Protein AF-0000000067996129 (afdb_homodimer)

Nearest PDB structures (foldseek):
  4oof-assembly1_B  TM=9.529E-01  e=2.924E-42  Mycobacterium tuberculosis H37Rv
  2jd0-assembly1_A  TM=9.565E-01  e=8.653E-42  Mycobacterium tuberculosis H37Rv
  4ooe-assembly1_B  TM=9.394E-01  e=8.653E-42  Mycobacterium tuberculosis H37Rv
  2c82-assembly1_A  TM=9.534E-01  e=3.675E-41  Mycobacterium tuberculosis H37Rv
  2y1c-assembly1_A  TM=9.350E-01  e=7.515E-39  Mycobacterium tuberculosis H37Rv

Radius of gyration: 30.67 Å; Cα contacts (8 Å, |Δi|>4): 2012; chains: 2; bounding box: 56×94×70 Å

Solvent-accessible surface area (backbone atoms only — not comparable to full-atom values): 42431 Å² total; per-residue (Å²): 134,52,45,25,27,80,63,70,51,74,65,62,49,75,37,67,44,71,68,50,46,61,69,35,65,85,44,42,35,30,22,31,32,22,30,74,40,73,57,16,47,45,46,51,52,46,51,44,50,54,18,46,49,70,74,30,53,65,48,46,92,79,21,39,54,41,42,42,20,38,15,30,60,59,86,48,45,70,58,46,29,52,49,40,54,53,39,53,31,54,31,41,19,23,47,25,46,72,68,50,47,50,50,40,52,53,48,25,49,68,73,25,71,95,59,78,53,50,75,41,52,24,87,58,12,48,32,53,47,35,41,69,51,30,59,31,34,38,35,35,30,80,48,59,79,32,30,60,24,52,50,34,18,34,74,49,67,13,25,32,16,40,49,29,59,35,25,43,46,37,33,37,71,57,50,16,51,42,42,62,69,35,89,52,82,62,38,40,34,49,24,41,60,42,52,27,24,35,58,41,34,50,46,48,57,55,75,62,40,48,54,34,40,35,40,47,35,54,44,36,57,52,57,92,51,48,51,76,58,39,48,70,53,46,59,72,56,34,64,50,45,85,84,63,90,69,56,72,66,60,32,40,24,36,37,50,36,40,45,56,18,52,47,53,53,35,48,27,47,33,67,18,40,55,68,91,40,51,46,59,29,28,21,66,75,43,32,57,31,13,28,35,30,32,32,28,14,44,27,30,31,22,33,28,59,78,63,66,52,49,22,46,40,38,29,76,40,64,94,41,73,53,42,54,65,33,68,51,72,67,61,83,44,71,49,72,48,49,37,29,45,64,57,52,82,50,36,45,35,43,64,51,41,47,53,28,54,70,69,31,36,33,40,33,22,26,42,52,31,15,37,54,51,29,53,52,37,29,66,70,66,68,47,43,54,55,48,27,62,53,48,23,50,51,48,51,62,53,40,79,75,38,92,48,60,37,53,63,94,64,70,42,73,65,48,36,53,46,20,26,51,50,26,37,54,52,30,29,54,75,64,68,70,105,135,52,44,27,27,82,61,70,50,70,64,61,49,75,36,68,45,70,68,50,47,61,69,35,67,87,44,43,35,30,21,31,32,22,31,76,40,74,57,16,48,44,46,51,50,46,50,44,51,54,18,47,48,69,74,30,53,63,47,46,92,79,22,40,55,41,42,41,20,39,16,31,58,60,88,49,45,69,58,47,28,52,49,40,55,53,39,52,31,54,31,40,20,22,45,26,47,71,69,49,48,51,52,40,52,53,49,25,49,68,74,25,70,91,58,77,54,50,74,41,52,26,89,57,12,48,31,53,45,35,42,69,50,30,59,31,35,39,34,37,31,80,48,59,78,32,29,61,24,51,51,33,16,34,73,49,66,13,26,32,17,40,48,29,60,34,24,44,46,36,33,37,70,58,48,17,52,42,43,62,69,36,90,53,82,60,39,38,33,49,23,40,60,41,52,27,24,35,58,40,33,50,46,48,56,55,74,63,39,49,55,33,40,35,39,48,35,52,44,38,58,52,57,91,52,48,50,76,57,40,48,71,53,47,61,71,56,35,62,49,44,85,84,62,90,68,56,72,64,60,34,40,24,34,36,51,36,40,44,55,17,51,48,52,52,34,47,28,47,34,68,16,39,55,67,91,39,51,45,60,28,29,22,66,74,41,32,56,31,14,28,34,30,33,32,27,14,44,28,29,32,21,32,28,59,79,62,66,51,48,21,46,40,36,28,76,41,64,95,40,74,52,42,53,68,34,68,50,71,67,60,84,43,70,48,71,47,49,37,28,44,64,57,52,80,50,38,47,35,42,65,51,40,48,53,28,53,70,67,32,37,33,42,34,23,27,42,52,32,15,36,54,52,28,52,52,36,29,66,71,66,68,48,44,54,56,48,26,62,52,48,24,49,52,48,52,63,52,39,79,75,39,93,49,59,36,54,63,93,64,70,42,74,65,47,37,53,46,21,27,51,51,25,37,52,52,31,28,54,74,65,70,70,102

pLDDT: mean 96.49, std 3.61, range [68.19, 98.94]

Sequence (868 aa):
MRFGSTQRFGISRDTLTDQLADFLKDGRTVTLLGSTGSIGTQGVQVIDHLNSLAGAETGSKDAPVRLLALSAGARSLPLLAEQAARLRPQLVATSGTEADAATLRSLLAELAPGYSPQIEWGADAATAAARAGADVVLNGITGSIGLEPTLAALQAGSQVALANKESLIAGGELVKAAVDASALDQPMIPVDSEHSALAQALASGTDREIDRLVLTASGGPFRGMSYEQLREVTPAQALAHPTWDMGLVVTTNSASMVNKALEVLEAHHLFGIDLDRIDVTVHRQSVVHSMVQFVDGSTLAQASPPTMLLPIALGLTWPHRIPGIAQPCDWSQATEWTFEPLDNKAFPAVEMIKAAGRRGGTFPAVFNAANEEAVAAFHAGAIRFTDMIEATGRVLDEHASSSALAESGSLTLEAVLEAERWARTRANQILGQAMRFGSTQRFGISRDTLTDQLADFLKDGRTVTLLGSTGSIGTQGVQVIDHLNSLAGAETGSKDAPVRLLALSAGARSLPLLAEQAARLRPQLVATSGTEADAATLRSLLAELAPGYSPQIEWGADAATAAARAGADVVLNGITGSIGLEPTLAALQAGSQVALANKESLIAGGELVKAAVDASALDQPMIPVDSEHSALAQALASGTDREIDRLVLTASGGPFRGMSYEQLREVTPAQALAHPTWDMGLVVTTNSASMVNKALEVLEAHHLFGIDLDRIDVTVHRQSVVHSMVQFVDGSTLAQASPPTMLLPIALGLTWPHRIPGIAQPCDWSQATEWTFEPLDNKAFPAVEMIKAAGRRGGTFPAVFNAANEEAVAAFHAGAIRFTDMIEATGRVLDEHASSSALAESGSLTLEAVLEAERWARTRANQILGQA

Secondary structure (DSSP, 8-state):
--TT-S------TTS--HHHHHHTTT-EEEEEETTTSHHHHHHHHHHHHHHHHTT--TTSTT-SEEEEEEEE-STTHHHHHHHHHHH--SEEEESS-HHHHHHHHHHHHHHSTT---EEEESTTHHHHHHTT--SEEEE---SGGGHHHHHHHHHTT-EEEE--THHHHHHHHHHHHHHHH-SSS--EEE-SHHHHHHHHHHTTS-GGGEEEEEEEE---TTTT--HHHHTT--HHHHT--SS----HHHHHHHHHTHHHHHHHHHHHHHH-B-GGGEEEEE-TT--EEEEEEETTS-EEEEE-SS-SHHHHHHHHHTTPPPTTSSPPP-TTS-EEEEEEE--TTT-THHHHHHHHHHH-TTHHHHHHHHHHHHHHHHHTTSS-HHHHHHHHHHHHHHHTT-TT---TT---HHHHHHHHHHHHHHHHHHHT--/--TT-S--B---TTS--HHHHHHTTT-EEEEEETTTSHHHHHHHHHHHHHHHHTT--TTSTT-SEEEEEEEE-STTHHHHHHHHHHH--SEEEESS-HHHHHHHHHHHHHHSTT---EEEESTTHHHHHHTT--SEEEE---SGGGHHHHHHHHHTT-EEEE--THHHHHHHHHHHHHHHH-SSS--EEE-SHHHHHHHHHHTTS-GGGEEEEEEEE---TTTT--HHHHTT--HHHHT--SS----HHHHHHHHHTHHHHHHHHHHHHHH---GGGEEEEE-TT--EEEEEEETTS-EEEEE-SS-SHHHHHHHHHTTPPPTTSSPPP-TTS-EEEEEEE--TTT-THHHHHHHHHHH-TTHHHHHHHHHHHHHHHHHTTSS-HHHHHHHHHHHHHHHTT-TT---TT---HHHHHHHHHHHHHHHHHHHT--

Structure (mmCIF, N/CA/C/O backbone):
data_AF-0000000067996129-model_v1
#
loop_
_entity.id
_entity.type
_entity.pdbx_description
1 polymer '1-deoxy-D-xylulose 5-phosphate reductoisomerase'
#
loop_
_atom_site.group_PDB
_atom_site.id
_atom_site.type_symbol
_atom_site.label_atom_id
_atom_site.label_alt_id
_atom_site.label_comp_id
_atom_site.label_asym_id
_atom_site.label_entity_id
_atom_site.label_seq_id
_atom_site.pdbx_PDB_ins_code
_atom_site.Cartn_x
_atom_site.Cartn_y
_atom_site.Cartn_z
_atom_site.occupancy
_atom_site.B_iso_or_equiv
_atom_site.auth_seq_id
_atom_site.auth_comp_id
_atom_site.auth_asym_id
_atom_site.auth_atom_id
_atom_site.pdbx_PDB_model_num
ATOM 1 N N . MET A 1 1 ? -11.539 9.461 -5 1 90.38 1 MET A N 1
ATOM 2 C CA . MET A 1 1 ? -12.086 10.203 -3.871 1 90.38 1 MET A CA 1
ATOM 3 C C . MET A 1 1 ? -11.555 11.633 -3.857 1 90.38 1 MET A C 1
ATOM 5 O O . MET A 1 1 ? -10.383 11.875 -4.16 1 90.38 1 MET A O 1
ATOM 9 N N . ARG A 1 2 ? -12.578 12.531 -3.582 1 94.81 2 ARG A N 1
ATOM 10 C CA . ARG A 1 2 ? -12.227 13.922 -3.324 1 94.81 2 ARG A CA 1
ATOM 11 C C . ARG A 1 2 ? -11.961 14.156 -1.841 1 94.81 2 ARG A C 1
ATOM 13 O O . ARG A 1 2 ? -12.883 14.117 -1.024 1 94.81 2 ARG A O 1
ATOM 20 N N . PHE A 1 3 ? -10.609 14.375 -1.404 1 97.94 3 PHE A N 1
ATOM 21 C CA . PHE A 1 3 ? -10.25 14.508 0.004 1 97.94 3 PHE A CA 1
ATOM 22 C C . PHE A 1 3 ? -10.945 15.711 0.633 1 97.94 3 PHE A C 1
ATOM 24 O O . PHE A 1 3 ? -10.914 16.812 0.078 1 97.94 3 PHE A O 1
ATOM 31 N N . GLY A 1 4 ? -11.586 15.461 1.775 1 97 4 GLY A N 1
ATOM 32 C CA . GLY A 1 4 ? -12.188 16.547 2.527 1 97 4 GLY A CA 1
ATOM 33 C C . GLY A 1 4 ? -13.594 16.891 2.059 1 97 4 GLY A C 1
ATOM 34 O O . GLY A 1 4 ? -14.18 17.875 2.514 1 97 4 GLY A O 1
ATOM 35 N N . SER A 1 5 ? -14.172 16.125 1.097 1 96.94 5 SER A N 1
ATOM 36 C CA . SER A 1 5 ? -15.539 16.375 0.654 1 96.94 5 SER A CA 1
ATOM 37 C C . SER A 1 5 ? -16.547 15.875 1.683 1 96.94 5 SER A C 1
ATOM 39 O O . SER A 1 5 ? -16.188 15.195 2.643 1 96.94 5 SER A O 1
ATOM 41 N N . THR A 1 6 ? -17.781 16.188 1.506 1 94.94 6 THR A N 1
ATOM 42 C CA . THR A 1 6 ? -18.844 15.773 2.418 1 94.94 6 THR A CA 1
ATOM 43 C C . THR A 1 6 ? -19.281 14.336 2.145 1 94.94 6 THR A C 1
ATOM 45 O O . THR A 1 6 ? -20.047 13.75 2.914 1 94.94 6 THR A O 1
ATOM 48 N N . GLN A 1 7 ? -18.766 13.75 1.104 1 92.44 7 GLN A N 1
ATOM 49 C CA . GLN A 1 7 ? -19.141 12.383 0.762 1 92.44 7 GLN A CA 1
ATOM 50 C C . GLN A 1 7 ? -18.719 11.406 1.861 1 92.44 7 GLN A C 1
ATOM 52 O O . GLN A 1 7 ? -17.641 11.539 2.438 1 92.44 7 GLN A O 1
ATOM 57 N N . ARG A 1 8 ? -19.562 10.461 2.125 1 91.62 8 ARG A N 1
ATOM 58 C CA . ARG A 1 8 ? -19.312 9.398 3.098 1 91.62 8 ARG A CA 1
ATOM 59 C C . ARG A 1 8 ? -19.344 8.023 2.432 1 91.62 8 ARG A C 1
ATOM 61 O O . ARG A 1 8 ? -20.109 7.805 1.487 1 91.62 8 ARG A O 1
ATOM 68 N N . PHE A 1 9 ? -18.547 7.195 2.998 1 88.12 9 PHE A N 1
ATOM 69 C CA . PHE A 1 9 ? -18.469 5.867 2.398 1 88.12 9 PHE A CA 1
ATOM 70 C C . PHE A 1 9 ? -18.734 4.785 3.441 1 88.12 9 PHE A C 1
ATOM 72 O O . PHE A 1 9 ? -18.125 4.789 4.512 1 88.12 9 PHE A O 1
ATOM 79 N N . GLY A 1 10 ? -19.75 4.082 3.254 1 78.62 10 GLY A N 1
ATOM 80 C CA . GLY A 1 10 ? -20.078 2.91 4.051 1 78.62 10 GLY A CA 1
ATOM 81 C C . GLY A 1 10 ? -19.938 1.61 3.283 1 78.62 10 GLY A C 1
ATOM 82 O O . GLY A 1 10 ? -19.969 1.604 2.051 1 78.62 10 GLY A O 1
ATOM 83 N N . ILE A 1 11 ? -19.438 0.605 3.998 1 74.25 11 ILE A N 1
ATOM 84 C CA . ILE A 1 11 ? -19.359 -0.648 3.256 1 74.25 11 ILE A CA 1
ATOM 85 C C . ILE A 1 11 ? -19.766 -1.809 4.16 1 74.25 11 ILE A C 1
ATOM 87 O O . ILE A 1 11 ? -19.781 -1.676 5.387 1 74.25 11 ILE A O 1
ATOM 91 N N . SER A 1 12 ? -20.359 -2.762 3.504 1 78.69 12 SER A N 1
ATOM 92 C CA . SER A 1 12 ? -20.562 -4.059 4.141 1 78.69 12 SER A CA 1
ATOM 93 C C . SER A 1 12 ? -19.625 -5.109 3.566 1 78.69 12 SER A C 1
ATOM 95 O O . SER A 1 12 ? -19.328 -5.102 2.367 1 78.69 12 SER A O 1
ATOM 97 N N . ARG A 1 13 ? -19.062 -5.992 4.457 1 83.81 13 ARG A N 1
ATOM 98 C CA . ARG A 1 13 ? -18.234 -7.105 4.008 1 83.81 13 ARG A CA 1
ATOM 99 C C . ARG A 1 13 ? -19.094 -8.305 3.619 1 83.81 13 ARG A C 1
ATOM 101 O O . ARG A 1 13 ? -18.562 -9.352 3.223 1 83.81 13 ARG A O 1
ATOM 108 N N . ASP A 1 14 ? -20.406 -8.078 3.631 1 87.56 14 ASP A N 1
ATOM 109 C CA . ASP A 1 14 ? -21.281 -9.219 3.406 1 87.56 14 ASP A CA 1
ATOM 110 C C . ASP A 1 14 ? -22.125 -9.031 2.139 1 87.56 14 ASP A C 1
ATOM 112 O O . ASP A 1 14 ? -23.047 -9.797 1.877 1 87.56 14 ASP A O 1
ATOM 116 N N . THR A 1 15 ? -21.766 -8.008 1.449 1 90.94 15 THR A N 1
ATOM 117 C CA . THR A 1 15 ? -22.484 -7.746 0.212 1 90.94 15 THR A CA 1
ATOM 118 C C . THR A 1 15 ? -21.531 -7.344 -0.903 1 90.94 15 THR A C 1
ATOM 120 O O . THR A 1 15 ? -20.406 -6.898 -0.636 1 90.94 15 THR A O 1
ATOM 123 N N . LEU A 1 16 ? -22.031 -7.578 -2.092 1 93.69 16 LEU A N 1
ATOM 124 C CA . LEU A 1 16 ? -21.25 -7.109 -3.232 1 93.69 16 LEU A CA 1
ATOM 125 C C . LEU A 1 16 ? -21.156 -5.59 -3.24 1 93.69 16 LEU A C 1
ATOM 127 O O . LEU A 1 16 ? -22.125 -4.898 -2.945 1 93.69 16 LEU A O 1
ATOM 131 N N . THR A 1 17 ? -19.953 -5.148 -3.486 1 92.56 17 THR A N 1
ATOM 132 C CA . THR A 1 17 ? -19.875 -3.727 -3.801 1 92.56 17 THR A CA 1
ATOM 133 C C . THR A 1 17 ? -20.625 -3.422 -5.098 1 92.56 17 THR A C 1
ATOM 135 O O . THR A 1 17 ? -20.844 -4.312 -5.918 1 92.56 17 THR A O 1
ATOM 138 N N . ASP A 1 18 ? -20.969 -2.168 -5.34 1 91.44 18 ASP A N 1
ATOM 139 C CA . ASP A 1 18 ? -21.672 -1.772 -6.559 1 91.44 18 ASP A CA 1
ATOM 140 C C . ASP A 1 18 ? -20.812 -2.051 -7.797 1 91.44 18 ASP A C 1
ATOM 142 O O . ASP A 1 18 ? -21.328 -2.508 -8.82 1 91.44 18 ASP A O 1
ATOM 146 N N . GLN A 1 19 ? -19.594 -1.815 -7.688 1 92.69 19 GLN A N 1
ATOM 147 C CA . GLN A 1 19 ? -18.688 -2.012 -8.82 1 92.69 19 GLN A CA 1
ATOM 148 C C . GLN A 1 19 ? -18.562 -3.492 -9.164 1 92.69 19 GLN A C 1
ATOM 150 O O . GLN A 1 19 ? -18.547 -3.859 -10.344 1 92.69 19 GLN A O 1
ATOM 155 N N . LEU A 1 20 ? -18.484 -4.312 -8.156 1 95.88 20 LEU A N 1
ATOM 156 C CA . LEU A 1 20 ? -18.391 -5.75 -8.391 1 95.88 20 LEU A CA 1
ATOM 157 C C . LEU A 1 20 ? -19.688 -6.305 -8.953 1 95.88 20 LEU A C 1
ATOM 159 O O . LEU A 1 20 ? -19.672 -7.156 -9.844 1 95.88 20 LEU A O 1
ATOM 163 N N . ALA A 1 21 ? -20.797 -5.801 -8.445 1 95.5 21 ALA A N 1
ATOM 164 C CA . ALA A 1 21 ? -22.109 -6.199 -8.977 1 95.5 21 ALA A CA 1
ATOM 165 C C . ALA A 1 21 ? -22.234 -5.84 -10.453 1 95.5 21 ALA A C 1
ATOM 167 O O . ALA A 1 21 ? -22.719 -6.637 -11.25 1 95.5 21 ALA A O 1
ATOM 168 N N . ASP A 1 22 ? -21.781 -4.633 -10.742 1 96.75 22 ASP A N 1
ATOM 169 C CA . ASP A 1 22 ? -21.828 -4.188 -12.133 1 96.75 22 ASP A CA 1
ATOM 170 C C . ASP A 1 22 ? -20.906 -5.035 -13.008 1 96.75 22 ASP A C 1
ATOM 172 O O . ASP A 1 22 ? -21.266 -5.383 -14.141 1 96.75 22 ASP A O 1
ATOM 176 N N . PHE A 1 23 ? -19.766 -5.414 -12.492 1 97.38 23 PHE A N 1
ATOM 177 C CA . PHE A 1 23 ? -18.797 -6.234 -13.195 1 97.38 23 PHE A CA 1
ATOM 178 C C . PHE A 1 23 ? -19.375 -7.609 -13.516 1 97.38 23 PHE A C 1
ATOM 180 O O . PHE A 1 23 ? -19.078 -8.18 -14.57 1 97.38 23 PHE A O 1
ATOM 187 N N . LEU A 1 24 ? -20.203 -8.148 -12.641 1 97.44 24 LEU A N 1
ATOM 188 C CA . LEU A 1 24 ? -20.703 -9.508 -12.75 1 97.44 24 LEU A CA 1
ATOM 189 C C . LEU A 1 24 ? -22.094 -9.523 -13.383 1 97.44 24 LEU A C 1
ATOM 191 O O . LEU A 1 24 ? -22.734 -10.578 -13.469 1 97.44 24 LEU A O 1
ATOM 195 N N . LYS A 1 25 ? -22.609 -8.398 -13.773 1 95.88 25 LYS A N 1
ATOM 196 C CA . LYS A 1 25 ? -24.016 -8.25 -14.148 1 95.88 25 LYS A CA 1
ATOM 197 C C . LYS A 1 25 ? -24.375 -9.164 -15.312 1 95.88 25 LYS A C 1
ATOM 199 O O . LYS A 1 25 ? -25.484 -9.688 -15.375 1 95.88 25 LYS A O 1
ATOM 204 N N . ASP A 1 26 ? -23.469 -9.398 -16.25 1 95.81 26 ASP A N 1
ATOM 205 C CA . ASP A 1 26 ? -23.75 -10.227 -17.422 1 95.81 26 ASP A CA 1
ATOM 206 C C . ASP A 1 26 ? -23.234 -11.648 -17.234 1 95.81 26 ASP A C 1
ATOM 208 O O . ASP A 1 26 ? -23.25 -12.453 -18.172 1 95.81 26 ASP A O 1
ATOM 212 N N . GLY A 1 27 ? -22.719 -11.906 -16.047 1 96.88 27 GLY A N 1
ATOM 213 C CA . GLY A 1 27 ? -22.141 -13.211 -15.766 1 96.88 27 GLY A CA 1
ATOM 214 C C . GLY A 1 27 ? -20.672 -13.305 -16.141 1 96.88 27 GLY A C 1
ATOM 215 O O . GLY A 1 27 ? -20.188 -12.531 -16.969 1 96.88 27 GLY A O 1
ATOM 216 N N . ARG A 1 28 ? -19.984 -14.227 -15.5 1 98.19 28 ARG A N 1
ATOM 217 C CA . ARG A 1 28 ? -18.578 -14.461 -15.758 1 98.19 28 ARG A CA 1
ATOM 218 C C . ARG A 1 28 ? -18.266 -15.953 -15.773 1 98.19 28 ARG A C 1
ATOM 220 O O . ARG A 1 28 ? -18.594 -16.672 -14.82 1 98.19 28 ARG A O 1
ATOM 227 N N . THR A 1 29 ? -17.656 -16.406 -16.859 1 98.62 29 THR A N 1
ATOM 228 C CA . THR A 1 29 ? -17.328 -17.828 -16.969 1 98.62 29 THR A CA 1
ATOM 229 C C . THR A 1 29 ? -15.867 -18.078 -16.578 1 98.62 29 THR A C 1
ATOM 231 O O . THR A 1 29 ? -14.984 -17.281 -16.906 1 98.62 29 THR A O 1
ATOM 234 N N . VAL A 1 30 ? -15.656 -19.266 -15.891 1 98.88 30 VAL A N 1
ATOM 235 C CA . VAL A 1 30 ? -14.328 -19.578 -15.367 1 98.88 30 VAL A CA 1
ATOM 236 C C . VAL A 1 30 ? -13.906 -20.969 -15.82 1 98.88 30 VAL A C 1
ATOM 238 O O . VAL A 1 30 ? -14.727 -21.891 -15.852 1 98.88 30 VAL A O 1
ATOM 241 N N . THR A 1 31 ? -12.703 -21.094 -16.266 1 98.94 31 THR A N 1
ATOM 242 C CA . THR A 1 31 ? -12.047 -22.391 -16.406 1 98.94 31 THR A CA 1
ATOM 243 C C . THR A 1 31 ? -11 -22.594 -15.312 1 98.94 31 THR A C 1
ATOM 245 O O . THR A 1 31 ? -10.18 -21.703 -15.062 1 98.94 31 THR A O 1
ATOM 248 N N . LEU A 1 32 ? -11.062 -23.75 -14.625 1 98.88 32 LEU A N 1
ATOM 249 C CA . LEU A 1 32 ? -10.078 -24.078 -13.609 1 98.88 32 LEU A CA 1
ATOM 250 C C . LEU A 1 32 ? -9.148 -25.188 -14.094 1 98.88 32 LEU A C 1
ATOM 252 O O . LEU A 1 32 ? -9.57 -26.328 -14.258 1 98.88 32 LEU A O 1
ATOM 256 N N . LEU A 1 33 ? -7.906 -24.812 -14.344 1 98.81 33 LEU A N 1
ATOM 257 C CA . LEU A 1 33 ? -6.891 -25.812 -14.672 1 98.81 33 LEU A CA 1
ATOM 258 C C . LEU A 1 33 ? -6.168 -26.281 -13.414 1 98.81 33 LEU A C 1
ATOM 260 O O . LEU A 1 33 ? -5.656 -25.469 -12.641 1 98.81 33 LEU A O 1
ATOM 264 N N . GLY A 1 34 ? -6.07 -27.547 -13.242 1 97.94 34 GLY A N 1
ATOM 265 C CA . GLY A 1 34 ? -5.598 -28.078 -11.969 1 97.94 34 GLY A CA 1
ATOM 266 C C . GLY A 1 34 ? -6.617 -27.938 -10.852 1 97.94 34 GLY A C 1
ATOM 267 O O . GLY A 1 34 ? -6.281 -27.547 -9.734 1 97.94 34 GLY A O 1
ATOM 268 N N . SER A 1 35 ? -7.859 -28.297 -11.133 1 98.38 35 SER A N 1
ATOM 269 C CA . SER A 1 35 ? -8.984 -27.969 -10.258 1 98.38 35 SER A CA 1
ATOM 270 C C . SER A 1 35 ? -8.922 -28.781 -8.961 1 98.38 35 SER A C 1
ATOM 272 O O . SER A 1 35 ? -9.484 -28.391 -7.945 1 98.38 35 SER A O 1
ATOM 274 N N . THR A 1 36 ? -8.227 -29.922 -8.984 1 97.75 36 THR A N 1
ATOM 275 C CA . THR A 1 36 ? -8.242 -30.797 -7.812 1 97.75 36 THR A CA 1
ATOM 276 C C . THR A 1 36 ? -7.043 -30.516 -6.914 1 97.75 36 THR A C 1
ATOM 278 O O . THR A 1 36 ? -6.934 -31.078 -5.82 1 97.75 36 THR A O 1
ATOM 281 N N . GLY A 1 37 ? -6.164 -29.641 -7.355 1 95.25 37 GLY A N 1
ATOM 282 C CA . GLY A 1 37 ? -5.031 -29.234 -6.539 1 95.25 37 GLY A CA 1
ATOM 283 C C . GLY A 1 37 ? -5.363 -28.109 -5.574 1 95.25 37 GLY A C 1
ATOM 284 O O . GLY A 1 37 ? -6.523 -27.719 -5.453 1 95.25 37 GLY A O 1
ATOM 285 N N . SER A 1 38 ? -4.379 -27.641 -4.902 1 94.44 38 SER A N 1
ATOM 286 C CA . SER A 1 38 ? -4.539 -26.609 -3.875 1 94.44 38 SER A CA 1
ATOM 287 C C . SER A 1 38 ? -5.164 -25.344 -4.453 1 94.44 38 SER A C 1
ATOM 289 O O . SER A 1 38 ? -6.156 -24.844 -3.922 1 94.44 38 SER A O 1
ATOM 291 N N . ILE A 1 39 ? -4.648 -24.812 -5.555 1 97 39 ILE A N 1
ATOM 292 C CA . ILE A 1 39 ? -5.156 -23.594 -6.172 1 97 39 ILE A CA 1
ATOM 293 C C . ILE A 1 39 ? -6.562 -23.844 -6.719 1 97 39 ILE A C 1
ATOM 295 O O . ILE A 1 39 ? -7.445 -22.984 -6.566 1 97 39 ILE A O 1
ATOM 299 N N . GLY A 1 40 ? -6.727 -25 -7.305 1 97.88 40 GLY A N 1
ATOM 300 C CA . GLY A 1 40 ? -8.016 -25.328 -7.887 1 97.88 40 GLY A CA 1
ATOM 301 C C . GLY A 1 40 ? -9.133 -25.422 -6.859 1 97.88 40 GLY A C 1
ATOM 302 O O . GLY A 1 40 ? -10.203 -24.844 -7.039 1 97.88 40 GLY A O 1
ATOM 303 N N . THR A 1 41 ? -8.898 -26.156 -5.766 1 98.12 41 THR A N 1
ATOM 304 C CA . THR A 1 41 ? -9.922 -26.328 -4.738 1 98.12 41 THR A CA 1
ATOM 305 C C . THR A 1 41 ? -10.227 -25 -4.059 1 98.12 41 THR A C 1
ATOM 307 O O . THR A 1 41 ? -11.383 -24.734 -3.719 1 98.12 41 THR A O 1
ATOM 310 N N . GLN A 1 42 ? -9.242 -24.219 -3.896 1 98.19 42 GLN A N 1
ATOM 311 C CA . GLN A 1 42 ? -9.461 -22.906 -3.314 1 98.19 42 GLN A CA 1
ATOM 312 C C . GLN A 1 42 ? -10.164 -21.984 -4.305 1 98.19 42 GLN A C 1
ATOM 314 O O . GLN A 1 42 ? -10.906 -21.078 -3.902 1 98.19 42 GLN A O 1
ATOM 319 N N . GLY A 1 43 ? -9.875 -22.156 -5.629 1 98.75 43 GLY A N 1
ATOM 320 C CA . GLY A 1 43 ? -10.656 -21.453 -6.637 1 98.75 43 GLY A CA 1
ATOM 321 C C . GLY A 1 43 ? -12.148 -21.719 -6.531 1 98.75 43 GLY A C 1
ATOM 322 O O . GLY A 1 43 ? -12.961 -20.797 -6.629 1 98.75 43 GLY A O 1
ATOM 323 N N . VAL A 1 44 ? -12.477 -22.953 -6.301 1 98.75 44 VAL A N 1
ATOM 324 C CA . VAL A 1 44 ? -13.875 -23.344 -6.113 1 98.75 44 VAL A CA 1
ATOM 325 C C . VAL A 1 44 ? -14.445 -22.625 -4.887 1 98.75 44 VAL A C 1
ATOM 327 O O . VAL A 1 44 ? -15.57 -22.125 -4.922 1 98.75 44 VAL A O 1
ATOM 330 N N . GLN A 1 45 ? -13.672 -22.547 -3.811 1 98.69 45 GLN A N 1
ATOM 331 C CA . GLN A 1 45 ? -14.102 -21.859 -2.602 1 98.69 45 GLN A CA 1
ATOM 332 C C . GLN A 1 45 ? -14.398 -20.391 -2.887 1 98.69 45 GLN A C 1
ATOM 334 O O . GLN A 1 45 ? -15.391 -19.844 -2.396 1 98.69 45 GLN A O 1
ATOM 339 N N . VAL A 1 46 ? -13.578 -19.734 -3.67 1 98.81 46 VAL A N 1
ATOM 340 C CA . VAL A 1 46 ? -13.758 -18.328 -4.016 1 98.81 46 VAL A CA 1
ATOM 341 C C . VAL A 1 46 ? -15.039 -18.156 -4.828 1 98.81 46 VAL A C 1
ATOM 343 O O . VAL A 1 46 ? -15.82 -17.234 -4.57 1 98.81 46 VAL A O 1
ATOM 346 N N . ILE A 1 47 ? -15.242 -19.031 -5.766 1 98.75 47 ILE A N 1
ATOM 347 C CA . ILE A 1 47 ? -16.422 -18.984 -6.621 1 98.75 47 ILE A CA 1
ATOM 348 C C . ILE A 1 47 ? -17.672 -19.188 -5.777 1 98.75 47 ILE A C 1
ATOM 350 O O . ILE A 1 47 ? -18.656 -18.453 -5.934 1 98.75 47 ILE A O 1
ATOM 354 N N . ASP A 1 48 ? -17.625 -20.156 -4.855 1 98.62 48 ASP A N 1
ATOM 355 C CA . ASP A 1 48 ? -18.75 -20.406 -3.943 1 98.62 48 ASP A CA 1
ATOM 356 C C . ASP A 1 48 ? -19.062 -19.156 -3.123 1 98.62 48 ASP A C 1
ATOM 358 O O . ASP A 1 48 ? -20.234 -18.766 -2.998 1 98.62 48 ASP A O 1
ATOM 362 N N . HIS A 1 49 ? -18.078 -18.562 -2.605 1 98.44 49 HIS A N 1
ATOM 363 C CA . HIS A 1 49 ? -18.25 -17.375 -1.774 1 98.44 49 HIS A CA 1
ATOM 364 C C . HIS A 1 49 ? -18.844 -16.234 -2.574 1 98.44 49 HIS A C 1
ATOM 366 O O . HIS A 1 49 ? -19.797 -15.586 -2.123 1 98.44 49 HIS A O 1
ATOM 372 N N . LEU A 1 50 ? -18.328 -16.016 -3.725 1 98.25 50 LEU A N 1
ATOM 373 C CA . LEU A 1 50 ? -18.781 -14.922 -4.578 1 98.25 50 LEU A CA 1
ATOM 374 C C . LEU A 1 50 ? -20.25 -15.117 -4.969 1 98.25 50 LEU A C 1
ATOM 376 O O . LEU A 1 50 ? -21.047 -14.188 -4.875 1 98.25 50 LEU A O 1
ATOM 380 N N . ASN A 1 51 ? -20.578 -16.297 -5.398 1 98.31 51 ASN A N 1
ATOM 381 C CA . ASN A 1 51 ? -21.969 -16.594 -5.754 1 98.31 51 ASN A CA 1
ATOM 382 C C . ASN A 1 51 ? -22.891 -16.469 -4.547 1 98.31 51 ASN A C 1
ATOM 384 O O . ASN A 1 51 ? -24.016 -15.977 -4.676 1 98.31 51 ASN A O 1
ATOM 388 N N . SER A 1 52 ? -22.406 -16.844 -3.398 1 97.69 52 SER A N 1
ATOM 389 C CA . SER A 1 52 ? -23.219 -16.719 -2.188 1 97.69 52 SER A CA 1
ATOM 390 C C . SER A 1 52 ? -23.5 -15.258 -1.863 1 97.69 52 SER A C 1
ATOM 392 O O . SER A 1 52 ? -24.609 -14.906 -1.458 1 97.69 52 SER A O 1
ATOM 394 N N . LEU A 1 53 ? -22.516 -14.383 -2.014 1 96.69 53 LEU A N 1
ATOM 395 C CA . LEU A 1 53 ? -22.703 -12.953 -1.8 1 96.69 53 LEU A CA 1
ATOM 396 C C . LEU A 1 53 ? -23.781 -12.398 -2.725 1 96.69 53 LEU A C 1
ATOM 398 O O . LEU A 1 53 ? -24.484 -11.453 -2.369 1 96.69 53 LEU A O 1
ATOM 402 N N . ALA A 1 54 ? -23.859 -13.039 -3.848 1 95.5 54 ALA A N 1
ATOM 403 C CA . ALA A 1 54 ? -24.844 -12.602 -4.836 1 95.5 54 ALA A CA 1
ATOM 404 C C . ALA A 1 54 ? -26.188 -13.289 -4.613 1 95.5 54 ALA A C 1
ATOM 406 O O . ALA A 1 54 ? -27.125 -13.109 -5.398 1 95.5 54 ALA A O 1
ATOM 407 N N . GLY A 1 55 ? -26.328 -14.164 -3.664 1 95.25 55 GLY A N 1
ATOM 408 C CA . GLY A 1 55 ? -27.562 -14.852 -3.34 1 95.25 55 GLY A CA 1
ATOM 409 C C . GLY A 1 55 ? -27.859 -16.016 -4.273 1 95.25 55 GLY A C 1
ATOM 410 O O . GLY A 1 55 ? -29.031 -16.359 -4.48 1 95.25 55 GLY A O 1
ATOM 411 N N . ALA A 1 56 ? -26.859 -16.547 -4.867 1 96.56 56 ALA A N 1
ATOM 412 C CA . ALA A 1 56 ? -27.031 -17.641 -5.816 1 96.56 56 ALA A CA 1
ATOM 413 C C . ALA A 1 56 ? -26.266 -18.891 -5.367 1 96.56 56 ALA A C 1
ATOM 415 O O . ALA A 1 56 ? -25.266 -18.781 -4.664 1 96.56 56 ALA A O 1
ATOM 416 N N . GLU A 1 57 ? -26.75 -20.016 -5.836 1 95.69 57 GLU A N 1
ATOM 417 C CA . GLU A 1 57 ? -26.047 -21.266 -5.605 1 95.69 57 GLU A CA 1
ATOM 418 C C . GLU A 1 57 ? -25.109 -21.609 -6.766 1 95.69 57 GLU A C 1
ATOM 420 O O . GLU A 1 57 ? -25.5 -21.469 -7.934 1 95.69 57 GLU A O 1
ATOM 425 N N . THR A 1 58 ? -23.938 -22.031 -6.395 1 95.25 58 THR A N 1
ATOM 426 C CA . THR A 1 58 ? -22.984 -22.438 -7.434 1 95.25 58 THR A CA 1
ATOM 427 C C . THR A 1 58 ? -23.531 -23.625 -8.219 1 95.25 58 THR A C 1
ATOM 429 O O . THR A 1 58 ? -24.078 -24.562 -7.637 1 95.25 58 THR A O 1
ATOM 432 N N . GLY A 1 59 ? -23.328 -23.578 -9.5 1 93.31 59 GLY A N 1
ATOM 433 C CA . GLY A 1 59 ? -23.875 -24.609 -10.359 1 93.31 59 GLY A CA 1
ATOM 434 C C . GLY A 1 59 ? -25.219 -24.266 -10.945 1 93.31 59 GLY A C 1
ATOM 435 O O . GLY A 1 59 ? -25.672 -24.891 -11.914 1 93.31 59 GLY A O 1
ATOM 436 N N . SER A 1 60 ? -25.891 -23.297 -10.359 1 94.12 60 SER A N 1
ATOM 437 C CA . SER A 1 60 ? -27.172 -22.859 -10.891 1 94.12 60 SER A CA 1
ATOM 438 C C . SER A 1 60 ? -27 -21.984 -12.125 1 94.12 60 SER A C 1
ATOM 440 O O . SER A 1 60 ? -25.953 -21.359 -12.297 1 94.12 60 SER A O 1
ATOM 442 N N . LYS A 1 61 ? -28.078 -21.875 -12.906 1 90.25 61 LYS A N 1
ATOM 443 C CA . LYS A 1 61 ? -28.031 -21.141 -14.164 1 90.25 61 LYS A CA 1
ATOM 444 C C . LYS A 1 61 ? -28 -19.625 -13.914 1 90.25 61 LYS A C 1
ATOM 446 O O . LYS A 1 61 ? -27.547 -18.859 -14.766 1 90.25 61 LYS A O 1
ATOM 451 N N . ASP A 1 62 ? -28.344 -19.266 -12.789 1 92.56 62 ASP A N 1
ATOM 452 C CA . ASP A 1 62 ? -28.469 -17.828 -12.508 1 92.56 62 ASP A CA 1
ATOM 453 C C . ASP A 1 62 ? -27.266 -17.344 -11.703 1 92.56 62 ASP A C 1
ATOM 455 O O . ASP A 1 62 ? -27.188 -16.156 -11.352 1 92.56 62 ASP A O 1
ATOM 459 N N . ALA A 1 63 ? -26.375 -18.219 -11.453 1 96.75 63 ALA A N 1
ATOM 460 C CA . ALA A 1 63 ? -25.203 -17.797 -10.711 1 96.75 63 ALA A CA 1
ATOM 461 C C . ALA A 1 63 ? -24.359 -16.828 -11.523 1 96.75 63 ALA A C 1
ATOM 463 O O . ALA A 1 63 ? -24.109 -17.047 -12.711 1 96.75 63 ALA A O 1
ATOM 464 N N . PRO A 1 64 ? -23.906 -15.742 -10.938 1 97.31 64 PRO A N 1
ATOM 465 C CA . PRO A 1 64 ? -23.109 -14.766 -11.688 1 97.31 64 PRO A CA 1
ATOM 466 C C . PRO A 1 64 ? -21.766 -15.328 -12.156 1 97.31 64 PRO A C 1
ATOM 468 O O . PRO A 1 64 ? -21.219 -14.875 -13.156 1 97.31 64 PRO A O 1
ATOM 471 N N . VAL A 1 65 ? -21.219 -16.297 -11.414 1 98.5 65 VAL A N 1
ATOM 472 C CA . VAL A 1 65 ? -19.984 -16.969 -11.828 1 98.5 65 VAL A CA 1
ATOM 473 C C . VAL A 1 65 ? -20.266 -18.438 -12.125 1 98.5 65 VAL A C 1
ATOM 475 O O . VAL A 1 65 ? -20.781 -19.156 -11.266 1 98.5 65 VAL A O 1
ATOM 478 N N . ARG A 1 66 ? -19.906 -18.812 -13.312 1 98.06 66 ARG A N 1
ATOM 479 C CA . ARG A 1 66 ? -20.172 -20.172 -13.75 1 98.06 66 ARG A CA 1
ATOM 480 C C . ARG A 1 66 ? -18.906 -20.828 -14.312 1 98.06 66 ARG A C 1
ATOM 482 O O . ARG A 1 66 ? -18.031 -20.141 -14.836 1 98.06 66 ARG A O 1
ATOM 489 N N . LEU A 1 67 ? -18.906 -22.141 -14.211 1 98.38 67 LEU A N 1
ATOM 490 C CA . LEU A 1 67 ? -17.75 -22.875 -14.719 1 98.38 67 LEU A CA 1
ATOM 491 C C . LEU A 1 67 ? -17.984 -23.312 -16.156 1 98.38 67 LEU A C 1
ATOM 493 O O . LEU A 1 67 ? -19.016 -23.906 -16.469 1 98.38 67 LEU A O 1
ATOM 497 N N . LEU A 1 68 ? -17 -22.984 -16.969 1 98.62 68 LEU A N 1
ATOM 498 C CA . LEU A 1 68 ? -17.031 -23.469 -18.344 1 98.62 68 LEU A CA 1
ATOM 499 C C . LEU A 1 68 ? -16.297 -24.797 -18.469 1 98.62 68 LEU A C 1
ATOM 501 O O . LEU A 1 68 ? -16.766 -25.703 -19.172 1 98.62 68 LEU A O 1
ATOM 505 N N . ALA A 1 69 ? -15.164 -24.875 -17.75 1 98.88 69 ALA A N 1
ATOM 506 C CA . ALA A 1 69 ? -14.367 -26.094 -17.859 1 98.88 69 ALA A CA 1
ATOM 507 C C . ALA A 1 69 ? -13.594 -26.359 -16.578 1 98.88 69 ALA A C 1
ATOM 509 O O . ALA A 1 69 ? -13.25 -25.422 -15.852 1 98.88 69 ALA A O 1
ATOM 510 N N . LEU A 1 70 ? -13.375 -27.625 -16.312 1 98.75 70 LEU A N 1
ATOM 511 C CA . LEU A 1 70 ? -12.469 -28.109 -15.281 1 98.75 70 LEU A CA 1
ATOM 512 C C . LEU A 1 70 ? -11.422 -29.047 -15.867 1 98.75 70 LEU A C 1
ATOM 514 O O . LEU A 1 70 ? -11.719 -29.844 -16.766 1 98.75 70 LEU A O 1
ATOM 518 N N . SER A 1 71 ? -10.234 -28.922 -15.383 1 98.69 71 SER A N 1
ATOM 519 C CA . SER A 1 71 ? -9.203 -29.875 -15.773 1 98.69 71 SER A CA 1
ATOM 520 C C . SER A 1 71 ? -8.391 -30.344 -14.578 1 98.69 71 SER A C 1
ATOM 522 O O . SER A 1 71 ? -8.133 -29.562 -13.656 1 98.69 71 SER A O 1
ATOM 524 N N . ALA A 1 72 ? -8.008 -31.594 -14.555 1 98.06 72 ALA A N 1
ATOM 525 C CA . ALA A 1 72 ? -7.133 -32.156 -13.531 1 98.06 72 ALA A CA 1
ATOM 526 C C . ALA A 1 72 ? -6.379 -33.375 -14.055 1 98.06 72 ALA A C 1
ATOM 528 O O . ALA A 1 72 ? -6.637 -33.844 -15.172 1 98.06 72 ALA A O 1
ATOM 529 N N . GLY A 1 73 ? -5.395 -33.781 -13.297 1 96.19 73 GLY A N 1
ATOM 530 C CA . GLY A 1 73 ? -4.73 -35.031 -13.617 1 96.19 73 GLY A CA 1
ATOM 531 C C . GLY A 1 73 ? -5.586 -36.25 -13.32 1 96.19 73 GLY A C 1
ATOM 532 O O . GLY A 1 73 ? -6.781 -36.125 -13.047 1 96.19 73 GLY A O 1
ATOM 533 N N . ALA A 1 74 ? -4.977 -37.438 -13.438 1 94.81 74 ALA A N 1
ATOM 534 C CA . ALA A 1 74 ? -5.742 -38.656 -13.297 1 94.81 74 ALA A CA 1
ATOM 535 C C . ALA A 1 74 ? -5.676 -39.188 -11.867 1 94.81 74 ALA A C 1
ATOM 537 O O . ALA A 1 74 ? -6.371 -40.156 -11.523 1 94.81 74 ALA A O 1
ATOM 538 N N . ARG A 1 75 ? -4.973 -38.531 -11.047 1 92.69 75 ARG A N 1
ATOM 539 C CA . ARG A 1 75 ? -4.738 -39.031 -9.695 1 92.69 75 ARG A CA 1
ATOM 540 C C . ARG A 1 75 ? -5.969 -38.844 -8.812 1 92.69 75 ARG A C 1
ATOM 542 O O . ARG A 1 75 ? -6.16 -39.562 -7.84 1 92.69 75 ARG A O 1
ATOM 549 N N . SER A 1 76 ? -6.773 -37.875 -9.109 1 94.88 76 SER A N 1
ATOM 550 C CA . SER A 1 76 ? -7.902 -37.562 -8.242 1 94.88 76 SER A CA 1
ATOM 551 C C . SER A 1 76 ? -9.211 -37.5 -9.031 1 94.88 76 SER A C 1
ATOM 553 O O . SER A 1 76 ? -9.969 -36.531 -8.922 1 94.88 76 SER A O 1
ATOM 555 N N . LEU A 1 77 ? -9.484 -38.531 -9.727 1 97.62 77 LEU A N 1
ATOM 556 C CA . LEU A 1 77 ? -10.656 -38.562 -10.602 1 97.62 77 LEU A CA 1
ATOM 557 C C . LEU A 1 77 ? -11.945 -38.469 -9.789 1 97.62 77 LEU A C 1
ATOM 559 O O . LEU A 1 77 ? -12.891 -37.812 -10.203 1 97.62 77 LEU A O 1
ATOM 563 N N . PRO A 1 78 ? -12.016 -39.125 -8.578 1 97.94 78 PRO A N 1
ATOM 564 C CA . PRO A 1 78 ? -13.234 -39 -7.781 1 97.94 78 PRO A CA 1
ATOM 565 C C . PRO A 1 78 ? -13.523 -37.531 -7.395 1 97.94 78 PRO A C 1
ATOM 567 O O . PRO A 1 78 ? -14.672 -37.094 -7.484 1 97.94 78 PRO A O 1
ATOM 570 N N . LEU A 1 79 ? -12.484 -36.812 -7.016 1 98.38 79 LEU A N 1
ATOM 571 C CA . LEU A 1 79 ? -12.672 -35.438 -6.652 1 98.38 79 LEU A CA 1
ATOM 572 C C . LEU A 1 79 ? -13.078 -34.594 -7.871 1 98.38 79 LEU A C 1
ATOM 574 O O . LEU A 1 79 ? -13.922 -33.719 -7.77 1 98.38 79 LEU A O 1
ATOM 578 N N . LEU A 1 80 ? -12.469 -34.844 -8.984 1 98.69 80 LEU A N 1
ATOM 579 C CA . LEU A 1 80 ? -12.828 -34.156 -10.219 1 98.69 80 LEU A CA 1
ATOM 580 C C . LEU A 1 80 ? -14.297 -34.375 -10.555 1 98.69 80 LEU A C 1
ATOM 582 O O . LEU A 1 80 ? -15 -33.438 -10.945 1 98.69 80 LEU A O 1
ATOM 586 N N . ALA A 1 81 ? -14.742 -35.625 -10.383 1 98.56 81 ALA A N 1
ATOM 587 C CA . ALA A 1 81 ? -16.141 -35.969 -10.656 1 98.56 81 ALA A CA 1
ATOM 588 C C . ALA A 1 81 ? -17.078 -35.25 -9.688 1 98.56 81 ALA A C 1
ATOM 590 O O . ALA A 1 81 ? -18.125 -34.719 -10.086 1 98.56 81 ALA A O 1
ATOM 591 N N . GLU A 1 82 ? -16.719 -35.25 -8.477 1 98.56 82 GLU A N 1
ATOM 592 C CA . GLU A 1 82 ? -17.516 -34.562 -7.469 1 98.56 82 GLU A CA 1
ATOM 593 C C . GLU A 1 82 ? -17.625 -33.062 -7.789 1 98.56 82 GLU A C 1
ATOM 595 O O . GLU A 1 82 ? -18.719 -32.5 -7.691 1 98.56 82 GLU A O 1
ATOM 600 N N . GLN A 1 83 ? -16.469 -32.438 -8.109 1 98.62 83 GLN A N 1
ATOM 601 C CA . GLN A 1 83 ? -16.484 -31.031 -8.492 1 98.62 83 GLN A CA 1
ATOM 602 C C . GLN A 1 83 ? -17.391 -30.797 -9.695 1 98.62 83 GLN A C 1
ATOM 604 O O . GLN A 1 83 ? -18.203 -29.875 -9.688 1 98.62 83 GLN A O 1
ATOM 609 N N . ALA A 1 84 ? -17.266 -31.625 -10.672 1 98.62 84 ALA A N 1
ATOM 610 C CA . ALA A 1 84 ? -18.031 -31.469 -11.898 1 98.62 84 ALA A CA 1
ATOM 611 C C . ALA A 1 84 ? -19.531 -31.609 -11.617 1 98.62 84 ALA A C 1
ATOM 613 O O . ALA A 1 84 ? -20.344 -30.844 -12.148 1 98.62 84 ALA A O 1
ATOM 614 N N . ALA A 1 85 ? -19.859 -32.562 -10.828 1 98.19 85 ALA A N 1
ATOM 615 C CA . ALA A 1 85 ? -21.266 -32.812 -10.492 1 98.19 85 ALA A CA 1
ATOM 616 C C . ALA A 1 85 ? -21.875 -31.594 -9.82 1 98.19 85 ALA A C 1
ATOM 618 O O . ALA A 1 85 ? -23.047 -31.266 -10.055 1 98.19 85 ALA A O 1
ATOM 619 N N . ARG A 1 86 ? -21.125 -30.938 -9.023 1 97.62 86 ARG A N 1
ATOM 620 C CA . ARG A 1 86 ? -21.609 -29.812 -8.234 1 97.62 86 ARG A CA 1
ATOM 621 C C . ARG A 1 86 ? -21.562 -28.516 -9.039 1 97.62 86 ARG A C 1
ATOM 623 O O . ARG A 1 86 ? -22.5 -27.719 -9 1 97.62 86 ARG A O 1
ATOM 630 N N . LEU A 1 87 ? -20.5 -28.297 -9.836 1 98.12 87 LEU A N 1
ATOM 631 C CA . LEU A 1 87 ? -20.219 -27.016 -10.477 1 98.12 87 LEU A CA 1
ATOM 632 C C . LEU A 1 87 ? -20.797 -26.984 -11.883 1 98.12 87 LEU A C 1
ATOM 634 O O . LEU A 1 87 ? -20.938 -25.906 -12.469 1 98.12 87 LEU A O 1
ATOM 638 N N . ARG A 1 88 ? -21.047 -28.094 -12.5 1 97.44 88 ARG A N 1
ATOM 639 C CA . ARG A 1 88 ? -21.75 -28.297 -13.758 1 97.44 88 ARG A CA 1
ATOM 640 C C . ARG A 1 88 ? -21.016 -27.609 -14.906 1 97.44 88 ARG A C 1
ATOM 642 O O . ARG A 1 88 ? -21.641 -26.859 -15.68 1 97.44 88 ARG A O 1
ATOM 649 N N . PRO A 1 89 ? -19.719 -27.812 -15.086 1 98.5 89 PRO A N 1
ATOM 650 C CA . PRO A 1 89 ? -19.047 -27.281 -16.266 1 98.5 89 PRO A CA 1
ATOM 651 C C . PRO A 1 89 ? -19.516 -27.938 -17.562 1 98.5 89 PRO A C 1
ATOM 653 O O . PRO A 1 89 ? -20.109 -29.031 -17.531 1 98.5 89 PRO A O 1
ATOM 656 N N . GLN A 1 90 ? -19.25 -27.266 -18.656 1 98 90 GLN A N 1
ATOM 657 C CA . GLN A 1 90 ? -19.578 -27.828 -19.969 1 98 90 GLN A CA 1
ATOM 658 C C . GLN A 1 90 ? -18.516 -28.828 -20.406 1 98 90 GLN A C 1
ATOM 660 O O . GLN A 1 90 ? -18.797 -29.75 -21.172 1 98 90 GLN A O 1
ATOM 665 N N . LEU A 1 91 ? -17.328 -28.625 -19.938 1 98.75 91 LEU A N 1
ATOM 666 C CA . LEU A 1 91 ? -16.172 -29.438 -20.328 1 98.75 91 LEU A CA 1
ATOM 667 C C . LEU A 1 91 ? -15.391 -29.906 -19.109 1 98.75 91 LEU A C 1
ATOM 669 O O . LEU A 1 91 ? -15.094 -29.109 -18.219 1 98.75 91 LEU A O 1
ATOM 673 N N . VAL A 1 92 ? -15.141 -31.203 -19.016 1 98.81 92 VAL A N 1
ATOM 674 C CA . VAL A 1 92 ? -14.289 -31.781 -17.984 1 98.81 92 VAL A CA 1
ATOM 675 C C . VAL A 1 92 ? -13.109 -32.5 -18.641 1 98.81 92 VAL A C 1
ATOM 677 O O . VAL A 1 92 ? -13.297 -33.375 -19.484 1 98.81 92 VAL A O 1
ATOM 680 N N . ALA A 1 93 ? -11.898 -32.094 -18.219 1 98.69 93 ALA A N 1
ATOM 681 C CA . ALA A 1 93 ? -10.695 -32.625 -18.875 1 98.69 93 ALA A CA 1
ATOM 682 C C . ALA A 1 93 ? -9.781 -33.312 -17.859 1 98.69 93 ALA A C 1
ATOM 684 O O . ALA A 1 93 ? -9.648 -32.875 -16.719 1 98.69 93 ALA A O 1
ATOM 685 N N . THR A 1 94 ? -9.18 -34.438 -18.297 1 98.62 94 THR A N 1
ATOM 686 C CA . THR A 1 94 ? -8.172 -35.125 -17.484 1 98.62 94 THR A CA 1
ATOM 687 C C . THR A 1 94 ? -6.961 -35.5 -18.344 1 98.62 94 THR A C 1
ATOM 689 O O . THR A 1 94 ? -7.102 -35.844 -19.516 1 98.62 94 THR A O 1
ATOM 692 N N . SER A 1 95 ? -5.812 -35.312 -17.75 1 97.44 95 SER A N 1
ATOM 693 C CA . SER A 1 95 ? -4.602 -35.688 -18.484 1 97.44 95 SER A CA 1
ATOM 694 C C . SER A 1 95 ? -4.449 -37.219 -18.547 1 97.44 95 SER A C 1
ATOM 696 O O . SER A 1 95 ? -3.486 -37.719 -19.141 1 97.44 95 SER A O 1
ATOM 698 N N . GLY A 1 96 ? -5.359 -37.938 -17.984 1 97.38 96 GLY A N 1
ATOM 699 C CA . GLY A 1 96 ? -5.32 -39.406 -17.953 1 97.38 96 GLY A CA 1
ATOM 700 C C . GLY A 1 96 ? -5.645 -40.031 -19.297 1 97.38 96 GLY A C 1
ATOM 701 O O . GLY A 1 96 ? -5.684 -39.344 -20.312 1 97.38 96 GLY A O 1
ATOM 702 N N . THR A 1 97 ? -5.805 -41.281 -19.266 1 97.81 97 THR A N 1
ATOM 703 C CA . THR A 1 97 ? -6.043 -42.094 -20.453 1 97.81 97 THR A CA 1
ATOM 704 C C . THR A 1 97 ? -7.535 -42.156 -20.766 1 97.81 97 THR A C 1
ATOM 706 O O . THR A 1 97 ? -8.359 -41.625 -20.031 1 97.81 97 THR A O 1
ATOM 709 N N . GLU A 1 98 ? -7.77 -42.844 -21.875 1 97.56 98 GLU A N 1
ATOM 710 C CA . GLU A 1 98 ? -9.164 -43.094 -22.234 1 97.56 98 GLU A CA 1
ATOM 711 C C . GLU A 1 98 ? -9.875 -43.875 -21.125 1 97.56 98 GLU A C 1
ATOM 713 O O . GLU A 1 98 ? -11.07 -43.656 -20.891 1 97.56 98 GLU A O 1
ATOM 718 N N . ALA A 1 99 ? -9.133 -44.781 -20.5 1 98.06 99 ALA A N 1
ATOM 719 C CA . ALA A 1 99 ? -9.703 -45.531 -19.375 1 98.06 99 ALA A CA 1
ATOM 720 C C . ALA A 1 99 ? -10.078 -44.625 -18.234 1 98.06 99 ALA A C 1
ATOM 722 O O . ALA A 1 99 ? -11.094 -44.812 -17.562 1 98.06 99 ALA A O 1
ATOM 723 N N . ASP A 1 100 ? -9.289 -43.625 -18 1 98.31 100 ASP A N 1
ATOM 724 C CA . ASP A 1 100 ? -9.586 -42.625 -16.984 1 98.31 100 ASP A CA 1
ATOM 725 C C . ASP A 1 100 ? -10.836 -41.812 -17.328 1 98.31 100 ASP A C 1
ATOM 727 O O . ASP A 1 100 ? -11.648 -41.5 -16.453 1 98.31 100 ASP A O 1
ATOM 731 N N . ALA A 1 101 ? -10.977 -41.5 -18.594 1 98 101 ALA A N 1
ATOM 732 C CA . ALA A 1 101 ? -12.164 -40.781 -19.078 1 98 101 ALA A CA 1
ATOM 733 C C . ALA A 1 101 ? -13.422 -41.625 -18.844 1 98 101 ALA A C 1
ATOM 735 O O . ALA A 1 101 ? -14.469 -41.062 -18.469 1 98 101 ALA A O 1
ATOM 736 N N . ALA A 1 102 ? -13.328 -42.875 -19.094 1 97.94 102 ALA A N 1
ATOM 737 C CA . ALA A 1 102 ? -14.461 -43.781 -18.891 1 97.94 102 ALA A CA 1
ATOM 738 C C . ALA A 1 102 ? -14.836 -43.844 -17.406 1 97.94 102 ALA A C 1
ATOM 740 O O . ALA A 1 102 ? -16.016 -43.875 -17.062 1 97.94 102 ALA A O 1
ATOM 741 N N . THR A 1 103 ? -13.82 -43.938 -16.625 1 98 103 THR A N 1
ATOM 742 C CA . THR A 1 103 ? -14.047 -43.906 -15.188 1 98 103 THR A CA 1
ATOM 743 C C . THR A 1 103 ? -14.766 -42.625 -14.766 1 98 103 THR A C 1
ATOM 745 O O . THR A 1 103 ? -15.703 -42.688 -13.969 1 98 103 THR A O 1
ATOM 748 N N . LEU A 1 104 ? -14.352 -41.5 -15.305 1 97.81 104 LEU A N 1
ATOM 749 C CA . LEU A 1 104 ? -14.969 -40.219 -15.016 1 97.81 104 LEU A CA 1
ATOM 750 C C . LEU A 1 104 ? -16.438 -40.219 -15.438 1 97.81 104 LEU A C 1
ATOM 752 O O . LEU A 1 104 ? -17.297 -39.75 -14.695 1 97.81 104 LEU A O 1
ATOM 756 N N . ARG A 1 105 ? -16.75 -40.75 -16.562 1 97.5 105 ARG A N 1
ATOM 757 C CA . ARG A 1 105 ? -18.125 -40.844 -17.047 1 97.5 105 ARG A CA 1
ATOM 758 C C . ARG A 1 105 ? -18.984 -41.656 -16.109 1 97.5 105 ARG A C 1
ATOM 760 O O . ARG A 1 105 ? -20.125 -41.281 -15.82 1 97.5 105 ARG A O 1
ATOM 767 N N . SER A 1 106 ? -18.453 -42.719 -15.68 1 97.88 106 SER A N 1
ATOM 768 C CA . SER A 1 106 ? -19.188 -43.594 -14.781 1 97.88 106 SER A CA 1
ATOM 769 C C . SER A 1 106 ? -19.469 -42.906 -13.445 1 97.88 106 SER A C 1
ATOM 771 O O . SER A 1 106 ? -20.594 -43 -12.922 1 97.88 106 SER A O 1
ATOM 773 N N . LEU A 1 107 ? -18.438 -42.312 -12.922 1 98 107 LEU A N 1
ATOM 774 C CA . LEU A 1 107 ? -18.609 -41.625 -11.664 1 98 107 LEU A CA 1
ATOM 775 C C . LEU A 1 107 ? -19.672 -40.531 -11.789 1 98 107 LEU A C 1
ATOM 777 O O . LEU A 1 107 ? -20.5 -40.344 -10.898 1 98 107 LEU A O 1
ATOM 781 N N . LEU A 1 108 ? -19.641 -39.781 -12.914 1 97.81 108 LEU A N 1
ATOM 782 C CA . LEU A 1 108 ? -20.562 -38.656 -13.133 1 97.81 108 LEU A CA 1
ATOM 783 C C . LEU A 1 108 ? -21.984 -39.188 -13.289 1 97.81 108 LEU A C 1
ATOM 785 O O . LEU A 1 108 ? -22.938 -38.531 -12.844 1 97.81 108 LEU A O 1
ATOM 789 N N . ALA A 1 109 ? -22.094 -40.312 -13.938 1 97.25 109 ALA A N 1
ATOM 790 C CA . ALA A 1 109 ? -23.422 -40.906 -14.117 1 97.25 109 ALA A CA 1
ATOM 791 C C . ALA A 1 109 ? -24.062 -41.219 -12.773 1 97.25 109 ALA A C 1
ATOM 793 O O . ALA A 1 109 ? -25.281 -41.125 -12.617 1 97.25 109 ALA A O 1
ATOM 794 N N . GLU A 1 110 ? -23.266 -41.594 -11.875 1 97.69 110 GLU A N 1
ATOM 795 C CA . GLU A 1 110 ? -23.734 -41.938 -10.539 1 97.69 110 GLU A CA 1
ATOM 796 C C . GLU A 1 110 ? -24 -40.688 -9.711 1 97.69 110 GLU A C 1
ATOM 798 O O . GLU A 1 110 ? -25.031 -40.594 -9.039 1 97.69 110 GLU A O 1
ATOM 803 N N . LEU A 1 111 ? -23.156 -39.75 -9.719 1 97.88 111 LEU A N 1
ATOM 804 C CA . LEU A 1 111 ? -23.188 -38.562 -8.844 1 97.88 111 LEU A CA 1
ATOM 805 C C . LEU A 1 111 ? -24.234 -37.562 -9.328 1 97.88 111 LEU A C 1
ATOM 807 O O . LEU A 1 111 ? -24.797 -36.812 -8.523 1 97.88 111 LEU A O 1
ATOM 811 N N . ALA A 1 112 ? -24.391 -37.469 -10.602 1 96.81 112 ALA A N 1
ATOM 812 C CA . ALA A 1 112 ? -25.266 -36.469 -11.18 1 96.81 112 ALA A CA 1
ATOM 813 C C . ALA A 1 112 ? -25.969 -36.969 -12.422 1 96.81 112 ALA A C 1
ATOM 815 O O . ALA A 1 112 ? -25.656 -36.562 -13.547 1 96.81 112 ALA A O 1
ATOM 816 N N . PRO A 1 113 ? -26.984 -37.75 -12.172 1 95.38 113 PRO A N 1
ATOM 817 C CA . PRO A 1 113 ? -27.734 -38.25 -13.32 1 95.38 113 PRO A CA 1
ATOM 818 C C . PRO A 1 113 ? -28.328 -37.156 -14.195 1 95.38 113 PRO A C 1
ATOM 820 O O . PRO A 1 113 ? -28.812 -36.156 -13.672 1 95.38 113 PRO A O 1
ATOM 823 N N . GLY A 1 114 ? -28.172 -37.219 -15.484 1 94.44 114 GLY A N 1
ATOM 824 C CA . GLY A 1 114 ? -28.703 -36.25 -16.422 1 94.44 114 GLY A CA 1
ATOM 825 C C . GLY A 1 114 ? -27.703 -35.188 -16.828 1 94.44 114 GLY A C 1
ATOM 826 O O . GLY A 1 114 ? -27.969 -34.375 -17.734 1 94.44 114 GLY A O 1
ATOM 827 N N . TYR A 1 115 ? -26.625 -35.125 -16.094 1 94.88 115 TYR A N 1
ATOM 828 C CA . TYR A 1 115 ? -25.516 -34.25 -16.422 1 94.88 115 TYR A CA 1
ATOM 829 C C . TYR A 1 115 ? -24.469 -34.969 -17.25 1 94.88 115 TYR A C 1
ATOM 831 O O . TYR A 1 115 ? -23.891 -35.969 -16.797 1 94.88 115 TYR A O 1
ATOM 839 N N . SER A 1 116 ? -24.25 -34.531 -18.5 1 95.31 116 SER A N 1
ATOM 840 C CA . SER A 1 116 ? -23.297 -35.156 -19.391 1 95.31 116 SER A CA 1
ATOM 841 C C . SER A 1 116 ? -22.391 -34.125 -20.062 1 95.31 116 SER A C 1
ATOM 843 O O . SER A 1 116 ? -22.625 -33.75 -21.219 1 95.31 116 SER A O 1
ATOM 845 N N . PRO A 1 117 ? -21.391 -33.719 -19.375 1 97.75 117 PRO A N 1
ATOM 846 C CA . PRO A 1 117 ? -20.453 -32.781 -20 1 97.75 117 PRO A CA 1
ATOM 847 C C . PRO A 1 117 ? -19.594 -33.438 -21.078 1 97.75 117 PRO A C 1
ATOM 849 O O . PRO A 1 117 ? -19.516 -34.656 -21.172 1 97.75 117 PRO A O 1
ATOM 852 N N . GLN A 1 118 ? -19.031 -32.562 -21.938 1 98.44 118 GLN A N 1
ATOM 853 C CA . GLN A 1 118 ? -17.953 -33.062 -22.797 1 98.44 118 GLN A CA 1
ATOM 854 C C . GLN A 1 118 ? -16.734 -33.5 -21.969 1 98.44 118 GLN A C 1
ATOM 856 O O . GLN A 1 118 ? -16.359 -32.812 -21.016 1 98.44 118 GLN A O 1
ATOM 861 N N . ILE A 1 119 ? -16.172 -34.625 -22.234 1 98.44 119 ILE A N 1
ATOM 862 C CA . ILE A 1 119 ? -15.016 -35.156 -21.516 1 98.44 119 ILE A CA 1
ATOM 863 C C . ILE A 1 119 ? -13.812 -35.219 -22.453 1 98.44 119 ILE A C 1
ATOM 865 O O . ILE A 1 119 ? -13.883 -35.844 -23.5 1 98.44 119 ILE A O 1
ATOM 869 N N . GLU A 1 120 ? -12.758 -34.531 -22.109 1 98.38 120 GLU A N 1
ATOM 870 C CA . GLU A 1 120 ? -11.484 -34.594 -22.828 1 98.38 120 GLU A CA 1
ATOM 871 C C . GLU A 1 120 ? -10.414 -35.312 -22.016 1 98.38 120 GLU A C 1
ATOM 873 O O . GLU A 1 120 ? -10.414 -35.25 -20.781 1 98.38 120 GLU A O 1
ATOM 878 N N . TRP A 1 121 ? -9.539 -36.094 -22.703 1 98.31 121 TRP A N 1
ATOM 879 C CA . TRP A 1 121 ? -8.484 -36.812 -22 1 98.31 121 TRP A CA 1
ATOM 880 C C . TRP A 1 121 ? -7.172 -36.75 -22.781 1 98.31 121 TRP A C 1
ATOM 882 O O . TRP A 1 121 ? -7.16 -36.375 -23.969 1 98.31 121 TRP A O 1
ATOM 892 N N . GLY A 1 122 ? -6.102 -37.031 -22.078 1 97.88 122 GLY A N 1
ATOM 893 C CA . GLY A 1 122 ? -4.785 -37.094 -22.703 1 97.88 122 GLY A CA 1
ATOM 894 C C . GLY A 1 122 ? -3.928 -35.875 -22.375 1 97.88 122 GLY A C 1
ATOM 895 O O . GLY A 1 122 ? -4.34 -35 -21.625 1 97.88 122 GLY A O 1
ATOM 896 N N . ALA A 1 123 ? -2.793 -35.844 -22.969 1 94.5 123 ALA A N 1
ATOM 897 C CA . ALA A 1 123 ? -1.766 -34.844 -22.641 1 94.5 123 ALA A CA 1
ATOM 898 C C . ALA A 1 123 ? -2.217 -33.438 -23.016 1 94.5 123 ALA A C 1
ATOM 900 O O . ALA A 1 123 ? -1.804 -32.469 -22.391 1 94.5 123 ALA A O 1
ATOM 901 N N . ASP A 1 124 ? -3.166 -33.312 -23.938 1 96.62 124 ASP A N 1
ATOM 902 C CA . ASP A 1 124 ? -3.572 -32 -24.438 1 96.62 124 ASP A CA 1
ATOM 903 C C . ASP A 1 124 ? -4.883 -31.562 -23.797 1 96.62 124 ASP A C 1
ATOM 905 O O . ASP A 1 124 ? -5.434 -30.516 -24.172 1 96.62 124 ASP A O 1
ATOM 909 N N . ALA A 1 125 ? -5.387 -32.312 -22.844 1 98.31 125 ALA A N 1
ATOM 910 C CA . ALA A 1 125 ? -6.715 -32.062 -22.281 1 98.31 125 ALA A CA 1
ATOM 911 C C . ALA A 1 125 ? -6.777 -30.719 -21.594 1 98.31 125 ALA A C 1
ATOM 913 O O . ALA A 1 125 ? -7.754 -29.969 -21.75 1 98.31 125 ALA A O 1
ATOM 914 N N . ALA A 1 126 ? -5.777 -30.391 -20.844 1 98.44 126 ALA A N 1
ATOM 915 C CA . ALA A 1 126 ? -5.754 -29.109 -20.156 1 98.44 126 ALA A CA 1
ATOM 916 C C . ALA A 1 126 ? -5.723 -27.953 -21.156 1 98.44 126 ALA A C 1
ATOM 918 O O . ALA A 1 126 ? -6.363 -26.922 -20.953 1 98.44 126 ALA A O 1
ATOM 919 N N . THR A 1 127 ? -4.977 -28.109 -22.234 1 98.56 127 THR A N 1
ATOM 920 C CA . THR A 1 127 ? -4.898 -27.109 -23.281 1 98.56 127 THR A CA 1
ATOM 921 C C . THR A 1 127 ? -6.258 -26.906 -23.953 1 98.56 127 THR A C 1
ATOM 923 O O . THR A 1 127 ? -6.668 -25.781 -24.219 1 98.56 127 THR A O 1
ATOM 926 N N . ALA A 1 128 ? -6.922 -28.016 -24.172 1 98.44 128 ALA A N 1
ATOM 927 C CA . ALA A 1 128 ? -8.266 -27.953 -24.734 1 98.44 128 ALA A CA 1
ATOM 928 C C . ALA A 1 128 ? -9.211 -27.188 -23.812 1 98.44 128 ALA A C 1
ATOM 930 O O . ALA A 1 128 ? -9.992 -26.344 -24.266 1 98.44 128 ALA A O 1
ATOM 931 N N . ALA A 1 129 ? -9.117 -27.438 -22.578 1 98.81 129 ALA A N 1
ATOM 932 C CA . ALA A 1 129 ? -9.945 -26.734 -21.594 1 98.81 129 ALA A CA 1
ATOM 933 C C . ALA A 1 129 ? -9.625 -25.25 -21.562 1 98.81 129 ALA A C 1
ATOM 935 O O . ALA A 1 129 ? -10.523 -24.406 -21.5 1 98.81 129 ALA A O 1
ATOM 936 N N . ALA A 1 130 ? -8.359 -24.938 -21.672 1 98.81 130 ALA A N 1
ATOM 937 C CA . ALA A 1 130 ? -7.914 -23.547 -21.641 1 98.81 130 ALA A CA 1
ATOM 938 C C . ALA A 1 130 ? -8.422 -22.781 -22.875 1 98.81 130 ALA A C 1
ATOM 940 O O . ALA A 1 130 ? -8.695 -21.578 -22.797 1 98.81 130 ALA A O 1
ATOM 941 N N . ARG A 1 131 ? -8.602 -23.484 -23.953 1 98.31 131 ARG A N 1
ATOM 942 C CA . ARG A 1 131 ? -8.961 -22.875 -25.234 1 98.31 131 ARG A CA 1
ATOM 943 C C . ARG A 1 131 ? -10.477 -22.734 -25.375 1 98.31 131 ARG A C 1
ATOM 945 O O . ARG A 1 131 ? -10.969 -22.125 -26.328 1 98.31 131 ARG A O 1
ATOM 952 N N . ALA A 1 132 ? -11.219 -23.125 -24.391 1 98.12 132 ALA A N 1
ATOM 953 C CA . ALA A 1 132 ? -12.672 -23.25 -24.5 1 98.12 132 ALA A CA 1
ATOM 954 C C . ALA A 1 132 ? -13.336 -21.875 -24.516 1 98.12 132 ALA A C 1
ATOM 956 O O . ALA A 1 132 ? -14.516 -21.75 -24.844 1 98.12 132 ALA A O 1
ATOM 957 N N . GLY A 1 133 ? -12.617 -20.828 -24.109 1 97.94 133 GLY A N 1
ATOM 958 C CA . GLY A 1 133 ? -13.133 -19.484 -24.312 1 97.94 133 GLY A CA 1
ATOM 959 C C . GLY A 1 133 ? -13.781 -18.906 -23.078 1 97.94 133 GLY A C 1
ATOM 960 O O . GLY A 1 133 ? -14.688 -18.078 -23.172 1 97.94 133 GLY A O 1
ATOM 961 N N . ALA A 1 134 ? -13.398 -19.328 -21.906 1 98.81 134 ALA A N 1
ATOM 962 C CA . ALA A 1 134 ? -13.898 -18.703 -20.672 1 98.81 134 ALA A CA 1
ATOM 963 C C . ALA A 1 134 ? -13.445 -17.25 -20.562 1 98.81 134 ALA A C 1
ATOM 965 O O . ALA A 1 134 ? -12.453 -16.859 -21.172 1 98.81 134 ALA A O 1
ATOM 966 N N . ASP A 1 135 ? -14.234 -16.422 -19.812 1 98.75 135 ASP A N 1
ATOM 967 C CA . ASP A 1 135 ? -13.805 -15.055 -19.547 1 98.75 135 ASP A CA 1
ATOM 968 C C . ASP A 1 135 ? -12.461 -15.031 -18.828 1 98.75 135 ASP A C 1
ATOM 970 O O . ASP A 1 135 ? -11.609 -14.188 -19.109 1 98.75 135 ASP A O 1
ATOM 974 N N . VAL A 1 136 ? -12.289 -16 -17.891 1 98.88 136 VAL A N 1
ATOM 975 C CA . VAL A 1 136 ? -11.031 -16.062 -17.141 1 98.88 136 VAL A CA 1
ATOM 976 C C . VAL A 1 136 ? -10.633 -17.531 -16.953 1 98.88 136 VAL A C 1
ATOM 978 O O . VAL A 1 136 ? -11.477 -18.391 -16.688 1 98.88 136 VAL A O 1
ATOM 981 N N . VAL A 1 137 ? -9.359 -17.797 -17.125 1 98.94 137 VAL A N 1
ATOM 982 C CA . VAL A 1 137 ? -8.766 -19.109 -16.906 1 98.94 137 VAL A CA 1
ATOM 983 C C . VAL A 1 137 ? -7.797 -19.047 -15.727 1 98.94 137 VAL A C 1
ATOM 985 O O . VAL A 1 137 ? -6.766 -18.375 -15.797 1 98.94 137 VAL A O 1
ATOM 988 N N . LEU A 1 138 ? -8.141 -19.734 -14.625 1 98.94 138 LEU A N 1
ATOM 989 C CA . LEU A 1 138 ? -7.211 -19.891 -13.516 1 98.94 138 LEU A CA 1
ATOM 990 C C . LEU A 1 138 ? -6.273 -21.078 -13.758 1 98.94 138 LEU A C 1
ATOM 992 O O . LEU A 1 138 ? -6.699 -22.234 -13.711 1 98.94 138 LEU A O 1
ATOM 996 N N . ASN A 1 139 ? -5.055 -20.781 -14.023 1 98.81 139 ASN A N 1
ATOM 997 C CA . ASN A 1 139 ? -4.07 -21.828 -14.258 1 98.81 139 ASN A CA 1
ATOM 998 C C . ASN A 1 139 ? -3.342 -22.219 -12.969 1 98.81 139 ASN A C 1
ATOM 1000 O O . ASN A 1 139 ? -2.373 -21.562 -12.586 1 98.81 139 ASN A O 1
ATOM 1004 N N . GLY A 1 140 ? -3.803 -23.281 -12.391 1 97.38 140 GLY A N 1
ATOM 1005 C CA . GLY A 1 140 ? -3.205 -23.781 -11.164 1 97.38 140 GLY A CA 1
ATOM 1006 C C . GLY A 1 140 ? -2.387 -25.047 -11.383 1 97.38 140 GLY A C 1
ATOM 1007 O O . GLY A 1 140 ? -2.184 -25.828 -10.453 1 97.38 140 GLY A O 1
ATOM 1008 N N . ILE A 1 141 ? -1.974 -25.266 -12.625 1 95.19 141 ILE A N 1
ATOM 1009 C CA . ILE A 1 141 ? -1.16 -26.438 -12.945 1 95.19 141 ILE A CA 1
ATOM 1010 C C . ILE A 1 141 ? 0.257 -26.25 -12.406 1 95.19 141 ILE A C 1
ATOM 1012 O O . ILE A 1 141 ? 0.817 -25.156 -12.5 1 95.19 141 ILE A O 1
ATOM 1016 N N . THR A 1 142 ? 0.848 -27.281 -11.883 1 89 142 THR A N 1
ATOM 1017 C CA . THR A 1 142 ? 2.217 -27.234 -11.383 1 89 142 THR A CA 1
ATOM 1018 C C . THR A 1 142 ? 3.209 -27.578 -12.484 1 89 142 THR A C 1
ATOM 1020 O O . THR A 1 142 ? 2.992 -28.531 -13.242 1 89 142 THR A O 1
ATOM 1023 N N . GLY A 1 143 ? 4.199 -26.766 -12.617 1 88.62 143 GLY A N 1
ATOM 1024 C CA . GLY A 1 143 ? 5.289 -27.109 -13.516 1 88.62 143 GLY A CA 1
ATOM 1025 C C . GLY A 1 143 ? 5.152 -26.469 -14.891 1 88.62 143 GLY A C 1
ATOM 1026 O O . GLY A 1 143 ? 4.152 -25.812 -15.18 1 88.62 143 GLY A O 1
ATOM 1027 N N . SER A 1 144 ? 6.074 -26.766 -15.758 1 91.56 144 SER A N 1
ATOM 1028 C CA . SER A 1 144 ? 6.176 -26.109 -17.062 1 91.56 144 SER A CA 1
ATOM 1029 C C . SER A 1 144 ? 5.078 -26.609 -18.016 1 91.56 144 SER A C 1
ATOM 1031 O O . SER A 1 144 ? 4.82 -25.984 -19.047 1 91.56 144 SER A O 1
ATOM 1033 N N . ILE A 1 145 ? 4.434 -27.719 -17.672 1 91.56 145 ILE A N 1
ATOM 1034 C CA . ILE A 1 145 ? 3.344 -28.234 -18.484 1 91.56 145 ILE A CA 1
ATOM 1035 C C . ILE A 1 145 ? 2.188 -27.234 -18.5 1 91.56 145 ILE A C 1
ATOM 1037 O O . ILE A 1 145 ? 1.27 -27.359 -19.312 1 91.56 145 ILE A O 1
ATOM 1041 N N . GLY A 1 146 ? 2.213 -26.266 -17.688 1 95.75 146 GLY A N 1
ATOM 1042 C CA . GLY A 1 146 ? 1.2 -25.234 -17.656 1 95.75 146 GLY A CA 1
ATOM 1043 C C . GLY A 1 146 ? 1.396 -24.172 -18.719 1 95.75 146 GLY A C 1
ATOM 1044 O O . GLY A 1 146 ? 0.503 -23.359 -18.969 1 95.75 146 GLY A O 1
ATOM 1045 N N . LEU A 1 147 ? 2.52 -24.156 -19.422 1 97.5 147 LEU A N 1
ATOM 1046 C CA . LEU A 1 147 ? 2.85 -23.125 -20.406 1 97.5 147 LEU A CA 1
ATOM 1047 C C . LEU A 1 147 ? 1.906 -23.188 -21.594 1 97.5 147 LEU A C 1
ATOM 1049 O O . LEU A 1 147 ? 1.309 -22.188 -21.984 1 97.5 147 LEU A O 1
ATOM 1053 N N . GLU A 1 148 ? 1.744 -24.375 -22.141 1 97.44 148 GLU A N 1
ATOM 1054 C CA . GLU A 1 148 ? 0.909 -24.484 -23.328 1 97.44 148 GLU A CA 1
ATOM 1055 C C . GLU A 1 148 ? -0.532 -24.078 -23.031 1 97.44 148 GLU A C 1
ATOM 1057 O O . GLU A 1 148 ? -1.131 -23.312 -23.797 1 97.44 148 GLU A O 1
ATOM 1062 N N . PRO A 1 149 ? -1.116 -24.562 -21.906 1 98.5 149 PRO A N 1
ATOM 1063 C CA . PRO A 1 149 ? -2.455 -24.078 -21.562 1 98.5 149 PRO A CA 1
ATOM 1064 C C . PRO A 1 149 ? -2.51 -22.562 -21.375 1 98.5 149 PRO A C 1
ATOM 1066 O O . PRO A 1 149 ? -3.498 -21.922 -21.75 1 98.5 149 PRO A O 1
ATOM 1069 N N . THR A 1 150 ? -1.506 -21.969 -20.781 1 98.75 150 THR A N 1
ATOM 1070 C CA . THR A 1 150 ? -1.446 -20.531 -20.625 1 98.75 150 THR A CA 1
ATOM 1071 C C . THR A 1 150 ? -1.514 -19.828 -21.984 1 98.75 150 THR A C 1
ATOM 1073 O O . THR A 1 150 ? -2.33 -18.938 -22.188 1 98.75 150 THR A O 1
ATOM 1076 N N . LEU A 1 151 ? -0.69 -20.266 -22.922 1 98.5 151 LEU A N 1
ATOM 1077 C CA . LEU A 1 151 ? -0.659 -19.688 -24.25 1 98.5 151 LEU A CA 1
ATOM 1078 C C . LEU A 1 151 ? -1.992 -19.891 -24.969 1 98.5 151 LEU A C 1
ATOM 1080 O O . LEU A 1 151 ? -2.506 -18.969 -25.609 1 98.5 151 LEU A O 1
ATOM 1084 N N . ALA A 1 152 ? -2.543 -21.078 -24.797 1 98.62 152 ALA A N 1
ATOM 1085 C CA . ALA A 1 152 ? -3.818 -21.391 -25.438 1 98.62 152 ALA A CA 1
ATOM 1086 C C . ALA A 1 152 ? -4.926 -20.469 -24.938 1 98.62 152 ALA A C 1
ATOM 1088 O O . ALA A 1 152 ? -5.75 -19.984 -25.719 1 98.62 152 ALA A O 1
ATOM 1089 N N . ALA A 1 153 ? -4.973 -20.25 -23.641 1 98.88 153 ALA A N 1
ATOM 1090 C CA . ALA A 1 153 ? -5.98 -19.359 -23.047 1 98.88 153 ALA A CA 1
ATOM 1091 C C . ALA A 1 153 ? -5.852 -17.938 -23.594 1 98.88 153 ALA A C 1
ATOM 1093 O O . ALA A 1 153 ? -6.844 -17.328 -24 1 98.88 153 ALA A O 1
ATOM 1094 N N . LEU A 1 154 ? -4.625 -17.406 -23.594 1 98.75 154 LEU A N 1
ATOM 1095 C CA . LEU A 1 154 ? -4.383 -16.062 -24.094 1 98.75 154 LEU A CA 1
ATOM 1096 C C . LEU A 1 154 ? -4.766 -15.938 -25.562 1 98.75 154 LEU A C 1
ATOM 1098 O O . LEU A 1 154 ? -5.391 -14.953 -25.969 1 98.75 154 LEU A O 1
ATOM 1102 N N . GLN A 1 155 ? -4.445 -16.953 -26.328 1 98.19 155 GLN A N 1
ATOM 1103 C CA . GLN A 1 155 ? -4.742 -16.953 -27.766 1 98.19 155 GLN A CA 1
ATOM 1104 C C . GLN A 1 155 ? -6.25 -17.016 -28.016 1 98.19 155 GLN A C 1
ATOM 1106 O O . GLN A 1 155 ? -6.746 -16.469 -29 1 98.19 155 GLN A O 1
ATOM 1111 N N . ALA A 1 156 ? -6.926 -17.625 -27.078 1 98.44 156 ALA A N 1
ATOM 1112 C CA . ALA A 1 156 ? -8.375 -17.766 -27.203 1 98.44 156 ALA A CA 1
ATOM 1113 C C . ALA A 1 156 ? -9.078 -16.484 -26.75 1 98.44 156 ALA A C 1
ATOM 1115 O O . ALA A 1 156 ? -10.305 -16.375 -26.828 1 98.44 156 ALA A O 1
ATOM 1116 N N . GLY A 1 157 ? -8.312 -15.539 -26.234 1 98.44 157 GLY A N 1
ATOM 1117 C CA . GLY A 1 157 ? -8.867 -14.258 -25.844 1 98.44 157 GLY A CA 1
ATOM 1118 C C . GLY A 1 157 ? -9.32 -14.219 -24.391 1 98.44 157 GLY A C 1
ATOM 1119 O O . GLY A 1 157 ? -10.016 -13.289 -23.969 1 98.44 157 GLY A O 1
ATOM 1120 N N . SER A 1 158 ? -8.992 -15.234 -23.641 1 98.81 158 SER A N 1
ATOM 1121 C CA . SER A 1 158 ? -9.344 -15.281 -22.234 1 98.81 158 SER A CA 1
ATOM 1122 C C . SER A 1 158 ? -8.344 -14.492 -21.391 1 98.81 158 SER A C 1
ATOM 1124 O O . SER A 1 158 ? -7.172 -14.367 -21.75 1 98.81 158 SER A O 1
ATOM 1126 N N . GLN A 1 159 ? -8.836 -13.906 -20.312 1 98.81 159 GLN A N 1
ATOM 1127 C CA . GLN A 1 159 ? -7.934 -13.461 -19.25 1 98.81 159 GLN A CA 1
ATOM 1128 C C . GLN A 1 159 ? -7.332 -14.656 -18.5 1 98.81 159 GLN A C 1
ATOM 1130 O O . GLN A 1 159 ? -8.008 -15.656 -18.266 1 98.81 159 GLN A O 1
ATOM 1135 N N . VAL A 1 160 ? -6.074 -14.547 -18.203 1 98.94 160 VAL A N 1
ATOM 1136 C CA . VAL A 1 160 ? -5.426 -15.633 -17.469 1 98.94 160 VAL A CA 1
ATOM 1137 C C . VAL A 1 160 ? -5.09 -15.18 -16.047 1 98.94 160 VAL A C 1
ATOM 1139 O O . VAL A 1 160 ? -4.344 -14.219 -15.859 1 98.94 160 VAL A O 1
ATOM 1142 N N . ALA A 1 161 ? -5.723 -15.781 -15.07 1 98.94 161 ALA A N 1
ATOM 1143 C CA . ALA A 1 161 ? -5.254 -15.719 -13.688 1 98.94 161 ALA A CA 1
ATOM 1144 C C . ALA A 1 161 ? -4.125 -16.719 -13.445 1 98.94 161 ALA A C 1
ATOM 1146 O O . ALA A 1 161 ? -4.375 -17.922 -13.281 1 98.94 161 ALA A O 1
ATOM 1147 N N . LEU A 1 162 ? -2.912 -16.266 -13.359 1 98.75 162 LEU A N 1
ATOM 1148 C CA . LEU A 1 162 ? -1.743 -17.125 -13.477 1 98.75 162 LEU A CA 1
ATOM 1149 C C . LEU A 1 162 ? -1.193 -17.484 -12.102 1 98.75 162 LEU A C 1
ATOM 1151 O O . LEU A 1 162 ? -0.524 -16.672 -11.461 1 98.75 162 LEU A O 1
ATOM 1155 N N . ALA A 1 163 ? -1.465 -18.656 -11.688 1 97.75 163 ALA A N 1
ATOM 1156 C CA . ALA A 1 163 ? -0.793 -19.219 -10.523 1 97.75 163 ALA A CA 1
ATOM 1157 C C . ALA A 1 163 ? 0.431 -20.031 -10.93 1 97.75 163 ALA A C 1
ATOM 1159 O O . ALA A 1 163 ? 1.335 -20.25 -10.117 1 97.75 163 ALA A O 1
ATOM 1160 N N . ASN A 1 164 ? 0.471 -20.484 -12.133 1 96.69 164 ASN A N 1
ATOM 1161 C CA . ASN A 1 164 ? 1.573 -21.266 -12.688 1 96.69 164 ASN A CA 1
ATOM 1162 C C . ASN A 1 164 ? 2.75 -20.375 -13.078 1 96.69 164 ASN A C 1
ATOM 1164 O O . ASN A 1 164 ? 2.893 -20 -14.242 1 96.69 164 ASN A O 1
ATOM 1168 N N . LYS A 1 165 ? 3.617 -20.172 -12.109 1 96.12 165 LYS A N 1
ATOM 1169 C CA . LYS A 1 165 ? 4.754 -19.281 -12.344 1 96.12 165 LYS A CA 1
ATOM 1170 C C . LYS A 1 165 ? 5.688 -19.859 -13.406 1 96.12 165 LYS A C 1
ATOM 1172 O O . LYS A 1 165 ? 6.316 -19.094 -14.156 1 96.12 165 LYS A O 1
ATOM 1177 N N . GLU A 1 166 ? 5.738 -21.141 -13.617 1 94.12 166 GLU A N 1
ATOM 1178 C CA . GLU A 1 166 ? 6.668 -21.797 -14.531 1 94.12 166 GLU A CA 1
ATOM 1179 C C . GLU A 1 166 ? 6.402 -21.375 -15.977 1 94.12 166 GLU A C 1
ATOM 1181 O O . GLU A 1 166 ? 7.301 -21.422 -16.812 1 94.12 166 GLU A O 1
ATOM 1186 N N . SER A 1 167 ? 5.145 -20.969 -16.281 1 97 167 SER A N 1
ATOM 1187 C CA . SER A 1 167 ? 4.863 -20.438 -17.609 1 97 167 SER A CA 1
ATOM 1188 C C . SER A 1 167 ? 5.781 -19.266 -17.953 1 97 167 SER A C 1
ATOM 1190 O O . SER A 1 167 ? 6.328 -19.188 -19.047 1 97 167 SER A O 1
ATOM 1192 N N . LEU A 1 168 ? 5.98 -18.422 -16.953 1 97.38 168 LEU A N 1
ATOM 1193 C CA . LEU A 1 168 ? 6.801 -17.234 -17.172 1 97.38 168 LEU A CA 1
ATOM 1194 C C . LEU A 1 168 ? 8.281 -17.578 -17.062 1 97.38 168 LEU A C 1
ATOM 1196 O O . LEU A 1 168 ? 9.117 -16.953 -17.734 1 97.38 168 LEU A O 1
ATOM 1200 N N . ILE A 1 169 ? 8.633 -18.562 -16.281 1 97.44 169 ILE A N 1
ATOM 1201 C CA . ILE A 1 169 ? 10.031 -18.953 -16.125 1 97.44 169 ILE A CA 1
ATOM 1202 C C . ILE A 1 169 ? 10.531 -19.609 -17.406 1 97.44 169 ILE A C 1
ATOM 1204 O O . ILE A 1 169 ? 11.562 -19.219 -17.953 1 97.44 169 ILE A O 1
ATOM 1208 N N . ALA A 1 170 ? 9.742 -20.547 -17.922 1 95.5 170 ALA A N 1
ATOM 1209 C CA . ALA A 1 170 ? 10.164 -21.344 -19.078 1 95.5 170 ALA A CA 1
ATOM 1210 C C . ALA A 1 170 ? 9.883 -20.609 -20.391 1 95.5 170 ALA A C 1
ATOM 1212 O O . ALA A 1 170 ? 10.648 -20.719 -21.344 1 95.5 170 ALA A O 1
ATOM 1213 N N . GLY A 1 171 ? 8.828 -19.906 -20.406 1 96.69 171 GLY A N 1
ATOM 1214 C CA . GLY A 1 171 ? 8.383 -19.312 -21.672 1 96.69 171 GLY A CA 1
ATOM 1215 C C . GLY A 1 171 ? 8.102 -17.828 -21.562 1 96.69 171 GLY A C 1
ATOM 1216 O O . GLY A 1 171 ? 7.156 -17.328 -22.188 1 96.69 171 GLY A O 1
ATOM 1217 N N . GLY A 1 172 ? 8.852 -17.156 -20.812 1 96.69 172 GLY A N 1
ATOM 1218 C CA . GLY A 1 172 ? 8.602 -15.742 -20.578 1 96.69 172 GLY A CA 1
ATOM 1219 C C . GLY A 1 172 ? 8.352 -14.953 -21.844 1 96.69 172 GLY A C 1
ATOM 1220 O O . GLY A 1 172 ? 7.348 -14.242 -21.953 1 96.69 172 GLY A O 1
ATOM 1221 N N . GLU A 1 173 ? 9.195 -15.117 -22.859 1 96.06 173 GLU A N 1
ATOM 1222 C CA . GLU A 1 173 ? 9.086 -14.383 -24.125 1 96.06 173 GLU A CA 1
ATOM 1223 C C . GLU A 1 173 ? 7.805 -14.742 -24.859 1 96.06 173 GLU A C 1
ATOM 1225 O O . GLU A 1 173 ? 7.156 -13.875 -25.453 1 96.06 173 GLU A O 1
ATOM 1230 N N . LEU A 1 174 ? 7.453 -15.969 -24.812 1 97.62 174 LEU A N 1
ATOM 1231 C CA . LEU A 1 174 ? 6.254 -16.453 -25.484 1 97.62 174 LEU A CA 1
ATOM 1232 C C . LEU A 1 174 ? 4.996 -15.883 -24.828 1 97.62 174 LEU A C 1
ATOM 1234 O O . LEU A 1 174 ? 4.078 -15.438 -25.516 1 97.62 174 LEU A O 1
ATOM 1238 N N . VAL A 1 175 ? 4.988 -15.945 -23.547 1 98.31 175 VAL A N 1
ATOM 1239 C CA . VAL A 1 175 ? 3.84 -15.453 -22.797 1 98.31 175 VAL A CA 1
ATOM 1240 C C . VAL A 1 175 ? 3.689 -13.953 -23 1 98.31 175 VAL A C 1
ATOM 1242 O O . VAL A 1 175 ? 2.588 -13.461 -23.25 1 98.31 175 VAL A O 1
ATOM 1245 N N . LYS A 1 176 ? 4.773 -13.242 -22.938 1 97.81 176 LYS A N 1
ATOM 1246 C CA . LYS A 1 176 ? 4.734 -11.797 -23.109 1 97.81 176 LYS A CA 1
ATOM 1247 C C . LYS A 1 176 ? 4.234 -11.43 -24.516 1 97.81 176 LYS A C 1
ATOM 1249 O O . LYS A 1 176 ? 3.461 -10.484 -24.672 1 97.81 176 LYS A O 1
ATOM 1254 N N . ALA A 1 177 ? 4.699 -12.141 -25.531 1 97.5 177 ALA A N 1
ATOM 1255 C CA . ALA A 1 177 ? 4.223 -11.906 -26.891 1 97.5 177 ALA A CA 1
ATOM 1256 C C . ALA A 1 177 ? 2.717 -12.141 -27 1 97.5 177 ALA A C 1
ATOM 1258 O O . ALA A 1 177 ? 2.008 -11.383 -27.656 1 97.5 177 ALA A O 1
ATOM 1259 N N . ALA A 1 178 ? 2.256 -13.172 -26.359 1 98.38 178 ALA A N 1
ATOM 1260 C CA . ALA A 1 178 ? 0.827 -13.477 -26.359 1 98.38 178 ALA A CA 1
ATOM 1261 C C . ALA A 1 178 ? 0.032 -12.391 -25.641 1 98.38 178 ALA A C 1
ATOM 1263 O O . ALA A 1 178 ? -1.064 -12.023 -26.078 1 98.38 178 ALA A O 1
ATOM 1264 N N . VAL A 1 179 ? 0.56 -11.883 -24.547 1 98.62 179 VAL A N 1
ATOM 1265 C CA . VAL A 1 179 ? -0.074 -10.805 -23.797 1 98.62 179 VAL A CA 1
ATOM 1266 C C . VAL A 1 179 ? -0.181 -9.562 -24.672 1 98.62 179 VAL A C 1
ATOM 1268 O O . VAL A 1 179 ? -1.241 -8.938 -24.75 1 98.62 179 VAL A O 1
ATOM 1271 N N . ASP A 1 180 ? 0.899 -9.227 -25.375 1 98.31 180 ASP A N 1
ATOM 1272 C CA . ASP A 1 180 ? 0.919 -8.047 -26.234 1 98.31 180 ASP A CA 1
ATOM 1273 C C . ASP A 1 180 ? -0.085 -8.188 -27.375 1 98.31 180 ASP A C 1
ATOM 1275 O O . ASP A 1 180 ? -0.67 -7.195 -27.812 1 98.31 180 ASP A O 1
ATOM 1279 N N . ALA A 1 181 ? -0.332 -9.367 -27.828 1 98.25 181 ALA A N 1
ATOM 1280 C CA . ALA A 1 181 ? -1.207 -9.617 -28.969 1 98.25 181 ALA A CA 1
ATOM 1281 C C . ALA A 1 181 ? -2.672 -9.648 -28.531 1 98.25 181 ALA A C 1
ATOM 1283 O O . ALA A 1 181 ? -3.57 -9.594 -29.375 1 98.25 181 ALA A O 1
ATOM 1284 N N . SER A 1 182 ? -2.934 -9.703 -27.281 1 98.38 182 SER A N 1
ATOM 1285 C CA . SER A 1 182 ? -4.297 -9.812 -26.766 1 98.38 182 SER A CA 1
ATOM 1286 C C . SER A 1 182 ? -5.078 -8.523 -26.984 1 98.38 182 SER A C 1
ATOM 1288 O O . SER A 1 182 ? -4.523 -7.43 -26.859 1 98.38 182 SER A O 1
ATOM 1290 N N . ALA A 1 183 ? -6.371 -8.641 -27.188 1 97.81 183 ALA A N 1
ATOM 1291 C CA . ALA A 1 183 ? -7.246 -7.477 -27.344 1 97.81 183 ALA A CA 1
ATOM 1292 C C . ALA A 1 183 ? -7.703 -6.941 -26 1 97.81 183 ALA A C 1
ATOM 1294 O O . ALA A 1 183 ? -8.227 -5.828 -25.906 1 97.81 183 ALA A O 1
ATOM 1295 N N . LEU A 1 184 ? -7.422 -7.73 -24.969 1 98 184 LEU A N 1
ATOM 1296 C CA . LEU A 1 184 ? -7.844 -7.316 -23.625 1 98 184 LEU A CA 1
ATOM 1297 C C . LEU A 1 184 ? -6.902 -6.254 -23.078 1 98 184 LEU A C 1
ATOM 1299 O O . LEU A 1 184 ? -5.699 -6.281 -23.344 1 98 184 LEU A O 1
ATOM 1303 N N . ASP A 1 185 ? -7.438 -5.348 -22.219 1 96.88 185 ASP A N 1
ATOM 1304 C CA . ASP A 1 185 ? -6.617 -4.348 -21.531 1 96.88 185 ASP A CA 1
ATOM 1305 C C . ASP A 1 185 ? -5.664 -5.004 -20.547 1 96.88 185 ASP A C 1
ATOM 1307 O O . ASP A 1 185 ? -4.504 -4.602 -20.422 1 96.88 185 ASP A O 1
ATOM 1311 N N . GLN A 1 186 ? -6.191 -6.031 -19.875 1 97.88 186 GLN A N 1
ATOM 1312 C CA . GLN A 1 186 ? -5.406 -6.77 -18.891 1 97.88 186 GLN A CA 1
ATOM 1313 C C . GLN A 1 186 ? -5.57 -8.273 -19.078 1 97.88 186 GLN A C 1
ATOM 1315 O O . GLN A 1 186 ? -6.418 -8.898 -18.438 1 97.88 186 GLN A O 1
ATOM 1320 N N . PRO A 1 187 ? -4.77 -8.867 -19.922 1 98.44 187 PRO A N 1
ATOM 1321 C CA . PRO A 1 187 ? -4.969 -10.273 -20.281 1 98.44 187 PRO A CA 1
ATOM 1322 C C . PRO A 1 187 ? -4.418 -11.234 -19.234 1 98.44 187 PRO A C 1
ATOM 1324 O O . PRO A 1 187 ? -4.715 -12.438 -19.281 1 98.44 187 PRO A O 1
ATOM 1327 N N . MET A 1 188 ? -3.623 -10.75 -18.328 1 98.62 188 MET A N 1
ATOM 1328 C CA . MET A 1 188 ? -3.008 -11.617 -17.328 1 98.62 188 MET A CA 1
ATOM 1329 C C . MET A 1 188 ? -3.037 -10.961 -15.945 1 98.62 188 MET A C 1
ATOM 1331 O O . MET A 1 188 ? -2.715 -9.781 -15.805 1 98.62 188 MET A O 1
ATOM 1335 N N . ILE A 1 189 ? -3.475 -11.688 -14.992 1 98.75 189 ILE A N 1
ATOM 1336 C CA . ILE A 1 189 ? -3.506 -11.266 -13.594 1 98.75 189 ILE A CA 1
ATOM 1337 C C . ILE A 1 189 ? -2.666 -12.227 -12.75 1 98.75 189 ILE A C 1
ATOM 1339 O O . ILE A 1 189 ? -2.885 -13.438 -12.773 1 98.75 189 ILE A O 1
ATOM 1343 N N . PRO A 1 190 ? -1.685 -11.742 -12.023 1 98.69 190 PRO A N 1
ATOM 1344 C CA . PRO A 1 190 ? -0.877 -12.641 -11.203 1 98.69 190 PRO A CA 1
ATOM 1345 C C . PRO A 1 190 ? -1.643 -13.188 -9.992 1 98.69 190 PRO A C 1
ATOM 1347 O O . PRO A 1 190 ? -2.379 -12.438 -9.344 1 98.69 190 PRO A O 1
ATOM 1350 N N . VAL A 1 191 ? -1.443 -14.438 -9.719 1 98.69 191 VAL A N 1
ATOM 1351 C CA . VAL A 1 191 ? -2.141 -15.07 -8.602 1 98.69 191 VAL A CA 1
ATOM 1352 C C . VAL A 1 191 ? -1.137 -15.469 -7.523 1 98.69 191 VAL A C 1
ATOM 1354 O O . VAL A 1 191 ? -1.507 -15.664 -6.363 1 98.69 191 VAL A O 1
ATOM 1357 N N . ASP A 1 192 ? 0.148 -15.656 -7.898 1 97.81 192 ASP A N 1
ATOM 1358 C CA . ASP A 1 192 ? 1.152 -15.875 -6.863 1 97.81 192 ASP A CA 1
ATOM 1359 C C . ASP A 1 192 ? 1.104 -14.766 -5.809 1 97.81 192 ASP A C 1
ATOM 1361 O O . ASP A 1 192 ? 0.942 -13.594 -6.145 1 97.81 192 ASP A O 1
ATOM 1365 N N . SER A 1 193 ? 1.195 -15.125 -4.559 1 98.06 193 SER A N 1
ATOM 1366 C CA . SER A 1 193 ? 0.859 -14.219 -3.467 1 98.06 193 SER A CA 1
ATOM 1367 C C . SER A 1 193 ? 1.692 -12.945 -3.531 1 98.06 193 SER A C 1
ATOM 1369 O O . SER A 1 193 ? 1.157 -11.836 -3.416 1 98.06 193 SER A O 1
ATOM 1371 N N . GLU A 1 194 ? 3.047 -13.078 -3.756 1 98.5 194 GLU A N 1
ATOM 1372 C CA . GLU A 1 194 ? 3.924 -11.914 -3.826 1 98.5 194 GLU A CA 1
ATOM 1373 C C . GLU A 1 194 ? 3.555 -11.016 -5.004 1 98.5 194 GLU A C 1
ATOM 1375 O O . GLU A 1 194 ? 3.535 -9.789 -4.871 1 98.5 194 GLU A O 1
ATOM 1380 N N . HIS A 1 195 ? 3.209 -11.586 -6.125 1 98.81 195 HIS A N 1
ATOM 1381 C CA . HIS A 1 195 ? 2.941 -10.812 -7.332 1 98.81 195 HIS A CA 1
ATOM 1382 C C . HIS A 1 195 ? 1.545 -10.195 -7.293 1 98.81 195 HIS A C 1
ATOM 1384 O O . HIS A 1 195 ? 1.33 -9.102 -7.809 1 98.81 195 HIS A O 1
ATOM 1390 N N . SER A 1 196 ? 0.59 -10.953 -6.766 1 98.69 196 SER A N 1
ATOM 1391 C CA . SER A 1 196 ? -0.716 -10.352 -6.512 1 98.69 196 SER A CA 1
ATOM 1392 C C . SER A 1 196 ? -0.597 -9.133 -5.602 1 98.69 196 SER A C 1
ATOM 1394 O O . SER A 1 196 ? -1.25 -8.117 -5.836 1 98.69 196 SER A O 1
ATOM 1396 N N . ALA A 1 197 ? 0.246 -9.242 -4.594 1 98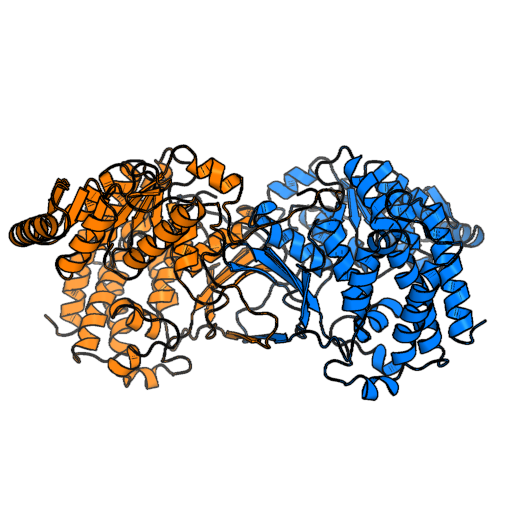.75 197 ALA A N 1
ATOM 1397 C CA . ALA A 1 197 ? 0.505 -8.148 -3.67 1 98.75 197 ALA A CA 1
ATOM 1398 C C . ALA A 1 197 ? 1.159 -6.969 -4.387 1 98.75 197 ALA A C 1
ATOM 1400 O O . ALA A 1 197 ? 0.768 -5.816 -4.184 1 98.75 197 ALA A O 1
ATOM 1401 N N . LEU A 1 198 ? 2.131 -7.258 -5.219 1 98.75 198 LEU A N 1
ATOM 1402 C CA . LEU A 1 198 ? 2.764 -6.203 -6.004 1 98.75 198 LEU A CA 1
ATOM 1403 C C . LEU A 1 198 ? 1.742 -5.492 -6.883 1 98.75 198 LEU A C 1
ATOM 1405 O O . LEU A 1 198 ? 1.746 -4.262 -6.98 1 98.75 198 LEU A O 1
ATOM 1409 N N . ALA A 1 199 ? 0.88 -6.254 -7.543 1 98.38 199 ALA A N 1
ATOM 1410 C CA . ALA A 1 199 ? -0.134 -5.672 -8.422 1 98.38 199 ALA A CA 1
ATOM 1411 C C . ALA A 1 199 ? -1.001 -4.668 -7.664 1 98.38 199 ALA A C 1
ATOM 1413 O O . ALA A 1 199 ? -1.323 -3.602 -8.188 1 98.38 199 ALA A O 1
ATOM 1414 N N . GLN A 1 200 ? -1.356 -4.988 -6.43 1 98.19 200 GLN A N 1
ATOM 1415 C CA . GLN A 1 200 ? -2.15 -4.086 -5.602 1 98.19 200 GLN A CA 1
ATOM 1416 C C . GLN A 1 200 ? -1.36 -2.828 -5.25 1 98.19 200 GLN A C 1
ATOM 1418 O O . GLN A 1 200 ? -1.871 -1.712 -5.375 1 98.19 200 GLN A O 1
ATOM 1423 N N . ALA A 1 201 ? -0.122 -3.004 -4.801 1 98.31 201 ALA A N 1
ATOM 1424 C CA . ALA A 1 201 ? 0.713 -1.893 -4.355 1 98.31 201 ALA A CA 1
ATOM 1425 C C . ALA A 1 201 ? 1.046 -0.958 -5.516 1 98.31 201 ALA A C 1
ATOM 1427 O O . ALA A 1 201 ? 1.158 0.256 -5.332 1 98.31 201 ALA A O 1
ATOM 1428 N N . LEU A 1 202 ? 1.191 -1.502 -6.68 1 97.25 202 LEU A N 1
ATOM 1429 C CA . LEU A 1 202 ? 1.568 -0.736 -7.863 1 97.25 202 LEU A CA 1
ATOM 1430 C C . LEU A 1 202 ? 0.488 0.278 -8.227 1 97.25 202 LEU A C 1
ATOM 1432 O O . LEU A 1 202 ? 0.775 1.307 -8.836 1 97.25 202 LEU A O 1
ATOM 1436 N N . ALA A 1 203 ? -0.703 0.038 -7.812 1 93.56 203 ALA A N 1
ATOM 1437 C CA . ALA A 1 203 ? -1.819 0.927 -8.125 1 93.56 203 ALA A CA 1
ATOM 1438 C C . ALA A 1 203 ? -1.665 2.27 -7.418 1 93.56 203 ALA A C 1
ATOM 1440 O O . ALA A 1 203 ? -2.342 3.242 -7.762 1 93.56 203 ALA A O 1
ATOM 1441 N N . SER A 1 204 ? -0.725 2.369 -6.461 1 95.06 204 SER A N 1
ATOM 1442 C CA . SER A 1 204 ? -0.527 3.582 -5.676 1 95.06 204 SER A CA 1
ATOM 1443 C C . SER A 1 204 ? 0.342 4.59 -6.422 1 95.06 204 SER A C 1
ATOM 1445 O O . SER A 1 204 ? 0.598 5.688 -5.926 1 95.06 204 SER A O 1
ATOM 1447 N N . GLY A 1 205 ? 0.791 4.301 -7.621 1 93.31 205 GLY A N 1
ATOM 1448 C CA . GLY A 1 205 ? 1.609 5.184 -8.438 1 93.31 205 GLY A CA 1
ATOM 1449 C C . GLY A 1 205 ? 1.562 4.848 -9.914 1 93.31 205 GLY A C 1
ATOM 1450 O O . GLY A 1 205 ? 0.644 4.16 -10.367 1 93.31 205 GLY A O 1
ATOM 1451 N N . THR A 1 206 ? 2.471 5.434 -10.656 1 92.81 206 THR A N 1
ATOM 1452 C CA . THR A 1 206 ? 2.58 5.156 -12.086 1 92.81 206 THR A CA 1
ATOM 1453 C C . THR A 1 206 ? 3.789 4.27 -12.375 1 92.81 206 THR A C 1
ATOM 1455 O O . THR A 1 206 ? 4.68 4.129 -11.531 1 92.81 206 THR A O 1
ATOM 1458 N N . ASP A 1 207 ? 3.799 3.744 -13.531 1 92 207 ASP A N 1
ATOM 1459 C CA . ASP A 1 207 ? 4.84 2.801 -13.93 1 92 207 ASP A CA 1
ATOM 1460 C C . ASP A 1 207 ? 6.219 3.453 -13.883 1 92 207 ASP A C 1
ATOM 1462 O O . ASP A 1 207 ? 7.199 2.816 -13.492 1 92 207 ASP A O 1
ATOM 1466 N N . ARG A 1 208 ? 6.277 4.664 -14.18 1 90.81 208 ARG A N 1
ATOM 1467 C CA . ARG A 1 208 ? 7.559 5.352 -14.273 1 90.81 208 ARG A CA 1
ATOM 1468 C C . ARG A 1 208 ? 8.016 5.848 -12.906 1 90.81 208 ARG A C 1
ATOM 1470 O O . ARG A 1 208 ? 9.109 6.398 -12.773 1 90.81 208 ARG A O 1
ATOM 1477 N N . GLU A 1 209 ? 7.227 5.629 -11.906 1 95.19 209 GLU A N 1
ATOM 1478 C CA . GLU A 1 209 ? 7.574 6.043 -10.547 1 95.19 209 GLU A CA 1
ATOM 1479 C C . GLU A 1 209 ? 8.109 4.871 -9.734 1 95.19 209 GLU A C 1
ATOM 1481 O O . GLU A 1 209 ? 8.539 5.047 -8.594 1 95.19 209 GLU A O 1
ATOM 1486 N N . ILE A 1 210 ? 8.156 3.709 -10.32 1 96.75 210 ILE A N 1
ATOM 1487 C CA . ILE A 1 210 ? 8.633 2.527 -9.609 1 96.75 210 ILE A CA 1
ATOM 1488 C C . ILE A 1 210 ? 10.156 2.559 -9.508 1 96.75 210 ILE A C 1
ATOM 1490 O O . ILE A 1 210 ? 10.844 2.586 -10.531 1 96.75 210 ILE A O 1
ATOM 1494 N N . ASP A 1 211 ? 10.648 2.566 -8.328 1 96.81 211 ASP A N 1
ATOM 1495 C CA . ASP A 1 211 ? 12.094 2.508 -8.102 1 96.81 211 ASP A CA 1
ATOM 1496 C C . ASP A 1 211 ? 12.57 1.065 -7.961 1 96.81 211 ASP A C 1
ATOM 1498 O O . ASP A 1 211 ? 13.461 0.627 -8.695 1 96.81 211 ASP A O 1
ATOM 1502 N N . ARG A 1 212 ? 11.93 0.297 -7.008 1 97 212 ARG A N 1
ATOM 1503 C CA . ARG A 1 212 ? 12.297 -1.094 -6.758 1 97 212 ARG A CA 1
ATOM 1504 C C . ARG A 1 212 ? 11.078 -1.918 -6.359 1 97 212 ARG A C 1
ATOM 1506 O O . ARG A 1 212 ? 10.094 -1.375 -5.859 1 97 212 ARG A O 1
ATOM 1513 N N . LEU A 1 213 ? 11.133 -3.168 -6.664 1 98.38 213 LEU A N 1
ATOM 1514 C CA . LEU A 1 213 ? 10.227 -4.152 -6.09 1 98.38 213 LEU A CA 1
ATOM 1515 C C . LEU A 1 213 ? 10.898 -4.938 -4.973 1 98.38 213 LEU A C 1
ATOM 1517 O O . LEU A 1 213 ? 12.086 -5.266 -5.07 1 98.38 213 LEU A O 1
ATOM 1521 N N . VAL A 1 214 ? 10.188 -5.184 -3.912 1 98.75 214 VAL A N 1
ATOM 1522 C CA . VAL A 1 214 ? 10.727 -5.957 -2.797 1 98.75 214 VAL A CA 1
ATOM 1523 C C . VAL A 1 214 ? 9.844 -7.172 -2.535 1 98.75 214 VAL A C 1
ATOM 1525 O O . VAL A 1 214 ? 8.703 -7.035 -2.094 1 98.75 214 VAL A O 1
ATOM 1528 N N . LEU A 1 215 ? 10.352 -8.344 -2.799 1 98.75 215 LEU A N 1
ATOM 1529 C CA . LEU A 1 215 ? 9.656 -9.594 -2.512 1 98.75 215 LEU A CA 1
ATOM 1530 C C . LEU A 1 215 ? 10.023 -10.117 -1.127 1 98.75 215 LEU A C 1
ATOM 1532 O O . LEU A 1 215 ? 11.164 -9.969 -0.685 1 98.75 215 LEU A O 1
ATOM 1536 N N . THR A 1 216 ? 9.047 -10.703 -0.509 1 98.44 216 THR A N 1
ATOM 1537 C CA . THR A 1 216 ? 9.328 -11.297 0.793 1 98.44 216 THR A CA 1
ATOM 1538 C C . THR A 1 216 ? 9.375 -12.82 0.692 1 98.44 216 THR A C 1
ATOM 1540 O O . THR A 1 216 ? 8.641 -13.422 -0.093 1 98.44 216 THR A O 1
ATOM 1543 N N . ALA A 1 217 ? 10.227 -13.367 1.46 1 97.62 217 ALA A N 1
ATOM 1544 C CA . ALA A 1 217 ? 10.367 -14.82 1.589 1 97.62 217 ALA A CA 1
ATOM 1545 C C . ALA A 1 217 ? 10.164 -15.258 3.035 1 97.62 217 ALA A C 1
ATOM 1547 O O . ALA A 1 217 ? 10.609 -14.586 3.965 1 97.62 217 ALA A O 1
ATOM 1548 N N . SER A 1 218 ? 9.586 -16.375 3.236 1 95.88 218 SER A N 1
ATOM 1549 C CA . SER A 1 218 ? 9.422 -16.906 4.586 1 95.88 218 SER A CA 1
ATOM 1550 C C . SER A 1 218 ? 10.766 -17.312 5.188 1 95.88 218 SER A C 1
ATOM 1552 O O . SER A 1 218 ? 10.922 -17.328 6.41 1 95.88 218 SER A O 1
ATOM 1554 N N . GLY A 1 219 ? 11.688 -17.641 4.363 1 94.12 219 GLY A N 1
ATOM 1555 C CA . GLY A 1 219 ? 12.984 -18.141 4.797 1 94.12 219 GLY A CA 1
ATOM 1556 C C . GLY A 1 219 ? 13.031 -19.656 4.879 1 94.12 219 GLY A C 1
ATOM 1557 O O . GLY A 1 219 ? 14.109 -20.25 4.98 1 94.12 219 GLY A O 1
ATOM 1558 N N . GLY A 1 220 ? 11.844 -20.312 4.828 1 94.25 220 GLY A N 1
ATOM 1559 C CA . GLY A 1 220 ? 11.789 -21.766 4.852 1 94.25 220 GLY A CA 1
ATOM 1560 C C . GLY A 1 220 ? 12.281 -22.359 6.16 1 94.25 220 GLY A C 1
ATOM 1561 O O . GLY A 1 220 ? 12.562 -21.625 7.113 1 94.25 220 GLY A O 1
ATOM 1562 N N . PRO A 1 221 ? 12.406 -23.688 6.184 1 96 221 PRO A N 1
ATOM 1563 C CA . PRO A 1 221 ? 12.789 -24.391 7.418 1 96 221 PRO A CA 1
ATOM 1564 C C . PRO A 1 221 ? 14.266 -24.219 7.758 1 96 221 PRO A C 1
ATOM 1566 O O . PRO A 1 221 ? 14.672 -24.453 8.898 1 96 221 PRO A O 1
ATOM 1569 N N . PHE A 1 222 ? 15.086 -23.797 6.824 1 97.38 222 PHE A N 1
ATOM 1570 C CA . PHE A 1 222 ? 16.531 -23.812 7.047 1 97.38 222 PHE A CA 1
ATOM 1571 C C . PHE A 1 222 ? 17.062 -22.391 7.215 1 97.38 222 PHE A C 1
ATOM 1573 O O . PHE A 1 222 ? 18.266 -22.172 7.141 1 97.38 222 PHE A O 1
ATOM 1580 N N . ARG A 1 223 ? 16.188 -21.453 7.445 1 94.56 223 ARG A N 1
ATOM 1581 C CA . ARG A 1 223 ? 16.594 -20.078 7.68 1 94.56 223 ARG A CA 1
ATOM 1582 C C . ARG A 1 223 ? 17.672 -20 8.742 1 94.56 223 ARG A C 1
ATOM 1584 O O . ARG A 1 223 ? 17.547 -20.594 9.82 1 94.56 223 ARG A O 1
ATOM 1591 N N . GLY A 1 224 ? 18.75 -19.281 8.43 1 94.69 224 GLY A N 1
ATOM 1592 C CA . GLY A 1 224 ? 19.828 -19.062 9.398 1 94.69 224 GLY A CA 1
ATOM 1593 C C . GLY A 1 224 ? 20.922 -20.094 9.305 1 94.69 224 GLY A C 1
ATOM 1594 O O . GLY A 1 224 ? 22 -19.922 9.891 1 94.69 224 GLY A O 1
ATOM 1595 N N . MET A 1 225 ? 20.719 -21.188 8.57 1 96.75 225 MET A N 1
ATOM 1596 C CA . MET A 1 225 ? 21.75 -22.219 8.43 1 96.75 225 MET A CA 1
ATOM 1597 C C . MET A 1 225 ? 22.828 -21.781 7.441 1 96.75 225 MET A C 1
ATOM 1599 O O . MET A 1 225 ? 22.531 -21.094 6.469 1 96.75 225 MET A O 1
ATOM 1603 N N . SER A 1 226 ? 24 -22.25 7.73 1 96.94 226 SER A N 1
ATOM 1604 C CA . SER A 1 226 ? 25.094 -22.047 6.785 1 96.94 226 SER A CA 1
ATOM 1605 C C . SER A 1 226 ? 25.031 -23.062 5.648 1 96.94 226 SER A C 1
ATOM 1607 O O . SER A 1 226 ? 24.312 -24.062 5.738 1 96.94 226 SER A O 1
ATOM 1609 N N . TYR A 1 227 ? 25.781 -22.766 4.645 1 96.38 227 TYR A N 1
ATOM 1610 C CA . TYR A 1 227 ? 25.859 -23.688 3.518 1 96.38 227 TYR A CA 1
ATOM 1611 C C . TYR A 1 227 ? 26.344 -25.062 3.969 1 96.38 227 TYR A C 1
ATOM 1613 O O . TYR A 1 227 ? 25.859 -26.078 3.5 1 96.38 227 TYR A O 1
ATOM 1621 N N . GLU A 1 228 ? 27.297 -25.109 4.887 1 96.94 228 GLU A N 1
ATOM 1622 C CA . GLU A 1 228 ? 27.844 -26.359 5.41 1 96.94 228 GLU A CA 1
ATOM 1623 C C . GLU A 1 228 ? 26.797 -27.156 6.184 1 96.94 228 GLU A C 1
ATOM 1625 O O . GLU A 1 228 ? 26.719 -28.375 6.043 1 96.94 228 GLU A O 1
ATOM 1630 N N . GLN A 1 229 ? 26 -26.453 6.902 1 97.81 229 GLN A N 1
ATOM 1631 C CA . GLN A 1 229 ? 24.938 -27.109 7.648 1 97.81 229 GLN A CA 1
ATOM 1632 C C . GLN A 1 229 ? 23.891 -27.703 6.711 1 97.81 229 GLN A C 1
ATOM 1634 O O . GLN A 1 229 ? 23.328 -28.766 7 1 97.81 229 GLN A O 1
ATOM 1639 N N . LEU A 1 230 ? 23.672 -27.094 5.605 1 98.06 230 LEU A N 1
ATOM 1640 C CA . LEU A 1 230 ? 22.656 -27.5 4.645 1 98.06 230 LEU A CA 1
ATOM 1641 C C . LEU A 1 230 ? 23.047 -28.812 3.967 1 98.06 230 LEU A C 1
ATOM 1643 O O . LEU A 1 230 ? 22.188 -29.484 3.393 1 98.06 230 LEU A O 1
ATOM 1647 N N . ARG A 1 231 ? 24.281 -29.172 4.043 1 96.56 231 ARG A N 1
ATOM 1648 C CA . ARG A 1 231 ? 24.766 -30.406 3.432 1 96.56 231 ARG A CA 1
ATOM 1649 C C . ARG A 1 231 ? 24.156 -31.625 4.125 1 96.56 231 ARG A C 1
ATOM 1651 O O . ARG A 1 231 ? 24.031 -32.688 3.518 1 96.56 231 ARG A O 1
ATOM 1658 N N . GLU A 1 232 ? 23.703 -31.391 5.34 1 96.94 232 GLU A N 1
ATOM 1659 C CA . GLU A 1 232 ? 23.328 -32.531 6.156 1 96.94 232 GLU A CA 1
ATOM 1660 C C . GLU A 1 232 ? 21.828 -32.625 6.355 1 96.94 232 GLU A C 1
ATOM 1662 O O . GLU A 1 232 ? 21.328 -33.562 6.988 1 96.94 232 GLU A O 1
ATOM 1667 N N . VAL A 1 233 ? 21.109 -31.703 5.809 1 97.94 233 VAL A N 1
ATOM 1668 C CA . VAL A 1 233 ? 19.672 -31.703 6.051 1 97.94 233 VAL A CA 1
ATOM 1669 C C . VAL A 1 233 ? 19.016 -32.844 5.25 1 97.94 233 VAL A C 1
ATOM 1671 O O . VAL A 1 233 ? 19.594 -33.344 4.289 1 97.94 233 VAL A O 1
ATOM 1674 N N . THR A 1 234 ? 17.781 -33.219 5.656 1 97.38 234 THR A N 1
ATOM 1675 C CA . THR A 1 234 ? 17.094 -34.344 5.078 1 97.38 234 THR A CA 1
ATOM 1676 C C . THR A 1 234 ? 15.82 -33.906 4.359 1 97.38 234 THR A C 1
ATOM 1678 O O . THR A 1 234 ? 15.328 -32.812 4.578 1 97.38 234 THR A O 1
ATOM 1681 N N . PRO A 1 235 ? 15.305 -34.812 3.473 1 97.06 235 PRO A N 1
ATOM 1682 C CA . PRO A 1 235 ? 14.031 -34.531 2.814 1 97.06 235 PRO A CA 1
ATOM 1683 C C . PRO A 1 235 ? 12.906 -34.25 3.807 1 97.06 235 PRO A C 1
ATOM 1685 O O . PRO A 1 235 ? 12.109 -33.312 3.605 1 97.06 235 PRO A O 1
ATOM 1688 N N . ALA A 1 236 ? 12.875 -34.938 4.891 1 96.19 236 ALA A N 1
ATOM 1689 C CA . ALA A 1 236 ? 11.836 -34.75 5.898 1 96.19 236 ALA A CA 1
ATOM 1690 C C . ALA A 1 236 ? 11.922 -33.344 6.512 1 96.19 236 ALA A C 1
ATOM 1692 O O . ALA A 1 236 ? 10.891 -32.719 6.746 1 96.19 236 ALA A O 1
ATOM 1693 N N . GLN A 1 237 ? 13.125 -32.938 6.762 1 96.19 237 GLN A N 1
ATOM 1694 C CA . GLN A 1 237 ? 13.336 -31.594 7.312 1 96.19 237 GLN A CA 1
ATOM 1695 C C . GLN A 1 237 ? 12.945 -30.516 6.309 1 96.19 237 GLN A C 1
ATOM 1697 O O . GLN A 1 237 ? 12.375 -29.484 6.684 1 96.19 237 GLN A O 1
ATOM 1702 N N . ALA A 1 238 ? 13.227 -30.781 5.09 1 95.56 238 ALA A N 1
ATOM 1703 C CA . ALA A 1 238 ? 12.938 -29.828 4.027 1 95.56 238 ALA A CA 1
ATOM 1704 C C . ALA A 1 238 ? 11.438 -29.656 3.834 1 95.56 238 ALA A C 1
ATOM 1706 O O . ALA A 1 238 ? 10.969 -28.578 3.434 1 95.56 238 ALA A O 1
ATOM 1707 N N . LEU A 1 239 ? 10.633 -30.625 4.164 1 94.44 239 LEU A N 1
ATOM 1708 C CA . LEU A 1 239 ? 9.195 -30.609 3.918 1 94.44 239 LEU A CA 1
ATOM 1709 C C . LEU A 1 239 ? 8.445 -29.984 5.09 1 94.44 239 LEU A C 1
ATOM 1711 O O . LEU A 1 239 ? 7.23 -29.812 5.031 1 94.44 239 LEU A O 1
ATOM 1715 N N . ALA A 1 240 ? 9.156 -29.594 6.121 1 90.38 240 ALA A N 1
ATOM 1716 C CA . ALA A 1 240 ? 8.555 -28.984 7.297 1 90.38 240 ALA A CA 1
ATOM 1717 C C . ALA A 1 240 ? 8.484 -27.469 7.148 1 90.38 240 ALA A C 1
ATOM 1719 O O . ALA A 1 240 ? 9.047 -26.734 7.965 1 90.38 240 ALA A O 1
ATOM 1720 N N . HIS A 1 241 ? 7.773 -27.031 6.234 1 86.62 241 HIS A N 1
ATOM 1721 C CA . HIS A 1 241 ? 7.645 -25.594 6.016 1 86.62 241 HIS A CA 1
ATOM 1722 C C . HIS A 1 241 ? 6.949 -24.922 7.195 1 86.62 241 HIS A C 1
ATOM 1724 O O . HIS A 1 241 ? 5.926 -25.406 7.68 1 86.62 241 HIS A O 1
ATOM 1730 N N . PRO A 1 242 ? 7.242 -23.766 7.57 1 84.12 242 PRO A N 1
ATOM 1731 C CA . PRO A 1 242 ? 6.727 -23.125 8.789 1 84.12 242 PRO A CA 1
ATOM 1732 C C . PRO A 1 242 ? 5.34 -22.531 8.594 1 84.12 242 PRO A C 1
ATOM 1734 O O . PRO A 1 242 ? 4.582 -22.391 9.562 1 84.12 242 PRO A O 1
ATOM 1737 N N . THR A 1 243 ? 4.957 -22.156 7.352 1 83.5 243 THR A N 1
ATOM 1738 C CA . THR A 1 243 ? 3.766 -21.344 7.156 1 83.5 243 THR A CA 1
ATOM 1739 C C . THR A 1 243 ? 2.764 -22.047 6.25 1 83.5 243 THR A C 1
ATOM 1741 O O . THR A 1 243 ? 1.557 -22 6.492 1 83.5 243 THR A O 1
ATOM 1744 N N . TRP A 1 244 ? 3.248 -22.672 5.207 1 83.5 244 TRP A N 1
ATOM 1745 C CA . TRP A 1 244 ? 2.381 -23.125 4.121 1 83.5 244 TRP A CA 1
ATOM 1746 C C . TRP A 1 244 ? 2.363 -24.641 4.027 1 83.5 244 TRP A C 1
ATOM 1748 O O . TRP A 1 244 ? 3.367 -25.312 4.316 1 83.5 244 TRP A O 1
ATOM 1758 N N . ASP A 1 245 ? 1.269 -25.203 3.637 1 83.31 245 ASP A N 1
ATOM 1759 C CA . ASP A 1 245 ? 1.105 -26.594 3.23 1 83.31 245 ASP A CA 1
ATOM 1760 C C . ASP A 1 245 ? 0.996 -26.719 1.713 1 83.31 245 ASP A C 1
ATOM 1762 O O . ASP A 1 245 ? -0.058 -26.438 1.138 1 83.31 245 ASP A O 1
ATOM 1766 N N . MET A 1 246 ? 2.109 -27.125 1.153 1 86.69 246 MET A N 1
ATOM 1767 C CA . MET A 1 246 ? 2.195 -27.125 -0.304 1 86.69 246 MET A CA 1
ATOM 1768 C C . MET A 1 246 ? 2.705 -28.469 -0.819 1 86.69 246 MET A C 1
ATOM 1770 O O . MET A 1 246 ? 2.934 -29.391 -0.037 1 86.69 246 MET A O 1
ATOM 1774 N N . GLY A 1 247 ? 2.793 -28.609 -2.057 1 84.38 247 GLY A N 1
ATOM 1775 C CA . GLY A 1 247 ? 3.314 -29.828 -2.67 1 84.38 247 GLY A CA 1
ATOM 1776 C C . GLY A 1 247 ? 4.805 -30 -2.461 1 84.38 247 GLY A C 1
ATOM 1777 O O . GLY A 1 247 ? 5.5 -29.078 -2.057 1 84.38 247 GLY A O 1
ATOM 1778 N N . LEU A 1 248 ? 5.293 -31.125 -2.779 1 89.19 248 LEU A N 1
ATOM 1779 C CA . LEU A 1 248 ? 6.66 -31.562 -2.521 1 89.19 248 LEU A CA 1
ATOM 1780 C C . LEU A 1 248 ? 7.66 -30.625 -3.189 1 89.19 248 LEU A C 1
ATOM 1782 O O . LEU A 1 248 ? 8.586 -30.125 -2.541 1 89.19 248 LEU A O 1
ATOM 1786 N N . VAL A 1 249 ? 7.445 -30.297 -4.422 1 90.06 249 VAL A N 1
ATOM 1787 C CA . VAL A 1 249 ? 8.414 -29.516 -5.199 1 90.06 249 VAL A CA 1
ATOM 1788 C C . VAL A 1 249 ? 8.469 -28.078 -4.68 1 90.06 249 VAL A C 1
ATOM 1790 O O . VAL A 1 249 ? 9.547 -27.562 -4.379 1 90.06 249 VAL A O 1
ATOM 1793 N N . VAL A 1 250 ? 7.32 -27.469 -4.5 1 91.31 250 VAL A N 1
ATOM 1794 C CA . VAL A 1 250 ? 7.289 -26.078 -4.066 1 91.31 250 VAL A CA 1
ATOM 1795 C C . VAL A 1 250 ? 7.824 -25.969 -2.643 1 91.31 250 VAL A C 1
ATOM 1797 O O . VAL A 1 250 ? 8.5 -25 -2.299 1 91.31 250 VAL A O 1
ATOM 1800 N N . THR A 1 251 ? 7.559 -26.906 -1.784 1 94.12 251 THR A N 1
ATOM 1801 C CA . THR A 1 251 ? 8.055 -26.906 -0.411 1 94.12 251 THR A CA 1
ATOM 1802 C C . THR A 1 251 ? 9.578 -27.016 -0.382 1 94.12 251 THR A C 1
ATOM 1804 O O . THR A 1 251 ? 10.242 -26.297 0.353 1 94.12 251 THR A O 1
ATOM 1807 N N . THR A 1 252 ? 10.031 -27.953 -1.192 1 96.5 252 THR A N 1
ATOM 1808 C CA . THR A 1 252 ? 11.477 -28.125 -1.254 1 96.5 252 THR A CA 1
ATOM 1809 C C . THR A 1 252 ? 12.141 -26.891 -1.838 1 96.5 252 THR A C 1
ATOM 1811 O O . THR A 1 252 ? 13.18 -26.438 -1.347 1 96.5 252 THR A O 1
ATOM 1814 N N . ASN A 1 253 ? 11.531 -26.359 -2.871 1 96.56 253 ASN A N 1
ATOM 1815 C CA . ASN A 1 253 ? 12.055 -25.141 -3.477 1 96.56 253 ASN A CA 1
ATOM 1816 C C . ASN A 1 253 ? 12.016 -23.969 -2.5 1 96.56 253 ASN A C 1
ATOM 1818 O O . ASN A 1 253 ? 12.875 -23.078 -2.553 1 96.56 253 ASN A O 1
ATOM 1822 N N . SER A 1 254 ? 11.023 -23.938 -1.646 1 96.44 254 SER A N 1
ATOM 1823 C CA . SER A 1 254 ? 10.992 -22.906 -0.603 1 96.44 254 SER A CA 1
ATOM 1824 C C . SER A 1 254 ? 12.141 -23.078 0.381 1 96.44 254 SER A C 1
ATOM 1826 O O . SER A 1 254 ? 12.742 -22.094 0.823 1 96.44 254 SER A O 1
ATOM 1828 N N . ALA A 1 255 ? 12.438 -24.344 0.68 1 97.31 255 ALA A N 1
ATOM 1829 C CA . ALA A 1 255 ? 13.539 -24.641 1.594 1 97.31 255 ALA A CA 1
ATOM 1830 C C . ALA A 1 255 ? 14.875 -24.203 1.002 1 97.31 255 ALA A C 1
ATOM 1832 O O . ALA A 1 255 ? 15.766 -23.75 1.728 1 97.31 255 ALA A O 1
ATOM 1833 N N . SER A 1 256 ? 15.016 -24.312 -0.292 1 97.88 256 SER A N 1
ATOM 1834 C CA . SER A 1 256 ? 16.266 -23.984 -0.962 1 97.88 256 SER A CA 1
ATOM 1835 C C . SER A 1 256 ? 16.266 -22.547 -1.48 1 97.88 256 SER A C 1
ATOM 1837 O O . SER A 1 256 ? 17.266 -22.094 -2.051 1 97.88 256 SER A O 1
ATOM 1839 N N . MET A 1 257 ? 15.188 -21.797 -1.393 1 97.81 257 MET A N 1
ATOM 1840 C CA . MET A 1 257 ? 14.961 -20.438 -1.888 1 97.81 257 MET A CA 1
ATOM 1841 C C . MET A 1 257 ? 14.875 -20.422 -3.41 1 97.81 257 MET A C 1
ATOM 1843 O O . MET A 1 257 ? 14.805 -19.359 -4.02 1 97.81 257 MET A O 1
ATOM 1847 N N . VAL A 1 258 ? 14.836 -21.625 -4.02 1 98.12 258 VAL A N 1
ATOM 1848 C CA . VAL A 1 258 ? 14.633 -21.672 -5.465 1 98.12 258 VAL A CA 1
ATOM 1849 C C . VAL A 1 258 ? 13.258 -21.109 -5.812 1 98.12 258 VAL A C 1
ATOM 1851 O O . VAL A 1 258 ? 13.094 -20.438 -6.836 1 98.12 258 VAL A O 1
ATOM 1854 N N . ASN A 1 259 ? 12.266 -21.422 -4.949 1 97.31 259 ASN A N 1
ATOM 1855 C CA . ASN A 1 259 ? 10.945 -20.844 -5.188 1 97.31 259 ASN A CA 1
ATOM 1856 C C . ASN A 1 259 ? 11 -19.328 -5.305 1 97.31 259 ASN A C 1
ATOM 1858 O O . ASN A 1 259 ? 10.422 -18.75 -6.227 1 97.31 259 ASN A O 1
ATOM 1862 N N . LYS A 1 260 ? 11.695 -18.734 -4.387 1 98.31 260 LYS A N 1
ATOM 1863 C CA . LYS A 1 260 ? 11.828 -17.281 -4.414 1 98.31 260 LYS A CA 1
ATOM 1864 C C . LYS A 1 260 ? 12.617 -16.812 -5.633 1 98.31 260 LYS A C 1
ATOM 1866 O O . LYS A 1 260 ? 12.336 -15.758 -6.199 1 98.31 260 LYS A O 1
ATOM 1871 N N . ALA A 1 261 ? 13.656 -17.578 -5.969 1 98.62 261 ALA A N 1
ATOM 1872 C CA . ALA A 1 261 ? 14.398 -17.281 -7.191 1 98.62 261 ALA A CA 1
ATOM 1873 C C . ALA A 1 261 ? 13.461 -17.219 -8.398 1 98.62 261 ALA A C 1
ATOM 1875 O O . ALA A 1 261 ? 13.492 -16.266 -9.172 1 98.62 261 ALA A O 1
ATOM 1876 N N . LEU A 1 262 ? 12.617 -18.203 -8.539 1 98.44 262 LEU A N 1
ATOM 1877 C CA . LEU A 1 262 ? 11.656 -18.234 -9.641 1 98.44 262 LEU A CA 1
ATOM 1878 C C . LEU A 1 262 ? 10.719 -17.031 -9.57 1 98.44 262 LEU A C 1
ATOM 1880 O O . LEU A 1 262 ? 10.383 -16.453 -10.594 1 98.44 262 LEU A O 1
ATOM 1884 N N . GLU A 1 263 ? 10.344 -16.672 -8.391 1 98.75 263 GLU A N 1
ATOM 1885 C CA . GLU A 1 263 ? 9.414 -15.562 -8.195 1 98.75 263 GLU A CA 1
ATOM 1886 C C . GLU A 1 263 ? 10.07 -14.234 -8.562 1 98.75 263 GLU A C 1
ATOM 1888 O O . GLU A 1 263 ? 9.398 -13.32 -9.039 1 98.75 263 GLU A O 1
ATOM 1893 N N . VAL A 1 264 ? 11.367 -14.109 -8.328 1 98.81 264 VAL A N 1
ATOM 1894 C CA . VAL A 1 264 ? 12.094 -12.906 -8.734 1 98.81 264 VAL A CA 1
ATOM 1895 C C . VAL A 1 264 ? 12.016 -12.75 -10.25 1 98.81 264 VAL A C 1
ATOM 1897 O O . VAL A 1 264 ? 11.703 -11.664 -10.75 1 98.81 264 VAL A O 1
ATOM 1900 N N . LEU A 1 265 ? 12.25 -13.781 -10.969 1 98.75 265 LEU A N 1
ATOM 1901 C CA . LEU A 1 265 ? 12.18 -13.727 -12.43 1 98.75 265 LEU A CA 1
ATOM 1902 C C . LEU A 1 265 ? 10.742 -13.492 -12.891 1 98.75 265 LEU A C 1
ATOM 1904 O O . LEU A 1 265 ? 10.516 -12.758 -13.852 1 98.75 265 LEU A O 1
ATOM 1908 N N . GLU A 1 266 ? 9.836 -14.18 -12.211 1 98.69 266 GLU A N 1
ATOM 1909 C CA . GLU A 1 266 ? 8.422 -13.953 -12.5 1 98.69 266 GLU A CA 1
ATOM 1910 C C . GLU A 1 266 ? 8.062 -12.477 -12.375 1 98.69 266 GLU A C 1
ATOM 1912 O O . GLU A 1 266 ? 7.387 -11.922 -13.242 1 98.69 266 GLU A O 1
ATOM 1917 N N . ALA A 1 267 ? 8.516 -11.797 -11.344 1 98.75 267 ALA A N 1
ATOM 1918 C CA . ALA A 1 267 ? 8.242 -10.375 -11.148 1 98.75 267 ALA A CA 1
ATOM 1919 C C . ALA A 1 267 ? 8.836 -9.547 -12.289 1 98.75 267 ALA A C 1
ATOM 1921 O O . ALA A 1 267 ? 8.195 -8.617 -12.773 1 98.75 267 ALA A O 1
ATOM 1922 N N . HIS A 1 268 ? 10.031 -9.898 -12.672 1 98.38 268 HIS A N 1
ATOM 1923 C CA . HIS A 1 268 ? 10.688 -9.242 -13.789 1 98.38 268 HIS A CA 1
ATOM 1924 C C . HIS A 1 268 ? 9.828 -9.305 -15.055 1 98.38 268 HIS A C 1
ATOM 1926 O O . HIS A 1 268 ? 9.633 -8.297 -15.727 1 98.38 268 HIS A O 1
ATOM 1932 N N . HIS A 1 269 ? 9.266 -10.453 -15.328 1 98.06 269 HIS A N 1
ATOM 1933 C CA . HIS A 1 269 ? 8.477 -10.656 -16.531 1 98.06 269 HIS A CA 1
ATOM 1934 C C . HIS A 1 269 ? 7.105 -9.992 -16.422 1 98.06 269 HIS A C 1
ATOM 1936 O O . HIS A 1 269 ? 6.602 -9.422 -17.391 1 98.06 269 HIS A O 1
ATOM 1942 N N . LEU A 1 270 ? 6.555 -10.023 -15.281 1 98.44 270 LEU A N 1
ATOM 1943 C CA . LEU A 1 270 ? 5.195 -9.531 -15.094 1 98.44 270 LEU A CA 1
ATOM 1944 C C . LEU A 1 270 ? 5.168 -8 -15.102 1 98.44 270 LEU A C 1
ATOM 1946 O O . LEU A 1 270 ? 4.23 -7.398 -15.633 1 98.44 270 LEU A O 1
ATOM 1950 N N . PHE A 1 271 ? 6.215 -7.367 -14.523 1 98.06 271 PHE A N 1
ATOM 1951 C CA . PHE A 1 271 ? 6.051 -5.953 -14.219 1 98.06 271 PHE A CA 1
ATOM 1952 C C . PHE A 1 271 ? 7.066 -5.113 -14.984 1 98.06 271 PHE A C 1
ATOM 1954 O O . PHE A 1 271 ? 7.055 -3.883 -14.898 1 98.06 271 PHE A O 1
ATOM 1961 N N . GLY A 1 272 ? 7.934 -5.754 -15.734 1 96.75 272 GLY A N 1
ATOM 1962 C CA . GLY A 1 272 ? 8.852 -5.039 -16.609 1 96.75 272 GLY A CA 1
ATOM 1963 C C . GLY A 1 272 ? 9.93 -4.289 -15.859 1 96.75 272 GLY A C 1
ATOM 1964 O O . GLY A 1 272 ? 10.398 -3.24 -16.312 1 96.75 272 GLY A O 1
ATOM 1965 N N . ILE A 1 273 ? 10.281 -4.746 -14.711 1 97.12 273 ILE A N 1
ATOM 1966 C CA . ILE A 1 273 ? 11.312 -4.125 -13.883 1 97.12 273 ILE A CA 1
ATOM 1967 C C . ILE A 1 273 ? 12.609 -4.926 -13.984 1 97.12 273 ILE A C 1
ATOM 1969 O O . ILE A 1 273 ? 12.586 -6.156 -13.969 1 97.12 273 ILE A O 1
ATOM 1973 N N . ASP A 1 274 ? 13.734 -4.258 -14.094 1 96.62 274 ASP A N 1
ATOM 1974 C CA . ASP A 1 274 ? 15.031 -4.914 -14.227 1 96.62 274 ASP A CA 1
ATOM 1975 C C . ASP A 1 274 ? 15.336 -5.773 -13 1 96.62 274 ASP A C 1
ATOM 1977 O O . ASP A 1 274 ? 15.023 -5.391 -11.867 1 96.62 274 ASP A O 1
ATOM 1981 N N . LEU A 1 275 ? 16.016 -6.867 -13.242 1 97.81 275 LEU A N 1
ATOM 1982 C CA . LEU A 1 275 ? 16.312 -7.848 -12.203 1 97.81 275 LEU A CA 1
ATOM 1983 C C . LEU A 1 275 ? 17.141 -7.215 -11.078 1 97.81 275 LEU A C 1
ATOM 1985 O O . LEU A 1 275 ? 16.984 -7.59 -9.914 1 97.81 275 LEU A O 1
ATOM 1989 N N . ASP A 1 276 ? 17.969 -6.238 -11.383 1 96.06 276 ASP A N 1
ATOM 1990 C CA . ASP A 1 276 ? 18.812 -5.59 -10.383 1 96.06 276 ASP A CA 1
ATOM 1991 C C . ASP A 1 276 ? 17.984 -4.688 -9.469 1 96.06 276 ASP A C 1
ATOM 1993 O O . ASP A 1 276 ? 18.453 -4.254 -8.422 1 96.06 276 ASP A O 1
ATOM 1997 N N . ARG A 1 277 ? 16.75 -4.348 -9.82 1 96.88 277 ARG A N 1
ATOM 1998 C CA . ARG A 1 277 ? 15.867 -3.496 -9.039 1 96.88 277 ARG A CA 1
ATOM 1999 C C . ARG A 1 277 ? 14.797 -4.324 -8.336 1 96.88 277 ARG A C 1
ATOM 2001 O O . ARG A 1 277 ? 13.758 -3.789 -7.93 1 96.88 277 ARG A O 1
ATOM 2008 N N . ILE A 1 278 ? 14.992 -5.598 -8.234 1 98 278 ILE A N 1
ATOM 2009 C CA . ILE A 1 278 ? 14.117 -6.492 -7.488 1 98 278 ILE A CA 1
ATOM 2010 C C . ILE A 1 278 ? 14.875 -7.094 -6.309 1 98 278 ILE A C 1
ATOM 2012 O O . ILE A 1 278 ? 15.836 -7.848 -6.5 1 98 278 ILE A O 1
ATOM 2016 N N . ASP A 1 279 ? 14.461 -6.75 -5.129 1 97.88 279 ASP A N 1
ATOM 2017 C CA . ASP A 1 279 ? 15.109 -7.203 -3.9 1 97.88 279 ASP A CA 1
ATOM 2018 C C . ASP A 1 279 ? 14.273 -8.273 -3.201 1 97.88 279 ASP A C 1
ATOM 2020 O O . ASP A 1 279 ? 13.07 -8.391 -3.453 1 97.88 279 ASP A O 1
ATOM 2024 N N . VAL A 1 280 ? 14.984 -9.109 -2.43 1 98.5 280 VAL A N 1
ATOM 2025 C CA . VAL A 1 280 ? 14.32 -10.102 -1.597 1 98.5 280 VAL A CA 1
ATOM 2026 C C . VAL A 1 280 ? 14.664 -9.859 -0.129 1 98.5 280 VAL A C 1
ATOM 2028 O O . VAL A 1 280 ? 15.82 -9.617 0.211 1 98.5 280 VAL A O 1
ATOM 2031 N N . THR A 1 281 ? 13.719 -9.805 0.698 1 98.44 281 THR A N 1
ATOM 2032 C CA . THR A 1 281 ? 13.922 -9.781 2.143 1 98.44 281 THR A CA 1
ATOM 2033 C C . THR A 1 281 ? 13.211 -10.953 2.809 1 98.44 281 THR A C 1
ATOM 2035 O O . THR A 1 281 ? 12.172 -11.406 2.326 1 98.44 281 THR A O 1
ATOM 2038 N N . VAL A 1 282 ? 13.797 -11.5 3.844 1 98.31 282 VAL A N 1
ATOM 2039 C CA . VAL A 1 282 ? 13.203 -12.609 4.582 1 98.31 282 VAL A CA 1
ATOM 2040 C C . VAL A 1 282 ? 12.234 -12.07 5.637 1 98.31 282 VAL A C 1
ATOM 2042 O O . VAL A 1 282 ? 12.602 -11.219 6.449 1 98.31 282 VAL A O 1
ATOM 2045 N N . HIS A 1 283 ? 11.078 -12.469 5.609 1 98.12 283 HIS A N 1
ATOM 2046 C CA . HIS A 1 283 ? 9.969 -12.109 6.488 1 98.12 283 HIS A CA 1
ATOM 2047 C C . HIS A 1 283 ? 9.219 -13.352 6.965 1 98.12 283 HIS A C 1
ATOM 2049 O O . HIS A 1 283 ? 8.203 -13.734 6.383 1 98.12 283 HIS A O 1
ATOM 2055 N N . ARG A 1 284 ? 9.617 -13.914 8.094 1 96.31 284 ARG A N 1
ATOM 2056 C CA . ARG A 1 284 ? 9.195 -15.242 8.539 1 96.31 284 ARG A CA 1
ATOM 2057 C C . ARG A 1 284 ? 7.719 -15.25 8.914 1 96.31 284 ARG A C 1
ATOM 2059 O O . ARG A 1 284 ? 7.074 -16.297 8.898 1 96.31 284 ARG A O 1
ATOM 2066 N N . GLN A 1 285 ? 7.184 -14.07 9.258 1 96.56 285 GLN A N 1
ATOM 2067 C CA . GLN A 1 285 ? 5.785 -14.016 9.68 1 96.56 285 GLN A CA 1
ATOM 2068 C C . GLN A 1 285 ? 4.844 -14.211 8.492 1 96.56 285 GLN A C 1
ATOM 2070 O O . GLN A 1 285 ? 3.662 -14.508 8.672 1 96.56 285 GLN A O 1
ATOM 2075 N N . SER A 1 286 ? 5.363 -13.945 7.211 1 97.25 286 SER A N 1
ATOM 2076 C CA . SER A 1 286 ? 4.629 -14.141 5.965 1 97.25 286 SER A CA 1
ATOM 2077 C C . SER A 1 286 ? 3.314 -13.367 5.973 1 97.25 286 SER A C 1
ATOM 2079 O O . SER A 1 286 ? 2.289 -13.875 5.516 1 97.25 286 SER A O 1
ATOM 2081 N N . VAL A 1 287 ? 3.359 -12.164 6.566 1 98.06 287 VAL A N 1
ATOM 2082 C CA . VAL A 1 287 ? 2.186 -11.297 6.594 1 98.06 287 VAL A CA 1
ATOM 2083 C C . VAL A 1 287 ? 2.291 -10.25 5.488 1 98.06 287 VAL A C 1
ATOM 2085 O O . VAL A 1 287 ? 1.324 -10.008 4.762 1 98.06 287 VAL A O 1
ATOM 2088 N N . VAL A 1 288 ? 3.48 -9.609 5.438 1 98.69 288 VAL A N 1
ATOM 2089 C CA . VAL A 1 288 ? 3.764 -8.758 4.285 1 98.69 288 VAL A CA 1
ATOM 2090 C C . VAL A 1 288 ? 4.188 -9.625 3.1 1 98.69 288 VAL A C 1
ATOM 2092 O O . VAL A 1 288 ? 5.18 -10.352 3.18 1 98.69 288 VAL A O 1
ATOM 2095 N N . HIS A 1 289 ? 3.494 -9.523 2.01 1 98.62 289 HIS A N 1
ATOM 2096 C CA . HIS A 1 289 ? 3.756 -10.438 0.904 1 98.62 289 HIS A CA 1
ATOM 2097 C C . HIS A 1 289 ? 4.715 -9.82 -0.109 1 98.62 289 HIS A C 1
ATOM 2099 O O . HIS A 1 289 ? 5.426 -10.531 -0.815 1 98.62 289 HIS A O 1
ATOM 2105 N N . SER A 1 290 ? 4.691 -8.57 -0.28 1 98.81 290 SER A N 1
ATOM 2106 C CA . SER A 1 290 ? 5.637 -7.836 -1.109 1 98.81 290 SER A CA 1
ATOM 2107 C C . SER A 1 290 ? 5.453 -6.328 -0.95 1 98.81 290 SER A C 1
ATOM 2109 O O . SER A 1 290 ? 4.57 -5.879 -0.215 1 98.81 290 SER A O 1
ATOM 2111 N N . MET A 1 291 ? 6.355 -5.574 -1.587 1 98.75 291 MET A N 1
ATOM 2112 C CA . MET A 1 291 ? 6.328 -4.117 -1.469 1 98.75 291 MET A CA 1
ATOM 2113 C C . MET A 1 291 ? 6.816 -3.459 -2.754 1 98.75 291 MET A C 1
ATOM 2115 O O . MET A 1 291 ? 7.641 -4.027 -3.475 1 98.75 291 MET A O 1
ATOM 2119 N N . VAL A 1 292 ? 6.328 -2.287 -3.008 1 98.56 292 VAL A N 1
ATOM 2120 C CA . VAL A 1 292 ? 6.816 -1.43 -4.082 1 98.56 292 VAL A CA 1
ATOM 2121 C C . VAL A 1 292 ? 7.457 -0.175 -3.494 1 98.56 292 VAL A C 1
ATOM 2123 O O . VAL A 1 292 ? 6.824 0.547 -2.719 1 98.56 292 VAL A O 1
ATOM 2126 N N . GLN A 1 293 ? 8.695 0.026 -3.766 1 98.06 293 GLN A N 1
ATOM 2127 C CA . GLN A 1 293 ? 9.383 1.267 -3.432 1 98.06 293 GLN A CA 1
ATOM 2128 C C . GLN A 1 293 ? 9.336 2.256 -4.59 1 98.06 293 GLN A C 1
ATOM 2130 O O . GLN A 1 293 ? 9.719 1.926 -5.715 1 98.06 293 GLN A O 1
ATOM 2135 N N . PHE A 1 294 ? 8.891 3.445 -4.348 1 97.31 294 PHE A N 1
ATOM 2136 C CA . PHE A 1 294 ? 8.766 4.461 -5.387 1 97.31 294 PHE A CA 1
ATOM 2137 C C . PHE A 1 294 ? 9.953 5.41 -5.355 1 97.31 294 PHE A C 1
ATOM 2139 O O . PHE A 1 294 ? 10.758 5.387 -4.418 1 97.31 294 PHE A O 1
ATOM 2146 N N . VAL A 1 295 ? 10.023 6.273 -6.324 1 97.25 295 VAL A N 1
ATOM 2147 C CA . VAL A 1 295 ? 11.203 7.102 -6.582 1 97.25 295 VAL A CA 1
ATOM 2148 C C . VAL A 1 295 ? 11.312 8.188 -5.512 1 97.25 295 VAL A C 1
ATOM 2150 O O . VAL A 1 295 ? 12.375 8.797 -5.355 1 97.25 295 VAL A O 1
ATOM 2153 N N . ASP A 1 296 ? 10.25 8.5 -4.781 1 97.5 296 ASP A N 1
ATOM 2154 C CA . ASP A 1 296 ? 10.297 9.539 -3.758 1 97.5 296 ASP A CA 1
ATOM 2155 C C . ASP A 1 296 ? 10.781 8.977 -2.424 1 97.5 296 ASP A C 1
ATOM 2157 O O . ASP A 1 296 ? 10.906 9.711 -1.441 1 97.5 296 ASP A O 1
ATOM 2161 N N . GLY A 1 297 ? 10.969 7.664 -2.385 1 97.38 297 GLY A N 1
ATOM 2162 C CA . GLY A 1 297 ? 11.469 7.023 -1.179 1 97.38 297 GLY A CA 1
ATOM 2163 C C . GLY A 1 297 ? 10.383 6.32 -0.385 1 97.38 297 GLY A C 1
ATOM 2164 O O . GLY A 1 297 ? 10.68 5.594 0.569 1 97.38 297 GLY A O 1
ATOM 2165 N N . SER A 1 298 ? 9.133 6.477 -0.742 1 98.06 298 SER A N 1
ATOM 2166 C CA . SER A 1 298 ? 8.039 5.801 -0.058 1 98.06 298 SER A CA 1
ATOM 2167 C C . SER A 1 298 ? 7.934 4.34 -0.489 1 98.06 298 SER A C 1
ATOM 2169 O O . SER A 1 298 ? 8.352 3.982 -1.592 1 98.06 298 SER A O 1
ATOM 2171 N N . THR A 1 299 ? 7.441 3.537 0.396 1 98.69 299 THR A N 1
ATOM 2172 C CA . THR A 1 299 ? 7.18 2.125 0.133 1 98.69 299 THR A CA 1
ATOM 2173 C C . THR A 1 299 ? 5.727 1.778 0.444 1 98.69 299 THR A C 1
ATOM 2175 O O . THR A 1 299 ? 5.199 2.178 1.481 1 98.69 299 THR A O 1
ATOM 2178 N N . LEU A 1 300 ? 5.035 1.127 -0.481 1 98.81 300 LEU A N 1
ATOM 2179 C CA . LEU A 1 300 ? 3.721 0.544 -0.237 1 98.81 300 LEU A CA 1
ATOM 2180 C C . LEU A 1 300 ? 3.818 -0.969 -0.075 1 98.81 300 LEU A C 1
ATOM 2182 O O . LEU A 1 300 ? 4.305 -1.663 -0.97 1 98.81 300 LEU A O 1
ATOM 2186 N N . ALA A 1 301 ? 3.365 -1.427 1.066 1 98.88 301 ALA A N 1
ATOM 2187 C CA . ALA A 1 301 ? 3.395 -2.848 1.405 1 98.88 301 ALA A CA 1
ATOM 2188 C C . ALA A 1 301 ? 1.987 -3.434 1.443 1 98.88 301 ALA A C 1
ATOM 2190 O O . ALA A 1 301 ? 1.062 -2.811 1.97 1 98.88 301 ALA A O 1
ATOM 2191 N N . GLN A 1 302 ? 1.824 -4.594 0.861 1 98.81 302 GLN A N 1
ATOM 2192 C CA . GLN A 1 302 ? 0.581 -5.344 1 1 98.81 302 GLN A CA 1
ATOM 2193 C C . GLN A 1 302 ? 0.701 -6.414 2.082 1 98.81 302 GLN A C 1
ATOM 2195 O O . GLN A 1 302 ? 1.637 -7.215 2.066 1 98.81 302 GLN A O 1
ATOM 2200 N N . ALA A 1 303 ? -0.263 -6.363 3.01 1 98.75 303 ALA A N 1
ATOM 2201 C CA . ALA A 1 303 ? -0.218 -7.27 4.156 1 98.75 303 ALA A CA 1
ATOM 2202 C C . ALA A 1 303 ? -1.552 -7.988 4.34 1 98.75 303 ALA A C 1
ATOM 2204 O O . ALA A 1 303 ? -2.615 -7.391 4.152 1 98.75 303 ALA A O 1
ATOM 2205 N N . SER A 1 304 ? -1.533 -9.195 4.699 1 98.31 304 SER A N 1
ATOM 2206 C CA . SER A 1 304 ? -2.646 -10.047 5.113 1 98.31 304 SER A CA 1
ATOM 2207 C C . SER A 1 304 ? -2.146 -11.32 5.777 1 98.31 304 SER A C 1
ATOM 2209 O O . SER A 1 304 ? -1.044 -11.789 5.488 1 98.31 304 SER A O 1
ATOM 2211 N N . PRO A 1 305 ? -2.953 -11.891 6.691 1 97.25 305 PRO A N 1
ATOM 2212 C CA . PRO A 1 305 ? -2.611 -13.273 7.051 1 97.25 305 PRO A CA 1
ATOM 2213 C C . PRO A 1 305 ? -2.439 -14.172 5.832 1 97.25 305 PRO A C 1
ATOM 2215 O O . PRO A 1 305 ? -3.088 -13.961 4.805 1 97.25 305 PRO A O 1
ATOM 2218 N N . PRO A 1 306 ? -1.529 -15.117 5.914 1 96.31 306 PRO A N 1
ATOM 2219 C CA . PRO A 1 306 ? -1.229 -15.938 4.738 1 96.31 306 PRO A CA 1
ATOM 2220 C C . PRO A 1 306 ? -2.424 -16.781 4.285 1 96.31 306 PRO A C 1
ATOM 2222 O O . PRO A 1 306 ? -2.943 -17.594 5.051 1 96.31 306 PRO A O 1
ATOM 2225 N N . THR A 1 307 ? -2.895 -16.609 3.084 1 96.75 307 THR A N 1
ATOM 2226 C CA . THR A 1 307 ? -3.961 -17.359 2.428 1 96.75 307 THR A CA 1
ATOM 2227 C C . THR A 1 307 ? -3.914 -17.141 0.916 1 96.75 307 THR A C 1
ATOM 2229 O O . THR A 1 307 ? -3.598 -16.047 0.443 1 96.75 307 THR A O 1
ATOM 2232 N N . MET A 1 308 ? -4.227 -18.156 0.167 1 97.62 308 MET A N 1
ATOM 2233 C CA . MET A 1 308 ? -4.277 -18.016 -1.285 1 97.62 308 MET A CA 1
ATOM 2234 C C . MET A 1 308 ? -5.664 -17.578 -1.74 1 97.62 308 MET A C 1
ATOM 2236 O O . MET A 1 308 ? -5.867 -17.25 -2.912 1 97.62 308 MET A O 1
ATOM 2240 N N . LEU A 1 309 ? -6.602 -17.5 -0.85 1 98.62 309 LEU A N 1
ATOM 2241 C CA . LEU A 1 309 ? -7.945 -17.062 -1.223 1 98.62 309 LEU A CA 1
ATOM 2242 C C . LEU A 1 309 ? -7.922 -15.641 -1.766 1 98.62 309 LEU A C 1
ATOM 2244 O O . LEU A 1 309 ? -8.609 -15.328 -2.74 1 98.62 309 LEU A O 1
ATOM 2248 N N . LEU A 1 310 ? -7.086 -14.828 -1.203 1 98.38 310 LEU A N 1
ATOM 2249 C CA . LEU A 1 310 ? -7.031 -13.422 -1.586 1 98.38 310 LEU A CA 1
ATOM 2250 C C . LEU A 1 310 ? -6.473 -13.266 -2.998 1 98.38 310 LEU A C 1
ATOM 2252 O O . LEU A 1 310 ? -7.129 -12.688 -3.867 1 98.38 310 LEU A O 1
ATOM 2256 N N . PRO A 1 311 ? -5.309 -13.805 -3.287 1 98.69 311 PRO A N 1
ATOM 2257 C CA . PRO A 1 311 ? -4.805 -13.641 -4.652 1 98.69 311 PRO A CA 1
ATOM 2258 C C . PRO A 1 311 ? -5.66 -14.359 -5.691 1 98.69 311 PRO A C 1
ATOM 2260 O O . PRO A 1 311 ? -5.801 -13.883 -6.82 1 98.69 311 PRO A O 1
ATOM 2263 N N . ILE A 1 312 ? -6.227 -15.508 -5.355 1 98.88 312 ILE A N 1
ATOM 2264 C CA . ILE A 1 312 ? -7.113 -16.203 -6.277 1 98.88 312 ILE A CA 1
ATOM 2265 C C . ILE A 1 312 ? -8.344 -15.344 -6.566 1 98.88 312 ILE A C 1
ATOM 2267 O O . ILE A 1 312 ? -8.75 -15.203 -7.719 1 98.88 312 ILE A O 1
ATOM 2271 N N . ALA A 1 313 ? -8.922 -14.75 -5.516 1 98.81 313 ALA A N 1
ATOM 2272 C CA . ALA A 1 313 ? -10.086 -13.891 -5.664 1 98.81 313 ALA A CA 1
ATOM 2273 C C . ALA A 1 313 ? -9.789 -12.727 -6.605 1 98.81 313 ALA A C 1
ATOM 2275 O O . ALA A 1 313 ? -10.562 -12.453 -7.531 1 98.81 313 ALA A O 1
ATOM 2276 N N . LEU A 1 314 ? -8.664 -12.078 -6.391 1 98.25 314 LEU A N 1
ATOM 2277 C CA . LEU A 1 314 ? -8.289 -10.961 -7.254 1 98.25 314 LEU A CA 1
ATOM 2278 C C . LEU A 1 314 ? -8.047 -11.438 -8.68 1 98.25 314 LEU A C 1
ATOM 2280 O O . LEU A 1 314 ? -8.359 -10.727 -9.641 1 98.25 314 LEU A O 1
ATOM 2284 N N . GLY A 1 315 ? -7.492 -12.594 -8.828 1 98.62 315 GLY A N 1
ATOM 2285 C CA . GLY A 1 315 ? -7.289 -13.164 -10.148 1 98.62 315 GLY A CA 1
ATOM 2286 C C . GLY A 1 315 ? -8.578 -13.344 -10.93 1 98.62 315 GLY A C 1
ATOM 2287 O O . GLY A 1 315 ? -8.602 -13.148 -12.148 1 98.62 315 GLY A O 1
ATOM 2288 N N . LEU A 1 316 ? -9.648 -13.617 -10.227 1 98.69 316 LEU A N 1
ATOM 2289 C CA . LEU A 1 316 ? -10.914 -13.93 -10.891 1 98.69 316 LEU A CA 1
ATOM 2290 C C . LEU A 1 316 ? -11.703 -12.656 -11.18 1 98.69 316 LEU A C 1
ATOM 2292 O O . LEU A 1 316 ? -12.484 -12.609 -12.133 1 98.69 316 LEU A O 1
ATOM 2296 N N . THR A 1 317 ? -11.453 -11.57 -10.359 1 98.38 317 THR A N 1
ATOM 2297 C CA . THR A 1 317 ? -12.336 -10.422 -10.477 1 98.38 317 THR A CA 1
ATOM 2298 C C . THR A 1 317 ? -11.531 -9.133 -10.648 1 98.38 317 THR A C 1
ATOM 2300 O O . THR A 1 317 ? -12.07 -8.031 -10.531 1 98.38 317 THR A O 1
ATOM 2303 N N . TRP A 1 318 ? -10.266 -9.227 -10.977 1 97 318 TRP A N 1
ATOM 2304 C CA . TRP A 1 318 ? -9.445 -8.031 -11.109 1 97 318 TRP A CA 1
ATOM 2305 C C . TRP A 1 318 ? -10.188 -6.945 -11.875 1 97 318 TRP A C 1
ATOM 2307 O O . TRP A 1 318 ? -10.766 -7.203 -12.938 1 97 318 TRP A O 1
ATOM 2317 N N . PRO A 1 319 ? -10.117 -5.707 -11.359 1 96.31 319 PRO A N 1
ATOM 2318 C CA . PRO A 1 319 ? -9.383 -5.277 -10.164 1 96.31 319 PRO A CA 1
ATOM 2319 C C . PRO A 1 319 ? -10.273 -5.199 -8.93 1 96.31 319 PRO A C 1
ATOM 2321 O O . PRO A 1 319 ? -9.906 -4.555 -7.941 1 96.31 319 PRO A O 1
ATOM 2324 N N . HIS A 1 320 ? -11.469 -5.844 -8.953 1 97.19 320 HIS A N 1
ATOM 2325 C CA . HIS A 1 320 ? -12.477 -5.688 -7.91 1 97.19 320 HIS A CA 1
ATOM 2326 C C . HIS A 1 320 ? -12.234 -6.668 -6.766 1 97.19 320 HIS A C 1
ATOM 2328 O O . HIS A 1 320 ? -12.047 -7.863 -6.996 1 97.19 320 HIS A O 1
ATOM 2334 N N . ARG A 1 321 ? -12.312 -6.176 -5.582 1 97.44 321 ARG A N 1
ATOM 2335 C CA . ARG A 1 321 ? -12.102 -6.984 -4.383 1 97.44 321 ARG A CA 1
ATOM 2336 C C . ARG A 1 321 ? -13.391 -7.699 -3.977 1 97.44 321 ARG A C 1
ATOM 2338 O O . ARG A 1 321 ? -14.469 -7.117 -4.031 1 97.44 321 ARG A O 1
ATOM 2345 N N . ILE A 1 322 ? -13.281 -8.953 -3.625 1 98.06 322 ILE A N 1
ATOM 2346 C CA . ILE A 1 322 ? -14.438 -9.711 -3.148 1 98.06 322 ILE A CA 1
ATOM 2347 C C . ILE A 1 322 ? -14.57 -9.547 -1.636 1 98.06 322 ILE A C 1
ATOM 2349 O O . ILE A 1 322 ? -13.711 -10 -0.878 1 98.06 322 ILE A O 1
ATOM 2353 N N . PRO A 1 323 ? -15.672 -8.984 -1.191 1 97.88 323 PRO A N 1
ATOM 2354 C CA . PRO A 1 323 ? -15.836 -8.734 0.243 1 97.88 323 PRO A CA 1
ATOM 2355 C C . PRO A 1 323 ? -15.844 -10.016 1.068 1 97.88 323 PRO A C 1
ATOM 2357 O O . PRO A 1 323 ? -16.484 -11 0.678 1 97.88 323 PRO A O 1
ATOM 2360 N N . GLY A 1 324 ? -15.07 -10.016 2.16 1 97.62 324 GLY A N 1
ATOM 2361 C CA . GLY A 1 324 ? -15.164 -11.062 3.17 1 97.62 324 GLY A CA 1
ATOM 2362 C C . GLY A 1 324 ? -14.445 -12.336 2.775 1 97.62 324 GLY A C 1
ATOM 2363 O O . GLY A 1 324 ? -14.594 -13.367 3.434 1 97.62 324 GLY A O 1
ATOM 2364 N N . ILE A 1 325 ? -13.625 -12.359 1.743 1 98.06 325 ILE A N 1
ATOM 2365 C CA . ILE A 1 325 ? -13.039 -13.586 1.226 1 98.06 325 ILE A CA 1
ATOM 2366 C C . ILE A 1 325 ? -11.922 -14.055 2.156 1 98.06 325 ILE A C 1
ATOM 2368 O O . ILE A 1 325 ? -11.672 -15.258 2.285 1 98.06 325 ILE A O 1
ATOM 2372 N N . ALA A 1 326 ? -11.25 -13.133 2.791 1 97.69 326 ALA A N 1
ATOM 2373 C CA . ALA A 1 326 ? -10.156 -13.484 3.688 1 97.69 326 ALA A CA 1
ATOM 2374 C C . ALA A 1 326 ? -10.25 -12.711 5 1 97.69 326 ALA A C 1
ATOM 2376 O O . ALA A 1 326 ? -10.844 -11.625 5.051 1 97.69 326 ALA A O 1
ATOM 2377 N N . GLN A 1 327 ? -9.664 -13.273 6.055 1 96.75 327 GLN A N 1
ATOM 2378 C CA . GLN A 1 327 ? -9.578 -12.594 7.34 1 96.75 327 GLN A CA 1
ATOM 2379 C C . GLN A 1 327 ? -8.508 -11.508 7.32 1 96.75 327 GLN A C 1
ATOM 2381 O O . GLN A 1 327 ? -7.391 -11.742 6.859 1 96.75 327 GLN A O 1
ATOM 2386 N N . PRO A 1 328 ? -8.852 -10.305 7.789 1 97.38 328 PRO A N 1
ATOM 2387 C CA . PRO A 1 328 ? -7.848 -9.242 7.836 1 97.38 328 PRO A CA 1
ATOM 2388 C C . PRO A 1 328 ? -6.887 -9.383 9.016 1 97.38 328 PRO A C 1
ATOM 2390 O O . PRO A 1 328 ? -7.07 -10.266 9.859 1 97.38 328 PRO A O 1
ATOM 2393 N N . CYS A 1 329 ? -5.812 -8.562 8.992 1 97.56 329 CYS A N 1
ATOM 2394 C CA . CYS A 1 329 ? -4.941 -8.445 10.148 1 97.56 329 CYS A CA 1
ATOM 2395 C C . CYS A 1 329 ? -5.734 -8.016 11.383 1 97.56 329 CYS A C 1
ATOM 2397 O O . CYS A 1 329 ? -6.684 -7.234 11.273 1 97.56 329 CYS A O 1
ATOM 2399 N N . ASP A 1 330 ? -5.344 -8.508 12.531 1 96.56 330 ASP A N 1
ATOM 2400 C CA . ASP A 1 330 ? -5.969 -8.141 13.797 1 96.56 330 ASP A CA 1
ATOM 2401 C C . ASP A 1 330 ? -5.133 -7.105 14.547 1 96.56 330 ASP A C 1
ATOM 2403 O O . ASP A 1 330 ? -4.109 -7.441 15.148 1 96.56 330 ASP A O 1
ATOM 2407 N N . TRP A 1 331 ? -5.594 -5.879 14.617 1 94.81 331 TRP A N 1
ATOM 2408 C CA . TRP A 1 331 ? -4.828 -4.793 15.219 1 94.81 331 TRP A CA 1
ATOM 2409 C C . TRP A 1 331 ? -5.141 -4.664 16.703 1 94.81 331 TRP A C 1
ATOM 2411 O O . TRP A 1 331 ? -4.613 -3.779 17.375 1 94.81 331 TRP A O 1
ATOM 2421 N N . SER A 1 332 ? -6.035 -5.461 17.234 1 94.62 332 SER A N 1
ATOM 2422 C CA . SER A 1 332 ? -6.363 -5.453 18.656 1 94.62 332 SER A CA 1
ATOM 2423 C C . SER A 1 332 ? -5.336 -6.238 19.469 1 94.62 332 SER A C 1
ATOM 2425 O O . SER A 1 332 ? -5.352 -6.199 20.703 1 94.62 332 SER A O 1
ATOM 2427 N N . GLN A 1 333 ? -4.453 -6.945 18.703 1 95.69 333 GLN A N 1
ATOM 2428 C CA . GLN A 1 333 ? -3.4 -7.719 19.359 1 95.69 333 GLN A CA 1
ATOM 2429 C C . GLN A 1 333 ? -2.018 -7.242 18.922 1 95.69 333 GLN A C 1
ATOM 2431 O O . GLN A 1 333 ? -1.838 -6.809 17.781 1 95.69 333 GLN A O 1
ATOM 2436 N N . ALA A 1 334 ? -1.104 -7.395 19.891 1 97.12 334 ALA A N 1
ATOM 2437 C CA . ALA A 1 334 ? 0.276 -7.059 19.547 1 97.12 334 ALA A CA 1
ATOM 2438 C C . ALA A 1 334 ? 0.82 -7.992 18.469 1 97.12 334 ALA A C 1
ATOM 2440 O O . ALA A 1 334 ? 0.542 -9.195 18.484 1 97.12 334 ALA A O 1
ATOM 2441 N N . THR A 1 335 ? 1.517 -7.473 17.531 1 97.12 335 THR A N 1
ATOM 2442 C CA . THR A 1 335 ? 2.148 -8.258 16.484 1 97.12 335 THR A CA 1
ATOM 2443 C C . THR A 1 335 ? 3.492 -7.652 16.094 1 97.12 335 THR A C 1
ATOM 2445 O O . THR A 1 335 ? 3.777 -6.496 16.406 1 97.12 335 THR A O 1
ATOM 2448 N N . GLU A 1 336 ? 4.328 -8.484 15.508 1 97.75 336 GLU A N 1
ATOM 2449 C CA . GLU A 1 336 ? 5.672 -8.086 15.086 1 97.75 336 GLU A CA 1
ATOM 2450 C C . GLU A 1 336 ? 5.965 -8.555 13.664 1 97.75 336 GLU A C 1
ATOM 2452 O O . GLU A 1 336 ? 5.68 -9.695 13.312 1 97.75 336 GLU A O 1
ATOM 2457 N N . TRP A 1 337 ? 6.477 -7.684 12.836 1 98.5 337 TRP A N 1
ATOM 2458 C CA . TRP A 1 337 ? 6.969 -7.98 11.492 1 98.5 337 TRP A CA 1
ATOM 2459 C C . TRP A 1 337 ? 8.477 -7.773 11.406 1 98.5 337 TRP A C 1
ATOM 2461 O O . TRP A 1 337 ? 8.969 -6.664 11.633 1 98.5 337 TRP A O 1
ATOM 2471 N N . THR A 1 338 ? 9.211 -8.812 11.062 1 98.31 338 THR A N 1
ATOM 2472 C CA . THR A 1 338 ? 10.664 -8.719 10.953 1 98.31 338 THR A CA 1
ATOM 2473 C C . THR A 1 338 ? 11.117 -8.922 9.508 1 98.31 338 THR A C 1
ATOM 2475 O O . THR A 1 338 ? 10.492 -9.68 8.758 1 98.31 338 THR A O 1
ATOM 2478 N N . PHE A 1 339 ? 12.133 -8.227 9.141 1 98.38 339 PHE A N 1
ATOM 2479 C CA . PHE A 1 339 ? 12.727 -8.312 7.809 1 98.38 339 PHE A CA 1
ATOM 2480 C C . PHE A 1 339 ? 14.234 -8.492 7.906 1 98.38 339 PHE A C 1
ATOM 2482 O O . PHE A 1 339 ? 14.906 -7.805 8.68 1 98.38 339 PHE A O 1
ATOM 2489 N N . GLU A 1 340 ? 14.758 -9.445 7.203 1 97.88 340 GLU A N 1
ATOM 2490 C CA . GLU A 1 340 ? 16.188 -9.695 7.152 1 97.88 340 GLU A CA 1
ATOM 2491 C C . GLU A 1 340 ? 16.672 -9.898 5.719 1 97.88 340 GLU A C 1
ATOM 2493 O O . GLU A 1 340 ? 15.945 -10.445 4.887 1 97.88 340 GLU A O 1
ATOM 2498 N N . PRO A 1 341 ? 17.875 -9.469 5.453 1 97.31 341 PRO A N 1
ATOM 2499 C CA . PRO A 1 341 ? 18.391 -9.711 4.098 1 97.31 341 PRO A CA 1
ATOM 2500 C C . PRO A 1 341 ? 18.531 -11.195 3.775 1 97.31 341 PRO A C 1
ATOM 2502 O O . PRO A 1 341 ? 18.797 -12 4.668 1 97.31 341 PRO A O 1
ATOM 2505 N N . LEU A 1 342 ? 18.344 -11.547 2.559 1 97.56 342 LEU A N 1
ATOM 2506 C CA . LEU A 1 342 ? 18.562 -12.914 2.105 1 97.56 342 LEU A CA 1
ATOM 2507 C C . LEU A 1 342 ? 20.047 -13.281 2.17 1 97.56 342 LEU A C 1
ATOM 2509 O O . LEU A 1 342 ? 20.906 -12.484 1.79 1 97.56 342 LEU A O 1
ATOM 2513 N N . AS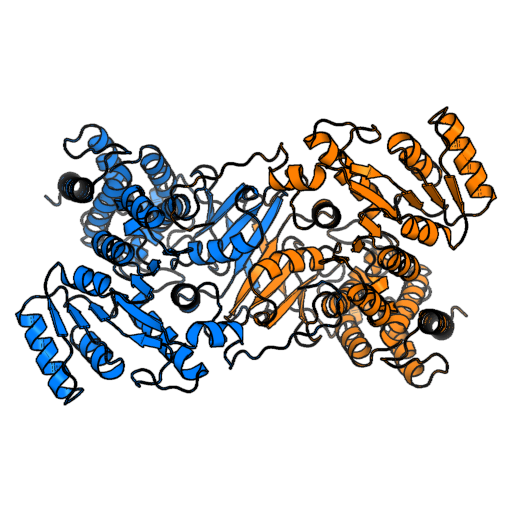P A 1 343 ? 20.406 -14.438 2.695 1 97.25 343 ASP A N 1
ATOM 2514 C CA . ASP A 1 343 ? 21.766 -14.953 2.715 1 97.25 343 ASP A CA 1
ATOM 2515 C C . ASP A 1 343 ? 22.109 -15.625 1.391 1 97.25 343 ASP A C 1
ATOM 2517 O O . ASP A 1 343 ? 21.953 -16.844 1.243 1 97.25 343 ASP A O 1
ATOM 2521 N N . ASN A 1 344 ? 22.719 -14.914 0.518 1 96.75 344 ASN A N 1
ATOM 2522 C CA . ASN A 1 344 ? 23 -15.414 -0.821 1 96.75 344 ASN A CA 1
ATOM 2523 C C . ASN A 1 344 ? 24.141 -16.438 -0.802 1 96.75 344 ASN A C 1
ATOM 2525 O O . ASN A 1 344 ? 24.297 -17.203 -1.752 1 96.75 344 ASN A O 1
ATOM 2529 N N . LYS A 1 345 ? 24.938 -16.422 0.214 1 97.12 345 LYS A N 1
ATOM 2530 C CA . LYS A 1 345 ? 26 -17.422 0.327 1 97.12 345 LYS A CA 1
ATOM 2531 C C . LYS A 1 345 ? 25.422 -18.797 0.65 1 97.12 345 LYS A C 1
ATOM 2533 O O . LYS A 1 345 ? 25.797 -19.797 0.027 1 97.12 345 LYS A O 1
ATOM 2538 N N . ALA A 1 346 ? 24.531 -18.797 1.572 1 97.81 346 ALA A N 1
ATOM 2539 C CA . ALA A 1 346 ? 23.891 -20.062 1.946 1 97.81 346 ALA A CA 1
ATOM 2540 C C . ALA A 1 346 ? 22.891 -20.5 0.89 1 97.81 346 ALA A C 1
ATOM 2542 O O . ALA A 1 346 ? 22.734 -21.703 0.629 1 97.81 346 ALA A O 1
ATOM 2543 N N . PHE A 1 347 ? 22.219 -19.547 0.323 1 98.25 347 PHE A N 1
ATOM 2544 C CA . PHE A 1 347 ? 21.156 -19.797 -0.646 1 98.25 347 PHE A CA 1
ATOM 2545 C C . PHE A 1 347 ? 21.406 -19.031 -1.938 1 98.25 347 PHE A C 1
ATOM 2547 O O . PHE A 1 347 ? 20.797 -17.984 -2.164 1 98.25 347 PHE A O 1
ATOM 2554 N N . PRO A 1 348 ? 22.156 -19.547 -2.861 1 98 348 PRO A N 1
ATOM 2555 C CA . PRO A 1 348 ? 22.625 -18.797 -4.035 1 98 348 PRO A CA 1
ATOM 2556 C C . PRO A 1 348 ? 21.609 -18.781 -5.172 1 98 348 PRO A C 1
ATOM 2558 O O . PRO A 1 348 ? 21.875 -18.25 -6.246 1 98 348 PRO A O 1
ATOM 2561 N N . ALA A 1 349 ? 20.438 -19.375 -4.992 1 98.44 349 ALA A N 1
ATOM 2562 C CA . ALA A 1 349 ? 19.469 -19.609 -6.062 1 98.44 349 ALA A CA 1
ATOM 2563 C C . ALA A 1 349 ? 19.031 -18.281 -6.699 1 98.44 349 ALA A C 1
ATOM 2565 O O . ALA A 1 349 ? 18.891 -18.203 -7.922 1 98.44 349 ALA A O 1
ATOM 2566 N N . VAL A 1 350 ? 18.797 -17.234 -5.898 1 98.44 350 VAL A N 1
ATOM 2567 C CA . VAL A 1 350 ? 18.266 -15.977 -6.398 1 98.44 350 VAL A CA 1
ATOM 2568 C C . VAL A 1 350 ? 19.281 -15.32 -7.336 1 98.44 350 VAL A C 1
ATOM 2570 O O . VAL A 1 350 ? 18.922 -14.867 -8.422 1 98.44 350 VAL A O 1
ATOM 2573 N N . GLU A 1 351 ? 20.547 -15.32 -6.98 1 98.12 351 GLU A N 1
ATOM 2574 C CA . GLU A 1 351 ? 21.578 -14.773 -7.859 1 98.12 351 GLU A CA 1
ATOM 2575 C C . GLU A 1 351 ? 21.719 -15.594 -9.133 1 98.12 351 GLU A C 1
ATOM 2577 O O . GLU A 1 351 ? 21.922 -15.047 -10.219 1 98.12 351 GLU A O 1
ATOM 2582 N N . MET A 1 352 ? 21.578 -16.891 -8.984 1 98.44 352 MET A N 1
ATOM 2583 C CA . MET A 1 352 ? 21.688 -17.797 -10.125 1 98.44 352 MET A CA 1
ATOM 2584 C C . MET A 1 352 ? 20.578 -17.531 -11.133 1 98.44 352 MET A C 1
ATOM 2586 O O . MET A 1 352 ? 20.828 -17.484 -12.336 1 98.44 352 MET A O 1
ATOM 2590 N N . ILE A 1 353 ? 19.359 -17.359 -10.664 1 98.44 353 ILE A N 1
ATOM 2591 C CA . ILE A 1 353 ? 18.25 -17.156 -11.578 1 98.44 353 ILE A CA 1
ATOM 2592 C C . ILE A 1 353 ? 18.359 -15.789 -12.25 1 98.44 353 ILE A C 1
ATOM 2594 O O . ILE A 1 353 ? 17.969 -15.625 -13.406 1 98.44 353 ILE A O 1
ATOM 2598 N N . LYS A 1 354 ? 18.812 -14.766 -11.477 1 98.44 354 LYS A N 1
ATOM 2599 C CA . LYS A 1 354 ? 19.031 -13.461 -12.086 1 98.44 354 LYS A CA 1
ATOM 2600 C C . LYS A 1 354 ? 20.016 -13.547 -13.258 1 98.44 354 LYS A C 1
ATOM 2602 O O . LYS A 1 354 ? 19.781 -12.953 -14.312 1 98.44 354 LYS A O 1
ATOM 2607 N N . ALA A 1 355 ? 21.094 -14.297 -13.07 1 98.06 355 ALA A N 1
ATOM 2608 C CA . ALA A 1 355 ? 22.062 -14.5 -14.148 1 98.06 355 ALA A CA 1
ATOM 2609 C C . ALA A 1 355 ? 21.422 -15.211 -15.336 1 98.06 355 ALA A C 1
ATOM 2611 O O . ALA A 1 355 ? 21.594 -14.805 -16.484 1 98.06 355 ALA A O 1
ATOM 2612 N N . ALA A 1 356 ? 20.672 -16.281 -15.047 1 98 356 ALA A N 1
ATOM 2613 C CA . ALA A 1 356 ? 19.969 -17.016 -16.109 1 98 356 ALA A CA 1
ATOM 2614 C C . ALA A 1 356 ? 18.969 -16.125 -16.828 1 98 356 ALA A C 1
ATOM 2616 O O . ALA A 1 356 ? 18.828 -16.188 -18.047 1 98 356 ALA A O 1
ATOM 2617 N N . GLY A 1 357 ? 18.266 -15.336 -16.031 1 97.5 357 GLY A N 1
ATOM 2618 C CA . GLY A 1 357 ? 17.312 -14.398 -16.594 1 97.5 357 GLY A CA 1
ATOM 2619 C C . GLY A 1 357 ? 17.938 -13.359 -17.5 1 97.5 357 GLY A C 1
ATOM 2620 O O . GLY A 1 357 ? 17.375 -13 -18.531 1 97.5 357 GLY A O 1
ATOM 2621 N N . ARG A 1 358 ? 19.141 -12.844 -17.125 1 96.31 358 ARG A N 1
ATOM 2622 C CA . ARG A 1 358 ? 19.859 -11.859 -17.938 1 96.31 358 ARG A CA 1
ATOM 2623 C C . ARG A 1 358 ? 20.312 -12.469 -19.266 1 96.31 358 ARG A C 1
ATOM 2625 O O . ARG A 1 358 ? 20.281 -11.812 -20.297 1 96.31 358 ARG A O 1
ATOM 2632 N N . ARG A 1 359 ? 20.75 -13.711 -19.172 1 95.38 359 ARG A N 1
ATOM 2633 C CA . ARG A 1 359 ? 21.141 -14.406 -20.391 1 95.38 359 ARG A CA 1
ATOM 2634 C C . ARG A 1 359 ? 19.938 -14.578 -21.328 1 95.38 359 ARG A C 1
ATOM 2636 O O . ARG A 1 359 ? 20.062 -14.461 -22.547 1 95.38 359 ARG A O 1
ATOM 2643 N N . GLY A 1 360 ? 18.781 -14.961 -20.75 1 95.81 360 GLY A N 1
ATOM 2644 C CA . GLY A 1 360 ? 17.547 -15.078 -21.5 1 95.81 360 GLY A CA 1
ATOM 2645 C C . GLY A 1 360 ? 17.438 -16.375 -22.281 1 95.81 360 GLY A C 1
ATOM 2646 O O . GLY A 1 360 ? 18.078 -17.375 -21.922 1 95.81 360 GLY A O 1
ATOM 2647 N N . GLY A 1 361 ? 16.516 -16.375 -23.266 1 96.06 361 GLY A N 1
ATOM 2648 C CA . GLY A 1 361 ? 16.344 -17.578 -24.062 1 96.06 361 GLY A CA 1
ATOM 2649 C C . GLY A 1 361 ? 15.867 -18.766 -23.25 1 96.06 361 GLY A C 1
ATOM 2650 O O . GLY A 1 361 ? 14.906 -18.672 -22.484 1 96.06 361 GLY A O 1
ATOM 2651 N N . THR A 1 362 ? 16.578 -19.891 -23.438 1 97.88 362 THR A N 1
ATOM 2652 C CA . THR A 1 362 ? 16.125 -21.125 -22.812 1 97.88 362 THR A CA 1
ATOM 2653 C C . THR A 1 362 ? 16.781 -21.328 -21.453 1 97.88 362 THR A C 1
ATOM 2655 O O . THR A 1 362 ? 16.531 -22.312 -20.766 1 97.88 362 THR A O 1
ATOM 2658 N N . PHE A 1 363 ? 17.641 -20.406 -21 1 98.31 363 PHE A N 1
ATOM 2659 C CA . PHE A 1 363 ? 18.375 -20.594 -19.75 1 98.31 363 PHE A CA 1
ATOM 2660 C C . PHE A 1 363 ? 17.438 -20.734 -18.562 1 98.31 363 PHE A C 1
ATOM 2662 O O . PHE A 1 363 ? 17.578 -21.656 -17.75 1 98.31 363 PHE A O 1
ATOM 2669 N N . PRO A 1 364 ? 16.391 -19.828 -18.484 1 98.12 364 PRO A N 1
ATOM 2670 C CA . PRO A 1 364 ? 15.477 -20 -17.359 1 98.12 364 PRO A CA 1
ATOM 2671 C C . PRO A 1 364 ? 14.75 -21.344 -17.391 1 98.12 364 PRO A C 1
ATOM 2673 O O . PRO A 1 364 ? 14.547 -21.969 -16.344 1 98.12 364 PRO A O 1
ATOM 2676 N N . ALA A 1 365 ? 14.367 -21.797 -18.547 1 97.94 365 ALA A N 1
ATOM 2677 C CA . ALA A 1 365 ? 13.719 -23.109 -18.688 1 97.94 365 ALA A CA 1
ATOM 2678 C C . ALA A 1 365 ? 14.641 -24.234 -18.219 1 97.94 365 ALA A C 1
ATOM 2680 O O . ALA A 1 365 ? 14.203 -25.156 -17.547 1 97.94 365 ALA A O 1
ATOM 2681 N N . VAL A 1 366 ? 15.898 -24.156 -18.594 1 98.44 366 VAL A N 1
ATOM 2682 C CA . VAL A 1 366 ? 16.906 -25.141 -18.219 1 98.44 366 VAL A CA 1
ATOM 2683 C C . VAL A 1 366 ? 17.109 -25.141 -16.703 1 98.44 366 VAL A C 1
ATOM 2685 O O . VAL A 1 366 ? 17.188 -26.203 -16.078 1 98.44 366 VAL A O 1
ATOM 2688 N N . PHE A 1 367 ? 17.188 -23.969 -16.109 1 98.38 367 PHE A N 1
ATOM 2689 C CA . PHE A 1 367 ? 17.266 -23.844 -14.664 1 98.38 367 PHE A CA 1
ATOM 2690 C C . PHE A 1 367 ? 16.156 -24.609 -13.984 1 98.38 367 PHE A C 1
ATOM 2692 O O . PHE A 1 367 ? 16.406 -25.422 -13.086 1 98.38 367 PHE A O 1
ATOM 2699 N N . ASN A 1 368 ? 14.914 -24.359 -14.422 1 97.44 368 ASN A N 1
ATOM 2700 C CA . ASN A 1 368 ? 13.734 -24.953 -13.805 1 97.44 368 ASN A CA 1
ATOM 2701 C C . ASN A 1 368 ? 13.727 -26.469 -13.984 1 97.44 368 ASN A C 1
ATOM 2703 O O . ASN A 1 368 ? 13.461 -27.219 -13.039 1 97.44 368 ASN A O 1
ATOM 2707 N N . ALA A 1 369 ? 13.992 -26.938 -15.164 1 97.12 369 ALA A N 1
ATOM 2708 C CA . ALA A 1 369 ? 13.969 -28.375 -15.469 1 97.12 369 ALA A CA 1
ATOM 2709 C C . ALA A 1 369 ? 15.031 -29.125 -14.672 1 97.12 369 ALA A C 1
ATOM 2711 O O . ALA A 1 369 ? 14.766 -30.188 -14.117 1 97.12 369 ALA A O 1
ATOM 2712 N N . ALA A 1 370 ? 16.234 -28.562 -14.656 1 98 370 ALA A N 1
ATOM 2713 C CA . ALA A 1 370 ? 17.328 -29.172 -13.898 1 98 370 ALA A CA 1
ATOM 2714 C C . ALA A 1 370 ? 16.984 -29.25 -12.414 1 98 370 ALA A C 1
ATOM 2716 O O . ALA A 1 370 ? 17.234 -30.266 -11.766 1 98 370 ALA A O 1
ATOM 2717 N N . ASN A 1 371 ? 16.422 -28.172 -11.914 1 97.56 371 ASN A N 1
ATOM 2718 C CA . ASN A 1 371 ? 16.031 -28.125 -10.508 1 97.56 371 ASN A CA 1
ATOM 2719 C C . ASN A 1 371 ? 14.992 -29.203 -10.188 1 97.56 371 ASN A C 1
ATOM 2721 O O . ASN A 1 371 ? 15.062 -29.844 -9.133 1 97.56 371 ASN A O 1
ATOM 2725 N N . GLU A 1 372 ? 14.016 -29.391 -11.055 1 95.31 372 GLU A N 1
ATOM 2726 C CA . GLU A 1 372 ? 12.977 -30.391 -10.82 1 95.31 372 GLU A CA 1
ATOM 2727 C C . GLU A 1 372 ? 13.57 -31.797 -10.688 1 95.31 372 GLU A C 1
ATOM 2729 O O . GLU A 1 372 ? 13.195 -32.562 -9.789 1 95.31 372 GLU A O 1
ATOM 2734 N N . GLU A 1 373 ? 14.5 -32.094 -11.531 1 96.81 373 GLU A N 1
ATOM 2735 C CA . GLU A 1 373 ? 15.18 -33.406 -11.453 1 96.81 373 GLU A CA 1
ATOM 2736 C C . GLU A 1 373 ? 16 -33.531 -10.172 1 96.81 373 GLU A C 1
ATOM 2738 O O . GLU A 1 373 ? 16.047 -34.594 -9.555 1 96.81 373 GLU A O 1
ATOM 2743 N N . ALA A 1 374 ? 16.656 -32.469 -9.844 1 98 374 ALA A N 1
ATOM 2744 C CA . ALA A 1 374 ? 17.484 -32.469 -8.641 1 98 374 ALA A CA 1
ATOM 2745 C C . ALA A 1 374 ? 16.625 -32.656 -7.387 1 98 374 ALA A C 1
ATOM 2747 O O . ALA A 1 374 ? 17.016 -33.344 -6.457 1 98 374 ALA A O 1
ATOM 2748 N N . VAL A 1 375 ? 15.477 -32 -7.293 1 97.06 375 VAL A N 1
ATOM 2749 C CA . VAL A 1 375 ? 14.539 -32.156 -6.184 1 97.06 375 VAL A CA 1
ATOM 2750 C C . VAL A 1 375 ? 14.117 -33.625 -6.066 1 97.06 375 VAL A C 1
ATOM 2752 O O . VAL A 1 375 ? 14.094 -34.188 -4.973 1 97.06 375 VAL A O 1
ATOM 2755 N N . ALA A 1 376 ? 13.797 -34.188 -7.195 1 95.94 376 ALA A N 1
ATOM 2756 C CA . ALA A 1 376 ? 13.406 -35.625 -7.203 1 95.94 376 ALA A CA 1
ATOM 2757 C C . ALA A 1 376 ? 14.539 -36.5 -6.676 1 95.94 376 ALA A C 1
ATOM 2759 O O . ALA A 1 376 ? 14.297 -37.406 -5.879 1 95.94 376 ALA A O 1
ATOM 2760 N N . ALA A 1 377 ? 15.719 -36.219 -7.09 1 97.69 377 ALA A N 1
ATOM 2761 C CA . ALA A 1 377 ? 16.875 -37 -6.656 1 97.69 377 ALA A CA 1
ATOM 2762 C C . ALA A 1 377 ? 17.109 -36.844 -5.156 1 97.69 377 ALA A C 1
ATOM 2764 O O . ALA A 1 377 ? 17.453 -37.812 -4.477 1 97.69 377 ALA A O 1
ATOM 2765 N N . PHE A 1 378 ? 16.969 -35.625 -4.664 1 98 378 PHE A N 1
ATOM 2766 C CA . PHE A 1 378 ? 17.109 -35.375 -3.238 1 98 378 PHE A CA 1
ATOM 2767 C C . PHE A 1 378 ? 16.109 -36.188 -2.436 1 98 378 PHE A C 1
ATOM 2769 O O . PHE A 1 378 ? 16.453 -36.844 -1.448 1 98 378 PHE A O 1
ATOM 2776 N N . HIS A 1 379 ? 14.891 -36.25 -2.814 1 97 379 HIS A N 1
ATOM 2777 C CA . HIS A 1 379 ? 13.844 -36.938 -2.084 1 97 379 HIS A CA 1
ATOM 2778 C C . HIS A 1 379 ? 13.977 -38.469 -2.238 1 97 379 HIS A C 1
ATOM 2780 O O . HIS A 1 379 ? 13.453 -39.219 -1.421 1 97 379 HIS A O 1
ATOM 2786 N N . ALA A 1 380 ? 14.641 -38.906 -3.252 1 96.06 380 ALA A N 1
ATOM 2787 C CA . ALA A 1 380 ? 14.93 -40.344 -3.43 1 96.06 380 ALA A CA 1
ATOM 2788 C C . ALA A 1 380 ? 16.125 -40.75 -2.574 1 96.06 380 ALA A C 1
ATOM 2790 O O . ALA A 1 380 ? 16.453 -41.938 -2.51 1 96.06 380 ALA A O 1
ATOM 2791 N N . GLY A 1 381 ? 16.703 -39.812 -1.946 1 95.56 381 GLY A N 1
ATOM 2792 C CA . GLY A 1 381 ? 17.844 -40.094 -1.093 1 95.56 381 GLY A CA 1
ATOM 2793 C C . GLY A 1 381 ? 19.141 -40.25 -1.863 1 95.56 381 GLY A C 1
ATOM 2794 O O . GLY A 1 381 ? 20.141 -40.75 -1.322 1 95.56 381 GLY A O 1
ATOM 2795 N N . ALA A 1 382 ? 19.156 -39.812 -3.078 1 96.25 382 ALA A N 1
ATOM 2796 C CA . ALA A 1 382 ? 20.297 -40.062 -3.961 1 96.25 382 ALA A CA 1
ATOM 2797 C C . ALA A 1 382 ? 21.359 -38.969 -3.809 1 96.25 382 ALA A C 1
ATOM 2799 O O . ALA A 1 382 ? 22.531 -39.188 -4.129 1 96.25 382 ALA A O 1
ATOM 2800 N N . ILE A 1 383 ? 20.969 -37.812 -3.395 1 97.25 383 ILE A N 1
ATOM 2801 C CA . ILE A 1 383 ? 21.922 -36.719 -3.316 1 97.25 383 ILE A CA 1
ATOM 2802 C C . ILE A 1 383 ? 21.672 -35.906 -2.037 1 97.25 383 ILE A C 1
ATOM 2804 O O . ILE A 1 383 ? 20.641 -36.094 -1.369 1 97.25 383 ILE A O 1
ATOM 2808 N N . ARG A 1 384 ? 22.641 -35.031 -1.715 1 97.06 384 ARG A N 1
ATOM 2809 C CA . ARG A 1 384 ? 22.5 -34.094 -0.603 1 97.06 384 ARG A CA 1
ATOM 2810 C C . ARG A 1 384 ? 21.719 -32.875 -1.03 1 97.06 384 ARG A C 1
ATOM 2812 O O . ARG A 1 384 ? 21.609 -32.594 -2.223 1 97.06 384 ARG A O 1
ATOM 2819 N N . PHE A 1 385 ? 21.219 -32.156 -0.026 1 98 385 PHE A N 1
ATOM 2820 C CA . PHE A 1 385 ? 20.422 -30.953 -0.258 1 98 385 PHE A CA 1
ATOM 2821 C C . PHE A 1 385 ? 21.172 -29.953 -1.114 1 98 385 PHE A C 1
ATOM 2823 O O . PHE A 1 385 ? 20.641 -29.422 -2.086 1 98 385 PHE A O 1
ATOM 2830 N N . THR A 1 386 ? 22.484 -29.688 -0.839 1 97.94 386 THR A N 1
ATOM 2831 C CA . THR A 1 386 ? 23.266 -28.672 -1.526 1 97.94 386 THR A CA 1
ATOM 2832 C C . THR A 1 386 ? 23.609 -29.125 -2.947 1 97.94 386 THR A C 1
ATOM 2834 O O . THR A 1 386 ? 23.906 -28.281 -3.809 1 97.94 386 THR A O 1
ATOM 2837 N N . ASP A 1 387 ? 23.5 -30.422 -3.217 1 97.75 387 ASP A N 1
ATOM 2838 C CA . ASP A 1 387 ? 23.781 -30.938 -4.551 1 97.75 387 ASP A CA 1
ATOM 2839 C C . ASP A 1 387 ? 22.734 -30.469 -5.559 1 97.75 387 ASP A C 1
ATOM 2841 O O . ASP A 1 387 ? 22.984 -30.422 -6.762 1 97.75 387 ASP A O 1
ATOM 2845 N N . MET A 1 388 ? 21.578 -30.156 -5.062 1 98.19 388 MET A N 1
ATOM 2846 C CA . MET A 1 388 ? 20.5 -29.719 -5.961 1 98.19 388 MET A CA 1
ATOM 2847 C C . MET A 1 388 ? 20.922 -28.469 -6.73 1 98.19 388 MET A C 1
ATOM 2849 O O . MET A 1 388 ? 20.922 -28.453 -7.961 1 98.19 388 MET A O 1
ATOM 2853 N N . ILE A 1 389 ? 21.375 -27.406 -5.957 1 98.19 389 ILE A N 1
ATOM 2854 C CA . ILE A 1 389 ? 21.688 -26.141 -6.594 1 98.19 389 ILE A CA 1
ATOM 2855 C C . ILE A 1 389 ? 23 -26.266 -7.367 1 98.19 389 ILE A C 1
ATOM 2857 O O . ILE A 1 389 ? 23.188 -25.641 -8.406 1 98.19 389 ILE A O 1
ATOM 2861 N N . GLU A 1 390 ? 23.922 -27.078 -6.891 1 97.81 390 GLU A N 1
ATOM 2862 C CA . GLU A 1 390 ? 25.172 -27.297 -7.586 1 97.81 390 GLU A CA 1
ATOM 2863 C C . GLU A 1 390 ? 24.953 -27.969 -8.938 1 97.81 390 GLU A C 1
ATOM 2865 O O . GLU A 1 390 ? 25.531 -27.562 -9.945 1 97.81 390 GLU A O 1
ATOM 2870 N N . ALA A 1 391 ? 24.094 -29.016 -8.938 1 98.25 391 ALA A N 1
ATOM 2871 C CA . ALA A 1 391 ? 23.781 -29.703 -10.18 1 98.25 391 ALA A CA 1
ATOM 2872 C C . ALA A 1 391 ? 23.078 -28.766 -11.164 1 98.25 391 ALA A C 1
ATOM 2874 O O . ALA A 1 391 ? 23.375 -28.781 -12.359 1 98.25 391 ALA A O 1
ATOM 2875 N N . THR A 1 392 ? 22.141 -27.984 -10.672 1 98.44 392 THR A N 1
ATOM 2876 C CA . THR A 1 392 ? 21.453 -27.016 -11.508 1 98.44 392 THR A CA 1
ATOM 2877 C C . THR A 1 392 ? 22.438 -26.047 -12.156 1 98.44 392 THR A C 1
ATOM 2879 O O . THR A 1 392 ? 22.344 -25.766 -13.352 1 98.44 392 THR A O 1
ATOM 2882 N N . GLY A 1 393 ? 23.406 -25.547 -11.375 1 98.38 393 GLY A N 1
ATOM 2883 C CA . GLY A 1 393 ? 24.438 -24.656 -11.891 1 98.38 393 GLY A CA 1
ATOM 2884 C C . GLY A 1 393 ? 25.281 -25.281 -12.977 1 98.38 393 GLY A C 1
ATOM 2885 O O . GLY A 1 393 ? 25.578 -24.656 -13.992 1 98.38 393 GLY A O 1
ATOM 2886 N N . ARG A 1 394 ? 25.609 -26.516 -12.766 1 98.19 394 ARG A N 1
ATOM 2887 C CA . ARG A 1 394 ? 26.422 -27.234 -13.742 1 98.19 394 ARG A CA 1
ATOM 2888 C C . ARG A 1 394 ? 25.672 -27.406 -15.062 1 98.19 394 ARG A C 1
ATOM 2890 O O . ARG A 1 394 ? 26.25 -27.234 -16.141 1 98.19 394 ARG A O 1
ATOM 2897 N N . VAL A 1 395 ? 24.406 -27.766 -14.93 1 98.62 395 VAL A N 1
ATOM 2898 C CA . VAL A 1 395 ? 23.594 -27.922 -16.125 1 98.62 395 VAL A CA 1
ATOM 2899 C C . VAL A 1 395 ? 23.516 -26.594 -16.875 1 98.62 395 VAL A C 1
ATOM 2901 O O . VAL A 1 395 ? 23.625 -26.562 -18.109 1 98.62 395 VAL A O 1
ATOM 2904 N N . LEU A 1 396 ? 23.375 -25.484 -16.203 1 98.44 396 LEU A N 1
ATOM 2905 C CA . LEU A 1 396 ? 23.312 -24.156 -16.812 1 98.44 396 LEU A CA 1
ATOM 2906 C C . LEU A 1 396 ? 24.609 -23.812 -17.516 1 98.44 396 LEU A C 1
ATOM 2908 O O . LEU A 1 396 ? 24.594 -23.312 -18.656 1 98.44 396 LEU A O 1
ATOM 2912 N N . ASP A 1 397 ? 25.688 -24.109 -16.844 1 98.06 397 ASP A N 1
ATOM 2913 C CA . ASP A 1 397 ? 27 -23.828 -17.438 1 98.06 397 ASP A CA 1
ATOM 2914 C C . ASP A 1 397 ? 27.172 -24.578 -18.75 1 98.06 397 ASP A C 1
ATOM 2916 O O . ASP A 1 397 ? 27.656 -24.016 -19.734 1 98.06 397 ASP A O 1
ATOM 2920 N N . GLU A 1 398 ? 26.734 -25.781 -18.766 1 98.25 398 GLU A N 1
ATOM 2921 C CA . GLU A 1 398 ? 26.891 -26.625 -19.953 1 98.25 398 GLU A CA 1
ATOM 2922 C C . GLU A 1 398 ? 25.906 -26.234 -21.047 1 98.25 398 GLU A C 1
ATOM 2924 O O . GLU A 1 398 ? 26.141 -26.5 -22.219 1 98.25 398 GLU A O 1
ATOM 2929 N N . HIS A 1 399 ? 24.797 -25.656 -20.641 1 98.19 399 HIS A N 1
ATOM 2930 C CA . HIS A 1 399 ? 23.766 -25.266 -21.609 1 98.19 399 HIS A CA 1
ATOM 2931 C C . HIS A 1 399 ? 24.281 -24.219 -22.578 1 98.19 399 HIS A C 1
ATOM 2933 O O . HIS A 1 399 ? 23.844 -24.156 -23.734 1 98.19 399 HIS A O 1
ATOM 2939 N N . ALA A 1 400 ? 25.266 -23.453 -22.156 1 95.5 400 ALA A N 1
ATOM 2940 C CA . ALA A 1 400 ? 25.812 -22.391 -22.969 1 95.5 400 ALA A CA 1
ATOM 2941 C C . ALA A 1 400 ? 26.375 -22.922 -24.281 1 95.5 400 ALA A C 1
ATOM 2943 O O . ALA A 1 400 ? 26.422 -22.203 -25.281 1 95.5 400 ALA A O 1
ATOM 2944 N N . SER A 1 401 ? 26.703 -24.203 -24.312 1 95.81 401 SER A N 1
ATOM 2945 C CA . SER A 1 401 ? 27.281 -24.812 -25.516 1 95.81 401 SER A CA 1
ATOM 2946 C C . SER A 1 401 ? 26.438 -25.984 -26 1 95.81 401 SER A C 1
ATOM 2948 O O . SER A 1 401 ? 26.891 -26.781 -26.812 1 95.81 401 SER A O 1
ATOM 2950 N N . SER A 1 402 ? 25.281 -26.047 -25.516 1 96.44 402 SER A N 1
ATOM 2951 C CA . SER A 1 402 ? 24.469 -27.203 -25.844 1 96.44 402 SER A CA 1
ATOM 2952 C C . SER A 1 402 ? 23.734 -26.984 -27.172 1 96.44 402 SER A C 1
ATOM 2954 O O . SER A 1 402 ? 23.516 -25.859 -27.594 1 96.44 402 SER A O 1
ATOM 2956 N N . SER A 1 403 ? 23.359 -28.125 -27.797 1 93.88 403 SER A N 1
ATOM 2957 C CA . SER A 1 403 ? 22.609 -28.078 -29.047 1 93.88 403 SER A CA 1
ATOM 2958 C C . SER A 1 403 ? 21.172 -27.609 -28.797 1 93.88 403 SER A C 1
ATOM 2960 O O . SER A 1 403 ? 20.469 -27.25 -29.75 1 93.88 403 SER A O 1
ATOM 2962 N N . ALA A 1 404 ? 20.75 -27.547 -27.547 1 95.12 404 ALA A N 1
ATOM 2963 C CA . ALA A 1 404 ? 19.375 -27.203 -27.219 1 95.12 404 ALA A CA 1
ATOM 2964 C C . ALA A 1 404 ? 19.25 -25.719 -26.891 1 95.12 404 ALA A C 1
ATOM 2966 O O . ALA A 1 404 ? 18.172 -25.25 -26.531 1 95.12 404 ALA A O 1
ATOM 2967 N N . LEU A 1 405 ? 20.359 -25 -27.031 1 95.38 405 LEU A N 1
ATOM 2968 C CA . LEU A 1 405 ? 20.359 -23.578 -26.734 1 95.38 405 LEU A CA 1
ATOM 2969 C C . LEU A 1 405 ? 19.547 -22.812 -27.766 1 95.38 405 LEU A C 1
ATOM 2971 O O . LEU A 1 405 ? 19.719 -23 -28.969 1 95.38 405 LEU A O 1
ATOM 2975 N N . ALA A 1 406 ? 18.578 -22.031 -27.266 1 93.5 406 ALA A N 1
ATOM 2976 C CA . ALA A 1 406 ? 17.922 -21 -28.062 1 93.5 406 ALA A CA 1
ATOM 2977 C C . ALA A 1 406 ? 18.078 -19.625 -27.438 1 93.5 406 ALA A C 1
ATOM 2979 O O . ALA A 1 406 ? 17.812 -19.438 -26.25 1 93.5 406 ALA A O 1
ATOM 2980 N N . GLU A 1 407 ? 18.484 -18.656 -28.281 1 89.69 407 GLU A N 1
ATOM 2981 C CA . GLU A 1 407 ? 18.719 -17.297 -27.797 1 89.69 407 GLU A CA 1
ATOM 2982 C C . GLU A 1 407 ? 17.422 -16.516 -27.703 1 89.69 407 GLU A C 1
ATOM 2984 O O . GLU A 1 407 ? 16.406 -16.906 -28.297 1 89.69 407 GLU A O 1
ATOM 2989 N N . SER A 1 408 ? 17.516 -15.391 -26.953 1 87.38 408 SER A N 1
ATOM 2990 C CA . SER A 1 408 ? 16.391 -14.461 -26.891 1 87.38 408 SER A CA 1
ATOM 2991 C C . SER A 1 408 ? 16.016 -13.969 -28.281 1 87.38 408 SER A C 1
ATOM 2993 O O . SER A 1 408 ? 16.891 -13.727 -29.125 1 87.38 408 SER A O 1
ATOM 2995 N N . GLY A 1 409 ? 14.727 -13.789 -28.469 1 86.56 409 GLY A N 1
ATOM 2996 C CA . GLY A 1 409 ? 14.242 -13.32 -29.766 1 86.56 409 GLY A CA 1
ATOM 2997 C C . GLY A 1 409 ? 13.859 -14.453 -30.703 1 86.56 409 GLY A C 1
ATOM 2998 O O . GLY A 1 409 ? 13.141 -14.234 -31.688 1 86.56 409 GLY A O 1
ATOM 2999 N N . SER A 1 410 ? 14.328 -15.688 -30.359 1 86.75 410 SER A N 1
ATOM 3000 C CA . SER A 1 410 ? 14.039 -16.828 -31.234 1 86.75 410 SER A CA 1
ATOM 3001 C C . SER A 1 410 ? 13.352 -17.953 -30.453 1 86.75 410 SER A C 1
ATOM 3003 O O . SER A 1 410 ? 13.406 -19.109 -30.859 1 86.75 410 SER A O 1
ATOM 3005 N N . LEU A 1 411 ? 12.781 -17.594 -29.453 1 93.38 411 LEU A N 1
ATOM 3006 C CA . LEU A 1 411 ? 12.203 -18.625 -28.594 1 93.38 411 LEU A CA 1
ATOM 3007 C C . LEU A 1 411 ? 10.891 -19.141 -29.156 1 93.38 411 LEU A C 1
ATOM 3009 O O . LEU A 1 411 ? 10.039 -18.359 -29.594 1 93.38 411 LEU A O 1
ATOM 3013 N N . THR A 1 412 ? 10.812 -20.422 -29.266 1 94.5 412 THR A N 1
ATOM 3014 C CA . THR A 1 412 ? 9.578 -21.109 -29.625 1 94.5 412 THR A CA 1
ATOM 3015 C C . THR A 1 412 ? 9.203 -22.125 -28.547 1 94.5 412 THR A C 1
ATOM 3017 O O . THR A 1 412 ? 10.031 -22.484 -27.703 1 94.5 412 THR A O 1
ATOM 3020 N N . LEU A 1 413 ? 7.938 -22.469 -28.594 1 94.62 413 LEU A N 1
ATOM 3021 C CA . LEU A 1 413 ? 7.516 -23.5 -27.656 1 94.62 413 LEU A CA 1
ATOM 3022 C C . LEU A 1 413 ? 8.344 -24.766 -27.828 1 94.62 413 LEU A C 1
ATOM 3024 O O . LEU A 1 413 ? 8.758 -25.391 -26.844 1 94.62 413 LEU A O 1
ATOM 3028 N N . GLU A 1 414 ? 8.602 -25.094 -29.016 1 94.94 414 GLU A N 1
ATOM 3029 C CA . GLU A 1 414 ? 9.398 -26.281 -29.312 1 94.94 414 GLU A CA 1
ATOM 3030 C C . GLU A 1 414 ? 10.812 -26.156 -28.75 1 94.94 414 GLU A C 1
ATOM 3032 O O . GLU A 1 414 ? 11.359 -27.125 -28.219 1 94.94 414 GLU A O 1
ATOM 3037 N N . ALA A 1 415 ? 11.391 -25.031 -28.906 1 95.88 415 ALA A N 1
ATOM 3038 C CA . ALA A 1 415 ? 12.727 -24.797 -28.375 1 95.88 415 ALA A CA 1
ATOM 3039 C C . ALA A 1 415 ? 12.758 -24.953 -26.859 1 95.88 415 ALA A C 1
ATOM 3041 O O . ALA A 1 415 ? 13.719 -25.516 -26.312 1 95.88 415 ALA A O 1
ATOM 3042 N N . VAL A 1 416 ? 11.719 -24.422 -26.219 1 96.94 416 VAL A N 1
ATOM 3043 C CA . VAL A 1 416 ? 11.625 -24.531 -24.766 1 96.94 416 VAL A CA 1
ATOM 3044 C C . VAL A 1 416 ? 11.547 -26 -24.359 1 96.94 416 VAL A C 1
ATOM 3046 O O . VAL A 1 416 ? 12.281 -26.453 -23.484 1 96.94 416 VAL A O 1
ATOM 3049 N N . LEU A 1 417 ? 10.703 -26.75 -25.031 1 95 417 LEU A N 1
ATOM 3050 C CA . LEU A 1 417 ? 10.508 -28.156 -24.719 1 95 417 LEU A CA 1
ATOM 3051 C C . LEU A 1 417 ? 11.797 -28.953 -24.953 1 95 417 LEU A C 1
ATOM 3053 O O . LEU A 1 417 ? 12.148 -29.812 -24.156 1 95 417 LEU A O 1
ATOM 3057 N N . GLU A 1 418 ? 12.453 -28.641 -26.016 1 96.44 418 GLU A N 1
ATOM 3058 C CA . GLU A 1 418 ? 13.711 -29.312 -26.328 1 96.44 418 GLU A CA 1
ATOM 3059 C C . GLU A 1 418 ? 14.773 -29 -25.266 1 96.44 418 GLU A C 1
ATOM 3061 O O . GLU A 1 418 ? 15.5 -29.891 -24.844 1 96.44 418 GLU A O 1
ATOM 3066 N N . ALA A 1 419 ? 14.852 -27.781 -24.922 1 97.62 419 ALA A N 1
ATOM 3067 C CA . ALA A 1 419 ? 15.812 -27.375 -23.891 1 97.62 419 ALA A CA 1
ATOM 3068 C C . ALA A 1 419 ? 15.523 -28.062 -22.562 1 97.62 419 ALA A C 1
ATOM 3070 O O . ALA A 1 419 ? 16.438 -28.469 -21.859 1 97.62 419 ALA A O 1
ATOM 3071 N N . GLU A 1 420 ? 14.258 -28.156 -22.203 1 97.62 420 GLU A N 1
ATOM 3072 C CA . GLU A 1 420 ? 13.891 -28.828 -20.969 1 97.62 420 GLU A CA 1
ATOM 3073 C C . GLU A 1 420 ? 14.242 -30.312 -21 1 97.62 420 GLU A C 1
ATOM 3075 O O . GLU A 1 420 ? 14.727 -30.859 -20.016 1 97.62 420 GLU A O 1
ATOM 3080 N N . ARG A 1 421 ? 13.961 -30.922 -22.141 1 97.06 421 ARG A N 1
ATOM 3081 C CA . ARG A 1 421 ? 14.32 -32.312 -22.297 1 97.06 421 ARG A CA 1
ATOM 3082 C C . ARG A 1 421 ? 15.82 -32.531 -22.141 1 97.06 421 ARG A C 1
ATOM 3084 O O . ARG A 1 421 ? 16.266 -33.438 -21.438 1 97.06 421 ARG A O 1
ATOM 3091 N N . TRP A 1 422 ? 16.531 -3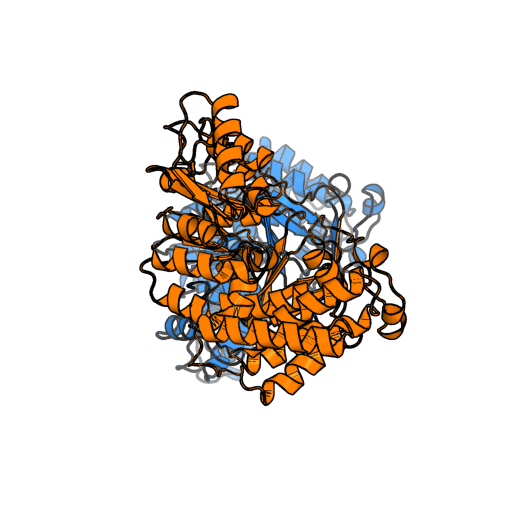1.734 -22.797 1 98.19 422 TRP A N 1
ATOM 3092 C CA . TRP A 1 422 ? 17.984 -31.797 -22.703 1 98.19 422 TRP A CA 1
ATOM 3093 C C . TRP A 1 422 ? 18.438 -31.625 -21.25 1 98.19 422 TRP A C 1
ATOM 3095 O O . TRP A 1 422 ? 19.266 -32.375 -20.75 1 98.19 422 TRP A O 1
ATOM 3105 N N . ALA A 1 423 ? 17.922 -30.562 -20.594 1 98.44 423 ALA A N 1
ATOM 3106 C CA . ALA A 1 423 ? 18.281 -30.234 -19.219 1 98.44 423 ALA A CA 1
ATOM 3107 C C . ALA A 1 423 ? 18 -31.422 -18.297 1 98.44 423 ALA A C 1
ATOM 3109 O O . ALA A 1 423 ? 18.812 -31.734 -17.422 1 98.44 423 ALA A O 1
ATOM 3110 N N . ARG A 1 424 ? 16.828 -32.031 -18.422 1 97.44 424 ARG A N 1
ATOM 3111 C CA . ARG A 1 424 ? 16.453 -33.188 -17.578 1 97.44 424 ARG A CA 1
ATOM 3112 C C . ARG A 1 424 ? 17.422 -34.344 -17.797 1 97.44 424 ARG A C 1
ATOM 3114 O O . ARG A 1 424 ? 17.859 -34.969 -16.828 1 97.44 424 ARG A O 1
ATOM 3121 N N . THR A 1 425 ? 17.703 -34.594 -19.047 1 97.81 425 THR A N 1
ATOM 3122 C CA . THR A 1 425 ? 18.641 -35.688 -19.359 1 97.81 425 THR A CA 1
ATOM 3123 C C . THR A 1 425 ? 20.016 -35.406 -18.75 1 97.81 425 THR A C 1
ATOM 3125 O O . THR A 1 425 ? 20.594 -36.281 -18.094 1 97.81 425 THR A O 1
ATOM 3128 N N . ARG A 1 426 ? 20.5 -34.25 -18.969 1 97.81 426 ARG A N 1
ATOM 3129 C CA . ARG A 1 426 ? 21.828 -33.875 -18.484 1 97.81 426 ARG A CA 1
ATOM 3130 C C . ARG A 1 426 ? 21.875 -33.875 -16.953 1 97.81 426 ARG A C 1
ATOM 3132 O O . ARG A 1 426 ? 22.844 -34.344 -16.359 1 97.81 426 ARG A O 1
ATOM 3139 N N . ALA A 1 427 ? 20.859 -33.312 -16.297 1 98.06 427 ALA A N 1
ATOM 3140 C CA . ALA A 1 427 ? 20.766 -33.312 -14.844 1 98.06 427 ALA A CA 1
ATOM 3141 C C . ALA A 1 427 ? 20.812 -34.75 -14.297 1 98.06 427 ALA A C 1
ATOM 3143 O O . ALA A 1 427 ? 21.562 -35.031 -13.352 1 98.06 427 ALA A O 1
ATOM 3144 N N . ASN A 1 428 ? 20.047 -35.594 -14.883 1 97.38 428 ASN A N 1
ATOM 3145 C CA . ASN A 1 428 ? 20.031 -36.969 -14.438 1 97.38 428 ASN A CA 1
ATOM 3146 C C . ASN A 1 428 ? 21.406 -37.625 -14.578 1 97.38 428 ASN A C 1
ATOM 3148 O O . ASN A 1 428 ? 21.781 -38.438 -13.742 1 97.38 428 ASN A O 1
ATOM 3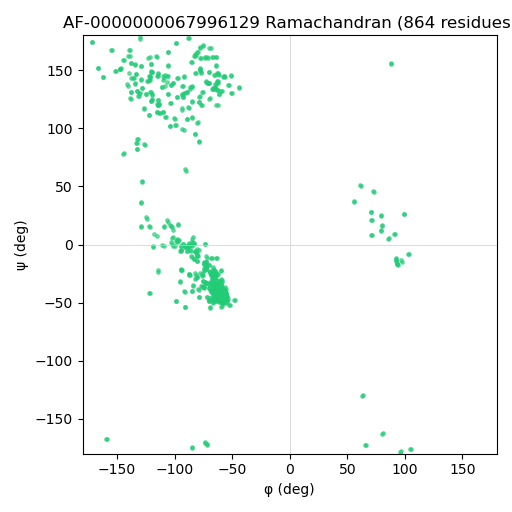152 N N . GLN A 1 429 ? 22.141 -37.344 -15.625 1 97.06 429 GLN A N 1
ATOM 3153 C CA . GLN A 1 429 ? 23.5 -37.844 -15.797 1 97.06 429 GLN A CA 1
ATOM 3154 C C . GLN A 1 429 ? 24.406 -37.344 -14.68 1 97.06 429 GLN A C 1
ATOM 3156 O O . GLN A 1 429 ? 25.203 -38.125 -14.125 1 97.06 429 GLN A O 1
ATOM 3161 N N . ILE A 1 430 ? 24.266 -36.094 -14.352 1 96.69 430 ILE A N 1
ATOM 3162 C CA . ILE A 1 430 ? 25.094 -35.469 -13.328 1 96.69 430 ILE A CA 1
ATOM 3163 C C . ILE A 1 430 ? 24.75 -36.031 -11.953 1 96.69 430 ILE A C 1
ATOM 3165 O O . ILE A 1 430 ? 25.641 -36.25 -11.125 1 96.69 430 ILE A O 1
ATOM 3169 N N . LEU A 1 431 ? 23.484 -36.344 -11.703 1 95.62 431 LEU A N 1
ATOM 3170 C CA . LEU A 1 431 ? 22.984 -36.781 -10.406 1 95.62 431 LEU A CA 1
ATOM 3171 C C . LEU A 1 431 ? 23.109 -38.281 -10.242 1 95.62 431 LEU A C 1
ATOM 3173 O O . LEU A 1 431 ? 22.828 -38.844 -9.172 1 95.62 431 LEU A O 1
ATOM 3177 N N . GLY A 1 432 ? 23.609 -39 -11.242 1 89.12 432 GLY A N 1
ATOM 3178 C CA . GLY A 1 432 ? 23.766 -40.438 -11.211 1 89.12 432 GLY A CA 1
ATOM 3179 C C . GLY A 1 432 ? 22.453 -41.188 -11.297 1 89.12 432 GLY A C 1
ATOM 3180 O O . GLY A 1 432 ? 22.281 -42.25 -10.664 1 89.12 432 GLY A O 1
ATOM 3181 N N . GLN A 1 433 ? 21.531 -40.5 -11.797 1 75.44 433 GLN A N 1
ATOM 3182 C CA . GLN A 1 433 ? 20.203 -41.062 -11.922 1 75.44 433 GLN A CA 1
ATOM 3183 C C . GLN A 1 433 ? 19.922 -41.5 -13.359 1 75.44 433 GLN A C 1
ATOM 3185 O O . GLN A 1 433 ? 18.797 -41.875 -13.695 1 75.44 433 GLN A O 1
ATOM 3190 N N . ALA A 1 434 ? 21.062 -41.594 -14.188 1 68.38 434 ALA A N 1
ATOM 3191 C CA . ALA A 1 434 ? 20.891 -42 -15.57 1 68.38 434 ALA A CA 1
ATOM 3192 C C . ALA A 1 434 ? 21.031 -43.531 -15.695 1 68.38 434 ALA A C 1
ATOM 3194 O O . ALA A 1 434 ? 21.781 -44.156 -14.945 1 68.38 434 ALA A O 1
ATOM 3195 N N . MET B 1 1 ? -0.392 -0.204 -16.016 1 90.25 1 MET B N 1
ATOM 3196 C CA . MET B 1 1 ? 0.506 -1.218 -16.562 1 90.25 1 MET B CA 1
ATOM 3197 C C . MET B 1 1 ? -0.267 -2.467 -16.984 1 90.25 1 MET B C 1
ATOM 3199 O O . MET B 1 1 ? -1.212 -2.869 -16.297 1 90.25 1 MET B O 1
ATOM 3203 N N . ARG B 1 2 ? 0.186 -2.932 -18.219 1 94.81 2 ARG B N 1
ATOM 3204 C CA . ARG B 1 2 ? -0.289 -4.23 -18.672 1 94.81 2 ARG B CA 1
ATOM 3205 C C . ARG B 1 2 ? 0.621 -5.352 -18.188 1 94.81 2 ARG B C 1
ATOM 3207 O O . ARG B 1 2 ? 1.764 -5.473 -18.641 1 94.81 2 ARG B O 1
ATOM 3214 N N . PHE B 1 3 ? 0.135 -6.23 -17.156 1 97.94 3 PHE B N 1
ATOM 3215 C CA . PHE B 1 3 ? 0.978 -7.262 -16.562 1 97.94 3 PHE B CA 1
ATOM 3216 C C . PHE B 1 3 ? 1.418 -8.273 -17.609 1 97.94 3 PHE B C 1
ATOM 3218 O O . PHE B 1 3 ? 0.595 -8.781 -18.375 1 97.94 3 PHE B O 1
ATOM 3225 N N . GLY B 1 4 ? 2.732 -8.516 -17.641 1 97.06 4 GLY B N 1
ATOM 3226 C CA . GLY B 1 4 ? 3.26 -9.539 -18.516 1 97.06 4 GLY B CA 1
ATOM 3227 C C . GLY B 1 4 ? 3.545 -9.039 -19.922 1 97.06 4 GLY B C 1
ATOM 3228 O O . GLY B 1 4 ? 3.881 -9.82 -20.812 1 97.06 4 GLY B O 1
ATOM 3229 N N . SER B 1 5 ? 3.393 -7.715 -20.188 1 97.12 5 SER B N 1
ATOM 3230 C CA . SER B 1 5 ? 3.713 -7.168 -21.5 1 97.12 5 SER B CA 1
ATOM 3231 C C . SER B 1 5 ? 5.223 -7.051 -21.703 1 97.12 5 SER B C 1
ATOM 3233 O O . SER B 1 5 ? 5.992 -7.234 -20.75 1 97.12 5 SER B O 1
ATOM 3235 N N . THR B 1 6 ? 5.66 -6.734 -22.859 1 95.31 6 THR B N 1
ATOM 3236 C CA . THR B 1 6 ? 7.078 -6.594 -23.172 1 95.31 6 THR B CA 1
ATOM 3237 C C . THR B 1 6 ? 7.598 -5.227 -22.75 1 95.31 6 THR B C 1
ATOM 3239 O O . THR B 1 6 ? 8.805 -4.977 -22.781 1 95.31 6 THR B O 1
ATOM 3242 N N . GLN B 1 7 ? 6.73 -4.367 -22.312 1 92.94 7 GLN B N 1
ATOM 3243 C CA . GLN B 1 7 ? 7.145 -3.033 -21.891 1 92.94 7 GLN B CA 1
ATOM 3244 C C . GLN B 1 7 ? 8.094 -3.102 -20.703 1 92.94 7 GLN B C 1
ATOM 3246 O O . GLN B 1 7 ? 7.891 -3.906 -19.781 1 92.94 7 GLN B O 1
ATOM 3251 N N . ARG B 1 8 ? 9.078 -2.26 -20.719 1 92.25 8 ARG B N 1
ATOM 3252 C CA . ARG B 1 8 ? 10.047 -2.135 -19.641 1 92.25 8 ARG B CA 1
ATOM 3253 C C . ARG B 1 8 ? 10.039 -0.731 -19.047 1 92.25 8 ARG B C 1
ATOM 3255 O O . ARG B 1 8 ? 9.805 0.247 -19.75 1 92.25 8 ARG B O 1
ATOM 3262 N N . PHE B 1 9 ? 10.328 -0.729 -17.797 1 88.81 9 PHE B N 1
ATOM 3263 C CA . PHE B 1 9 ? 10.297 0.565 -17.125 1 88.81 9 PHE B CA 1
ATOM 3264 C C . PHE B 1 9 ? 11.609 0.838 -16.406 1 88.81 9 PHE B C 1
ATOM 3266 O O . PHE B 1 9 ? 12.102 -0.009 -15.656 1 88.81 9 PHE B O 1
ATOM 3273 N N . GLY B 1 10 ? 12.25 1.832 -16.812 1 79.62 10 GLY B N 1
ATOM 3274 C CA . GLY B 1 10 ? 13.438 2.346 -16.156 1 79.62 10 GLY B CA 1
ATOM 3275 C C . GLY B 1 10 ? 13.211 3.666 -15.445 1 79.62 10 GLY B C 1
ATOM 3276 O O . GLY B 1 10 ? 12.227 4.359 -15.711 1 79.62 10 GLY B O 1
ATOM 3277 N N . ILE B 1 11 ? 13.93 3.816 -14.32 1 73.81 11 ILE B N 1
ATOM 3278 C CA . ILE B 1 11 ? 13.703 5.086 -13.641 1 73.81 11 ILE B CA 1
ATOM 3279 C C . ILE B 1 11 ? 15.031 5.652 -13.148 1 73.81 11 ILE B C 1
ATOM 3281 O O . ILE B 1 11 ? 16.016 4.914 -13 1 73.81 11 ILE B O 1
ATOM 3285 N N . SER B 1 12 ? 15.102 6.914 -13.234 1 80 12 SER B N 1
ATOM 3286 C CA . SER B 1 12 ? 16.141 7.625 -12.508 1 80 12 SER B CA 1
ATOM 3287 C C . SER B 1 12 ? 15.57 8.398 -11.328 1 80 12 SER B C 1
ATOM 3289 O O . SER B 1 12 ? 14.484 8.969 -11.422 1 80 12 SER B O 1
ATOM 3291 N N . ARG B 1 13 ? 16.25 8.344 -10.141 1 85.5 13 ARG B N 1
ATOM 3292 C CA . ARG B 1 13 ? 15.852 9.133 -8.984 1 85.5 13 ARG B CA 1
ATOM 3293 C C . ARG B 1 13 ? 16.438 10.539 -9.047 1 85.5 13 ARG B C 1
ATOM 3295 O O . ARG B 1 13 ? 16.203 11.359 -8.148 1 85.5 13 ARG B O 1
ATOM 3302 N N . ASP B 1 14 ? 17.109 10.82 -10.164 1 88.81 14 ASP B N 1
ATOM 3303 C CA . ASP B 1 14 ? 17.812 12.094 -10.242 1 88.81 14 ASP B CA 1
ATOM 3304 C C . ASP B 1 14 ? 17.219 12.984 -11.336 1 88.81 14 ASP B C 1
ATOM 3306 O O . ASP B 1 14 ? 17.781 14.023 -11.672 1 88.81 14 ASP B O 1
ATOM 3310 N N . THR B 1 15 ? 16.141 12.508 -11.852 1 91.69 15 THR B N 1
ATOM 3311 C CA . THR B 1 15 ? 15.5 13.281 -12.906 1 91.69 15 THR B CA 1
ATOM 3312 C C . THR B 1 15 ? 13.984 13.289 -12.711 1 91.69 15 THR B C 1
ATOM 3314 O O . THR B 1 15 ? 13.43 12.422 -12.039 1 91.69 15 THR B O 1
ATOM 3317 N N . LEU B 1 16 ? 13.414 14.328 -13.289 1 94.12 16 LEU B N 1
ATOM 3318 C CA . LEU B 1 16 ? 11.961 14.367 -13.281 1 94.12 16 LEU B CA 1
ATOM 3319 C C . LEU B 1 16 ? 11.383 13.219 -14.102 1 94.12 16 LEU B C 1
ATOM 3321 O O . LEU B 1 16 ? 11.906 12.883 -15.164 1 94.12 16 LEU B O 1
ATOM 3325 N N . THR B 1 17 ? 10.383 12.609 -13.516 1 92.94 17 THR B N 1
ATOM 3326 C CA . THR B 1 17 ? 9.617 11.719 -14.375 1 92.94 17 THR B CA 1
ATOM 3327 C C . THR B 1 17 ? 8.93 12.508 -15.484 1 92.94 17 THR B C 1
ATOM 3329 O O . THR B 1 17 ? 8.727 13.719 -15.359 1 92.94 17 THR B O 1
ATOM 3332 N N . ASP B 1 18 ? 8.5 11.859 -16.562 1 91.75 18 ASP B N 1
ATOM 3333 C CA . ASP B 1 18 ? 7.816 12.523 -17.672 1 91.75 18 ASP B CA 1
ATOM 3334 C C . ASP B 1 18 ? 6.504 13.148 -17.203 1 91.75 18 ASP B C 1
ATOM 3336 O O . ASP B 1 18 ? 6.156 14.258 -17.625 1 91.75 18 ASP B O 1
ATOM 3340 N N . GLN B 1 19 ? 5.84 12.484 -16.375 1 92.88 19 GLN B N 1
ATOM 3341 C CA . GLN B 1 19 ? 4.551 12.969 -15.898 1 92.88 19 GLN B CA 1
ATOM 3342 C C . GLN B 1 19 ? 4.723 14.211 -15.031 1 92.88 19 GLN B C 1
ATOM 3344 O O . GLN B 1 19 ? 3.939 15.164 -15.133 1 92.88 19 GLN B O 1
ATOM 3349 N N . LEU B 1 20 ? 5.734 14.195 -14.203 1 95.88 20 LEU B N 1
ATOM 3350 C CA . LEU B 1 20 ? 5.996 15.352 -13.352 1 95.88 20 LEU B CA 1
ATOM 3351 C C . LEU B 1 20 ? 6.469 16.547 -14.18 1 95.88 20 LEU B C 1
ATOM 3353 O O . LEU B 1 20 ? 6.074 17.688 -13.922 1 95.88 20 LEU B O 1
ATOM 3357 N N . ALA B 1 21 ? 7.293 16.266 -15.188 1 95.62 21 ALA B N 1
ATOM 3358 C CA . ALA B 1 21 ? 7.738 17.328 -16.094 1 95.62 21 ALA B CA 1
ATOM 3359 C C . ALA B 1 21 ? 6.555 17.953 -16.812 1 95.62 21 ALA B C 1
ATOM 3361 O O . ALA B 1 21 ? 6.488 19.188 -16.953 1 95.62 21 ALA B O 1
ATOM 3362 N N . ASP B 1 22 ? 5.668 17.094 -17.25 1 96.75 22 ASP B N 1
ATOM 3363 C CA . ASP B 1 22 ? 4.477 17.594 -17.938 1 96.75 22 ASP B CA 1
ATOM 3364 C C . ASP B 1 22 ? 3.6 18.406 -16.984 1 96.75 22 ASP B C 1
ATOM 3366 O O . ASP B 1 22 ? 3.053 19.438 -17.375 1 96.75 22 ASP B O 1
ATOM 3370 N N . PHE B 1 23 ? 3.514 17.984 -15.758 1 97.38 23 PHE B N 1
ATOM 3371 C CA . PHE B 1 23 ? 2.727 18.656 -14.734 1 97.38 23 PHE B CA 1
ATOM 3372 C C . PHE B 1 23 ? 3.27 20.047 -14.461 1 97.38 23 PHE B C 1
ATOM 3374 O O . PHE B 1 23 ? 2.504 20.984 -14.203 1 97.38 23 PHE B O 1
ATOM 3381 N N . LEU B 1 24 ? 4.57 20.219 -14.547 1 97.5 24 LEU B N 1
ATOM 3382 C CA . LEU B 1 24 ? 5.234 21.469 -14.164 1 97.5 24 LEU B CA 1
ATOM 3383 C C . LEU B 1 24 ? 5.52 22.328 -15.391 1 97.5 24 LEU B C 1
ATOM 3385 O O . LEU B 1 24 ? 6.16 23.375 -15.289 1 97.5 24 LEU B O 1
ATOM 3389 N N . LYS B 1 25 ? 5.113 21.906 -16.547 1 95.88 25 LYS B N 1
ATOM 3390 C CA . LYS B 1 25 ? 5.543 22.5 -17.812 1 95.88 25 LYS B CA 1
ATOM 3391 C C . LYS B 1 25 ? 5.164 23.969 -17.891 1 95.88 25 LYS B C 1
ATOM 3393 O O . LYS B 1 25 ? 5.902 24.781 -18.453 1 95.88 25 LYS B O 1
ATOM 3398 N N . ASP B 1 26 ? 4.023 24.391 -17.328 1 95.88 26 ASP B N 1
ATOM 3399 C CA . ASP B 1 26 ? 3.572 25.781 -17.391 1 95.88 26 ASP B CA 1
ATOM 3400 C C . ASP B 1 26 ? 3.934 26.531 -16.109 1 95.88 26 ASP B C 1
ATOM 3402 O O . ASP B 1 26 ? 3.502 27.672 -15.914 1 95.88 26 ASP B O 1
ATOM 3406 N N . GLY B 1 27 ? 4.645 25.859 -15.234 1 97 27 GLY B N 1
ATOM 3407 C CA . GLY B 1 27 ? 5 26.453 -13.953 1 97 27 GLY B CA 1
ATOM 3408 C C . GLY B 1 27 ? 3.949 26.234 -12.883 1 97 27 GLY B C 1
ATOM 3409 O O . GLY B 1 27 ? 2.779 26 -13.195 1 97 27 GLY B O 1
ATOM 3410 N N . ARG B 1 28 ? 4.383 26.281 -11.656 1 98.19 28 ARG B N 1
ATOM 3411 C CA . ARG B 1 28 ? 3.496 26.125 -10.508 1 98.19 28 ARG B CA 1
ATOM 3412 C C . ARG B 1 28 ? 3.836 27.109 -9.406 1 98.19 28 ARG B C 1
ATOM 3414 O O . ARG B 1 28 ? 4.988 27.203 -8.977 1 98.19 28 ARG B O 1
ATOM 3421 N N . THR B 1 29 ? 2.844 27.891 -8.977 1 98.69 29 THR B N 1
ATOM 3422 C CA . THR B 1 29 ? 3.07 28.875 -7.934 1 98.69 29 THR B CA 1
ATOM 3423 C C . THR B 1 29 ? 2.658 28.328 -6.57 1 98.69 29 THR B C 1
ATOM 3425 O O . THR B 1 29 ? 1.654 27.625 -6.453 1 98.69 29 THR B O 1
ATOM 3428 N N . VAL B 1 30 ? 3.471 28.719 -5.527 1 98.88 30 VAL B N 1
ATOM 3429 C CA . VAL B 1 30 ? 3.26 28.188 -4.184 1 98.88 30 VAL B CA 1
ATOM 3430 C C . VAL B 1 30 ? 3.164 29.328 -3.182 1 98.88 30 VAL B C 1
ATOM 3432 O O . VAL B 1 30 ? 3.908 30.312 -3.277 1 98.88 30 VAL B O 1
ATOM 3435 N N . THR B 1 31 ? 2.223 29.281 -2.311 1 98.94 31 THR B N 1
ATOM 3436 C CA . THR B 1 31 ? 2.205 30.094 -1.095 1 98.94 31 THR B CA 1
ATOM 3437 C C . THR B 1 31 ? 2.535 29.234 0.125 1 98.94 31 THR B C 1
ATOM 3439 O O . THR B 1 31 ? 1.969 28.156 0.303 1 98.94 31 THR B O 1
ATOM 3442 N N . LEU B 1 32 ? 3.49 29.703 0.938 1 98.88 32 LEU B N 1
ATOM 3443 C CA . LEU B 1 32 ? 3.846 29.016 2.174 1 98.88 32 LEU B CA 1
ATOM 3444 C C . LEU B 1 32 ? 3.354 29.781 3.391 1 98.88 32 LEU B C 1
ATOM 3446 O O . LEU B 1 32 ? 3.861 30.875 3.686 1 98.88 32 LEU B O 1
ATOM 3450 N N . LEU B 1 33 ? 2.359 29.234 4.055 1 98.81 33 LEU B N 1
ATOM 3451 C CA . LEU B 1 33 ? 1.904 29.797 5.316 1 98.81 33 LEU B CA 1
ATOM 3452 C C . LEU B 1 33 ? 2.635 29.172 6.492 1 98.81 33 LEU B C 1
ATOM 3454 O O . LEU B 1 33 ? 2.66 27.938 6.625 1 98.81 33 LEU B O 1
ATOM 3458 N N . GLY B 1 34 ? 3.152 29.969 7.359 1 97.88 34 GLY B N 1
ATOM 3459 C CA . GLY B 1 34 ? 4.047 29.438 8.383 1 97.88 34 GLY B CA 1
ATOM 3460 C C . GLY B 1 34 ? 5.406 29.047 7.84 1 97.88 34 GLY B C 1
ATOM 3461 O O . GLY B 1 34 ? 5.938 27.984 8.18 1 97.88 34 GLY B O 1
ATOM 3462 N N . SER B 1 35 ? 5.996 29.891 7.016 1 98.38 35 SER B N 1
ATOM 3463 C CA . SER B 1 35 ? 7.168 29.547 6.219 1 98.38 35 SER B CA 1
ATOM 3464 C C . SER B 1 35 ? 8.398 29.359 7.102 1 98.38 35 SER B C 1
ATOM 3466 O O . SER B 1 35 ? 9.344 28.672 6.723 1 98.38 35 SER B O 1
ATOM 3468 N N . THR B 1 36 ? 8.406 29.984 8.289 1 97.75 36 THR B N 1
ATOM 3469 C CA . THR B 1 36 ? 9.609 29.938 9.109 1 97.75 36 THR B CA 1
ATOM 3470 C C . THR B 1 36 ? 9.547 28.797 10.117 1 97.75 36 THR B C 1
ATOM 3472 O O . THR B 1 36 ? 10.516 28.531 10.828 1 97.75 36 THR B O 1
ATOM 3475 N N . GLY B 1 37 ? 8.422 28.109 10.156 1 95.19 37 GLY B N 1
ATOM 3476 C CA . GLY B 1 37 ? 8.289 26.938 11.016 1 95.19 37 GLY B CA 1
ATOM 3477 C C . GLY B 1 37 ? 8.82 25.672 10.375 1 95.19 37 GLY B C 1
ATOM 3478 O O . GLY B 1 37 ? 9.406 25.703 9.297 1 95.19 37 GLY B O 1
ATOM 3479 N N . SER B 1 38 ? 8.625 24.594 11.047 1 94.44 38 SER B N 1
ATOM 3480 C CA . SER B 1 38 ? 9.141 23.297 10.609 1 94.44 38 SER B CA 1
ATOM 3481 C C . SER B 1 38 ? 8.602 22.906 9.242 1 94.44 38 SER B C 1
ATOM 3483 O O . SER B 1 38 ? 9.367 22.578 8.336 1 94.44 38 SER B O 1
ATOM 3485 N N . ILE B 1 39 ? 7.297 22.984 9.008 1 96.94 39 ILE B N 1
ATOM 3486 C CA . ILE B 1 39 ? 6.68 22.609 7.742 1 96.94 39 ILE B CA 1
ATOM 3487 C C . ILE B 1 39 ? 7.113 23.594 6.656 1 96.94 39 ILE B C 1
ATOM 3489 O O . ILE B 1 39 ? 7.414 23.188 5.531 1 96.94 39 ILE B O 1
ATOM 3493 N N . GLY B 1 40 ? 7.16 24.859 7.039 1 97.81 40 GLY B N 1
ATOM 3494 C CA . GLY B 1 40 ? 7.531 25.891 6.078 1 97.81 40 GLY B CA 1
ATOM 3495 C C . GLY B 1 40 ? 8.953 25.75 5.57 1 97.81 40 GLY B C 1
ATOM 3496 O O . GLY B 1 40 ? 9.195 25.797 4.363 1 97.81 40 GLY B O 1
ATOM 3497 N N . THR B 1 41 ? 9.914 25.578 6.492 1 98.06 41 THR B N 1
ATOM 3498 C CA . THR B 1 41 ? 11.32 25.453 6.098 1 98.06 41 THR B CA 1
ATOM 3499 C C . THR B 1 41 ? 11.547 24.188 5.281 1 98.06 41 THR B C 1
ATOM 3501 O O . THR B 1 41 ? 12.336 24.188 4.332 1 98.06 41 THR B O 1
ATOM 3504 N N . GLN B 1 42 ? 10.867 23.172 5.633 1 98.12 42 GLN B N 1
ATOM 3505 C CA . GLN B 1 42 ? 10.969 21.938 4.863 1 98.12 42 GLN B CA 1
ATOM 3506 C C . GLN B 1 42 ? 10.273 22.078 3.512 1 98.12 42 GLN B C 1
ATOM 3508 O O . GLN B 1 42 ? 10.68 21.438 2.533 1 98.12 42 GLN B O 1
ATOM 3513 N N . GLY B 1 43 ? 9.172 22.875 3.457 1 98.75 43 GLY B N 1
ATOM 3514 C CA . GLY B 1 43 ? 8.578 23.219 2.17 1 98.75 43 GLY B CA 1
ATOM 3515 C C . GLY B 1 43 ? 9.562 23.875 1.218 1 98.75 43 GLY B C 1
ATOM 3516 O O . GLY B 1 43 ? 9.609 23.531 0.035 1 98.75 43 GLY B O 1
ATOM 3517 N N . VAL B 1 44 ? 10.352 24.766 1.75 1 98.75 44 VAL B N 1
ATOM 3518 C CA . VAL B 1 44 ? 11.391 25.422 0.958 1 98.75 44 VAL B CA 1
ATOM 3519 C C . VAL B 1 44 ? 12.391 24.391 0.455 1 98.75 44 VAL B C 1
ATOM 3521 O O . VAL B 1 44 ? 12.805 24.422 -0.707 1 98.75 44 VAL B O 1
ATOM 3524 N N . GLN B 1 45 ? 12.758 23.438 1.305 1 98.69 45 GLN B N 1
ATOM 3525 C CA . GLN B 1 45 ? 13.68 22.375 0.914 1 98.69 45 GLN B CA 1
ATOM 3526 C C . GLN B 1 45 ? 13.117 21.562 -0.249 1 98.69 45 GLN B C 1
ATOM 3528 O O . GLN B 1 45 ? 13.844 21.219 -1.184 1 98.69 45 GLN B O 1
ATOM 3533 N N . VAL B 1 46 ? 11.836 21.234 -0.219 1 98.81 46 VAL B N 1
ATOM 3534 C CA . VAL B 1 46 ? 11.188 20.469 -1.269 1 98.81 46 VAL B CA 1
ATOM 3535 C C . VAL B 1 46 ? 11.203 21.25 -2.578 1 98.81 46 VAL B C 1
ATOM 3537 O O . VAL B 1 46 ? 11.508 20.703 -3.637 1 98.81 46 VAL B O 1
ATOM 3540 N N . ILE B 1 47 ? 10.906 22.516 -2.492 1 98.75 47 ILE B N 1
ATOM 3541 C CA . ILE B 1 47 ? 10.875 23.375 -3.67 1 98.75 47 ILE B CA 1
ATOM 3542 C C . ILE B 1 47 ? 12.273 23.484 -4.273 1 98.75 47 ILE B C 1
ATOM 3544 O O . ILE B 1 47 ? 12.438 23.375 -5.492 1 98.75 47 ILE B O 1
ATOM 3548 N N . ASP B 1 48 ? 13.289 23.641 -3.416 1 98.62 48 ASP B N 1
ATOM 3549 C CA . ASP B 1 48 ? 14.672 23.672 -3.869 1 98.62 48 ASP B CA 1
ATOM 3550 C C . ASP B 1 48 ? 15.047 22.391 -4.609 1 98.62 48 ASP B C 1
ATOM 3552 O O . ASP B 1 48 ? 15.641 22.453 -5.688 1 98.62 48 ASP B O 1
ATOM 3556 N N . HIS B 1 49 ? 14.703 21.312 -4.047 1 98.5 49 HIS B N 1
ATOM 3557 C CA . HIS B 1 49 ? 15.016 20.016 -4.633 1 98.5 49 HIS B CA 1
ATOM 3558 C C . HIS B 1 49 ? 14.336 19.844 -5.984 1 98.5 49 HIS B C 1
ATOM 3560 O O . HIS B 1 49 ? 14.969 19.438 -6.957 1 98.5 49 HIS B O 1
ATOM 3566 N N . LEU B 1 50 ? 13.094 20.172 -6.035 1 98.25 50 LEU B N 1
ATOM 3567 C CA . LEU B 1 50 ? 12.312 20.031 -7.258 1 98.25 50 LEU B CA 1
ATOM 3568 C C . LEU B 1 50 ? 12.883 20.906 -8.375 1 98.25 50 LEU B C 1
ATOM 3570 O O . LEU B 1 50 ? 13.062 20.438 -9.5 1 98.25 50 LEU B O 1
ATOM 3574 N N . ASN B 1 51 ? 13.148 22.141 -8.062 1 98.38 51 ASN B N 1
ATOM 3575 C CA . ASN B 1 51 ? 13.734 23.047 -9.039 1 98.38 51 ASN B CA 1
ATOM 3576 C C . ASN B 1 51 ? 15.109 22.578 -9.484 1 98.38 51 ASN B C 1
ATOM 3578 O O . ASN B 1 51 ? 15.453 22.672 -10.664 1 98.38 51 ASN B O 1
ATOM 3582 N N . SER B 1 52 ? 15.852 22.016 -8.57 1 97.75 52 SER B N 1
ATOM 3583 C CA . SER B 1 52 ? 17.172 21.5 -8.922 1 97.75 52 SER B CA 1
ATOM 3584 C C . SER B 1 52 ? 17.062 20.328 -9.891 1 97.75 52 SER B C 1
ATOM 3586 O O . SER B 1 52 ? 17.859 20.219 -10.828 1 97.75 52 SER B O 1
ATOM 3588 N N . LEU B 1 53 ? 16.109 19.438 -9.695 1 96.88 53 LEU B N 1
ATOM 3589 C CA . LEU B 1 53 ? 15.883 18.328 -10.609 1 96.88 53 LEU B CA 1
ATOM 3590 C C . LEU B 1 53 ? 15.57 18.828 -12.008 1 96.88 53 LEU B C 1
ATOM 3592 O O . LEU B 1 53 ? 15.898 18.172 -13 1 96.88 53 LEU B O 1
ATOM 3596 N N . ALA B 1 54 ? 14.969 19.984 -12.023 1 95.62 54 ALA B N 1
ATOM 3597 C CA . ALA B 1 54 ? 14.602 20.578 -13.305 1 95.62 54 ALA B CA 1
ATOM 3598 C C . ALA B 1 54 ? 15.742 21.422 -13.875 1 95.62 54 ALA B C 1
ATOM 3600 O O . ALA B 1 54 ? 15.594 22.062 -14.914 1 95.62 54 ALA B O 1
ATOM 3601 N N . GLY B 1 55 ? 16.844 21.562 -13.195 1 95.5 55 GLY B N 1
ATOM 3602 C CA . GLY B 1 55 ? 18.016 22.297 -13.648 1 95.5 55 GLY B CA 1
ATOM 3603 C C . GLY B 1 55 ? 17.859 23.797 -13.469 1 95.5 55 GLY B C 1
ATOM 3604 O O . GLY B 1 55 ? 18.469 24.578 -14.211 1 95.5 55 GLY B O 1
ATOM 3605 N N . ALA B 1 56 ? 17.047 24.203 -12.555 1 96.69 56 ALA B N 1
ATOM 3606 C CA . ALA B 1 56 ? 16.797 25.625 -12.32 1 96.69 56 ALA B CA 1
ATOM 3607 C C . ALA B 1 56 ? 17.156 26.016 -10.891 1 96.69 56 ALA B C 1
ATOM 3609 O O . ALA B 1 56 ? 17.094 25.188 -9.984 1 96.69 56 ALA B O 1
ATOM 3610 N N . GLU B 1 57 ? 17.453 27.25 -10.734 1 95.81 57 GLU B N 1
ATOM 3611 C CA . GLU B 1 57 ? 17.672 27.812 -9.398 1 95.81 57 GLU B CA 1
ATOM 3612 C C . GLU B 1 57 ? 16.391 28.406 -8.828 1 95.81 57 GLU B C 1
ATOM 3614 O O . GLU B 1 57 ? 15.672 29.125 -9.523 1 95.81 57 GLU B O 1
ATOM 3619 N N . THR B 1 58 ? 16.188 28.109 -7.566 1 95.44 58 THR B N 1
ATOM 3620 C CA . THR B 1 58 ? 15.023 28.688 -6.91 1 95.44 58 THR B CA 1
ATOM 3621 C C . THR B 1 58 ? 15.125 30.203 -6.852 1 95.44 58 THR B C 1
ATOM 3623 O O . THR B 1 58 ? 16.188 30.75 -6.555 1 95.44 58 THR B O 1
ATOM 3626 N N . GLY B 1 59 ? 14.023 30.844 -7.082 1 93.56 59 GLY B N 1
ATOM 3627 C CA . GLY B 1 59 ? 14.016 32.281 -7.129 1 93.56 59 GLY B CA 1
ATOM 3628 C C . GLY B 1 59 ? 14.188 32.844 -8.531 1 93.56 59 GLY B C 1
ATOM 3629 O O . GLY B 1 59 ? 13.898 34.031 -8.781 1 93.56 59 GLY B O 1
ATOM 3630 N N . SER B 1 60 ? 14.656 32.031 -9.445 1 94.38 60 SER B N 1
ATOM 3631 C CA . SER B 1 60 ? 14.797 32.469 -10.828 1 94.38 60 SER B CA 1
ATOM 3632 C C . SER B 1 60 ? 13.453 32.469 -11.547 1 94.38 60 SER B C 1
ATOM 3634 O O . SER B 1 60 ? 12.539 31.734 -11.172 1 94.38 60 SER B O 1
ATOM 3636 N N . LYS B 1 61 ? 13.398 33.219 -12.648 1 89.81 61 LYS B N 1
ATOM 3637 C CA . LYS B 1 61 ? 12.156 33.375 -13.398 1 89.81 61 LYS B CA 1
ATOM 3638 C C . LYS B 1 61 ? 11.812 32.125 -14.18 1 89.81 61 LYS B C 1
ATOM 3640 O O . LYS B 1 61 ? 10.656 31.875 -14.516 1 89.81 61 LYS B O 1
ATOM 3645 N N . ASP B 1 62 ? 12.734 31.312 -14.344 1 92.69 62 ASP B N 1
ATOM 3646 C CA . ASP B 1 62 ? 12.531 30.125 -15.18 1 92.69 62 ASP B CA 1
ATOM 3647 C C . ASP B 1 62 ? 12.312 28.875 -14.328 1 92.69 62 ASP B C 1
ATOM 3649 O O . ASP B 1 62 ? 12.133 27.781 -14.859 1 92.69 62 ASP B O 1
ATOM 3653 N N . ALA B 1 63 ? 12.336 29.078 -13.078 1 96.81 63 ALA B N 1
ATOM 3654 C CA . ALA B 1 63 ? 12.109 27.922 -12.203 1 96.81 63 ALA B CA 1
ATOM 3655 C C . ALA B 1 63 ? 10.688 27.391 -12.352 1 96.81 63 ALA B C 1
ATOM 3657 O O . ALA B 1 63 ? 9.727 28.172 -12.359 1 96.81 63 ALA B O 1
ATOM 3658 N N . PRO B 1 64 ? 10.516 26.094 -12.477 1 97.38 64 PRO B N 1
ATOM 3659 C CA . PRO B 1 64 ? 9.172 25.547 -12.648 1 97.38 64 PRO B CA 1
ATOM 3660 C C . PRO B 1 64 ? 8.281 25.766 -11.422 1 97.38 64 PRO B C 1
ATOM 3662 O O . PRO B 1 64 ? 7.059 25.828 -11.547 1 97.38 64 PRO B O 1
ATOM 3665 N N . VAL B 1 65 ? 8.883 25.859 -10.242 1 98.56 65 VAL B N 1
ATOM 3666 C CA . VAL B 1 65 ? 8.133 26.156 -9.023 1 98.56 65 VAL B CA 1
ATOM 3667 C C . VAL B 1 65 ? 8.57 27.516 -8.477 1 98.56 65 VAL B C 1
ATOM 3669 O O . VAL B 1 65 ? 9.75 27.734 -8.195 1 98.56 65 VAL B O 1
ATOM 3672 N N . ARG B 1 66 ? 7.598 28.359 -8.312 1 98.12 66 ARG B N 1
ATOM 3673 C CA . ARG B 1 66 ? 7.879 29.719 -7.852 1 98.12 66 ARG B CA 1
ATOM 3674 C C . ARG B 1 66 ? 6.992 30.078 -6.664 1 98.12 66 ARG B C 1
ATOM 3676 O O . ARG B 1 66 ? 5.875 29.578 -6.539 1 98.12 66 ARG B O 1
ATOM 3683 N N . LEU B 1 67 ? 7.527 31 -5.871 1 98.38 67 LEU B N 1
ATOM 3684 C CA . LEU B 1 67 ? 6.762 31.422 -4.707 1 98.38 67 LEU B CA 1
ATOM 3685 C C . LEU B 1 67 ? 5.941 32.656 -5.023 1 98.38 67 LEU B C 1
ATOM 3687 O O . LEU B 1 67 ? 6.469 33.656 -5.566 1 98.38 67 LEU B O 1
ATOM 3691 N N . LEU B 1 68 ? 4.676 32.562 -4.699 1 98.62 68 LEU B N 1
ATOM 3692 C CA . LEU B 1 68 ? 3.811 33.719 -4.828 1 98.62 68 LEU B CA 1
ATOM 3693 C C . LEU B 1 68 ? 3.773 34.531 -3.529 1 98.62 68 LEU B C 1
ATOM 3695 O O . LEU B 1 68 ? 3.809 35.75 -3.551 1 98.62 68 LEU B O 1
ATOM 3699 N N . ALA B 1 69 ? 3.727 33.781 -2.404 1 98.88 69 ALA B N 1
ATOM 3700 C CA . ALA B 1 69 ? 3.637 34.469 -1.119 1 98.88 69 ALA B CA 1
ATOM 3701 C C . ALA B 1 69 ? 4.285 33.625 -0.01 1 98.88 69 ALA B C 1
ATOM 3703 O O . ALA B 1 69 ? 4.332 32.406 -0.088 1 98.88 69 ALA B O 1
ATOM 3704 N N . LEU B 1 70 ? 4.812 34.344 0.966 1 98.75 70 LEU B N 1
ATOM 3705 C CA . LEU B 1 70 ? 5.281 33.781 2.229 1 98.75 70 LEU B CA 1
ATOM 3706 C C . LEU B 1 70 ? 4.586 34.438 3.41 1 98.75 70 LEU B C 1
ATOM 3708 O O . LEU B 1 70 ? 4.332 35.656 3.385 1 98.75 70 LEU B O 1
ATOM 3712 N N . SER B 1 71 ? 4.262 33.656 4.375 1 98.62 71 SER B N 1
ATOM 3713 C CA . SER B 1 71 ? 3.73 34.25 5.605 1 98.62 71 SER B CA 1
ATOM 3714 C C . SER B 1 71 ? 4.363 33.594 6.836 1 98.62 71 SER B C 1
ATOM 3716 O O . SER B 1 71 ? 4.66 32.406 6.832 1 98.62 71 SER B O 1
ATOM 3718 N N . ALA B 1 72 ? 4.602 34.375 7.852 1 98 72 ALA B N 1
ATOM 3719 C CA . ALA B 1 72 ? 5.098 33.875 9.133 1 98 72 ALA B CA 1
ATOM 3720 C C . ALA B 1 72 ? 4.715 34.844 10.273 1 98 72 ALA B C 1
ATOM 3722 O O . ALA B 1 72 ? 4.176 35.906 10.031 1 98 72 ALA B O 1
ATOM 3723 N N . GLY B 1 73 ? 4.898 34.344 11.484 1 96.12 73 GLY B N 1
ATOM 3724 C CA . GLY B 1 73 ? 4.734 35.25 12.625 1 96.12 73 GLY B CA 1
ATOM 3725 C C . GLY B 1 73 ? 5.848 36.25 12.766 1 96.12 73 GLY B C 1
ATOM 3726 O O . GLY B 1 73 ? 6.676 36.406 11.867 1 96.12 73 GLY B O 1
ATOM 3727 N N . ALA B 1 74 ? 5.84 36.969 13.875 1 94.69 74 ALA B N 1
ATOM 3728 C CA . ALA B 1 74 ? 6.793 38.062 14.047 1 94.69 74 ALA B CA 1
ATOM 3729 C C . ALA B 1 74 ? 8.031 37.594 14.812 1 94.69 74 ALA B C 1
ATOM 3731 O O . ALA B 1 74 ? 9.008 38.344 14.945 1 94.69 74 ALA B O 1
ATOM 3732 N N . ARG B 1 75 ? 8.031 36.375 15.188 1 92.5 75 ARG B N 1
ATOM 3733 C CA . ARG B 1 75 ? 9.109 35.906 16.047 1 92.5 75 ARG B CA 1
ATOM 3734 C C . ARG B 1 75 ? 10.383 35.656 15.242 1 92.5 75 ARG B C 1
ATOM 3736 O O . ARG B 1 75 ? 11.484 35.688 15.797 1 92.5 75 ARG B O 1
ATOM 3743 N N . SER B 1 76 ? 10.273 35.406 13.984 1 94.69 76 SER B N 1
ATOM 3744 C CA . SER B 1 76 ? 11.445 35.062 13.18 1 94.69 76 SER B CA 1
ATOM 3745 C C . SER B 1 76 ? 11.539 35.938 11.938 1 94.69 76 SER B C 1
ATOM 3747 O O . SER B 1 76 ? 11.703 35.438 10.828 1 94.69 76 SER B O 1
ATOM 3749 N N . LEU B 1 77 ? 11.508 37.188 12.117 1 97.56 77 LEU B N 1
ATOM 3750 C CA . LEU B 1 77 ? 11.484 38.156 11 1 97.56 77 LEU B CA 1
ATOM 3751 C C . LEU B 1 77 ? 12.773 38.062 10.188 1 97.56 77 LEU B C 1
ATOM 3753 O O . LEU B 1 77 ? 12.742 38.125 8.961 1 97.56 77 LEU B O 1
ATOM 3757 N N . PRO B 1 78 ? 13.969 37.844 10.844 1 97.88 78 PRO B N 1
ATOM 3758 C CA . PRO B 1 78 ? 15.195 37.688 10.055 1 97.88 78 PRO B CA 1
ATOM 3759 C C . PRO B 1 78 ? 15.141 36.5 9.102 1 97.88 78 PRO B C 1
ATOM 3761 O O . PRO B 1 78 ? 15.539 36.625 7.941 1 97.88 78 PRO B O 1
ATOM 3764 N N . LEU B 1 79 ? 14.617 35.406 9.594 1 98.38 79 LEU B N 1
ATOM 3765 C CA . LEU B 1 79 ? 14.508 34.219 8.734 1 98.38 79 LEU B CA 1
ATOM 3766 C C . LEU B 1 79 ? 13.516 34.469 7.605 1 98.38 79 LEU B C 1
ATOM 3768 O O . LEU B 1 79 ? 13.742 34.031 6.469 1 98.38 79 LEU B O 1
ATOM 3772 N N . LEU B 1 80 ? 12.422 35.094 7.902 1 98.69 80 LEU B N 1
ATOM 3773 C CA . LEU B 1 80 ? 11.43 35.406 6.883 1 98.69 80 LEU B CA 1
ATOM 3774 C C . LEU B 1 80 ? 12.055 36.281 5.793 1 98.69 80 LEU B C 1
ATOM 3776 O O . LEU B 1 80 ? 11.812 36.062 4.605 1 98.69 80 LEU B O 1
ATOM 3780 N N . ALA B 1 81 ? 12.852 37.25 6.211 1 98.56 81 ALA B N 1
ATOM 3781 C CA . ALA B 1 81 ? 13.523 38.156 5.266 1 98.56 81 ALA B CA 1
ATOM 3782 C C . ALA B 1 81 ? 14.523 37.375 4.406 1 98.56 81 ALA B C 1
ATOM 3784 O O . ALA B 1 81 ? 14.609 37.594 3.195 1 98.56 81 ALA B O 1
ATOM 3785 N N . GLU B 1 82 ? 15.266 36.562 5.035 1 98.56 82 GLU B N 1
ATOM 3786 C CA . GLU B 1 82 ? 16.234 35.719 4.309 1 98.56 82 GLU B CA 1
ATOM 3787 C C . GLU B 1 82 ? 15.531 34.875 3.264 1 98.56 82 GLU B C 1
ATOM 3789 O O . GLU B 1 82 ? 16 34.75 2.129 1 98.56 82 GLU B O 1
ATOM 3794 N N . GLN B 1 83 ? 14.438 34.188 3.693 1 98.62 83 GLN B N 1
ATOM 3795 C CA . GLN B 1 83 ? 13.656 33.375 2.764 1 98.62 83 GLN B CA 1
ATOM 3796 C C . GLN B 1 83 ? 13.148 34.219 1.593 1 98.62 83 GLN B C 1
ATOM 3798 O O . GLN B 1 83 ? 13.273 33.812 0.434 1 98.62 83 GLN B O 1
ATOM 3803 N N . ALA B 1 84 ? 12.617 35.344 1.897 1 98.62 84 ALA B N 1
ATOM 3804 C CA . ALA B 1 84 ? 12.055 36.219 0.865 1 98.62 84 ALA B CA 1
ATOM 3805 C C . ALA B 1 84 ? 13.125 36.656 -0.118 1 98.62 84 ALA B C 1
ATOM 3807 O O . ALA B 1 84 ? 12.898 36.688 -1.33 1 98.62 84 ALA B O 1
ATOM 3808 N N . ALA B 1 85 ? 14.242 37.031 0.413 1 98.19 85 ALA B N 1
ATOM 3809 C CA . ALA B 1 85 ? 15.344 37.5 -0.428 1 98.19 85 ALA B CA 1
ATOM 3810 C C . ALA B 1 85 ? 15.773 36.406 -1.418 1 98.19 85 ALA B C 1
ATOM 3812 O O . ALA B 1 85 ? 16.109 36.719 -2.564 1 98.19 85 ALA B O 1
ATOM 3813 N N . ARG B 1 86 ? 15.75 35.219 -0.996 1 97.69 86 ARG B N 1
ATOM 3814 C CA . ARG B 1 86 ? 16.234 34.094 -1.803 1 97.69 86 ARG B CA 1
ATOM 3815 C C . ARG B 1 86 ? 15.141 33.594 -2.742 1 97.69 86 ARG B C 1
ATOM 3817 O O . ARG B 1 86 ? 15.406 33.312 -3.912 1 97.69 86 ARG B O 1
ATOM 3824 N N . LEU B 1 87 ? 13.875 33.531 -2.264 1 98.12 87 LEU B N 1
ATOM 3825 C CA . LEU B 1 87 ? 12.789 32.844 -2.977 1 98.12 87 LEU B CA 1
ATOM 3826 C C . LEU B 1 87 ? 12.016 33.844 -3.842 1 98.12 87 LEU B C 1
ATOM 3828 O O . LEU B 1 87 ? 11.273 33.438 -4.742 1 98.12 87 LEU B O 1
ATOM 3832 N N . ARG B 1 88 ? 12.07 35.094 -3.561 1 97.5 88 ARG B N 1
ATOM 3833 C CA . ARG B 1 88 ? 11.562 36.219 -4.328 1 97.5 88 ARG B CA 1
ATOM 3834 C C . ARG B 1 88 ? 10.047 36.125 -4.508 1 97.5 88 ARG B C 1
ATOM 3836 O O . ARG B 1 88 ? 9.539 36.25 -5.625 1 97.5 88 ARG B O 1
ATOM 3843 N N . PRO B 1 89 ? 9.273 35.938 -3.438 1 98.5 89 PRO B N 1
ATOM 3844 C CA . PRO B 1 89 ? 7.812 36 -3.564 1 98.5 89 PRO B CA 1
ATOM 3845 C C . PRO B 1 89 ? 7.309 37.406 -3.896 1 98.5 89 PRO B C 1
ATOM 3847 O O . PRO B 1 89 ? 8.031 38.406 -3.715 1 98.5 89 PRO B O 1
ATOM 3850 N N . GLN B 1 90 ? 6.094 37.469 -4.395 1 98 90 GLN B N 1
ATOM 3851 C CA . GLN B 1 90 ? 5.461 38.75 -4.684 1 98 90 GLN B CA 1
ATOM 3852 C C . GLN B 1 90 ? 4.891 39.375 -3.416 1 98 90 GLN B C 1
ATOM 3854 O O . GLN B 1 90 ? 4.789 40.594 -3.316 1 98 90 GLN B O 1
ATOM 3859 N N . LEU B 1 91 ? 4.543 38.531 -2.488 1 98.75 91 LEU B N 1
ATOM 3860 C CA . LEU B 1 91 ? 3.898 38.969 -1.252 1 98.75 91 LEU B CA 1
ATOM 3861 C C . LEU B 1 91 ? 4.566 38.344 -0.039 1 98.75 91 LEU B C 1
ATOM 3863 O O . LEU B 1 91 ? 4.809 37.125 -0.024 1 98.75 91 LEU B O 1
ATOM 3867 N N . VAL B 1 92 ? 4.949 39.156 0.926 1 98.75 92 VAL B N 1
ATOM 3868 C CA . VAL B 1 92 ? 5.477 38.688 2.205 1 98.75 92 VAL B CA 1
ATOM 3869 C C . VAL B 1 92 ? 4.586 39.188 3.342 1 98.75 92 VAL B C 1
ATOM 3871 O O . VAL B 1 92 ? 4.344 40.375 3.471 1 98.75 92 VAL B O 1
ATOM 3874 N N . ALA B 1 93 ? 4.098 38.219 4.152 1 98.69 93 ALA B N 1
ATOM 3875 C CA . ALA B 1 93 ? 3.121 38.562 5.184 1 98.69 93 ALA B CA 1
ATOM 3876 C C . ALA B 1 93 ? 3.633 38.188 6.57 1 98.69 93 ALA B C 1
ATOM 3878 O O . ALA B 1 93 ? 4.277 37.156 6.734 1 98.69 93 ALA B O 1
ATOM 3879 N N . THR B 1 94 ? 3.361 39.031 7.559 1 98.56 94 THR B N 1
ATOM 3880 C CA . THR B 1 94 ? 3.666 38.75 8.953 1 98.56 94 THR B CA 1
ATOM 3881 C C . THR B 1 94 ? 2.484 39.094 9.852 1 98.56 94 THR B C 1
ATOM 3883 O O . THR B 1 94 ? 1.794 40.094 9.625 1 98.56 94 THR B O 1
ATOM 3886 N N . SER B 1 95 ? 2.254 38.219 10.797 1 97.31 95 SER B N 1
ATOM 3887 C CA . SER B 1 95 ? 1.171 38.5 11.734 1 97.31 95 SER B CA 1
ATOM 3888 C C . SER B 1 95 ? 1.564 39.594 12.719 1 97.31 95 SER B C 1
ATOM 3890 O O . SER B 1 95 ? 0.775 39.969 13.586 1 97.31 95 SER B O 1
ATOM 3892 N N . GLY B 1 96 ? 2.75 40.125 12.609 1 97.31 96 GLY B N 1
ATOM 3893 C CA . GLY B 1 96 ? 3.252 41.156 13.484 1 97.31 96 GLY B CA 1
ATOM 3894 C C . GLY B 1 96 ? 2.623 42.531 13.227 1 97.31 96 GLY B C 1
ATOM 3895 O O . GLY B 1 96 ? 1.625 42.625 12.508 1 97.31 96 GLY B O 1
ATOM 3896 N N . THR B 1 97 ? 3.182 43.469 13.836 1 97.81 97 THR B N 1
ATOM 3897 C CA . THR B 1 97 ? 2.678 44.844 13.789 1 97.81 97 THR B CA 1
ATOM 3898 C C . THR B 1 97 ? 3.273 45.594 12.609 1 97.81 97 THR B C 1
ATOM 3900 O O . THR B 1 97 ? 4.098 45.062 11.867 1 97.81 97 THR B O 1
ATOM 3903 N N . GLU B 1 98 ? 2.793 46.844 12.516 1 97.56 98 GLU B N 1
ATOM 3904 C CA . GLU B 1 98 ? 3.371 47.719 11.508 1 97.56 98 GLU B CA 1
ATOM 3905 C C . GLU B 1 98 ? 4.871 47.875 11.719 1 97.56 98 GLU B C 1
ATOM 3907 O O . GLU B 1 98 ? 5.629 48 10.758 1 97.56 98 GLU B O 1
ATOM 3912 N N . ALA B 1 99 ? 5.262 47.938 12.992 1 98.06 99 ALA B N 1
ATOM 3913 C CA . ALA B 1 99 ? 6.684 48.031 13.312 1 98.06 99 ALA B CA 1
ATOM 3914 C C . ALA B 1 99 ? 7.445 46.812 12.812 1 98.06 99 ALA B C 1
ATOM 3916 O O . ALA B 1 99 ? 8.578 46.938 12.336 1 98.06 99 ALA B O 1
ATOM 3917 N N . ASP B 1 100 ? 6.848 45.688 12.898 1 98.31 100 ASP B N 1
ATOM 3918 C CA . ASP B 1 100 ? 7.449 44.469 12.383 1 98.31 100 ASP B CA 1
ATOM 3919 C C . ASP B 1 100 ? 7.578 44.5 10.859 1 98.31 100 ASP B C 1
ATOM 3921 O O . ASP B 1 100 ? 8.578 44.062 10.305 1 98.31 100 ASP B O 1
ATOM 3925 N N . ALA B 1 101 ? 6.574 45.031 10.195 1 98 101 ALA B N 1
ATOM 3926 C CA . ALA B 1 101 ? 6.613 45.188 8.742 1 98 101 ALA B CA 1
ATOM 3927 C C . ALA B 1 101 ? 7.758 46.125 8.328 1 98 101 ALA B C 1
ATOM 3929 O O . ALA B 1 101 ? 8.43 45.875 7.324 1 98 101 ALA B O 1
ATOM 3930 N N . ALA B 1 102 ? 7.953 47.188 9.07 1 97.88 102 ALA B N 1
ATOM 3931 C CA . ALA B 1 102 ? 9.047 48.094 8.781 1 97.88 102 ALA B CA 1
ATOM 3932 C C . ALA B 1 102 ? 10.398 47.406 8.945 1 97.88 102 ALA B C 1
ATOM 3934 O O . ALA B 1 102 ? 11.32 47.656 8.156 1 97.88 102 ALA B O 1
ATOM 3935 N N . THR B 1 103 ? 10.469 46.688 9.992 1 98 103 THR B N 1
ATOM 3936 C CA . THR B 1 103 ? 11.688 45.906 10.211 1 98 103 THR B CA 1
ATOM 3937 C C . THR B 1 103 ? 11.953 44.969 9.039 1 98 103 THR B C 1
ATOM 3939 O O . THR B 1 103 ? 13.094 44.875 8.57 1 98 103 THR B O 1
ATOM 3942 N N . LEU B 1 104 ? 10.93 44.312 8.547 1 97.75 104 LEU B N 1
ATOM 3943 C CA . LEU B 1 104 ? 11.039 43.406 7.402 1 97.75 104 LEU B CA 1
ATOM 3944 C C . LEU B 1 104 ? 11.516 44.156 6.16 1 97.75 104 LEU B C 1
ATOM 3946 O O . LEU B 1 104 ? 12.383 43.688 5.43 1 97.75 104 LEU B O 1
ATOM 3950 N N . ARG B 1 105 ? 11.016 45.312 5.93 1 97.44 105 ARG B N 1
ATOM 3951 C CA . ARG B 1 105 ? 11.414 46.125 4.789 1 97.44 105 ARG B CA 1
ATOM 3952 C C . ARG B 1 105 ? 12.891 46.5 4.867 1 97.44 105 ARG B C 1
ATOM 3954 O O . ARG B 1 105 ? 13.602 46.469 3.861 1 97.44 105 ARG B O 1
ATOM 3961 N N . SER B 1 106 ? 13.297 46.844 6.016 1 97.81 106 SER B N 1
ATOM 3962 C CA . SER B 1 106 ? 14.695 47.219 6.219 1 97.81 106 SER B CA 1
ATOM 3963 C C . SER B 1 106 ? 15.633 46.062 5.973 1 97.81 106 SER B C 1
ATOM 3965 O O . SER B 1 106 ? 16.672 46.188 5.328 1 97.81 106 SER B O 1
ATOM 3967 N N . LEU B 1 107 ? 15.258 44.938 6.562 1 97.94 107 LEU B N 1
ATOM 3968 C CA . LEU B 1 107 ? 16.062 43.75 6.379 1 97.94 107 LEU B CA 1
ATOM 3969 C C . LEU B 1 107 ? 16.172 43.375 4.898 1 97.94 107 LEU B C 1
ATOM 3971 O O . LEU B 1 107 ? 17.25 43.031 4.414 1 97.94 107 LEU B O 1
ATOM 3975 N N . LEU B 1 108 ? 15.031 43.469 4.172 1 97.81 108 LEU B N 1
ATOM 3976 C CA . LEU B 1 108 ? 14.984 43.094 2.76 1 97.81 108 LEU B CA 1
ATOM 3977 C C . LEU B 1 108 ? 15.82 44.062 1.919 1 97.81 108 LEU B C 1
ATOM 3979 O O . LEU B 1 108 ? 16.453 43.656 0.945 1 97.81 108 LEU B O 1
ATOM 3983 N N . ALA B 1 109 ? 15.773 45.312 2.316 1 97.19 109 ALA B N 1
ATOM 3984 C CA . ALA B 1 109 ? 16.562 46.312 1.594 1 97.19 109 ALA B CA 1
ATOM 3985 C C . ALA B 1 109 ? 18.047 46 1.674 1 97.19 109 ALA B C 1
ATOM 3987 O O . ALA B 1 109 ? 18.797 46.25 0.725 1 97.19 109 ALA B O 1
ATOM 3988 N N . GLU B 1 110 ? 18.438 45.469 2.748 1 97.69 110 GLU B N 1
ATOM 3989 C CA . GLU B 1 110 ? 19.828 45.094 2.957 1 97.69 110 GLU B CA 1
ATOM 3990 C C . GLU B 1 110 ? 20.172 43.781 2.264 1 97.69 110 GLU B C 1
ATOM 3992 O O . GLU B 1 110 ? 21.219 43.688 1.609 1 97.69 110 GLU B O 1
ATOM 3997 N N . LEU B 1 111 ? 19.391 42.781 2.357 1 97.88 111 LEU B N 1
ATOM 3998 C CA . LEU B 1 111 ? 19.656 41.438 1.902 1 97.88 111 LEU B CA 1
ATOM 3999 C C . LEU B 1 111 ? 19.516 41.344 0.388 1 97.88 111 LEU B C 1
ATOM 4001 O O . LEU B 1 111 ? 20.188 40.5 -0.25 1 97.88 111 LEU B O 1
ATOM 4005 N N . ALA B 1 112 ? 18.594 42.062 -0.146 1 96.81 112 ALA B N 1
ATOM 4006 C CA . ALA B 1 112 ? 18.266 41.969 -1.565 1 96.81 112 ALA B CA 1
ATOM 4007 C C . ALA B 1 112 ? 17.891 43.312 -2.15 1 96.81 112 ALA B C 1
ATOM 4009 O O . ALA B 1 112 ? 16.719 43.562 -2.471 1 96.81 112 ALA B O 1
ATOM 4010 N N . PRO B 1 113 ? 18.906 44.094 -2.418 1 95.31 113 PRO B N 1
ATOM 4011 C CA . PRO B 1 113 ? 18.625 45.406 -3.014 1 95.31 113 PRO B CA 1
ATOM 4012 C C . PRO B 1 113 ? 17.891 45.281 -4.352 1 95.31 113 PRO B C 1
ATOM 4014 O O . PRO B 1 113 ? 18.203 44.406 -5.16 1 95.31 113 PRO B O 1
ATOM 4017 N N . GLY B 1 114 ? 16.828 46.031 -4.547 1 94.5 114 GLY B N 1
ATOM 4018 C CA . GLY B 1 114 ? 16.062 46.031 -5.789 1 94.5 114 GLY B CA 1
ATOM 4019 C C . GLY B 1 114 ? 14.836 45.156 -5.75 1 94.5 114 GLY B C 1
ATOM 4020 O O . GLY B 1 114 ? 14.016 45.188 -6.664 1 94.5 114 GLY B O 1
ATOM 4021 N N . TYR B 1 115 ? 14.812 44.312 -4.75 1 94.88 115 TYR B N 1
ATOM 4022 C CA . TYR B 1 115 ? 13.641 43.469 -4.52 1 94.88 115 TYR B CA 1
ATOM 4023 C C . TYR B 1 115 ? 12.688 44.125 -3.527 1 94.88 115 TYR B C 1
ATOM 4025 O O . TYR B 1 115 ? 13.062 44.406 -2.387 1 94.88 115 TYR B O 1
ATOM 4033 N N . SER B 1 116 ? 11.469 44.438 -3.979 1 95.19 116 SER B N 1
ATOM 4034 C CA . SER B 1 116 ? 10.484 45.094 -3.129 1 95.19 116 SER B CA 1
ATOM 4035 C C . SER B 1 116 ? 9.125 44.406 -3.225 1 95.19 116 SER B C 1
ATOM 4037 O O . SER B 1 116 ? 8.234 44.906 -3.932 1 95.19 116 SER B O 1
ATOM 4039 N N . PRO B 1 117 ? 8.953 43.375 -2.508 1 97.69 117 PRO B N 1
ATOM 4040 C CA . PRO B 1 117 ? 7.645 42.719 -2.512 1 97.69 117 PRO B CA 1
ATOM 4041 C C . PRO B 1 117 ? 6.574 43.531 -1.781 1 97.69 117 PRO B C 1
ATOM 4043 O O . PRO B 1 117 ? 6.898 44.438 -1.036 1 97.69 117 PRO B O 1
ATOM 4046 N N . GLN B 1 118 ? 5.32 43.188 -2.074 1 98.38 118 GLN B N 1
ATOM 4047 C CA . GLN B 1 118 ? 4.25 43.688 -1.209 1 98.38 118 GLN B CA 1
ATOM 4048 C C . GLN B 1 118 ? 4.375 43.094 0.198 1 98.38 118 GLN B C 1
ATOM 4050 O O . GLN B 1 118 ? 4.664 41.906 0.366 1 98.38 118 GLN B O 1
ATOM 4055 N N . ILE B 1 119 ? 4.25 43.906 1.225 1 98.38 119 ILE B N 1
ATOM 4056 C CA . ILE B 1 119 ? 4.348 43.469 2.607 1 98.38 119 ILE B CA 1
ATOM 4057 C C . ILE B 1 119 ? 3.008 43.656 3.309 1 98.38 119 ILE B C 1
ATOM 4059 O O . ILE B 1 119 ? 2.455 44.75 3.312 1 98.38 119 ILE B O 1
ATOM 4063 N N . GLU B 1 120 ? 2.455 42.594 3.818 1 98.31 120 GLU B N 1
ATOM 4064 C CA . GLU B 1 120 ? 1.231 42.625 4.617 1 98.31 120 GLU B CA 1
ATOM 4065 C C . GLU B 1 120 ? 1.523 42.312 6.082 1 98.31 120 GLU B C 1
ATOM 4067 O O . GLU B 1 120 ? 2.432 41.531 6.383 1 98.31 120 GLU B O 1
ATOM 4072 N N . TRP B 1 121 ? 0.776 42.969 7.008 1 98.31 121 TRP B N 1
ATOM 4073 C CA . TRP B 1 121 ? 0.985 42.719 8.43 1 98.31 121 TRP B CA 1
ATOM 4074 C C . TRP B 1 121 ? -0.344 42.688 9.18 1 98.31 121 TRP B C 1
ATOM 4076 O O . TRP B 1 121 ? -1.38 43.062 8.633 1 98.31 121 TRP B O 1
ATOM 4086 N N . GLY B 1 122 ? -0.291 42.125 10.352 1 97.88 122 GLY B N 1
ATOM 4087 C CA . GLY B 1 122 ? -1.464 42.062 11.211 1 97.88 122 GLY B CA 1
ATOM 4088 C C . GLY B 1 122 ? -2.107 40.688 11.25 1 97.88 122 GLY B C 1
ATOM 4089 O O . GLY B 1 122 ? -1.604 39.75 10.641 1 97.88 122 GLY B O 1
ATOM 4090 N N . ALA B 1 123 ? -3.182 40.594 11.93 1 94.38 123 ALA B N 1
ATOM 4091 C CA . ALA B 1 123 ? -3.838 39.312 12.234 1 94.38 123 ALA B CA 1
ATOM 4092 C C . ALA B 1 123 ? -4.371 38.656 10.961 1 94.38 123 ALA B C 1
ATOM 4094 O O . ALA B 1 123 ? -4.461 37.438 10.883 1 94.38 123 ALA B O 1
ATOM 4095 N N . ASP B 1 124 ? -4.594 39.438 9.914 1 96.62 124 ASP B N 1
ATOM 4096 C CA . ASP B 1 124 ? -5.207 38.906 8.695 1 96.62 124 ASP B CA 1
ATOM 4097 C C . ASP B 1 124 ? -4.16 38.656 7.617 1 96.62 124 ASP B C 1
ATOM 4099 O O . ASP B 1 124 ? -4.5 38.281 6.488 1 96.62 124 ASP B O 1
ATOM 4103 N N . ALA B 1 125 ? -2.893 38.812 7.938 1 98.25 125 ALA B N 1
ATOM 4104 C CA . ALA B 1 125 ? -1.825 38.781 6.941 1 98.25 125 ALA B CA 1
ATOM 4105 C C . ALA B 1 125 ? -1.736 37.406 6.297 1 98.25 125 ALA B C 1
ATOM 4107 O O . ALA B 1 125 ? -1.579 37.281 5.082 1 98.25 125 ALA B O 1
ATOM 4108 N N . ALA B 1 126 ? -1.819 36.375 7.086 1 98.44 126 ALA B N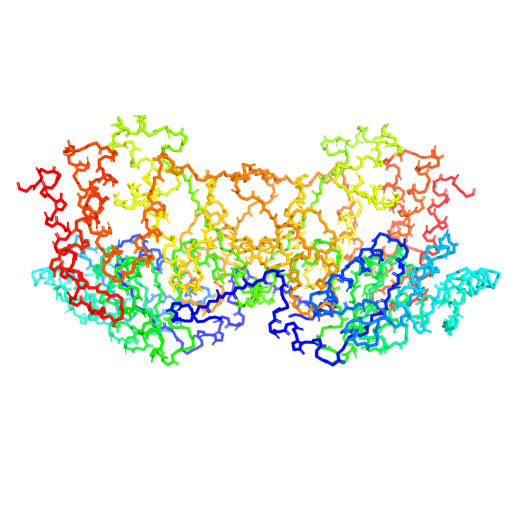 1
ATOM 4109 C CA . ALA B 1 126 ? -1.758 35.031 6.547 1 98.44 126 ALA B CA 1
ATOM 4110 C C . ALA B 1 126 ? -2.939 34.75 5.625 1 98.44 126 ALA B C 1
ATOM 4112 O O . ALA B 1 126 ? -2.789 34.094 4.594 1 98.44 126 ALA B O 1
ATOM 4113 N N . THR B 1 127 ? -4.113 35.219 5.98 1 98.56 127 THR B N 1
ATOM 4114 C CA . THR B 1 127 ? -5.309 35.062 5.16 1 98.56 127 THR B CA 1
ATOM 4115 C C . THR B 1 127 ? -5.141 35.781 3.822 1 98.56 127 THR B C 1
ATOM 4117 O O . THR B 1 127 ? -5.523 35.25 2.775 1 98.56 127 THR B O 1
ATOM 4120 N N . ALA B 1 128 ? -4.562 36.969 3.906 1 98.38 128 ALA B N 1
ATOM 4121 C CA . ALA B 1 128 ? -4.285 37.688 2.68 1 98.38 128 ALA B CA 1
ATOM 4122 C C . ALA B 1 128 ? -3.334 36.938 1.771 1 98.38 128 ALA B C 1
ATOM 4124 O O . ALA B 1 128 ? -3.549 36.844 0.56 1 98.38 128 ALA B O 1
ATOM 4125 N N . ALA B 1 129 ? -2.348 36.375 2.338 1 98.81 129 ALA B N 1
ATOM 4126 C CA . ALA B 1 129 ? -1.395 35.562 1.576 1 98.81 129 ALA B CA 1
ATOM 4127 C C . ALA B 1 129 ? -2.072 34.344 0.961 1 98.81 129 ALA B C 1
ATOM 4129 O O . ALA B 1 129 ? -1.813 34 -0.193 1 98.81 129 ALA B O 1
ATOM 4130 N N . ALA B 1 130 ? -2.939 33.719 1.718 1 98.81 130 ALA B N 1
ATOM 4131 C CA . ALA B 1 130 ? -3.65 32.531 1.26 1 98.81 130 ALA B CA 1
ATOM 4132 C C . ALA B 1 130 ? -4.57 32.875 0.088 1 98.81 130 ALA B C 1
ATOM 4134 O O . ALA B 1 130 ? -4.777 32.031 -0.798 1 98.81 130 ALA B O 1
ATOM 4135 N N . ARG B 1 131 ? -5.062 34.062 0.036 1 98.31 131 ARG B N 1
ATOM 4136 C CA . ARG B 1 131 ? -6.055 34.5 -0.95 1 98.31 131 ARG B CA 1
ATOM 4137 C C . ARG B 1 131 ? -5.379 35 -2.223 1 98.31 131 ARG B C 1
ATOM 4139 O O . ARG B 1 131 ? -6.047 35.281 -3.221 1 98.31 131 ARG B O 1
ATOM 4146 N N . ALA B 1 132 ? -4.09 34.969 -2.285 1 98.06 132 ALA B N 1
ATOM 4147 C CA . ALA B 1 132 ? -3.332 35.625 -3.352 1 98.06 132 ALA B CA 1
ATOM 4148 C C . ALA B 1 132 ? -3.461 34.844 -4.664 1 98.06 132 ALA B C 1
ATOM 4150 O O . ALA B 1 132 ? -3.111 35.375 -5.73 1 98.06 132 ALA B O 1
ATOM 4151 N N . GLY B 1 133 ? -3.908 33.594 -4.609 1 97.94 133 GLY B N 1
ATOM 4152 C CA . GLY B 1 133 ? -4.246 32.906 -5.84 1 97.94 133 GLY B CA 1
ATOM 4153 C C . GLY B 1 133 ? -3.143 31.984 -6.324 1 97.94 133 GLY B C 1
ATOM 4154 O O . GLY B 1 133 ? -3.012 31.75 -7.527 1 97.94 133 GLY B O 1
ATOM 4155 N N . ALA B 1 134 ? -2.32 31.484 -5.457 1 98.81 134 ALA B N 1
ATOM 4156 C CA . ALA B 1 134 ? -1.324 30.484 -5.848 1 98.81 134 ALA B CA 1
ATOM 4157 C C . ALA B 1 134 ? -1.99 29.203 -6.316 1 98.81 134 ALA B C 1
ATOM 4159 O O . ALA B 1 134 ? -3.135 28.922 -5.953 1 98.81 134 ALA B O 1
ATOM 4160 N N . ASP B 1 135 ? -1.277 28.438 -7.191 1 98.75 135 ASP B N 1
ATOM 4161 C CA . ASP B 1 135 ? -1.785 27.125 -7.586 1 98.75 135 ASP B CA 1
ATOM 4162 C C . ASP B 1 135 ? -1.97 26.219 -6.367 1 98.75 135 ASP B C 1
ATOM 4164 O O . ASP B 1 135 ? -2.947 25.469 -6.285 1 98.75 135 ASP B O 1
ATOM 4168 N N . VAL B 1 136 ? -1.013 26.312 -5.406 1 98.88 136 VAL B N 1
ATOM 4169 C CA . VAL B 1 136 ? -1.101 25.5 -4.199 1 98.88 136 VAL B CA 1
ATOM 4170 C C . VAL B 1 136 ? -0.666 26.312 -2.986 1 98.88 136 VAL B C 1
ATOM 4172 O O . VAL B 1 136 ? 0.288 27.094 -3.064 1 98.88 136 VAL B O 1
ATOM 4175 N N . VAL B 1 137 ? -1.409 26.188 -1.909 1 98.94 137 VAL B N 1
ATOM 4176 C CA . VAL B 1 137 ? -1.106 26.828 -0.63 1 98.94 137 VAL B CA 1
ATOM 4177 C C . VAL B 1 137 ? -0.756 25.75 0.405 1 98.94 137 VAL B C 1
ATOM 4179 O O . VAL B 1 137 ? -1.604 24.938 0.78 1 98.94 137 VAL B O 1
ATOM 4182 N N . LEU B 1 138 ? 0.521 25.75 0.844 1 98.94 138 LEU B N 1
ATOM 4183 C CA . LEU B 1 138 ? 0.913 24.891 1.961 1 98.94 138 LEU B CA 1
ATOM 4184 C C . LEU B 1 138 ? 0.626 25.578 3.293 1 98.94 138 LEU B C 1
ATOM 4186 O O . LEU B 1 138 ? 1.292 26.547 3.652 1 98.94 138 LEU B O 1
ATOM 4190 N N . ASN B 1 139 ? -0.339 25.078 3.975 1 98.81 139 ASN B N 1
ATOM 4191 C CA . ASN B 1 139 ? -0.688 25.656 5.27 1 98.81 139 ASN B CA 1
ATOM 4192 C C . ASN B 1 139 ? 0.026 24.938 6.41 1 98.81 139 ASN B C 1
ATOM 4194 O O . ASN B 1 139 ? -0.436 23.891 6.879 1 98.81 139 ASN B O 1
ATOM 4198 N N . GLY B 1 140 ? 1.081 25.531 6.848 1 97.31 140 GLY B N 1
ATOM 4199 C CA . GLY B 1 140 ? 1.866 25 7.945 1 97.31 140 GLY B CA 1
ATOM 4200 C C . GLY B 1 140 ? 1.691 25.766 9.242 1 97.31 140 GLY B C 1
ATOM 4201 O O . GLY B 1 140 ? 2.562 25.734 10.109 1 97.31 140 GLY B O 1
ATOM 4202 N N . ILE B 1 141 ? 0.604 26.516 9.336 1 95.12 141 ILE B N 1
ATOM 4203 C CA . ILE B 1 141 ? 0.319 27.281 10.539 1 95.12 141 ILE B CA 1
ATOM 4204 C C . ILE B 1 141 ? -0.11 26.344 11.664 1 95.12 141 ILE B C 1
ATOM 4206 O O . ILE B 1 141 ? -0.863 25.391 11.43 1 95.12 141 ILE B O 1
ATOM 4210 N N . THR B 1 142 ? 0.318 26.578 12.859 1 88.94 142 THR B N 1
ATOM 4211 C CA . THR B 1 142 ? -0.066 25.781 14.016 1 88.94 142 THR B CA 1
ATOM 4212 C C . THR B 1 142 ? -1.327 26.344 14.672 1 88.94 142 THR B C 1
ATOM 4214 O O . THR B 1 142 ? -1.458 27.547 14.844 1 88.94 142 THR B O 1
ATOM 4217 N N . GLY B 1 143 ? -2.244 25.469 14.914 1 88.56 143 GLY B N 1
ATOM 4218 C CA . GLY B 1 143 ? -3.406 25.859 15.695 1 88.56 143 GLY B CA 1
ATOM 4219 C C . GLY B 1 143 ? -4.598 26.25 14.836 1 88.56 143 GLY B C 1
ATOM 4220 O O . GLY B 1 143 ? -4.508 26.266 13.609 1 88.56 143 GLY B O 1
ATOM 4221 N N . SER B 1 144 ? -5.672 26.641 15.461 1 91.5 144 SER B N 1
ATOM 4222 C CA . SER B 1 144 ? -6.945 26.891 14.797 1 91.5 144 SER B CA 1
ATOM 4223 C C . SER B 1 144 ? -6.898 28.188 13.977 1 91.5 144 SER B C 1
ATOM 4225 O O . SER B 1 144 ? -7.766 28.422 13.133 1 91.5 144 SER B O 1
ATOM 4227 N N . ILE B 1 145 ? -5.898 29.031 14.219 1 91.44 145 ILE B N 1
ATOM 4228 C CA . ILE B 1 145 ? -5.75 30.266 13.461 1 91.44 145 ILE B CA 1
ATOM 4229 C C . ILE B 1 145 ? -5.48 29.938 11.992 1 91.44 145 ILE B C 1
ATOM 4231 O O . ILE B 1 145 ? -5.562 30.812 11.133 1 91.44 145 ILE B O 1
ATOM 4235 N N . GLY B 1 146 ? -5.203 28.734 11.68 1 95.69 146 GLY B N 1
ATOM 4236 C CA . GLY B 1 146 ? -4.988 28.297 10.312 1 95.69 146 GLY B CA 1
ATOM 4237 C C . GLY B 1 146 ? -6.277 28.078 9.547 1 95.69 146 GLY B C 1
ATOM 4238 O O . GLY B 1 146 ? -6.262 27.922 8.32 1 95.69 146 GLY B O 1
ATOM 4239 N N . LEU B 1 147 ? -7.426 28.094 10.203 1 97.5 147 LEU B N 1
ATOM 4240 C CA . LEU B 1 147 ? -8.711 27.781 9.578 1 97.5 147 LEU B CA 1
ATOM 4241 C C . LEU B 1 147 ? -9.086 28.844 8.555 1 97.5 147 LEU B C 1
ATOM 4243 O O . LEU B 1 147 ? -9.398 28.531 7.406 1 97.5 147 LEU B O 1
ATOM 4247 N N . GLU B 1 148 ? -9.008 30.094 8.969 1 97.44 148 GLU B N 1
ATOM 4248 C CA . GLU B 1 148 ? -9.422 31.156 8.062 1 97.44 148 GLU B CA 1
ATOM 4249 C C . GLU B 1 148 ? -8.547 31.188 6.809 1 97.44 148 GLU B C 1
ATOM 4251 O O . GLU B 1 148 ? -9.062 31.266 5.691 1 97.44 148 GLU B O 1
ATOM 4256 N N . PRO B 1 149 ? -7.199 31.094 6.957 1 98.5 149 PRO B N 1
ATOM 4257 C CA . PRO B 1 149 ? -6.371 31 5.754 1 98.5 149 PRO B CA 1
ATOM 4258 C C . PRO B 1 149 ? -6.727 29.797 4.883 1 98.5 149 PRO B C 1
ATOM 4260 O O . PRO B 1 149 ? -6.695 29.891 3.654 1 98.5 149 PRO B O 1
ATOM 4263 N N . THR B 1 150 ? -7.016 28.656 5.477 1 98.69 150 THR B N 1
ATOM 4264 C CA . THR B 1 150 ? -7.434 27.484 4.723 1 98.69 150 THR B CA 1
ATOM 4265 C C . THR B 1 150 ? -8.672 27.781 3.889 1 98.69 150 THR B C 1
ATOM 4267 O O . THR B 1 150 ? -8.695 27.516 2.684 1 98.69 150 THR B O 1
ATOM 4270 N N . LEU B 1 151 ? -9.688 28.359 4.512 1 98.5 151 LEU B N 1
ATOM 4271 C CA . LEU B 1 151 ? -10.93 28.703 3.82 1 98.5 151 LEU B CA 1
ATOM 4272 C C . LEU B 1 151 ? -10.672 29.734 2.719 1 98.5 151 LEU B C 1
ATOM 4274 O O . LEU B 1 151 ? -11.203 29.594 1.613 1 98.5 151 LEU B O 1
ATOM 4278 N N . ALA B 1 152 ? -9.836 30.703 3.033 1 98.62 152 ALA B N 1
ATOM 4279 C CA . ALA B 1 152 ? -9.523 31.75 2.062 1 98.62 152 ALA B CA 1
ATOM 4280 C C . ALA B 1 152 ? -8.852 31.156 0.823 1 98.62 152 ALA B C 1
ATOM 4282 O O . ALA B 1 152 ? -9.172 31.547 -0.304 1 98.62 152 ALA B O 1
ATOM 4283 N N . ALA B 1 153 ? -7.922 30.25 1.018 1 98.81 153 ALA B N 1
ATOM 4284 C CA . ALA B 1 153 ? -7.227 29.609 -0.097 1 98.81 153 ALA B CA 1
ATOM 4285 C C . ALA B 1 153 ? -8.203 28.828 -0.974 1 98.81 153 ALA B C 1
ATOM 4287 O O . ALA B 1 153 ? -8.18 28.953 -2.201 1 98.81 153 ALA B O 1
ATOM 4288 N N . LEU B 1 154 ? -9.062 28.016 -0.346 1 98.75 154 LEU B N 1
ATOM 4289 C CA . LEU B 1 154 ? -10.031 27.219 -1.083 1 98.75 154 LEU B CA 1
ATOM 4290 C C . LEU B 1 154 ? -10.992 28.125 -1.861 1 98.75 154 LEU B C 1
ATOM 4292 O O . LEU B 1 154 ? -11.297 27.844 -3.023 1 98.75 154 LEU B O 1
ATOM 4296 N N . GLN B 1 155 ? -11.406 29.203 -1.241 1 98.19 155 GLN B N 1
ATOM 4297 C CA . GLN B 1 155 ? -12.336 30.141 -1.874 1 98.19 155 GLN B CA 1
ATOM 4298 C C . GLN B 1 155 ? -11.68 30.844 -3.053 1 98.19 155 GLN B C 1
ATOM 4300 O O . GLN B 1 155 ? -12.352 31.188 -4.031 1 98.19 155 GLN B O 1
ATOM 4305 N N . ALA B 1 156 ? -10.391 31 -2.953 1 98.44 156 ALA B N 1
ATOM 4306 C CA . ALA B 1 156 ? -9.648 31.672 -4.016 1 98.44 156 ALA B CA 1
ATOM 4307 C C . ALA B 1 156 ? -9.359 30.719 -5.168 1 98.44 156 ALA B C 1
ATOM 4309 O O . ALA B 1 156 ? -8.797 31.109 -6.191 1 98.44 156 ALA B O 1
ATOM 4310 N N . GLY B 1 157 ? -9.711 29.453 -4.984 1 98.44 157 GLY B N 1
ATOM 4311 C CA . GLY B 1 157 ? -9.547 28.469 -6.047 1 98.44 157 GLY B CA 1
ATOM 4312 C C . GLY B 1 157 ? -8.211 27.766 -6 1 98.44 157 GLY B C 1
ATOM 4313 O O . GLY B 1 157 ? -7.836 27.062 -6.949 1 98.44 157 GLY B O 1
ATOM 4314 N N . SER B 1 158 ? -7.469 27.969 -4.953 1 98.81 158 SER B N 1
ATOM 4315 C CA . SER B 1 158 ? -6.184 27.297 -4.797 1 98.81 158 SER B CA 1
ATOM 4316 C C . SER B 1 158 ? -6.355 25.875 -4.258 1 98.81 158 SER B C 1
ATOM 4318 O O . SER B 1 158 ? -7.316 25.594 -3.535 1 98.81 158 SER B O 1
ATOM 4320 N N . GLN B 1 159 ? -5.465 24.984 -4.668 1 98.81 159 GLN B N 1
ATOM 4321 C CA . GLN B 1 159 ? -5.297 23.734 -3.941 1 98.81 159 GLN B CA 1
ATOM 4322 C C . GLN B 1 159 ? -4.648 23.969 -2.58 1 98.81 159 GLN B C 1
ATOM 4324 O O . GLN B 1 159 ? -3.752 24.797 -2.451 1 98.81 159 GLN B O 1
ATOM 4329 N N . VAL B 1 160 ? -5.141 23.281 -1.59 1 98.94 160 VAL B N 1
ATOM 4330 C CA . VAL B 1 160 ? -4.562 23.422 -0.259 1 98.94 160 VAL B CA 1
ATOM 4331 C C . VAL B 1 160 ? -3.822 22.156 0.134 1 98.94 160 VAL B C 1
ATOM 4333 O O . VAL B 1 160 ? -4.418 21.078 0.205 1 98.94 160 VAL B O 1
ATOM 4336 N N . ALA B 1 161 ? -2.52 22.234 0.273 1 98.94 161 ALA B N 1
ATOM 4337 C CA . ALA B 1 161 ? -1.744 21.234 0.984 1 98.94 161 ALA B CA 1
ATOM 4338 C C . ALA B 1 161 ? -1.826 21.438 2.494 1 98.94 161 ALA B C 1
ATOM 4340 O O . ALA B 1 161 ? -1.145 22.297 3.047 1 98.94 161 ALA B O 1
ATOM 4341 N N . LEU B 1 162 ? -2.562 20.625 3.18 1 98.75 162 LEU B N 1
ATOM 4342 C CA . LEU B 1 162 ? -2.992 20.922 4.543 1 98.75 162 LEU B CA 1
ATOM 4343 C C . LEU B 1 162 ? -2.119 20.203 5.559 1 98.75 162 LEU B C 1
ATOM 4345 O O . LEU B 1 162 ? -2.281 19 5.777 1 98.75 162 LEU B O 1
ATOM 4349 N N . ALA B 1 163 ? -1.255 20.922 6.145 1 97.75 163 ALA B N 1
ATOM 4350 C CA . ALA B 1 163 ? -0.536 20.406 7.312 1 97.75 163 ALA B CA 1
ATOM 4351 C C . ALA B 1 163 ? -1.235 20.828 8.602 1 97.75 163 ALA B C 1
ATOM 4353 O O . ALA B 1 163 ? -1.045 20.188 9.648 1 97.75 163 ALA B O 1
ATOM 4354 N N . ASN B 1 164 ? -2.016 21.844 8.555 1 96.62 164 ASN B N 1
ATOM 4355 C CA . ASN B 1 164 ? -2.768 22.359 9.695 1 96.62 164 ASN B CA 1
ATOM 4356 C C . ASN B 1 164 ? -4.016 21.531 9.969 1 96.62 164 ASN B C 1
ATOM 4358 O O . ASN B 1 164 ? -5.113 21.891 9.531 1 96.62 164 ASN B O 1
ATOM 4362 N N . LYS B 1 165 ? -3.824 20.5 10.781 1 96.12 165 LYS B N 1
ATOM 4363 C CA . LYS B 1 165 ? -4.93 19.594 11.07 1 96.12 165 LYS B CA 1
ATOM 4364 C C . LYS B 1 165 ? -6.051 20.312 11.812 1 96.12 165 LYS B C 1
ATOM 4366 O O . LYS B 1 165 ? -7.227 19.969 11.656 1 96.12 165 LYS B O 1
ATOM 4371 N N . GLU B 1 166 ? -5.793 21.375 12.539 1 94.06 166 GLU B N 1
ATOM 4372 C CA . GLU B 1 166 ? -6.77 22.062 13.367 1 94.06 166 GLU B CA 1
ATOM 4373 C C . GLU B 1 166 ? -7.871 22.703 12.516 1 94.06 166 GLU B C 1
ATOM 4375 O O . GLU B 1 166 ? -8.992 22.906 13 1 94.06 166 GLU B O 1
ATOM 4380 N N . SER B 1 167 ? -7.562 23.016 11.234 1 96.94 167 SER B N 1
ATOM 4381 C CA . SER B 1 167 ? -8.609 23.484 10.336 1 96.94 167 SER B CA 1
ATOM 4382 C C . SER B 1 167 ? -9.766 22.5 10.258 1 96.94 167 SER B C 1
ATOM 4384 O O . SER B 1 167 ? -10.93 22.906 10.328 1 96.94 167 SER B O 1
ATOM 4386 N N . LEU B 1 168 ? -9.406 21.234 10.203 1 97.38 168 LEU B N 1
ATOM 4387 C CA . LEU B 1 168 ? -10.43 20.203 10.07 1 97.38 168 LEU B CA 1
ATOM 4388 C C . LEU B 1 168 ? -11.039 19.875 11.43 1 97.38 168 LEU B C 1
ATOM 4390 O O . LEU B 1 168 ? -12.219 19.531 11.516 1 97.38 168 LEU B O 1
ATOM 4394 N N . ILE B 1 169 ? -10.289 20.016 12.5 1 97.44 169 ILE B N 1
ATOM 4395 C CA . ILE B 1 169 ? -10.797 19.734 13.836 1 97.44 169 ILE B CA 1
ATOM 4396 C C . ILE B 1 169 ? -11.82 20.797 14.234 1 97.44 169 ILE B C 1
ATOM 4398 O O . ILE B 1 169 ? -12.9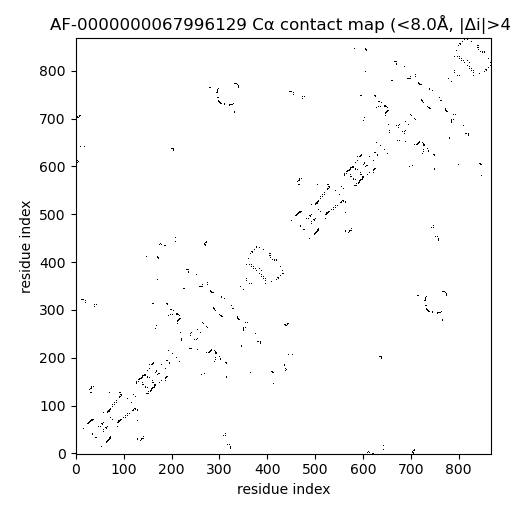38 20.469 14.648 1 97.44 169 ILE B O 1
ATOM 4402 N N . ALA B 1 170 ? -11.461 22.047 14.039 1 95.44 170 ALA B N 1
ATOM 4403 C CA . ALA B 1 170 ? -12.297 23.156 14.5 1 95.44 170 ALA B CA 1
ATOM 4404 C C . ALA B 1 170 ? -13.391 23.484 13.492 1 95.44 170 ALA B C 1
ATOM 4406 O O . ALA B 1 170 ? -14.5 23.859 13.875 1 95.44 170 ALA B O 1
ATOM 4407 N N . GLY B 1 171 ? -13.094 23.344 12.258 1 96.69 171 GLY B N 1
ATOM 4408 C CA . GLY B 1 171 ? -14.008 23.797 11.227 1 96.69 171 GLY B CA 1
ATOM 4409 C C . GLY B 1 171 ? -14.297 22.734 10.18 1 96.69 171 GLY B C 1
ATOM 4410 O O . GLY B 1 171 ? -14.422 23.047 8.992 1 96.69 171 GLY B O 1
ATOM 4411 N N . GLY B 1 172 ? -14.367 21.547 10.57 1 96.69 172 GLY B N 1
ATOM 4412 C CA . GLY B 1 172 ? -14.539 20.438 9.625 1 96.69 172 GLY B CA 1
ATOM 4413 C C . GLY B 1 172 ? -15.641 20.688 8.617 1 96.69 172 GLY B C 1
ATOM 4414 O O . GLY B 1 172 ? -15.422 20.578 7.406 1 96.69 172 GLY B O 1
ATOM 4415 N N . GLU B 1 173 ? -16.812 21.125 9.07 1 96.06 173 GLU B N 1
ATOM 4416 C CA . GLU B 1 173 ? -17.969 21.344 8.211 1 96.06 173 GLU B CA 1
ATOM 4417 C C . GLU B 1 173 ? -17.719 22.484 7.23 1 96.06 173 GLU B C 1
ATOM 4419 O O . GLU B 1 173 ? -18.109 22.422 6.066 1 96.06 173 GLU B O 1
ATOM 4424 N N . LEU B 1 174 ? -17.062 23.484 7.695 1 97.62 174 LEU B N 1
ATOM 4425 C CA . LEU B 1 174 ? -16.766 24.641 6.863 1 97.62 174 LEU B CA 1
ATOM 4426 C C . LEU B 1 174 ? -15.773 24.281 5.762 1 97.62 174 LEU B C 1
ATOM 4428 O O . LEU B 1 174 ? -15.953 24.672 4.605 1 97.62 174 LEU B O 1
ATOM 4432 N N . VAL B 1 175 ? -14.758 23.578 6.16 1 98.31 175 VAL B N 1
ATOM 4433 C CA . VAL B 1 175 ? -13.727 23.172 5.207 1 98.31 175 VAL B CA 1
ATOM 4434 C C . VAL B 1 175 ? -14.328 22.25 4.156 1 98.31 175 VAL B C 1
ATOM 4436 O O . VAL B 1 175 ? -14.086 22.406 2.959 1 98.31 175 VAL B O 1
ATOM 4439 N N . LYS B 1 176 ? -15.102 21.312 4.602 1 97.81 176 LYS B N 1
ATOM 4440 C CA . LYS B 1 176 ? -15.719 20.359 3.68 1 97.81 176 LYS B CA 1
ATOM 4441 C C . LYS B 1 176 ? -16.641 21.078 2.695 1 97.81 176 LYS B C 1
ATOM 4443 O O . LYS B 1 176 ? -16.672 20.734 1.509 1 97.81 176 LYS B O 1
ATOM 4448 N N . ALA B 1 177 ? -17.438 22.031 3.168 1 97.44 177 ALA B N 1
ATOM 4449 C CA . ALA B 1 177 ? -18.297 22.812 2.281 1 97.44 177 ALA B CA 1
ATOM 4450 C C . ALA B 1 177 ? -17.469 23.562 1.24 1 97.44 177 ALA B C 1
ATOM 4452 O O . ALA B 1 177 ? -17.859 23.641 0.07 1 97.44 177 ALA B O 1
ATOM 4453 N N . ALA B 1 178 ? -16.375 24.109 1.676 1 98.38 178 ALA B N 1
ATOM 4454 C CA . ALA B 1 178 ? -15.492 24.844 0.763 1 98.38 178 ALA B CA 1
ATOM 4455 C C . ALA B 1 178 ? -14.891 23.891 -0.276 1 98.38 178 ALA B C 1
ATOM 4457 O O . ALA B 1 178 ? -14.75 24.266 -1.445 1 98.38 178 ALA B O 1
ATOM 4458 N N . VAL B 1 179 ? -14.516 22.703 0.141 1 98.62 179 VAL B N 1
ATOM 4459 C CA . VAL B 1 179 ? -13.969 21.688 -0.762 1 98.62 179 VAL B CA 1
ATOM 4460 C C . VAL B 1 179 ? -15.016 21.328 -1.814 1 98.62 179 VAL B C 1
ATOM 4462 O O . VAL B 1 179 ? -14.711 21.281 -3.01 1 98.62 179 VAL B O 1
ATOM 4465 N N . ASP B 1 180 ? -16.25 21.109 -1.384 1 98.31 180 ASP B N 1
ATOM 4466 C CA . ASP B 1 180 ? -17.328 20.734 -2.297 1 98.31 180 ASP B CA 1
ATOM 4467 C C . ASP B 1 180 ? -17.609 21.844 -3.303 1 98.31 180 ASP B C 1
ATOM 4469 O O . ASP B 1 180 ? -17.969 21.578 -4.449 1 98.31 180 ASP B O 1
ATOM 4473 N N . ALA B 1 181 ? -17.406 23.062 -2.932 1 98.19 181 ALA B N 1
ATOM 4474 C CA . ALA B 1 181 ? -17.719 24.219 -3.773 1 98.19 181 ALA B CA 1
ATOM 4475 C C . ALA B 1 181 ? -16.578 24.5 -4.758 1 98.19 181 ALA B C 1
ATOM 4477 O O . ALA B 1 181 ? -16.75 25.266 -5.711 1 98.19 181 ALA B O 1
ATOM 4478 N N . SER B 1 182 ? -15.453 23.906 -4.574 1 98.38 182 SER B N 1
ATOM 4479 C CA . SER B 1 182 ? -14.289 24.156 -5.406 1 98.38 182 SER B CA 1
ATOM 4480 C C . SER B 1 182 ? -14.469 23.594 -6.812 1 98.38 182 SER B C 1
ATOM 4482 O O . SER B 1 182 ? -15.055 22.531 -6.984 1 98.38 182 SER B O 1
ATOM 4484 N N . ALA B 1 183 ? -13.867 24.25 -7.793 1 97.81 183 ALA B N 1
ATOM 4485 C CA . ALA B 1 183 ? -13.922 23.781 -9.18 1 97.81 183 ALA B CA 1
ATOM 4486 C C . ALA B 1 183 ? -12.828 22.766 -9.453 1 97.81 183 ALA B C 1
ATOM 4488 O O . ALA B 1 183 ? -12.859 22.078 -10.477 1 97.81 183 ALA B O 1
ATOM 4489 N N . LEU B 1 184 ? -11.922 22.656 -8.492 1 98 184 LEU B N 1
ATOM 4490 C CA . LEU B 1 184 ? -10.82 21.719 -8.68 1 98 184 LEU B CA 1
ATOM 4491 C C . LEU B 1 184 ? -11.273 20.281 -8.422 1 98 184 LEU B C 1
ATOM 4493 O O . LEU B 1 184 ? -12.125 20.047 -7.562 1 98 184 LEU B O 1
ATOM 4497 N N . ASP B 1 185 ? -10.633 19.297 -9.117 1 96.81 185 ASP B N 1
ATOM 4498 C CA . ASP B 1 185 ? -10.914 17.891 -8.875 1 96.81 185 ASP B CA 1
ATOM 4499 C C . ASP B 1 185 ? -10.445 17.469 -7.484 1 96.81 185 ASP B C 1
ATOM 4501 O O . ASP B 1 185 ? -11.133 16.719 -6.789 1 96.81 185 ASP B O 1
ATOM 4505 N N . GLN B 1 186 ? -9.289 18 -7.105 1 97.88 186 GLN B N 1
ATOM 4506 C CA . GLN B 1 186 ? -8.703 17.719 -5.797 1 97.88 186 GLN B CA 1
ATOM 4507 C C . GLN B 1 186 ? -8.25 19 -5.105 1 97.88 186 GLN B C 1
ATOM 4509 O O . GLN B 1 186 ? -7.082 19.375 -5.207 1 97.88 186 GLN B O 1
ATOM 4514 N N . PRO B 1 187 ? -9.125 19.641 -4.387 1 98.44 187 PRO B N 1
ATOM 4515 C CA . PRO B 1 187 ? -8.812 20.953 -3.822 1 98.44 187 PRO B CA 1
ATOM 4516 C C . PRO B 1 187 ? -7.977 20.859 -2.549 1 98.44 187 PRO B C 1
ATOM 4518 O O . PRO B 1 187 ? -7.434 21.875 -2.092 1 98.44 187 PRO B O 1
ATOM 4521 N N . MET B 1 188 ? -7.883 19.688 -1.974 1 98.62 188 MET B N 1
ATOM 4522 C CA . MET B 1 188 ? -7.152 19.531 -0.718 1 98.62 188 MET B CA 1
ATOM 4523 C C . MET B 1 188 ? -6.312 18.266 -0.734 1 98.62 188 MET B C 1
ATOM 4525 O O . MET B 1 188 ? -6.785 17.203 -1.145 1 98.62 188 MET B O 1
ATOM 4529 N N . ILE B 1 189 ? -5.098 18.406 -0.363 1 98.75 189 ILE B N 1
ATOM 4530 C CA . ILE B 1 189 ? -4.16 17.297 -0.236 1 98.75 189 ILE B CA 1
ATOM 4531 C C . ILE B 1 189 ? -3.641 17.219 1.197 1 98.75 189 ILE B C 1
ATOM 4533 O O . ILE B 1 189 ? -3.119 18.203 1.729 1 98.75 189 ILE B O 1
ATOM 4537 N N . PRO B 1 190 ? -3.781 16.109 1.867 1 98.69 190 PRO B N 1
ATOM 4538 C CA . PRO B 1 190 ? -3.277 16.016 3.238 1 98.69 190 PRO B CA 1
ATOM 4539 C C . PRO B 1 190 ? -1.753 15.969 3.305 1 98.69 190 PRO B C 1
ATOM 4541 O O . PRO B 1 190 ? -1.112 15.297 2.492 1 98.69 190 PRO B O 1
ATOM 4544 N N . VAL B 1 191 ? -1.214 16.672 4.266 1 98.69 191 VAL B N 1
ATOM 4545 C CA . VAL B 1 191 ? 0.237 16.719 4.41 1 98.69 191 VAL B CA 1
ATOM 4546 C C . VAL B 1 191 ? 0.652 16.047 5.715 1 98.69 191 VAL B C 1
ATOM 4548 O O . VAL B 1 191 ? 1.807 15.633 5.871 1 98.69 191 VAL B O 1
ATOM 4551 N N . ASP B 1 192 ? -0.27 15.945 6.695 1 97.81 192 ASP B N 1
ATOM 4552 C CA . ASP B 1 192 ? 0.05 15.148 7.879 1 97.81 192 ASP B CA 1
ATOM 4553 C C . ASP B 1 192 ? 0.498 13.742 7.492 1 97.81 192 ASP B C 1
ATOM 4555 O O . ASP B 1 192 ? -0.072 13.133 6.59 1 97.81 192 ASP B O 1
ATOM 4559 N N . SER B 1 193 ? 1.524 13.242 8.125 1 98.06 193 SER B N 1
ATOM 4560 C CA . SER B 1 193 ? 2.225 12.055 7.648 1 98.06 193 SER B CA 1
ATOM 4561 C C . SER B 1 193 ? 1.277 10.867 7.523 1 98.06 193 SER B C 1
ATOM 4563 O O . SER B 1 193 ? 1.274 10.172 6.504 1 98.06 193 SER B O 1
ATOM 4565 N N . GLU B 1 194 ? 0.423 10.641 8.57 1 98.5 194 GLU B N 1
ATOM 4566 C CA . GLU B 1 194 ? -0.513 9.516 8.539 1 98.5 194 GLU B CA 1
ATOM 4567 C C . GLU B 1 194 ? -1.521 9.672 7.406 1 98.5 194 GLU B C 1
ATOM 4569 O O . GLU B 1 194 ? -1.835 8.695 6.715 1 98.5 194 GLU B O 1
ATOM 4574 N N . HIS B 1 195 ? -1.997 10.859 7.168 1 98.81 195 HIS B N 1
ATOM 4575 C CA . HIS B 1 195 ? -3.041 11.086 6.172 1 98.81 195 HIS B CA 1
ATOM 4576 C C . HIS B 1 195 ? -2.463 11.094 4.762 1 98.81 195 HIS B C 1
ATOM 4578 O O . HIS B 1 195 ? -3.119 10.656 3.814 1 98.81 195 HIS B O 1
ATOM 4584 N N . SER B 1 196 ? -1.285 11.68 4.613 1 98.69 196 SER B N 1
ATOM 4585 C CA . SER B 1 196 ? -0.587 11.539 3.342 1 98.69 196 SER B CA 1
ATOM 4586 C C . SER B 1 196 ? -0.381 10.07 2.98 1 98.69 196 SER B C 1
ATOM 4588 O O . SER B 1 196 ? -0.556 9.68 1.823 1 98.69 196 SER B O 1
ATOM 4590 N N . ALA B 1 197 ? -0.03 9.273 3.965 1 98.75 197 ALA B N 1
ATOM 4591 C CA . ALA B 1 197 ? 0.156 7.84 3.783 1 98.75 197 ALA B CA 1
ATOM 4592 C C . ALA B 1 197 ? -1.154 7.16 3.396 1 98.75 197 ALA B C 1
ATOM 4594 O O . ALA B 1 197 ? -1.186 6.328 2.484 1 98.75 197 ALA B O 1
ATOM 4595 N N . LEU B 1 198 ? -2.219 7.52 4.078 1 98.75 198 LEU B N 1
ATOM 4596 C CA . LEU B 1 198 ? -3.527 6.977 3.727 1 98.75 198 LEU B CA 1
ATOM 4597 C C . LEU B 1 198 ? -3.889 7.324 2.285 1 98.75 198 LEU B C 1
ATOM 4599 O O . LEU B 1 198 ? -4.387 6.473 1.545 1 98.75 198 LEU B O 1
ATOM 4603 N N . ALA B 1 199 ? -3.664 8.57 1.891 1 98.38 199 ALA B N 1
ATOM 4604 C CA . ALA B 1 199 ? -3.982 9 0.533 1 98.38 199 ALA B CA 1
ATOM 4605 C C . ALA B 1 199 ? -3.281 8.125 -0.501 1 98.38 199 ALA B C 1
ATOM 4607 O O . ALA B 1 199 ? -3.879 7.754 -1.515 1 98.38 199 ALA B O 1
ATOM 4608 N N . GLN B 1 200 ? -2.033 7.758 -0.246 1 98.12 200 GLN B N 1
ATOM 4609 C CA . GLN B 1 200 ? -1.285 6.887 -1.146 1 98.12 200 GLN B CA 1
ATOM 4610 C C . GLN B 1 200 ? -1.884 5.484 -1.176 1 98.12 200 GLN B C 1
ATOM 4612 O O . GLN B 1 200 ? -2.096 4.914 -2.248 1 98.12 200 GLN B O 1
ATOM 4617 N N . ALA B 1 201 ? -2.145 4.922 0.004 1 98.31 201 ALA B N 1
ATOM 4618 C CA . ALA B 1 201 ? -2.645 3.555 0.12 1 98.31 201 ALA B CA 1
ATOM 4619 C C . ALA B 1 201 ? -4.035 3.428 -0.492 1 98.31 201 ALA B C 1
ATOM 4621 O O . ALA B 1 201 ? -4.379 2.387 -1.06 1 98.31 201 ALA B O 1
ATOM 4622 N N . LEU B 1 202 ? -4.816 4.461 -0.389 1 97.25 202 LEU B N 1
ATOM 4623 C CA . LEU B 1 202 ? -6.191 4.453 -0.879 1 97.25 202 LEU B CA 1
ATOM 4624 C C . LEU B 1 202 ? -6.227 4.289 -2.395 1 97.25 202 LEU B C 1
ATOM 4626 O O . LEU B 1 202 ? -7.211 3.787 -2.945 1 97.25 202 LEU B O 1
ATOM 4630 N N . ALA B 1 203 ? -5.188 4.637 -3.053 1 93.69 203 ALA B N 1
ATOM 4631 C CA . ALA B 1 203 ? -5.125 4.547 -4.508 1 93.69 203 ALA B CA 1
ATOM 4632 C C . ALA B 1 203 ? -5.129 3.094 -4.973 1 93.69 203 ALA B C 1
ATOM 4634 O O . ALA B 1 203 ? -5.359 2.811 -6.148 1 93.69 203 ALA B O 1
ATOM 4635 N N . SER B 1 204 ? -4.945 2.141 -4.043 1 95.12 204 SER B N 1
ATOM 4636 C CA . SER B 1 204 ? -4.871 0.723 -4.375 1 95.12 204 SER B CA 1
ATOM 4637 C C . SER B 1 204 ? -6.262 0.112 -4.512 1 95.12 204 SER B C 1
ATOM 4639 O O . SER B 1 204 ? -6.398 -1.076 -4.809 1 95.12 204 SER B O 1
ATOM 4641 N N . GLY B 1 205 ? -7.32 0.863 -4.352 1 93.31 205 GLY B N 1
ATOM 4642 C CA . GLY B 1 205 ? -8.695 0.4 -4.473 1 93.31 205 GLY B CA 1
ATOM 4643 C C . GLY B 1 205 ? -9.68 1.522 -4.73 1 93.31 205 GLY B C 1
ATOM 4644 O O . GLY B 1 205 ? -9.297 2.607 -5.168 1 93.31 205 GLY B O 1
ATOM 4645 N N . THR B 1 206 ? -10.945 1.217 -4.586 1 92.75 206 THR B N 1
ATOM 4646 C CA . THR B 1 206 ? -12 2.213 -4.746 1 92.75 206 THR B CA 1
ATOM 4647 C C . THR B 1 206 ? -12.57 2.617 -3.389 1 92.75 206 THR B C 1
ATOM 4649 O O . THR B 1 206 ? -12.375 1.919 -2.393 1 92.75 206 THR B O 1
ATOM 4652 N N . ASP B 1 207 ? -13.281 3.682 -3.404 1 91.88 207 ASP B N 1
ATOM 4653 C CA . ASP B 1 207 ? -13.82 4.25 -2.174 1 91.88 207 ASP B CA 1
ATOM 4654 C C . ASP B 1 207 ? -14.766 3.268 -1.485 1 91.88 207 ASP B C 1
ATOM 4656 O O . ASP B 1 207 ? -14.781 3.172 -0.256 1 91.88 207 ASP B O 1
ATOM 4660 N N . ARG B 1 208 ? -15.445 2.525 -2.234 1 90.69 208 ARG B N 1
ATOM 4661 C CA . ARG B 1 208 ? -16.453 1.633 -1.681 1 90.69 208 ARG B CA 1
ATOM 4662 C C . ARG B 1 208 ? -15.844 0.31 -1.241 1 90.69 208 ARG B C 1
ATOM 4664 O O . ARG B 1 208 ? -16.531 -0.56 -0.711 1 90.69 208 ARG B O 1
ATOM 4671 N N . GLU B 1 209 ? -14.562 0.161 -1.416 1 95.12 209 GLU B N 1
ATOM 4672 C CA . GLU B 1 209 ? -13.867 -1.056 -1.007 1 95.12 209 GLU B CA 1
ATOM 4673 C C . GLU B 1 209 ? -13.133 -0.853 0.315 1 95.12 209 GLU B C 1
ATOM 4675 O O . GLU B 1 209 ? -12.547 -1.793 0.857 1 95.12 209 GLU B O 1
ATOM 4680 N N . ILE B 1 210 ? -13.203 0.324 0.864 1 96.62 210 ILE B N 1
ATOM 4681 C CA . ILE B 1 210 ? -12.508 0.615 2.113 1 96.62 210 ILE B CA 1
ATOM 4682 C C . ILE B 1 210 ? -13.281 0.011 3.285 1 96.62 210 ILE B C 1
ATOM 4684 O O . ILE B 1 210 ? -14.438 0.349 3.514 1 96.62 210 ILE B O 1
ATOM 4688 N N . ASP B 1 211 ? -12.656 -0.853 3.988 1 96.69 211 ASP B N 1
ATOM 4689 C CA . ASP B 1 211 ? -13.25 -1.439 5.184 1 96.69 211 ASP B CA 1
ATOM 4690 C C . ASP B 1 211 ? -12.906 -0.623 6.43 1 96.69 211 ASP B C 1
ATOM 4692 O O . ASP B 1 211 ? -13.805 -0.189 7.16 1 96.69 211 ASP B O 1
ATOM 4696 N N . ARG B 1 212 ? -11.562 -0.387 6.656 1 96.94 212 ARG B N 1
ATOM 4697 C CA . ARG B 1 212 ? -11.086 0.362 7.816 1 96.94 212 ARG B CA 1
ATOM 4698 C C . ARG B 1 212 ? -9.828 1.154 7.48 1 96.94 212 ARG B C 1
ATOM 4700 O O . ARG B 1 212 ? -9.102 0.805 6.551 1 96.94 212 ARG B O 1
ATOM 4707 N N . LEU B 1 213 ? -9.664 2.23 8.164 1 98.38 213 LEU B N 1
ATOM 4708 C CA . LEU B 1 213 ? -8.383 2.938 8.203 1 98.38 213 LEU B CA 1
ATOM 4709 C C . LEU B 1 213 ? -7.629 2.627 9.492 1 98.38 213 LEU B C 1
ATOM 4711 O O . LEU B 1 213 ? -8.234 2.518 10.562 1 98.38 213 LEU B O 1
ATOM 4715 N N . VAL B 1 214 ? -6.34 2.441 9.398 1 98.75 214 VAL B N 1
ATOM 4716 C CA . VAL B 1 214 ? -5.516 2.174 10.57 1 98.75 214 VAL B CA 1
ATOM 4717 C C . VAL B 1 214 ? -4.41 3.225 10.68 1 98.75 214 VAL B C 1
ATOM 4719 O O . VAL B 1 214 ? -3.504 3.268 9.844 1 98.75 214 VAL B O 1
ATOM 4722 N N . LEU B 1 215 ? -4.488 4.055 11.672 1 98.75 215 LEU B N 1
ATOM 4723 C CA . LEU B 1 215 ? -3.459 5.051 11.945 1 98.75 215 LEU B CA 1
ATOM 4724 C C . LEU B 1 215 ? -2.42 4.508 12.922 1 98.75 215 LEU B C 1
ATOM 4726 O O . LEU B 1 215 ? -2.758 3.75 13.828 1 98.75 215 LEU B O 1
ATOM 4730 N N . THR B 1 216 ? -1.211 4.914 12.688 1 98.44 216 THR B N 1
ATOM 4731 C CA . THR B 1 216 ? -0.16 4.5 13.617 1 98.44 216 THR B CA 1
ATOM 4732 C C . THR B 1 216 ? 0.26 5.66 14.508 1 98.44 216 THR B C 1
ATOM 4734 O O . THR B 1 216 ? 0.271 6.816 14.078 1 98.44 216 THR B O 1
ATOM 4737 N N . ALA B 1 217 ? 0.573 5.328 15.703 1 97.62 217 ALA B N 1
ATOM 4738 C CA . ALA B 1 217 ? 1.102 6.273 16.688 1 97.62 217 ALA B CA 1
ATOM 4739 C C . ALA B 1 217 ? 2.469 5.828 17.188 1 97.62 217 ALA B C 1
ATOM 4741 O O . ALA B 1 217 ? 2.703 4.633 17.406 1 97.62 217 ALA B O 1
ATOM 4742 N N . SER B 1 218 ? 3.322 6.727 17.438 1 95.81 218 SER B N 1
ATOM 4743 C CA . SER B 1 218 ? 4.625 6.387 18 1 95.81 218 SER B CA 1
ATOM 4744 C C . SER B 1 218 ? 4.496 5.875 19.438 1 95.81 218 SER B C 1
ATOM 4746 O O . SER B 1 218 ? 5.352 5.129 19.906 1 95.81 218 SER B O 1
ATOM 4748 N N . GLY B 1 219 ? 3.473 6.273 20.109 1 94.06 219 GLY B N 1
ATOM 4749 C CA . GLY B 1 219 ? 3.273 5.945 21.516 1 94.06 219 GLY B CA 1
ATOM 4750 C C . GLY B 1 219 ? 3.832 6.996 22.453 1 94.06 219 GLY B C 1
ATOM 4751 O O . GLY B 1 219 ? 3.516 7 23.641 1 94.06 219 GLY B O 1
ATOM 4752 N N . GLY B 1 220 ? 4.676 7.914 21.922 1 94.19 220 GLY B N 1
ATOM 4753 C CA . GLY B 1 220 ? 5.223 8.984 22.734 1 94.19 220 GLY B CA 1
ATOM 4754 C C . GLY B 1 220 ? 6.156 8.492 23.812 1 94.19 220 GLY B C 1
ATOM 4755 O O . GLY B 1 220 ? 6.477 7.305 23.875 1 94.19 220 GLY B O 1
ATOM 4756 N N . PRO B 1 221 ? 6.57 9.414 24.703 1 95.94 221 PRO B N 1
ATOM 4757 C CA . PRO B 1 221 ? 7.543 9.078 25.734 1 95.94 221 PRO B CA 1
ATOM 4758 C C . PRO B 1 221 ? 6.938 8.242 26.859 1 95.94 221 PRO B C 1
ATOM 4760 O O . PRO B 1 221 ? 7.668 7.621 27.641 1 95.94 221 PRO B O 1
ATOM 4763 N N . PHE B 1 222 ? 5.633 8.195 26.969 1 97.38 222 PHE B N 1
ATOM 4764 C CA . PHE B 1 222 ? 5.023 7.582 28.141 1 97.38 222 PHE B CA 1
ATOM 4765 C C . PHE B 1 222 ? 4.363 6.254 27.781 1 97.38 222 PHE B C 1
ATOM 4767 O O . PHE B 1 222 ? 3.566 5.719 28.547 1 97.38 222 PHE B O 1
ATOM 4774 N N . ARG B 1 223 ? 4.699 5.727 26.641 1 94.5 223 ARG B N 1
ATOM 4775 C CA . ARG B 1 223 ? 4.18 4.434 26.203 1 94.5 223 ARG B CA 1
ATOM 4776 C C . ARG B 1 223 ? 4.367 3.379 27.297 1 94.5 223 ARG B C 1
ATOM 4778 O O . ARG B 1 223 ? 5.461 3.236 27.844 1 94.5 223 ARG B O 1
ATOM 4785 N N . GLY B 1 224 ? 3.299 2.654 27.609 1 94.69 224 GLY B N 1
ATOM 4786 C CA . GLY B 1 224 ? 3.381 1.567 28.562 1 94.69 224 GLY B CA 1
ATOM 4787 C C . GLY B 1 224 ? 3.059 2 29.984 1 94.69 224 GLY B C 1
ATOM 4788 O O . GLY B 1 224 ? 2.863 1.16 30.859 1 94.69 224 GLY B O 1
ATOM 4789 N N . MET B 1 225 ? 2.988 3.305 30.266 1 96.75 225 MET B N 1
ATOM 4790 C CA . MET B 1 225 ? 2.676 3.795 31.594 1 96.75 225 MET B CA 1
ATOM 4791 C C . MET B 1 225 ? 1.184 3.678 31.891 1 96.75 225 MET B C 1
ATOM 4793 O O . MET B 1 225 ? 0.359 3.83 30.984 1 96.75 225 MET B O 1
ATOM 4797 N N . SER B 1 226 ? 0.928 3.447 33.125 1 96.81 226 SER B N 1
ATOM 4798 C CA . SER B 1 226 ? -0.458 3.471 33.594 1 96.81 226 SER B CA 1
ATOM 4799 C C . SER B 1 226 ? -0.94 4.898 33.812 1 96.81 226 SER B C 1
ATOM 4801 O O . SER B 1 226 ? -0.135 5.832 33.875 1 96.81 226 SER B O 1
ATOM 4803 N N . TYR B 1 227 ? -2.223 4.996 33.938 1 96.31 227 TYR B N 1
ATOM 4804 C CA . TYR B 1 227 ? -2.811 6.301 34.219 1 96.31 227 TYR B CA 1
ATOM 4805 C C . TYR B 1 227 ? -2.26 6.879 35.5 1 96.31 227 TYR B C 1
ATOM 4807 O O . TYR B 1 227 ? -1.993 8.078 35.594 1 96.31 227 TYR B O 1
ATOM 4815 N N . GLU B 1 228 ? -2.045 6.07 36.5 1 96.88 228 GLU B N 1
ATOM 4816 C CA . GLU B 1 228 ? -1.52 6.492 37.812 1 96.88 228 GLU B CA 1
ATOM 4817 C C . GLU B 1 228 ? -0.082 6.988 37.688 1 96.88 228 GLU B C 1
ATOM 4819 O O . GLU B 1 228 ? 0.284 8 38.281 1 96.88 228 GLU B O 1
ATOM 4824 N N . GLN B 1 229 ? 0.657 6.324 36.875 1 97.81 229 GLN B N 1
ATOM 4825 C CA . GLN B 1 229 ? 2.037 6.742 36.656 1 97.81 229 GLN B CA 1
ATOM 4826 C C . GLN B 1 229 ? 2.098 8.086 35.938 1 97.81 229 GLN B C 1
ATOM 4828 O O . GLN B 1 229 ? 2.996 8.891 36.188 1 97.81 229 GLN B O 1
ATOM 4833 N N . LEU B 1 230 ? 1.146 8.352 35.094 1 98.06 230 LEU B N 1
ATOM 4834 C CA . LEU B 1 230 ? 1.114 9.562 34.281 1 98.06 230 LEU B CA 1
ATOM 4835 C C . LEU B 1 230 ? 0.836 10.789 35.156 1 98.06 230 LEU B C 1
ATOM 4837 O O . LEU B 1 230 ? 1.102 11.922 34.75 1 98.06 230 LEU B O 1
ATOM 4841 N N . ARG B 1 231 ? 0.34 10.578 36.344 1 96.5 231 ARG B N 1
ATOM 4842 C CA . ARG B 1 231 ? 0.043 11.68 37.25 1 96.5 231 ARG B CA 1
ATOM 4843 C C . ARG B 1 231 ? 1.32 12.383 37.688 1 96.5 231 ARG B C 1
ATOM 4845 O O . ARG B 1 231 ? 1.296 13.562 38.031 1 96.5 231 ARG B O 1
ATOM 4852 N N . GLU B 1 232 ? 2.426 11.672 37.531 1 96.94 232 GLU B N 1
ATOM 4853 C CA . GLU B 1 232 ? 3.648 12.172 38.156 1 96.94 232 GLU B CA 1
ATOM 4854 C C . GLU B 1 232 ? 4.648 12.641 37.125 1 96.94 232 GLU B C 1
ATOM 4856 O O . GLU B 1 232 ? 5.73 13.125 37.469 1 96.94 232 GLU B O 1
ATOM 4861 N N . VAL B 1 233 ? 4.301 12.523 35.875 1 97.94 233 VAL B N 1
ATOM 4862 C CA . VAL B 1 233 ? 5.273 12.883 34.844 1 97.94 233 VAL B CA 1
ATOM 4863 C C . VAL B 1 233 ? 5.406 14.406 34.781 1 97.94 233 VAL B C 1
ATOM 4865 O O . VAL B 1 233 ? 4.531 15.133 35.25 1 97.94 233 VAL B O 1
ATOM 4868 N N . THR B 1 234 ? 6.52 14.883 34.188 1 97.31 234 THR B N 1
ATOM 4869 C CA . THR B 1 234 ? 6.852 16.297 34.156 1 97.31 234 THR B CA 1
ATOM 4870 C C . THR B 1 234 ? 6.848 16.844 32.719 1 97.31 234 THR B C 1
ATOM 4872 O O . THR B 1 234 ? 6.898 16.062 31.766 1 97.31 234 THR B O 1
ATOM 4875 N N . PRO B 1 235 ? 6.758 18.188 32.594 1 97.06 235 PRO B N 1
ATOM 4876 C CA . PRO B 1 235 ? 6.852 18.781 31.281 1 97.06 235 PRO B CA 1
ATOM 4877 C C . PRO B 1 235 ? 8.133 18.406 30.531 1 97.06 235 PRO B C 1
ATOM 4879 O O . PRO B 1 235 ? 8.094 18.125 29.344 1 97.06 235 PRO B O 1
ATOM 4882 N N . ALA B 1 236 ? 9.219 18.297 31.234 1 96.19 236 ALA B N 1
ATOM 4883 C CA . ALA B 1 236 ? 10.492 17.922 30.625 1 96.19 236 ALA B CA 1
ATOM 4884 C C . ALA B 1 236 ? 10.43 16.516 30.047 1 96.19 236 ALA B C 1
ATOM 4886 O O . ALA B 1 236 ? 10.945 16.266 28.953 1 96.19 236 ALA B O 1
ATOM 4887 N N . GLN B 1 237 ? 9.812 15.641 30.781 1 96.12 237 GLN B N 1
ATOM 4888 C CA . GLN B 1 237 ? 9.656 14.266 30.312 1 96.12 237 GLN B CA 1
ATOM 4889 C C . GLN B 1 237 ? 8.734 14.188 29.109 1 96.12 237 GLN B C 1
ATOM 4891 O O . GLN B 1 237 ? 8.969 13.414 28.188 1 96.12 237 GLN B O 1
ATOM 4896 N N . ALA B 1 238 ? 7.734 14.992 29.141 1 95.5 238 ALA B N 1
ATOM 4897 C CA . ALA B 1 238 ? 6.75 15.008 28.062 1 95.5 238 ALA B CA 1
ATOM 4898 C C . ALA B 1 238 ? 7.367 15.523 26.766 1 95.5 238 ALA B C 1
ATOM 4900 O O . ALA B 1 238 ? 6.941 15.133 25.672 1 95.5 238 ALA B O 1
ATOM 4901 N N . LEU B 1 239 ? 8.398 16.312 26.812 1 94.44 239 LEU B N 1
ATOM 4902 C CA . LEU B 1 239 ? 8.992 16.953 25.641 1 94.44 239 LEU B CA 1
ATOM 4903 C C . LEU B 1 239 ? 10.078 16.078 25.031 1 94.44 239 LEU B C 1
ATOM 4905 O O . LEU B 1 239 ? 10.633 16.406 23.984 1 94.44 239 LEU B O 1
ATOM 4909 N N . ALA B 1 240 ? 10.328 14.945 25.641 1 90.25 240 ALA B N 1
ATOM 4910 C CA . ALA B 1 240 ? 11.344 14.016 25.141 1 90.25 240 ALA B CA 1
ATOM 4911 C C . ALA B 1 240 ? 10.734 13.008 24.172 1 90.25 240 ALA B C 1
ATOM 4913 O O . ALA B 1 240 ? 10.805 11.797 24.391 1 90.25 240 ALA B O 1
ATOM 4914 N N . HIS B 1 241 ? 10.281 13.453 23.109 1 86.25 241 HIS B N 1
ATOM 4915 C CA . HIS B 1 241 ? 9.688 12.562 22.109 1 86.25 241 HIS B CA 1
ATOM 4916 C C . HIS B 1 241 ? 10.734 11.625 21.531 1 86.25 241 HIS B C 1
ATOM 4918 O O . HIS B 1 241 ? 11.828 12.055 21.156 1 86.25 241 HIS B O 1
ATOM 4924 N N . PRO B 1 242 ? 10.453 10.453 21.188 1 84.06 242 PRO B N 1
ATOM 4925 C CA . PRO B 1 242 ? 11.445 9.461 20.766 1 84.06 242 PRO B CA 1
ATOM 4926 C C . PRO B 1 242 ? 11.852 9.609 19.297 1 84.06 242 PRO B C 1
ATOM 4928 O O . PRO B 1 242 ? 12.945 9.195 18.922 1 84.06 242 PRO B O 1
ATOM 4931 N N . THR B 1 243 ? 10.984 10.203 18.453 1 83.38 243 THR B N 1
ATOM 4932 C CA . THR B 1 243 ? 11.203 10.133 17.016 1 83.38 243 THR B CA 1
ATOM 4933 C C . THR B 1 243 ? 11.305 11.523 16.406 1 83.38 243 THR B C 1
ATOM 4935 O O . THR B 1 243 ? 12.148 11.773 15.531 1 83.38 243 THR B O 1
ATOM 4938 N N . TRP B 1 244 ? 10.461 12.422 16.844 1 83.25 244 TRP B N 1
ATOM 4939 C CA . TRP B 1 244 ? 10.266 13.68 16.141 1 83.25 244 TRP B CA 1
ATOM 4940 C C . TRP B 1 244 ? 10.734 14.859 16.984 1 83.25 244 TRP B C 1
ATOM 4942 O O . TRP B 1 244 ? 10.625 14.828 18.219 1 83.25 244 TRP B O 1
ATOM 4952 N N . ASP B 1 245 ? 11.234 15.875 16.359 1 83 245 ASP B N 1
ATOM 4953 C CA . ASP B 1 245 ? 11.492 17.188 16.938 1 83 245 ASP B CA 1
ATOM 4954 C C . ASP B 1 245 ? 10.438 18.203 16.5 1 83 245 ASP B C 1
ATOM 4956 O O . ASP B 1 245 ? 10.477 18.703 15.367 1 83 245 ASP B O 1
ATOM 4960 N N . MET B 1 246 ? 9.539 18.438 17.438 1 86.44 246 MET B N 1
ATOM 4961 C CA . MET B 1 246 ? 8.383 19.25 17.094 1 86.44 246 MET B CA 1
ATOM 4962 C C . MET B 1 246 ? 8.172 20.359 18.109 1 86.44 246 MET B C 1
ATOM 4964 O O . MET B 1 246 ? 8.961 20.5 19.047 1 86.44 246 MET B O 1
ATOM 4968 N N . GLY B 1 247 ? 7.242 21.172 17.906 1 84.25 247 GLY B N 1
ATOM 4969 C CA . GLY B 1 247 ? 6.902 22.234 18.844 1 84.25 247 GLY B CA 1
ATOM 4970 C C . GLY B 1 247 ? 6.312 21.734 20.141 1 84.25 247 GLY B C 1
ATOM 4971 O O . GLY B 1 247 ? 5.914 20.562 20.234 1 84.25 247 GLY B O 1
ATOM 4972 N N . LEU B 1 248 ? 6.195 22.578 21.078 1 89 248 LEU B N 1
ATOM 4973 C CA . LEU B 1 248 ? 5.789 22.266 22.438 1 89 248 LEU B CA 1
ATOM 4974 C C . LEU B 1 248 ? 4.406 21.609 22.469 1 89 248 LEU B C 1
ATOM 4976 O O . LEU B 1 248 ? 4.227 20.547 23.078 1 89 248 LEU B O 1
ATOM 4980 N N . VAL B 1 249 ? 3.473 22.156 21.766 1 90 249 VAL B N 1
ATOM 4981 C CA . VAL B 1 249 ? 2.084 21.719 21.828 1 90 249 VAL B CA 1
ATOM 4982 C C . VAL B 1 249 ? 1.955 20.344 21.188 1 90 249 VAL B C 1
ATOM 4984 O O . VAL B 1 249 ? 1.413 19.406 21.781 1 90 249 VAL B O 1
ATOM 4987 N N . VAL B 1 250 ? 2.506 20.172 20 1 91.12 250 VAL B N 1
ATOM 4988 C CA . VAL B 1 250 ? 2.369 18.906 19.297 1 91.12 250 VAL B CA 1
ATOM 4989 C C . VAL B 1 250 ? 3.127 17.812 20.031 1 91.12 250 VAL B C 1
ATOM 4991 O O . VAL B 1 250 ? 2.684 16.656 20.078 1 91.12 250 VAL B O 1
ATOM 4994 N N . THR B 1 251 ? 4.246 18.109 20.625 1 94.06 251 THR B N 1
ATOM 4995 C CA . THR B 1 251 ? 5.02 17.125 21.391 1 94.06 251 THR B CA 1
ATOM 4996 C C . THR B 1 251 ? 4.254 16.672 22.625 1 94.06 251 THR B C 1
ATOM 4998 O O . THR B 1 251 ? 4.195 15.477 22.906 1 94.06 251 THR B O 1
ATOM 5001 N N . THR B 1 252 ? 3.713 17.672 23.297 1 96.44 252 THR B N 1
ATOM 5002 C CA . THR B 1 252 ? 2.936 17.328 24.469 1 96.44 252 THR B CA 1
ATOM 5003 C C . THR B 1 252 ? 1.695 16.531 24.094 1 96.44 252 THR B C 1
ATOM 5005 O O . THR B 1 252 ? 1.348 15.562 24.766 1 96.44 252 THR B O 1
ATOM 5008 N N . ASN B 1 253 ? 1.059 16.953 23.031 1 96.5 253 ASN B N 1
ATOM 5009 C CA . ASN B 1 253 ? -0.113 16.234 22.562 1 96.5 253 ASN B CA 1
ATOM 5010 C C . ASN B 1 253 ? 0.245 14.812 22.125 1 96.5 253 ASN B C 1
ATOM 5012 O O . ASN B 1 253 ? -0.568 13.898 22.25 1 96.5 253 ASN B O 1
ATOM 5016 N N . SER B 1 254 ? 1.418 14.625 21.578 1 96.44 254 SER B N 1
ATOM 5017 C CA . SER B 1 254 ? 1.88 13.281 21.25 1 96.44 254 SER B CA 1
ATOM 5018 C C . SER B 1 254 ? 2.064 12.438 22.5 1 96.44 254 SER B C 1
ATOM 5020 O O . SER B 1 254 ? 1.739 11.25 22.516 1 96.44 254 SER B O 1
ATOM 5022 N N . ALA B 1 255 ? 2.578 13.102 23.547 1 97.31 255 ALA B N 1
ATOM 5023 C CA . ALA B 1 255 ? 2.779 12.398 24.812 1 97.31 255 ALA B CA 1
ATOM 5024 C C . ALA B 1 255 ? 1.448 11.961 25.422 1 97.31 255 ALA B C 1
ATOM 5026 O O . ALA B 1 255 ? 1.36 10.898 26.031 1 97.31 255 ALA B O 1
ATOM 5027 N N . SER B 1 256 ? 0.42 12.742 25.219 1 97.88 256 SER B N 1
ATOM 5028 C CA . SER B 1 256 ? -0.886 12.461 25.797 1 97.88 256 SER B CA 1
ATOM 5029 C C . SER B 1 256 ? -1.78 11.703 24.828 1 97.88 256 SER B C 1
ATOM 5031 O O . SER B 1 256 ? -2.914 11.352 25.156 1 97.88 256 SER B O 1
ATOM 5033 N N . MET B 1 257 ? -1.394 11.469 23.578 1 97.75 257 MET B N 1
ATOM 5034 C CA . MET B 1 257 ? -2.119 10.836 22.484 1 97.75 257 MET B CA 1
ATOM 5035 C C . MET B 1 257 ? -3.238 11.742 21.969 1 97.75 257 MET B C 1
ATOM 5037 O O . MET B 1 257 ? -4.035 11.336 21.125 1 97.75 257 MET B O 1
ATOM 5041 N N . VAL B 1 258 ? -3.26 13 22.469 1 98.12 258 VAL B N 1
ATOM 5042 C CA . VAL B 1 258 ? -4.234 13.945 21.938 1 98.12 258 VAL B CA 1
ATOM 5043 C C . VAL B 1 258 ? -3.943 14.211 20.469 1 98.12 258 VAL B C 1
ATOM 5045 O O . VAL B 1 258 ? -4.867 14.367 19.656 1 98.12 258 VAL B O 1
ATOM 5048 N N . ASN B 1 259 ? -2.639 14.273 20.125 1 97.25 259 ASN B N 1
ATOM 5049 C CA . ASN B 1 259 ? -2.301 14.453 18.719 1 97.25 259 ASN B CA 1
ATOM 5050 C C . ASN B 1 259 ? -2.945 13.383 17.844 1 97.25 259 ASN B C 1
ATOM 5052 O O . ASN B 1 259 ? -3.537 13.688 16.812 1 97.25 259 ASN B O 1
ATOM 5056 N N . LYS B 1 260 ? -2.834 12.164 18.281 1 98.31 260 LYS B N 1
ATOM 5057 C CA . LYS B 1 260 ? -3.426 11.062 17.531 1 98.31 260 LYS B CA 1
ATOM 5058 C C . LYS B 1 260 ? -4.949 11.156 17.531 1 98.31 260 LYS B C 1
ATOM 5060 O O . LYS B 1 260 ? -5.594 10.805 16.531 1 98.31 260 LYS B O 1
ATOM 5065 N N . ALA B 1 261 ? -5.504 11.562 18.672 1 98.62 261 ALA B N 1
ATOM 5066 C CA . ALA B 1 261 ? -6.945 11.797 18.719 1 98.62 261 ALA B CA 1
ATOM 5067 C C . ALA B 1 261 ? -7.375 12.773 17.625 1 98.62 261 ALA B C 1
ATOM 5069 O O . ALA B 1 261 ? -8.312 12.5 16.875 1 98.62 261 ALA B O 1
ATOM 5070 N N . LEU B 1 262 ? -6.684 13.875 17.516 1 98.44 262 LEU B N 1
ATOM 5071 C CA . LEU B 1 262 ? -6.984 14.867 16.484 1 98.44 262 LEU B CA 1
ATOM 5072 C C . LEU B 1 262 ? -6.828 14.273 15.094 1 98.44 262 LEU B C 1
ATOM 5074 O O . LEU B 1 262 ? -7.637 14.547 14.203 1 98.44 262 LEU B O 1
ATOM 5078 N N . GLU B 1 263 ? -5.855 13.445 14.93 1 98.75 263 GLU B N 1
ATOM 5079 C CA . GLU B 1 263 ? -5.59 12.836 13.633 1 98.75 263 GLU B CA 1
ATOM 5080 C C . GLU B 1 263 ? -6.684 11.836 13.25 1 98.75 263 GLU B C 1
ATOM 5082 O O . GLU B 1 263 ? -7 11.672 12.07 1 98.75 263 GLU B O 1
ATOM 5087 N N . VAL B 1 264 ? -7.266 11.164 14.234 1 98.81 264 VAL B N 1
ATOM 5088 C CA . VAL B 1 264 ? -8.383 10.266 13.977 1 98.81 264 VAL B CA 1
ATOM 5089 C C . VAL B 1 264 ? -9.555 11.055 13.398 1 98.81 264 VAL B C 1
ATOM 5091 O O . VAL B 1 264 ? -10.141 10.656 12.383 1 98.81 264 VAL B O 1
ATOM 5094 N N . LEU B 1 265 ? -9.875 12.156 13.977 1 98.75 265 LEU B N 1
ATOM 5095 C CA . LEU B 1 265 ? -10.969 12.992 13.477 1 98.75 265 LEU B CA 1
ATOM 5096 C C . LEU B 1 265 ? -10.625 13.586 12.117 1 98.75 265 LEU B C 1
ATOM 5098 O O . LEU B 1 265 ? -11.484 13.68 11.242 1 98.75 265 LEU B O 1
ATOM 5102 N N . GLU B 1 266 ? -9.367 14.008 12.016 1 98.69 266 GLU B N 1
ATOM 5103 C CA . GLU B 1 266 ? -8.891 14.5 10.727 1 98.69 266 GLU B CA 1
ATOM 5104 C C . GLU B 1 266 ? -9.117 13.469 9.625 1 98.69 266 GLU B C 1
ATOM 5106 O O . GLU B 1 266 ? -9.602 13.805 8.539 1 98.69 266 GLU B O 1
ATOM 5111 N N . ALA B 1 267 ? -8.805 12.211 9.867 1 98.75 267 ALA B N 1
ATOM 5112 C CA . ALA B 1 267 ? -9 11.141 8.891 1 98.75 267 ALA B CA 1
ATOM 5113 C C . ALA B 1 267 ? -10.477 10.984 8.539 1 98.75 267 ALA B C 1
ATOM 5115 O O . ALA B 1 267 ? -10.828 10.805 7.367 1 98.75 267 ALA B O 1
ATOM 5116 N N . HIS B 1 268 ? -11.305 11.055 9.547 1 98.31 268 HIS B N 1
ATOM 5117 C CA . HIS B 1 268 ? -12.75 10.992 9.352 1 98.31 268 HIS B CA 1
ATOM 5118 C C . HIS B 1 268 ? -13.219 12.07 8.383 1 98.31 268 HIS B C 1
ATOM 5120 O O . HIS B 1 268 ? -13.977 11.789 7.449 1 98.31 268 HIS B O 1
ATOM 5126 N N . HIS B 1 269 ? -12.719 13.273 8.539 1 98.06 269 HIS B N 1
ATOM 5127 C CA . HIS B 1 269 ? -13.141 14.398 7.711 1 98.06 269 HIS B CA 1
ATOM 5128 C C . HIS B 1 269 ? -12.539 14.32 6.312 1 98.06 269 HIS B C 1
ATOM 5130 O O . HIS B 1 269 ? -13.203 14.641 5.324 1 98.06 269 HIS B O 1
ATOM 5136 N N . LEU B 1 270 ? -11.359 13.875 6.238 1 98.38 270 LEU B N 1
ATOM 5137 C CA . LEU B 1 270 ? -10.648 13.867 4.965 1 98.38 270 LEU B CA 1
ATOM 5138 C C . LEU B 1 270 ? -11.164 12.766 4.051 1 98.38 270 LEU B C 1
ATOM 5140 O O . LEU B 1 270 ? -11.273 12.953 2.838 1 98.38 270 LEU B O 1
ATOM 5144 N N . PHE B 1 271 ? -11.508 11.602 4.645 1 98 271 PHE B N 1
ATOM 5145 C CA . PHE B 1 271 ? -11.68 10.438 3.779 1 98 271 PHE B CA 1
ATOM 5146 C C . PHE B 1 271 ? -13.102 9.906 3.854 1 98 271 PHE B C 1
ATOM 5148 O O . PHE B 1 271 ? -13.453 8.953 3.164 1 98 271 PHE B O 1
ATOM 5155 N N . GLY B 1 272 ? -13.93 10.516 4.672 1 96.69 272 GLY B N 1
ATOM 5156 C CA . GLY B 1 272 ? -15.344 10.18 4.707 1 96.69 272 GLY B CA 1
ATOM 5157 C C . GLY B 1 272 ? -15.617 8.812 5.309 1 96.69 272 GLY B C 1
ATOM 5158 O O . GLY B 1 272 ? -16.578 8.148 4.926 1 96.69 272 GLY B O 1
ATOM 5159 N N . ILE B 1 273 ? -14.773 8.367 6.164 1 97.06 273 ILE B N 1
ATOM 5160 C CA . ILE B 1 273 ? -14.914 7.07 6.82 1 97.06 273 ILE B CA 1
ATOM 5161 C C . ILE B 1 273 ? -15.422 7.27 8.25 1 97.06 273 ILE B C 1
ATOM 5163 O O . ILE B 1 273 ? -14.969 8.172 8.953 1 97.06 273 ILE B O 1
ATOM 5167 N N . ASP B 1 274 ? -16.344 6.461 8.695 1 96.56 274 ASP B N 1
ATOM 5168 C CA . ASP B 1 274 ? -16.938 6.574 10.023 1 96.56 274 ASP B CA 1
ATOM 5169 C C . ASP B 1 274 ? -15.867 6.383 11.109 1 96.56 274 ASP B C 1
ATOM 5171 O O . ASP B 1 274 ? -14.969 5.551 10.961 1 96.56 274 ASP B O 1
ATOM 5175 N N . LEU B 1 275 ? -16.062 7.09 12.195 1 97.75 275 LEU B N 1
ATOM 5176 C CA . LEU B 1 275 ? -15.086 7.098 13.281 1 97.75 275 LEU B CA 1
ATOM 5177 C C . LEU B 1 275 ? -14.898 5.695 13.852 1 97.75 275 LEU B C 1
ATOM 5179 O O . LEU B 1 275 ? -13.797 5.344 14.289 1 97.75 275 LEU B O 1
ATOM 5183 N N . ASP B 1 276 ? -15.922 4.867 13.836 1 95.94 276 ASP B N 1
ATOM 5184 C CA . ASP B 1 276 ? -15.844 3.518 14.383 1 95.94 276 ASP B CA 1
ATOM 5185 C C . ASP B 1 276 ? -15.016 2.607 13.484 1 95.94 276 ASP B C 1
ATOM 5187 O O . ASP B 1 276 ? -14.625 1.51 13.891 1 95.94 276 ASP B O 1
ATOM 5191 N N . ARG B 1 277 ? -14.727 2.98 12.242 1 96.81 277 ARG B N 1
ATOM 5192 C CA . ARG B 1 277 ? -13.938 2.209 11.289 1 96.81 277 ARG B CA 1
ATOM 5193 C C . ARG B 1 277 ? -12.531 2.775 11.156 1 96.81 277 ARG B C 1
ATOM 5195 O O . ARG B 1 277 ? -11.836 2.504 10.172 1 96.81 277 ARG B O 1
ATOM 5202 N N . ILE B 1 278 ? -12.125 3.594 12.086 1 97.94 278 ILE B N 1
ATOM 5203 C CA . ILE B 1 278 ? -10.766 4.117 12.148 1 97.94 278 ILE B CA 1
ATOM 5204 C C . ILE B 1 278 ? -10.07 3.609 13.414 1 97.94 278 ILE B C 1
ATOM 5206 O O . ILE B 1 278 ? -10.484 3.939 14.523 1 97.94 278 ILE B O 1
ATOM 5210 N N . ASP B 1 279 ? -9.07 2.812 13.219 1 97.88 279 ASP B N 1
ATOM 5211 C CA . ASP B 1 279 ? -8.328 2.209 14.328 1 97.88 279 ASP B CA 1
ATOM 5212 C C . ASP B 1 279 ? -6.965 2.877 14.508 1 97.88 279 ASP B C 1
ATOM 5214 O O . ASP B 1 279 ? -6.461 3.527 13.586 1 97.88 279 ASP B O 1
ATOM 5218 N N . VAL B 1 280 ? -6.473 2.797 15.75 1 98.5 280 VAL B N 1
ATOM 5219 C CA . VAL B 1 280 ? -5.129 3.275 16.062 1 98.5 280 VAL B CA 1
ATOM 5220 C C . VAL B 1 280 ? -4.277 2.127 16.594 1 98.5 280 VAL B C 1
ATOM 5222 O O . VAL B 1 280 ? -4.738 1.341 17.422 1 98.5 280 VAL B O 1
ATOM 5225 N N . THR B 1 281 ? -3.145 1.928 16.062 1 98.5 281 THR B N 1
ATOM 5226 C CA . THR B 1 281 ? -2.16 1.001 16.625 1 98.5 281 THR B CA 1
ATOM 5227 C C . THR B 1 281 ? -0.857 1.726 16.938 1 98.5 281 THR B C 1
ATOM 5229 O O . THR B 1 281 ? -0.5 2.699 16.281 1 98.5 281 THR B O 1
ATOM 5232 N N . VAL B 1 282 ? -0.2 1.33 18 1 98.38 282 VAL B N 1
ATOM 5233 C CA . VAL B 1 282 ? 1.072 1.924 18.406 1 98.38 282 VAL B CA 1
ATOM 5234 C C . VAL B 1 282 ? 2.217 1.249 17.641 1 98.38 282 VAL B C 1
ATOM 5236 O O . VAL B 1 282 ? 2.342 0.022 17.656 1 98.38 282 VAL B O 1
ATOM 5239 N N . HIS B 1 283 ? 2.959 1.954 16.969 1 98.19 283 HIS B N 1
ATOM 5240 C CA . HIS B 1 283 ? 4.109 1.565 16.172 1 98.19 283 HIS B CA 1
ATOM 5241 C C . HIS B 1 283 ? 5.312 2.461 16.453 1 98.19 283 HIS B C 1
ATOM 5243 O O . HIS B 1 283 ? 5.555 3.432 15.734 1 98.19 283 HIS B O 1
ATOM 5249 N N . ARG B 1 284 ? 6.16 2.084 17.406 1 96.31 284 ARG B N 1
ATOM 5250 C CA . ARG B 1 284 ? 7.188 2.947 17.969 1 96.31 284 ARG B CA 1
ATOM 5251 C C . ARG B 1 284 ? 8.289 3.244 16.953 1 96.31 284 ARG B C 1
ATOM 5253 O O . ARG B 1 284 ? 8.992 4.246 17.078 1 96.31 284 ARG B O 1
ATOM 5260 N N . GLN B 1 285 ? 8.438 2.365 15.961 1 96.56 285 GLN B N 1
ATOM 5261 C CA . GLN B 1 285 ? 9.5 2.564 14.984 1 96.56 285 GLN B CA 1
ATOM 5262 C C . GLN B 1 285 ? 9.172 3.723 14.039 1 96.56 285 GLN B C 1
ATOM 5264 O O . GLN B 1 285 ? 10.062 4.246 13.367 1 96.56 285 GLN B O 1
ATOM 5269 N N . SER B 1 286 ? 7.82 4.09 13.93 1 97.25 286 SER B N 1
ATOM 5270 C CA . SER B 1 286 ? 7.344 5.215 13.133 1 97.25 286 SER B CA 1
ATOM 5271 C C . SER B 1 286 ? 7.793 5.094 11.68 1 97.25 286 SER B C 1
ATOM 5273 O O . SER B 1 286 ? 8.18 6.09 11.062 1 97.25 286 SER B O 1
ATOM 5275 N N . VAL B 1 287 ? 7.805 3.855 11.188 1 98.06 287 VAL B N 1
ATOM 5276 C CA . VAL B 1 287 ? 8.164 3.609 9.789 1 98.06 287 VAL B CA 1
ATOM 5277 C C . VAL B 1 287 ? 6.898 3.445 8.953 1 98.06 287 VAL B C 1
ATOM 5279 O O . VAL B 1 287 ? 6.789 4.023 7.867 1 98.06 287 VAL B O 1
ATOM 5282 N N . VAL B 1 288 ? 5.992 2.588 9.477 1 98.69 288 VAL B N 1
ATOM 5283 C CA . VAL B 1 288 ? 4.66 2.537 8.875 1 98.69 288 VAL B CA 1
ATOM 5284 C C . VAL B 1 288 ? 3.826 3.717 9.367 1 98.69 288 VAL B C 1
ATOM 5286 O O . VAL B 1 288 ? 3.604 3.869 10.57 1 98.69 288 VAL B O 1
ATOM 5289 N N . HIS B 1 289 ? 3.344 4.512 8.469 1 98.62 289 HIS B N 1
ATOM 5290 C CA . HIS B 1 289 ? 2.672 5.734 8.891 1 98.62 289 HIS B CA 1
ATOM 5291 C C . HIS B 1 289 ? 1.163 5.535 8.977 1 98.62 289 HIS B C 1
ATOM 5293 O O . HIS B 1 289 ? 0.484 6.23 9.734 1 98.62 289 HIS B O 1
ATOM 5299 N N . SER B 1 290 ? 0.614 4.734 8.188 1 98.81 290 SER B N 1
ATOM 5300 C CA . SER B 1 290 ? -0.791 4.344 8.242 1 98.81 290 SER B CA 1
ATOM 5301 C C . SER B 1 290 ? -1.089 3.205 7.273 1 98.81 290 SER B C 1
ATOM 5303 O O . SER B 1 290 ? -0.203 2.756 6.547 1 98.81 290 SER B O 1
ATOM 5305 N N . MET B 1 291 ? -2.334 2.697 7.348 1 98.75 291 MET B N 1
ATOM 5306 C CA . MET B 1 291 ? -2.734 1.566 6.516 1 98.75 291 MET B CA 1
ATOM 5307 C C . MET B 1 291 ? -4.211 1.659 6.145 1 98.75 291 MET B C 1
ATOM 5309 O O . MET B 1 291 ? -5.012 2.213 6.898 1 98.75 291 MET B O 1
ATOM 5313 N N . VAL B 1 292 ? -4.543 1.117 5.02 1 98.56 292 VAL B N 1
ATOM 5314 C CA . VAL B 1 292 ? -5.926 0.943 4.59 1 98.56 292 VAL B CA 1
ATOM 5315 C C . VAL B 1 292 ? -6.258 -0.545 4.516 1 98.56 292 VAL B C 1
ATOM 5317 O O . VAL B 1 292 ? -5.574 -1.309 3.83 1 98.56 292 VAL B O 1
ATOM 5320 N N . GLN B 1 293 ? -7.219 -0.965 5.266 1 98.06 293 GLN B N 1
ATOM 5321 C CA . GLN B 1 293 ? -7.766 -2.312 5.168 1 98.06 293 GLN B CA 1
ATOM 5322 C C . GLN B 1 293 ? -8.961 -2.35 4.223 1 98.06 293 GLN B C 1
ATOM 5324 O O . GLN B 1 293 ? -9.922 -1.594 4.395 1 98.06 293 GLN B O 1
ATOM 5329 N N . PHE B 1 294 ? -8.938 -3.213 3.26 1 97.25 294 PHE B N 1
ATOM 5330 C CA . PHE B 1 294 ? -10.016 -3.312 2.283 1 97.25 294 PHE B CA 1
ATOM 5331 C C . PHE B 1 294 ? -10.977 -4.441 2.645 1 97.25 294 PHE B C 1
ATOM 5333 O O . PHE B 1 294 ? -10.688 -5.242 3.537 1 97.25 294 PHE B O 1
ATOM 5340 N N . VAL B 1 295 ? -12.047 -4.539 1.921 1 97.19 295 VAL B N 1
ATOM 5341 C CA . VAL B 1 295 ? -13.172 -5.402 2.264 1 97.19 295 VAL B CA 1
ATOM 5342 C C . VAL B 1 295 ? -12.797 -6.863 2.027 1 97.19 295 VAL B C 1
ATOM 5344 O O . VAL B 1 295 ? -13.461 -7.773 2.521 1 97.19 295 VAL B O 1
ATOM 5347 N N . ASP B 1 296 ? -11.766 -7.16 1.236 1 97.38 296 ASP B N 1
ATOM 5348 C CA . ASP B 1 296 ? -11.375 -8.539 0.959 1 97.38 296 ASP B CA 1
ATOM 5349 C C . ASP B 1 296 ? -10.43 -9.07 2.033 1 97.38 296 ASP B C 1
ATOM 5351 O O . ASP B 1 296 ? -10 -10.227 1.978 1 97.38 296 ASP B O 1
ATOM 5355 N N . GLY B 1 297 ? -10.039 -8.188 2.949 1 97.31 297 GLY B N 1
ATOM 5356 C CA . GLY B 1 297 ? -9.164 -8.594 4.043 1 97.31 297 GLY B CA 1
ATOM 5357 C C . GLY B 1 297 ? -7.727 -8.156 3.848 1 97.31 297 GLY B C 1
ATOM 5358 O O . GLY B 1 297 ? -6.906 -8.281 4.762 1 97.31 297 GLY B O 1
ATOM 5359 N N . SER B 1 298 ? -7.375 -7.629 2.703 1 98.06 298 SER B N 1
ATOM 5360 C CA . SER B 1 298 ? -6.02 -7.145 2.453 1 98.06 298 SER B CA 1
ATOM 5361 C C . SER B 1 298 ? -5.785 -5.785 3.102 1 98.06 298 SER B C 1
ATOM 5363 O O . SER B 1 298 ? -6.73 -5.023 3.314 1 98.06 298 SER B O 1
ATOM 5365 N N . THR B 1 299 ? -4.57 -5.527 3.449 1 98.69 299 THR B N 1
ATOM 5366 C CA . THR B 1 299 ? -4.141 -4.246 3.998 1 98.69 299 THR B CA 1
ATOM 5367 C C . THR B 1 299 ? -2.99 -3.666 3.182 1 98.69 299 THR B C 1
ATOM 5369 O O . THR B 1 299 ? -2.043 -4.379 2.842 1 98.69 299 THR B O 1
ATOM 5372 N N . LEU B 1 300 ? -3.088 -2.416 2.76 1 98.81 300 LEU B N 1
ATOM 5373 C CA . LEU B 1 300 ? -1.984 -1.672 2.162 1 98.81 300 LEU B CA 1
ATOM 5374 C C . LEU B 1 300 ? -1.39 -0.686 3.16 1 98.81 300 LEU B C 1
ATOM 5376 O O . LEU B 1 300 ? -2.098 0.177 3.684 1 98.81 300 LEU B O 1
ATOM 5380 N N . ALA B 1 301 ? -0.115 -0.853 3.402 1 98.88 301 ALA B N 1
ATOM 5381 C CA . ALA B 1 301 ? 0.619 -0.016 4.348 1 98.88 301 ALA B CA 1
ATOM 5382 C C . ALA B 1 301 ? 1.62 0.881 3.625 1 98.88 301 ALA B C 1
ATOM 5384 O O . ALA B 1 301 ? 2.316 0.434 2.711 1 98.88 301 ALA B O 1
ATOM 5385 N N . GLN B 1 302 ? 1.666 2.129 4.008 1 98.81 302 GLN B N 1
ATOM 5386 C CA . GLN B 1 302 ? 2.709 3.031 3.533 1 98.81 302 GLN B CA 1
ATOM 5387 C C . GLN B 1 302 ? 3.844 3.146 4.547 1 98.81 302 GLN B C 1
ATOM 5389 O O . GLN B 1 302 ? 3.604 3.426 5.723 1 98.81 302 GLN B O 1
ATOM 5394 N N . ALA B 1 303 ? 5.051 2.898 4.043 1 98.75 303 ALA B N 1
ATOM 5395 C CA . ALA B 1 303 ? 6.215 2.881 4.926 1 98.75 303 ALA B CA 1
ATOM 5396 C C . ALA B 1 303 ? 7.332 3.762 4.375 1 98.75 303 ALA B C 1
ATOM 5398 O O . ALA B 1 303 ? 7.566 3.797 3.166 1 98.75 303 ALA B O 1
ATOM 5399 N N . SER B 1 304 ? 8.016 4.441 5.195 1 98.31 304 SER B N 1
ATOM 5400 C CA . SER B 1 304 ? 9.234 5.211 4.957 1 98.31 304 SER B CA 1
ATOM 5401 C C . SER B 1 304 ? 9.906 5.598 6.266 1 98.31 304 SER B C 1
ATOM 5403 O O . SER B 1 304 ? 9.242 5.73 7.297 1 98.31 304 SER B O 1
ATOM 5405 N N . PRO B 1 305 ? 11.25 5.762 6.238 1 97.25 305 PRO B N 1
ATOM 5406 C CA . PRO B 1 305 ? 11.82 6.449 7.402 1 97.25 305 PRO B CA 1
ATOM 5407 C C . PRO B 1 305 ? 11.109 7.766 7.711 1 97.25 305 PRO B C 1
ATOM 5409 O O . PRO B 1 305 ? 10.609 8.43 6.801 1 97.25 305 PRO B O 1
ATOM 5412 N N . PRO B 1 306 ? 10.992 8.086 8.984 1 96.38 306 PRO B N 1
ATOM 5413 C CA . PRO B 1 306 ? 10.219 9.266 9.359 1 96.38 306 PRO B CA 1
ATOM 5414 C C . PRO B 1 306 ? 10.805 10.562 8.805 1 96.38 306 PRO B C 1
ATOM 5416 O O . PRO B 1 306 ? 11.961 10.891 9.094 1 96.38 306 PRO B O 1
ATOM 5419 N N . THR B 1 307 ? 10.086 11.305 8.008 1 96.81 307 THR B N 1
ATOM 5420 C CA . THR B 1 307 ? 10.43 12.602 7.441 1 96.81 307 THR B CA 1
ATOM 5421 C C . THR B 1 307 ? 9.18 13.32 6.938 1 96.81 307 THR B C 1
ATOM 5423 O O . THR B 1 307 ? 8.266 12.68 6.41 1 96.81 307 THR B O 1
ATOM 5426 N N . MET B 1 308 ? 9.133 14.609 7.078 1 97.56 308 MET B N 1
ATOM 5427 C CA . MET B 1 308 ? 8 15.359 6.547 1 97.56 308 MET B CA 1
ATOM 5428 C C . MET B 1 308 ? 8.258 15.789 5.105 1 97.56 308 MET B C 1
ATOM 5430 O O . MET B 1 308 ? 7.363 16.297 4.434 1 97.56 308 MET B O 1
ATOM 5434 N N . LEU B 1 309 ? 9.422 15.547 4.594 1 98.62 309 LEU B N 1
ATOM 5435 C CA . LEU B 1 309 ? 9.719 15.906 3.213 1 98.62 309 LEU B CA 1
ATOM 5436 C C . LEU B 1 309 ? 8.797 15.164 2.25 1 98.62 309 LEU B C 1
ATOM 5438 O O . LEU B 1 309 ? 8.32 15.742 1.27 1 98.62 309 LEU B O 1
ATOM 5442 N N . LEU B 1 310 ? 8.492 13.945 2.578 1 98.38 310 LEU B N 1
ATOM 5443 C CA . LEU B 1 310 ? 7.68 13.117 1.696 1 98.38 310 LEU B CA 1
ATOM 5444 C C . LEU B 1 310 ? 6.246 13.625 1.634 1 98.38 310 LEU B C 1
ATOM 5446 O O . LEU B 1 310 ? 5.738 13.93 0.552 1 98.38 310 LEU B O 1
ATOM 5450 N N . PRO B 1 311 ? 5.578 13.789 2.758 1 98.69 311 PRO B N 1
ATOM 5451 C CA . PRO B 1 311 ? 4.203 14.281 2.664 1 98.69 311 PRO B CA 1
ATOM 5452 C C . PRO B 1 311 ? 4.125 15.711 2.137 1 98.69 311 PRO B C 1
ATOM 5454 O O . PRO B 1 311 ? 3.172 16.062 1.437 1 98.69 311 PRO B O 1
ATOM 5457 N N . ILE B 1 312 ? 5.082 16.562 2.463 1 98.88 312 ILE B N 1
ATOM 5458 C CA . ILE B 1 312 ? 5.102 17.922 1.932 1 98.88 312 ILE B CA 1
ATOM 5459 C C . ILE B 1 312 ? 5.25 17.875 0.412 1 98.88 312 ILE B C 1
ATOM 5461 O O . ILE B 1 312 ? 4.539 18.578 -0.308 1 98.88 312 ILE B O 1
ATOM 5465 N N . ALA B 1 313 ? 6.168 17.031 -0.084 1 98.81 313 ALA B N 1
ATOM 5466 C CA . ALA B 1 313 ? 6.391 16.891 -1.521 1 98.81 313 ALA B CA 1
ATOM 5467 C C . ALA B 1 313 ? 5.105 16.484 -2.236 1 98.81 313 ALA B C 1
ATOM 5469 O O . ALA B 1 313 ? 4.723 17.078 -3.24 1 98.81 313 ALA B O 1
ATOM 5470 N N . LEU B 1 314 ? 4.434 15.484 -1.687 1 98.25 314 LEU B N 1
ATOM 5471 C CA . LEU B 1 314 ? 3.186 15.031 -2.291 1 98.25 314 LEU B CA 1
ATOM 5472 C C . LEU B 1 314 ? 2.127 16.125 -2.232 1 98.25 314 LEU B C 1
ATOM 5474 O O . LEU B 1 314 ? 1.317 16.266 -3.152 1 98.25 314 LEU B O 1
ATOM 5478 N N . GLY B 1 315 ? 2.113 16.875 -1.186 1 98.62 315 GLY B N 1
ATOM 5479 C CA . GLY B 1 315 ? 1.189 17.984 -1.069 1 98.62 315 GLY B CA 1
ATOM 5480 C C . GLY B 1 315 ? 1.357 19.016 -2.17 1 98.62 315 GLY B C 1
ATOM 5481 O O . GLY B 1 315 ? 0.375 19.594 -2.646 1 98.62 315 GLY B O 1
ATOM 5482 N N . LEU B 1 316 ? 2.568 19.188 -2.625 1 98.69 316 LEU B N 1
ATOM 5483 C CA . LEU B 1 316 ? 2.863 20.234 -3.594 1 98.69 316 LEU B CA 1
ATOM 5484 C C . LEU B 1 316 ? 2.631 19.75 -5.02 1 98.69 316 LEU B C 1
ATOM 5486 O O . LEU B 1 316 ? 2.307 20.531 -5.906 1 98.69 316 LEU B O 1
ATOM 5490 N N . THR B 1 317 ? 2.746 18.391 -5.227 1 98.38 317 THR B N 1
ATOM 5491 C CA . THR B 1 317 ? 2.74 17.906 -6.605 1 98.38 317 THR B CA 1
ATOM 5492 C C . THR B 1 317 ? 1.728 16.781 -6.785 1 98.38 317 THR B C 1
ATOM 5494 O O . THR B 1 317 ? 1.73 16.094 -7.809 1 98.38 317 THR B O 1
ATOM 5497 N N . TRP B 1 318 ? 0.823 16.609 -5.852 1 97 318 TRP B N 1
ATOM 5498 C CA . TRP B 1 318 ? -0.146 15.523 -5.957 1 97 318 TRP B CA 1
ATOM 5499 C C . TRP B 1 318 ? -0.698 15.422 -7.375 1 97 318 TRP B C 1
ATOM 5501 O O . TRP B 1 318 ? -1.102 16.422 -7.965 1 97 318 TRP B O 1
ATOM 5511 N N . PRO B 1 319 ? -0.775 14.18 -7.898 1 96.31 319 PRO B N 1
ATOM 5512 C CA . PRO B 1 319 ? -0.415 12.914 -7.254 1 96.31 319 PRO B CA 1
ATOM 5513 C C . PRO B 1 319 ? 0.99 12.438 -7.625 1 96.31 319 PRO B C 1
ATOM 5515 O O . PRO B 1 319 ? 1.322 11.266 -7.438 1 96.31 319 PRO B O 1
ATOM 5518 N N . HIS B 1 320 ? 1.846 13.352 -8.18 1 97.19 320 HIS B N 1
ATOM 5519 C CA . HIS B 1 320 ? 3.139 12.969 -8.742 1 97.19 320 HIS B CA 1
ATOM 5520 C C . HIS B 1 320 ? 4.219 12.945 -7.668 1 97.19 320 HIS B C 1
ATOM 5522 O O . HIS B 1 320 ? 4.348 13.891 -6.887 1 97.19 320 HIS B O 1
ATOM 5528 N N . ARG B 1 321 ? 5 11.93 -7.684 1 97.56 321 ARG B N 1
ATOM 5529 C CA . ARG B 1 321 ? 6.078 11.758 -6.715 1 97.56 321 ARG B CA 1
ATOM 5530 C C . ARG B 1 321 ? 7.336 12.492 -7.164 1 97.56 321 ARG B C 1
ATOM 5532 O O . ARG B 1 321 ? 7.688 12.477 -8.344 1 97.56 321 ARG B O 1
ATOM 5539 N N . ILE B 1 322 ? 7.977 13.188 -6.254 1 98.19 322 ILE B N 1
ATOM 5540 C CA . ILE B 1 322 ? 9.227 13.867 -6.559 1 98.19 322 ILE B CA 1
ATOM 5541 C C . ILE B 1 322 ? 10.398 12.914 -6.336 1 98.19 322 ILE B C 1
ATOM 5543 O O . ILE B 1 322 ? 10.672 12.508 -5.203 1 98.19 322 ILE B O 1
ATOM 5547 N N . PRO B 1 323 ? 11.141 12.617 -7.391 1 97.94 323 PRO B N 1
ATOM 5548 C CA . PRO B 1 323 ? 12.234 11.656 -7.262 1 97.94 323 PRO B CA 1
ATOM 5549 C C . PRO B 1 323 ? 13.32 12.117 -6.289 1 97.94 323 PRO B C 1
ATOM 5551 O O . PRO B 1 323 ? 13.703 13.289 -6.305 1 97.94 323 PRO B O 1
ATOM 5554 N N . GLY B 1 324 ? 13.734 11.219 -5.398 1 97.81 324 GLY B N 1
ATOM 5555 C CA . GLY B 1 324 ? 14.914 11.422 -4.578 1 97.81 324 GLY B CA 1
ATOM 5556 C C . GLY B 1 324 ? 14.664 12.336 -3.395 1 97.81 324 GLY B C 1
ATOM 5557 O O . GLY B 1 324 ? 15.609 12.766 -2.727 1 97.81 324 GLY B O 1
ATOM 5558 N N . ILE B 1 325 ? 13.453 12.672 -3.033 1 98.12 325 ILE B N 1
ATOM 5559 C CA . ILE B 1 325 ? 13.164 13.68 -2.012 1 98.12 325 ILE B CA 1
ATOM 5560 C C . ILE B 1 325 ? 13.43 13.094 -0.626 1 98.12 325 ILE B C 1
ATOM 5562 O O . ILE B 1 325 ? 13.812 13.812 0.296 1 98.12 325 ILE B O 1
ATOM 5566 N N . ALA B 1 326 ? 13.227 11.812 -0.475 1 97.75 326 ALA B N 1
ATOM 5567 C CA . ALA B 1 326 ? 13.438 11.172 0.821 1 97.75 326 ALA B CA 1
ATOM 5568 C C . ALA B 1 326 ? 14.219 9.867 0.669 1 97.75 326 ALA B C 1
ATOM 5570 O O . ALA B 1 326 ? 14.203 9.25 -0.397 1 97.75 326 ALA B O 1
ATOM 5571 N N . GLN B 1 327 ? 14.906 9.477 1.743 1 96.88 327 GLN B N 1
ATOM 5572 C CA . GLN B 1 327 ? 15.602 8.195 1.77 1 96.88 327 GLN B CA 1
ATOM 5573 C C . GLN B 1 327 ? 14.625 7.035 1.953 1 96.88 327 GLN B C 1
ATOM 5575 O O . GLN B 1 327 ? 13.742 7.09 2.814 1 96.88 327 GLN B O 1
ATOM 5580 N N . PRO B 1 328 ? 14.75 5.992 1.12 1 97.44 328 PRO B N 1
ATOM 5581 C CA . PRO B 1 328 ? 13.867 4.832 1.279 1 97.44 328 PRO B CA 1
ATOM 5582 C C . PRO B 1 328 ? 14.297 3.92 2.426 1 97.44 328 PRO B C 1
ATOM 5584 O O . PRO B 1 328 ? 15.352 4.137 3.031 1 97.44 328 PRO B O 1
ATOM 5587 N N . CYS B 1 329 ? 13.406 2.965 2.764 1 97.62 329 CYS B N 1
ATOM 5588 C CA . CYS B 1 329 ? 13.781 1.896 3.686 1 97.62 329 CYS B CA 1
ATOM 5589 C C . CYS B 1 329 ? 15 1.135 3.178 1 97.62 329 CYS B C 1
ATOM 5591 O O . CYS B 1 329 ? 15.156 0.948 1.97 1 97.62 329 CYS B O 1
ATOM 5593 N N . ASP B 1 330 ? 15.844 0.704 4.094 1 96.62 330 ASP B N 1
ATOM 5594 C CA . ASP B 1 330 ? 17.016 -0.087 3.758 1 96.62 330 ASP B CA 1
ATOM 5595 C C . ASP B 1 330 ? 16.781 -1.574 3.998 1 96.62 330 ASP B C 1
ATOM 5597 O O . ASP B 1 330 ? 16.781 -2.035 5.141 1 96.62 330 ASP B O 1
ATOM 5601 N N . TRP B 1 331 ? 16.656 -2.359 2.951 1 94.75 331 TRP B N 1
ATOM 5602 C CA . TRP B 1 331 ? 16.312 -3.773 3.064 1 94.75 331 TRP B CA 1
ATOM 5603 C C . TRP B 1 331 ? 17.578 -4.629 3.166 1 94.75 331 TRP B C 1
ATOM 5605 O O . TRP B 1 331 ? 17.5 -5.855 3.24 1 94.75 331 TRP B O 1
ATOM 5615 N N . SER B 1 332 ? 18.734 -4.031 3.102 1 94.62 332 SER B N 1
ATOM 5616 C CA . SER B 1 332 ? 20 -4.754 3.246 1 94.62 332 SER B CA 1
ATOM 5617 C C . SER B 1 332 ? 20.328 -5.004 4.715 1 94.62 332 SER B C 1
ATOM 5619 O O . SER B 1 332 ? 21.266 -5.746 5.031 1 94.62 332 SER B O 1
ATOM 5621 N N . GLN B 1 333 ? 19.516 -4.363 5.594 1 95.69 333 GLN B N 1
ATOM 5622 C CA . GLN B 1 333 ? 19.703 -4.535 7.031 1 95.69 333 GLN B CA 1
ATOM 5623 C C . GLN B 1 333 ? 18.453 -5.109 7.684 1 95.69 333 GLN B C 1
ATOM 5625 O O . GLN B 1 333 ? 17.344 -4.824 7.246 1 95.69 333 GLN B O 1
ATOM 5630 N N . ALA B 1 334 ? 18.75 -5.875 8.742 1 97.19 334 ALA B N 1
ATOM 5631 C CA . ALA B 1 334 ? 17.609 -6.402 9.5 1 97.19 334 ALA B CA 1
ATOM 5632 C C . ALA B 1 334 ? 16.828 -5.277 10.164 1 97.19 334 ALA B C 1
ATOM 5634 O O . ALA B 1 334 ? 17.406 -4.309 10.648 1 97.19 334 ALA B O 1
ATOM 5635 N N . THR B 1 335 ? 15.562 -5.352 10.133 1 97.19 335 THR B N 1
ATOM 5636 C CA . THR B 1 335 ? 14.688 -4.379 10.781 1 97.19 335 THR B CA 1
ATOM 5637 C C . THR B 1 335 ? 13.438 -5.059 11.344 1 97.19 335 THR B C 1
ATOM 5639 O O . THR B 1 335 ? 13.133 -6.195 10.977 1 97.19 335 THR B O 1
ATOM 5642 N N . GLU B 1 336 ? 12.82 -4.395 12.305 1 97.81 336 GLU B N 1
ATOM 5643 C CA . GLU B 1 336 ? 11.633 -4.906 12.977 1 97.81 336 GLU B CA 1
ATOM 5644 C C . GLU B 1 336 ? 10.547 -3.838 13.07 1 97.81 336 GLU B C 1
ATOM 5646 O O . GLU B 1 336 ? 10.836 -2.688 13.414 1 97.81 336 GLU B O 1
ATOM 5651 N N . TRP B 1 337 ? 9.336 -4.176 12.719 1 98.5 337 TRP B N 1
ATOM 5652 C CA . TRP B 1 337 ? 8.141 -3.346 12.891 1 98.5 337 TRP B CA 1
ATOM 5653 C C . TRP B 1 337 ? 7.188 -3.973 13.898 1 98.5 337 TRP B C 1
ATOM 5655 O O . TRP B 1 337 ? 6.703 -5.09 13.695 1 98.5 337 TRP B O 1
ATOM 5665 N N . THR B 1 338 ? 6.879 -3.258 14.961 1 98.31 338 THR B N 1
ATOM 5666 C CA . THR B 1 338 ? 5.973 -3.768 15.984 1 98.31 338 THR B CA 1
ATOM 5667 C C . THR B 1 338 ? 4.695 -2.936 16.047 1 98.31 338 THR B C 1
ATOM 5669 O O . THR B 1 338 ? 4.727 -1.728 15.797 1 98.31 338 THR B O 1
ATOM 5672 N N . PHE B 1 339 ? 3.609 -3.584 16.312 1 98.38 339 PHE B N 1
ATOM 5673 C CA . PHE B 1 339 ? 2.299 -2.957 16.438 1 98.38 339 PHE B CA 1
ATOM 5674 C C . PHE B 1 339 ? 1.612 -3.404 17.734 1 98.38 339 PHE B C 1
ATOM 5676 O O . PHE B 1 339 ? 1.601 -4.594 18.047 1 98.38 339 PHE B O 1
ATOM 5683 N N . GLU B 1 340 ? 1.127 -2.479 18.484 1 97.88 340 GLU B N 1
ATOM 5684 C CA . GLU B 1 340 ? 0.393 -2.768 19.719 1 97.88 340 GLU B CA 1
ATOM 5685 C C . GLU B 1 340 ? -0.892 -1.947 19.797 1 97.88 340 GLU B C 1
ATOM 5687 O O . GLU B 1 340 ? -0.939 -0.81 19.328 1 97.88 340 GLU B O 1
ATOM 5692 N N . PRO B 1 341 ? -1.91 -2.533 20.391 1 97.31 341 PRO B N 1
ATOM 5693 C CA . PRO B 1 341 ? -3.137 -1.746 20.547 1 97.31 341 PRO B CA 1
ATOM 5694 C C . PRO B 1 341 ? -2.943 -0.512 21.422 1 97.31 341 PRO B C 1
ATOM 5696 O O . PRO B 1 341 ? -2.133 -0.533 22.344 1 97.31 341 PRO B O 1
ATOM 5699 N N . LEU B 1 342 ? -3.646 0.532 21.141 1 97.56 342 LEU B N 1
ATOM 5700 C CA . LEU B 1 342 ? -3.637 1.728 21.984 1 97.56 342 LEU B CA 1
ATOM 5701 C C . LEU B 1 342 ? -4.27 1.446 23.344 1 97.56 342 LEU B C 1
ATOM 5703 O O . LEU B 1 342 ? -5.301 0.778 23.422 1 97.56 342 LEU B O 1
ATOM 5707 N N . ASP B 1 343 ? -3.662 1.86 24.422 1 97.25 343 ASP B N 1
ATOM 5708 C CA . ASP B 1 343 ? -4.215 1.759 25.781 1 97.25 343 ASP B CA 1
ATOM 5709 C C . ASP B 1 343 ? -5.184 2.904 26.062 1 97.25 343 ASP B C 1
ATOM 5711 O O . ASP B 1 343 ? -4.789 3.939 26.594 1 97.25 343 ASP B O 1
ATOM 5715 N N . ASN B 1 344 ? -6.422 2.678 25.859 1 96.69 344 ASN B N 1
ATOM 5716 C CA . ASN B 1 344 ? -7.43 3.727 26 1 96.69 344 ASN B CA 1
ATOM 5717 C C . ASN B 1 344 ? -7.676 4.082 27.453 1 96.69 344 ASN B C 1
ATOM 5719 O O . ASN B 1 344 ? -8.227 5.141 27.766 1 96.69 344 ASN B O 1
ATOM 5723 N N . LYS B 1 345 ? -7.328 3.211 28.344 1 97.06 345 LYS B N 1
ATOM 5724 C CA . LYS B 1 345 ? -7.477 3.514 29.766 1 97.06 345 LYS B CA 1
ATOM 5725 C C . LYS B 1 345 ? -6.445 4.539 30.219 1 97.06 345 LYS B C 1
ATOM 5727 O O . LYS B 1 345 ? -6.781 5.508 30.906 1 97.06 345 LYS B O 1
ATOM 5732 N N . ALA B 1 346 ? -5.25 4.305 29.797 1 97.81 346 ALA B N 1
ATOM 5733 C CA . ALA B 1 346 ? -4.184 5.238 30.156 1 97.81 346 ALA B CA 1
ATOM 5734 C C . ALA B 1 346 ? -4.289 6.527 29.344 1 97.81 346 ALA B C 1
ATOM 5736 O O . ALA B 1 346 ? -3.994 7.613 29.844 1 97.81 346 ALA B O 1
ATOM 5737 N N . PHE B 1 347 ? -4.695 6.371 28.125 1 98.19 347 PHE B N 1
ATOM 5738 C CA . PHE B 1 347 ? -4.77 7.496 27.188 1 98.19 347 PHE B CA 1
ATOM 5739 C C . PHE B 1 347 ? -6.156 7.59 26.562 1 98.19 347 PHE B C 1
ATOM 5741 O O . PHE B 1 347 ? -6.367 7.156 25.438 1 98.19 347 PHE B O 1
ATOM 5748 N N . PRO B 1 348 ? -7.09 8.242 27.172 1 98 348 PRO B N 1
ATOM 5749 C CA . PRO B 1 348 ? -8.5 8.219 26.766 1 98 348 PRO B CA 1
ATOM 5750 C C . PRO B 1 348 ? -8.812 9.219 25.656 1 98 348 PRO B C 1
ATOM 5752 O O . PRO B 1 348 ? -9.969 9.344 25.25 1 98 348 PRO B O 1
ATOM 5755 N N . ALA B 1 349 ? -7.836 9.961 25.172 1 98.44 349 ALA B N 1
ATOM 5756 C CA . ALA B 1 349 ? -8.047 11.086 24.266 1 98.44 349 ALA B CA 1
ATOM 5757 C C . ALA B 1 349 ? -8.75 10.641 22.984 1 98.44 349 ALA B C 1
ATOM 5759 O O . ALA B 1 349 ? -9.633 11.336 22.469 1 98.44 349 ALA B O 1
ATOM 5760 N N . VAL B 1 350 ? -8.367 9.484 22.422 1 98.44 350 VAL B N 1
ATOM 5761 C CA . VAL B 1 350 ? -8.898 9.031 21.141 1 98.44 350 VAL B CA 1
ATOM 5762 C C . VAL B 1 350 ? -10.391 8.742 21.266 1 98.44 350 VAL B C 1
ATOM 5764 O O . VAL B 1 350 ? -11.188 9.156 20.422 1 98.44 350 VAL B O 1
ATOM 5767 N N . GLU B 1 351 ? -10.82 8.102 22.328 1 98.12 351 GLU B N 1
ATOM 5768 C CA . GLU B 1 351 ? -12.242 7.848 22.547 1 98.12 351 GLU B CA 1
ATOM 5769 C C . GLU B 1 351 ? -13 9.156 22.781 1 98.12 351 GLU B C 1
ATOM 5771 O O . GLU B 1 351 ? -14.133 9.305 22.312 1 98.12 351 GLU B O 1
ATOM 5776 N N . MET B 1 352 ? -12.359 10.062 23.469 1 98.44 352 MET B N 1
ATOM 5777 C CA . MET B 1 352 ? -12.984 11.352 23.75 1 98.44 352 MET B CA 1
ATOM 5778 C C . MET B 1 352 ? -13.234 12.141 22.469 1 98.44 352 MET B C 1
ATOM 5780 O O . MET B 1 352 ? -14.312 12.719 22.297 1 98.44 352 MET B O 1
ATOM 5784 N N . ILE B 1 353 ? -12.273 12.156 21.578 1 98.44 353 ILE B N 1
ATOM 5785 C CA . ILE B 1 353 ? -12.43 12.93 20.344 1 98.44 353 ILE B CA 1
ATOM 5786 C C . ILE B 1 353 ? -13.477 12.266 19.453 1 98.44 353 ILE B C 1
ATOM 5788 O O . ILE B 1 353 ? -14.203 12.953 18.734 1 98.44 353 ILE B O 1
ATOM 5792 N N . LYS B 1 354 ? -13.5 10.906 19.422 1 98.44 354 LYS B N 1
ATOM 5793 C CA . LYS B 1 354 ? -14.531 10.227 18.656 1 98.44 354 LYS B CA 1
ATOM 5794 C C . LYS B 1 354 ? -15.922 10.633 19.125 1 98.44 354 LYS B C 1
ATOM 5796 O O . LYS B 1 354 ? -16.812 10.883 18.312 1 98.44 354 LYS B O 1
ATOM 5801 N N . ALA B 1 355 ? -16.125 10.711 20.438 1 98.06 355 ALA B N 1
ATOM 5802 C CA . ALA B 1 355 ? -17.391 11.148 20.984 1 98.06 355 ALA B CA 1
ATOM 5803 C C . ALA B 1 355 ? -17.703 12.586 20.578 1 98.06 355 ALA B C 1
ATOM 5805 O O . ALA B 1 355 ? -18.828 12.891 20.156 1 98.06 355 ALA B O 1
ATOM 5806 N N . ALA B 1 356 ? -16.703 13.469 20.703 1 98 356 ALA B N 1
ATOM 5807 C CA . ALA B 1 356 ? -16.875 14.859 20.297 1 98 356 ALA B CA 1
ATOM 5808 C C . ALA B 1 356 ? -17.188 14.969 18.812 1 98 356 ALA B C 1
ATOM 5810 O O . ALA B 1 356 ? -18.031 15.781 18.406 1 98 356 ALA B O 1
ATOM 5811 N N . GLY B 1 357 ? -16.484 14.164 18.062 1 97.5 357 GLY B N 1
ATOM 5812 C CA . GLY B 1 357 ? -16.703 14.141 16.625 1 97.5 357 GLY B CA 1
ATOM 5813 C C . GLY B 1 357 ? -18.094 13.68 16.234 1 97.5 357 GLY B C 1
ATOM 5814 O O . GLY B 1 357 ? -18.703 14.211 15.312 1 97.5 357 GLY B O 1
ATOM 5815 N N . ARG B 1 358 ? -18.656 12.664 16.953 1 96.12 358 ARG B N 1
ATOM 5816 C CA . ARG B 1 358 ? -20 12.164 16.703 1 96.12 358 ARG B CA 1
ATOM 5817 C C . ARG B 1 358 ? -21.047 13.227 17.047 1 96.12 358 ARG B C 1
ATOM 5819 O O . ARG B 1 358 ? -22.062 13.359 16.344 1 96.12 358 ARG B O 1
ATOM 5826 N N . ARG B 1 359 ? -20.781 13.938 18.109 1 95.38 359 ARG B N 1
ATOM 5827 C CA . ARG B 1 359 ? -21.688 15.031 18.469 1 95.38 359 ARG B CA 1
ATOM 5828 C C . ARG B 1 359 ? -21.688 16.109 17.391 1 95.38 359 ARG B C 1
ATOM 5830 O O . ARG B 1 359 ? -22.734 16.688 17.078 1 95.38 359 ARG B O 1
ATOM 5837 N N . GLY B 1 360 ? -20.469 16.469 16.891 1 95.75 360 GLY B N 1
ATOM 5838 C CA . GLY B 1 360 ? -20.328 17.422 15.805 1 95.75 360 GLY B CA 1
ATOM 5839 C C . GLY B 1 360 ? -20.438 18.859 16.266 1 95.75 360 GLY B C 1
ATOM 5840 O O . GLY B 1 360 ? -20.156 19.172 17.422 1 95.75 360 GLY B O 1
ATOM 5841 N N . GLY B 1 361 ? -20.672 19.766 15.281 1 96.06 361 GLY B N 1
ATOM 5842 C CA . GLY B 1 361 ? -20.766 21.172 15.617 1 96.06 361 GLY B CA 1
ATOM 5843 C C . GLY B 1 361 ? -19.484 21.734 16.172 1 96.06 361 GLY B C 1
ATOM 5844 O O . GLY B 1 361 ? -18.406 21.547 15.594 1 96.06 361 GLY B O 1
ATOM 5845 N N . THR B 1 362 ? -19.625 22.422 17.328 1 97.88 362 THR B N 1
ATOM 5846 C CA . THR B 1 362 ? -18.469 23.125 17.875 1 97.88 362 THR B CA 1
ATOM 5847 C C . THR B 1 362 ? -17.719 22.25 18.875 1 97.88 362 THR B C 1
ATOM 5849 O O . THR B 1 362 ? -16.719 22.672 19.453 1 97.88 362 THR B O 1
ATOM 5852 N N . PHE B 1 363 ? -18.156 21.016 19.125 1 98.31 363 PHE B N 1
ATOM 5853 C CA . PHE B 1 363 ? -17.547 20.172 20.141 1 98.31 363 PHE B CA 1
ATOM 5854 C C . PHE B 1 363 ? -16.078 19.922 19.844 1 98.31 363 PHE B C 1
ATOM 5856 O O . PHE B 1 363 ? -15.227 20.062 20.719 1 98.31 363 PHE B O 1
ATOM 5863 N N . PRO B 1 364 ? -15.766 19.562 18.531 1 98.06 364 PRO B N 1
ATOM 5864 C CA . PRO B 1 364 ? -14.344 19.344 18.25 1 98.06 364 PRO B CA 1
ATOM 5865 C C . PRO B 1 364 ? -13.508 20.609 18.469 1 98.06 364 PRO B C 1
ATOM 5867 O O . PRO B 1 364 ? -12.383 20.531 18.984 1 98.06 364 PRO B O 1
ATOM 5870 N N . ALA B 1 365 ? -14.031 21.75 18.125 1 97.94 365 ALA B N 1
ATOM 5871 C CA . ALA B 1 365 ? -13.328 23.016 18.344 1 97.94 365 ALA B CA 1
ATOM 5872 C C . ALA B 1 365 ? -13.086 23.25 19.844 1 97.94 365 ALA B C 1
ATOM 5874 O O . ALA B 1 365 ? -12.008 23.703 20.234 1 97.94 365 ALA B O 1
ATOM 5875 N N . VAL B 1 366 ? -14.078 22.969 20.656 1 98.44 366 VAL B N 1
ATOM 5876 C CA . VAL B 1 366 ? -14.008 23.125 22.094 1 98.44 366 VAL B CA 1
ATOM 5877 C C . VAL B 1 366 ? -12.961 22.188 22.672 1 98.44 366 VAL B C 1
ATOM 5879 O O . VAL B 1 366 ? -12.156 22.578 23.531 1 98.44 366 VAL B O 1
ATOM 5882 N N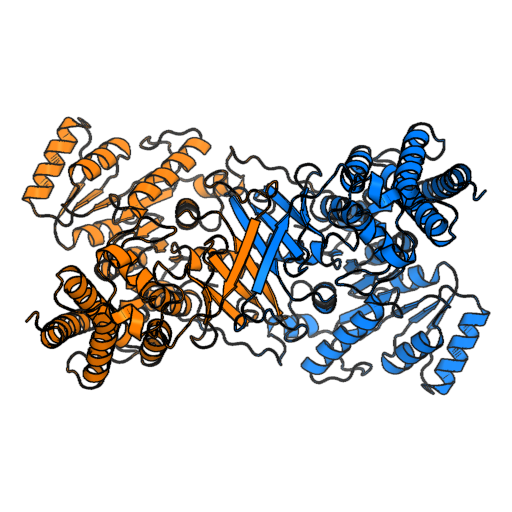 . PHE B 1 367 ? -12.953 20.953 22.219 1 98.38 367 PHE B N 1
ATOM 5883 C CA . PHE B 1 367 ? -11.945 19.984 22.625 1 98.38 367 PHE B CA 1
ATOM 5884 C C . PHE B 1 367 ? -10.539 20.547 22.406 1 98.38 367 PHE B C 1
ATOM 5886 O O . PHE B 1 367 ? -9.711 20.531 23.312 1 98.38 367 PHE B O 1
ATOM 5893 N N . ASN B 1 368 ? -10.297 21.031 21.188 1 97.38 368 ASN B N 1
ATOM 5894 C CA . ASN B 1 368 ? -8.977 21.531 20.812 1 97.38 368 ASN B CA 1
ATOM 5895 C C . ASN B 1 368 ? -8.578 22.75 21.641 1 97.38 368 ASN B C 1
ATOM 5897 O O . ASN B 1 368 ? -7.453 22.828 22.141 1 97.38 368 ASN B O 1
ATOM 5901 N N . ALA B 1 369 ? -9.461 23.703 21.781 1 97.12 369 ALA B N 1
ATOM 5902 C CA . ALA B 1 369 ? -9.18 24.938 22.516 1 97.12 369 ALA B CA 1
ATOM 5903 C C . ALA B 1 369 ? -8.898 24.656 23.984 1 97.12 369 ALA B C 1
ATOM 5905 O O . ALA B 1 369 ? -7.965 25.203 24.562 1 97.12 369 ALA B O 1
ATOM 5906 N N . ALA B 1 370 ? -9.742 23.797 24.578 1 98 370 ALA B N 1
ATOM 5907 C CA . ALA B 1 370 ? -9.547 23.438 25.984 1 98 370 ALA B CA 1
ATOM 5908 C C . ALA B 1 370 ? -8.195 22.75 26.188 1 98 370 ALA B C 1
ATOM 5910 O O . ALA B 1 370 ? -7.488 23.031 27.156 1 98 370 ALA B O 1
ATOM 5911 N N . ASN B 1 371 ? -7.887 21.844 25.266 1 97.5 371 ASN B N 1
ATOM 5912 C CA . ASN B 1 371 ? -6.613 21.141 25.344 1 97.5 371 ASN B CA 1
ATOM 5913 C C . ASN B 1 371 ? -5.43 22.094 25.266 1 97.5 371 ASN B C 1
ATOM 5915 O O . ASN B 1 371 ? -4.445 21.938 25.984 1 97.5 371 ASN B O 1
ATOM 5919 N N . GLU B 1 372 ? -5.492 23.094 24.391 1 95.25 372 GLU B N 1
ATOM 5920 C CA . GLU B 1 372 ? -4.398 24.047 24.234 1 95.25 372 GLU B CA 1
ATOM 5921 C C . GLU B 1 372 ? -4.141 24.797 25.547 1 95.25 372 GLU B C 1
ATOM 5923 O O . GLU B 1 372 ? -2.988 24.969 25.953 1 95.25 372 GLU B O 1
ATOM 5928 N N . GLU B 1 373 ? -5.184 25.203 26.203 1 96.81 373 GLU B N 1
ATOM 5929 C CA . GLU B 1 373 ? -5.051 25.875 27.5 1 96.81 373 GLU B CA 1
ATOM 5930 C C . GLU B 1 373 ? -4.48 24.938 28.547 1 96.81 373 GLU B C 1
ATOM 5932 O O . GLU B 1 373 ? -3.664 25.344 29.375 1 96.81 373 GLU B O 1
ATOM 5937 N N . ALA B 1 374 ? -4.953 23.734 28.516 1 98 374 ALA B N 1
ATOM 5938 C CA . ALA B 1 374 ? -4.48 22.75 29.5 1 98 374 ALA B CA 1
ATOM 5939 C C . ALA B 1 374 ? -2.994 22.453 29.297 1 98 374 ALA B C 1
ATOM 5941 O O . ALA B 1 374 ? -2.256 22.297 30.281 1 98 374 ALA B O 1
ATOM 5942 N N . VAL B 1 375 ? -2.518 22.312 28.062 1 97.06 375 VAL B N 1
ATOM 5943 C CA . VAL B 1 375 ? -1.106 22.109 27.766 1 97.06 375 VAL B CA 1
ATOM 5944 C C . VAL B 1 375 ? -0.281 23.266 28.328 1 97.06 375 VAL B C 1
ATOM 5946 O O . VAL B 1 375 ? 0.762 23.047 28.938 1 97.06 375 VAL B O 1
ATOM 5949 N N . ALA B 1 376 ? -0.759 24.469 28.109 1 95.88 376 ALA B N 1
ATOM 5950 C CA . ALA B 1 376 ? -0.067 25.641 28.625 1 95.88 376 ALA B CA 1
ATOM 5951 C C . ALA B 1 376 ? 0.024 25.594 30.156 1 95.88 376 ALA B C 1
ATOM 5953 O O . ALA B 1 376 ? 1.076 25.891 30.719 1 95.88 376 ALA B O 1
ATOM 5954 N N . ALA B 1 377 ? -1.026 25.219 30.781 1 97.69 377 ALA B N 1
ATOM 5955 C CA . ALA B 1 377 ? -1.062 25.141 32.25 1 97.69 377 ALA B CA 1
ATOM 5956 C C . ALA B 1 377 ? -0.093 24.078 32.75 1 97.69 377 ALA B C 1
ATOM 5958 O O . ALA B 1 377 ? 0.576 24.281 33.781 1 97.69 377 ALA B O 1
ATOM 5959 N N . PHE B 1 378 ? -0.067 22.953 32.062 1 98 378 PHE B N 1
ATOM 5960 C CA . PHE B 1 378 ? 0.854 21.875 32.438 1 98 378 PHE B CA 1
ATOM 5961 C C . PHE B 1 378 ? 2.299 22.359 32.344 1 98 378 PHE B C 1
ATOM 5963 O O . PHE B 1 378 ? 3.08 22.141 33.281 1 98 378 PHE B O 1
ATOM 5970 N N . HIS B 1 379 ? 2.688 23.047 31.359 1 96.94 379 HIS B N 1
ATOM 5971 C CA . HIS B 1 379 ? 4.059 23.5 31.172 1 96.94 379 HIS B CA 1
ATOM 5972 C C . HIS B 1 379 ? 4.391 24.656 32.125 1 96.94 379 HIS B C 1
ATOM 5974 O O . HIS B 1 379 ? 5.562 24.922 32.406 1 96.94 379 HIS B O 1
ATOM 5980 N N . ALA B 1 380 ? 3.412 25.359 32.594 1 96 380 ALA B N 1
ATOM 5981 C CA . ALA B 1 380 ? 3.607 26.406 33.594 1 96 380 ALA B CA 1
ATOM 5982 C C . ALA B 1 380 ? 3.758 25.812 35 1 96 380 ALA B C 1
ATOM 5984 O O . ALA B 1 380 ? 4.035 26.531 35.969 1 96 380 ALA B O 1
ATOM 5985 N N . GLY B 1 381 ? 3.59 24.531 35.094 1 95.56 381 GLY B N 1
A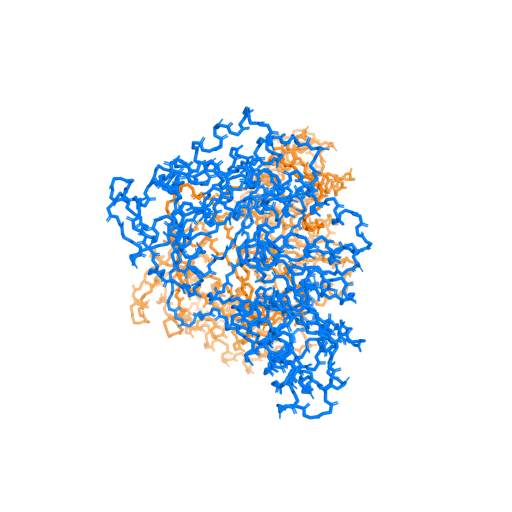TOM 5986 C CA . GLY B 1 381 ? 3.717 23.844 36.375 1 95.56 381 GLY B CA 1
ATOM 5987 C C . GLY B 1 381 ? 2.473 23.969 37.219 1 95.56 381 GLY B C 1
ATOM 5988 O O . GLY B 1 381 ? 2.508 23.656 38.406 1 95.56 381 GLY B O 1
ATOM 5989 N N . ALA B 1 382 ? 1.386 24.344 36.625 1 96.25 382 ALA B N 1
ATOM 5990 C CA . ALA B 1 382 ? 0.176 24.641 37.375 1 96.25 382 ALA B CA 1
ATOM 5991 C C . ALA B 1 382 ? -0.661 23.375 37.594 1 96.25 382 ALA B C 1
ATOM 5993 O O . ALA B 1 382 ? -1.466 23.312 38.531 1 96.25 382 ALA B O 1
ATOM 5994 N N . ILE B 1 383 ? -0.534 22.438 36.75 1 97.25 383 ILE B N 1
ATOM 5995 C CA . ILE B 1 383 ? -1.371 21.234 36.844 1 97.25 383 ILE B CA 1
ATOM 5996 C C . ILE B 1 383 ? -0.534 20 36.562 1 97.25 383 ILE B C 1
ATOM 5998 O O . ILE B 1 383 ? 0.597 20.109 36.062 1 97.25 383 ILE B O 1
ATOM 6002 N N . ARG B 1 384 ? -1.121 18.812 36.875 1 97.06 384 ARG B N 1
ATOM 6003 C CA . ARG B 1 384 ? -0.513 17.531 36.531 1 97.06 384 ARG B CA 1
ATOM 6004 C C . ARG B 1 384 ? -0.847 17.141 35.094 1 97.06 384 ARG B C 1
ATOM 6006 O O . ARG B 1 384 ? -1.79 17.672 34.5 1 97.06 384 ARG B O 1
ATOM 6013 N N . PHE B 1 385 ? -0.049 16.203 34.594 1 98 385 PHE B N 1
ATOM 6014 C CA . PHE B 1 385 ? -0.2 15.734 33.219 1 98 385 PHE B CA 1
ATOM 6015 C C . PHE B 1 385 ? -1.617 15.227 32.969 1 98 385 PHE B C 1
ATOM 6017 O O . PHE B 1 385 ? -2.248 15.594 31.969 1 98 385 PHE B O 1
ATOM 6024 N N . THR B 1 386 ? -2.215 14.43 33.906 1 97.88 386 THR B N 1
ATOM 6025 C CA . THR B 1 386 ? -3.521 13.812 33.719 1 97.88 386 THR B CA 1
ATOM 6026 C C . THR B 1 386 ? -4.633 14.852 33.812 1 97.88 386 THR B C 1
ATOM 6028 O O . THR B 1 386 ? -5.742 14.641 33.344 1 97.88 386 THR B O 1
ATOM 6031 N N . ASP B 1 387 ? -4.32 16 34.438 1 97.75 387 ASP B N 1
ATOM 6032 C CA . ASP B 1 387 ? -5.316 17.062 34.562 1 97.75 387 ASP B CA 1
ATOM 6033 C C . ASP B 1 387 ? -5.68 17.656 33.219 1 97.75 387 ASP B C 1
ATOM 6035 O O . ASP B 1 387 ? -6.754 18.25 33.062 1 97.75 387 ASP B O 1
ATOM 6039 N N . MET B 1 388 ? -4.773 17.547 32.281 1 98.19 388 MET B N 1
ATOM 6040 C CA . MET B 1 388 ? -5.027 18.109 30.969 1 98.19 388 MET B CA 1
ATOM 6041 C C . MET B 1 388 ? -6.273 17.5 30.328 1 98.19 388 MET B C 1
ATOM 6043 O O . MET B 1 388 ? -7.211 18.219 29.984 1 98.19 388 MET B O 1
ATOM 6047 N N . ILE B 1 389 ? -6.301 16.109 30.281 1 98.19 389 ILE B N 1
ATOM 6048 C CA . ILE B 1 389 ? -7.406 15.43 29.609 1 98.19 389 ILE B CA 1
ATOM 6049 C C . ILE B 1 389 ? -8.664 15.523 30.469 1 98.19 389 ILE B C 1
ATOM 6051 O O . ILE B 1 389 ? -9.781 15.602 29.953 1 98.19 389 ILE B O 1
ATOM 6055 N N . GLU B 1 390 ? -8.516 15.539 31.766 1 97.81 390 GLU B N 1
ATOM 6056 C CA . GLU B 1 390 ? -9.664 15.672 32.656 1 97.81 390 GLU B CA 1
ATOM 6057 C C . GLU B 1 390 ? -10.336 17.031 32.5 1 97.81 390 GLU B C 1
ATOM 6059 O O . GLU B 1 390 ? -11.562 17.125 32.438 1 97.81 390 GLU B O 1
ATOM 6064 N N . ALA B 1 391 ? -9.508 18.094 32.469 1 98.25 391 ALA B N 1
ATOM 6065 C CA . ALA B 1 391 ? -10.039 19.438 32.281 1 98.25 391 ALA B CA 1
ATOM 6066 C C . ALA B 1 391 ? -10.734 19.562 30.922 1 98.25 391 ALA B C 1
ATOM 6068 O O . ALA B 1 391 ? -11.805 20.172 30.812 1 98.25 391 ALA B O 1
ATOM 6069 N N . THR B 1 392 ? -10.125 19.016 29.875 1 98.44 392 THR B N 1
ATOM 6070 C CA . THR B 1 392 ? -10.719 19.031 28.547 1 98.44 392 THR B CA 1
ATOM 6071 C C . THR B 1 392 ? -12.078 18.359 28.547 1 98.44 392 THR B C 1
ATOM 6073 O O . THR B 1 392 ? -13.047 18.875 27.984 1 98.44 392 THR B O 1
ATOM 6076 N N . GLY B 1 393 ? -12.195 17.188 29.234 1 98.38 393 GLY B N 1
ATOM 6077 C CA . GLY B 1 393 ? -13.461 16.484 29.344 1 98.38 393 GLY B CA 1
ATOM 6078 C C . GLY B 1 393 ? -14.531 17.281 30.062 1 98.38 393 GLY B C 1
ATOM 6079 O O . GLY B 1 393 ? -15.688 17.312 29.625 1 98.38 393 GLY B O 1
ATOM 6080 N N . ARG B 1 394 ? -14.125 17.953 31.094 1 98.19 394 ARG B N 1
ATOM 6081 C CA . ARG B 1 394 ? -15.07 18.766 31.844 1 98.19 394 ARG B CA 1
ATOM 6082 C C . ARG B 1 394 ? -15.602 19.922 31 1 98.19 394 ARG B C 1
ATOM 6084 O O . ARG B 1 394 ? -16.797 20.234 31.047 1 98.19 394 ARG B O 1
ATOM 6091 N N . VAL B 1 395 ? -14.688 20.562 30.281 1 98.62 395 VAL B N 1
ATOM 6092 C CA . VAL B 1 395 ? -15.102 21.656 29.406 1 98.62 395 VAL B CA 1
ATOM 6093 C C . VAL B 1 395 ? -16.094 21.141 28.375 1 98.62 395 VAL B C 1
ATOM 6095 O O . VAL B 1 395 ? -17.094 21.797 28.094 1 98.62 395 VAL B O 1
ATOM 6098 N N . LEU B 1 396 ? -15.883 19.969 27.812 1 98.44 396 LEU B N 1
ATOM 6099 C CA . LEU B 1 396 ? -16.766 19.375 26.812 1 98.44 396 LEU B CA 1
ATOM 6100 C C . LEU B 1 396 ? -18.141 19.094 27.406 1 98.44 396 LEU B C 1
ATOM 6102 O O . LEU B 1 396 ? -19.172 19.375 26.781 1 98.44 396 LEU B O 1
ATOM 6106 N N . ASP B 1 397 ? -18.125 18.531 28.594 1 98.06 397 ASP B N 1
ATOM 6107 C CA . ASP B 1 397 ? -19.375 18.219 29.266 1 98.06 397 ASP B CA 1
ATOM 6108 C C . ASP B 1 397 ? -20.219 19.484 29.469 1 98.06 397 ASP B C 1
ATOM 6110 O O . ASP B 1 397 ? -21.422 19.484 29.234 1 98.06 397 ASP B O 1
ATOM 6114 N N . GLU B 1 398 ? -19.578 20.516 29.828 1 98.25 398 GLU B N 1
ATOM 6115 C CA . GLU B 1 398 ? -20.266 21.766 30.109 1 98.25 398 GLU B CA 1
ATOM 6116 C C . GLU B 1 398 ? -20.688 22.469 28.812 1 98.25 398 GLU B C 1
ATOM 6118 O O . GLU B 1 398 ? -21.625 23.266 28.812 1 98.25 398 GLU B O 1
ATOM 6123 N N . HIS B 1 399 ? -19.984 22.203 27.734 1 98.19 399 HIS B N 1
ATOM 6124 C CA . HIS B 1 399 ? -20.297 22.828 26.453 1 98.19 399 HIS B CA 1
ATOM 6125 C C . HIS B 1 399 ? -21.688 22.438 25.969 1 98.19 399 HIS B C 1
ATOM 6127 O O . HIS B 1 399 ? -22.328 23.219 25.266 1 98.19 399 HIS B O 1
ATOM 6133 N N . ALA B 1 400 ? -22.156 21.297 26.406 1 95.62 400 ALA B N 1
ATOM 6134 C CA . ALA B 1 400 ? -23.453 20.797 25.969 1 95.62 400 ALA B CA 1
ATOM 6135 C C . ALA B 1 400 ? -24.578 21.766 26.328 1 95.62 400 ALA B C 1
ATOM 6137 O O . ALA B 1 400 ? -25.609 21.797 25.672 1 95.62 400 ALA B O 1
ATOM 6138 N N . SER B 1 401 ? -24.328 22.609 27.328 1 95.88 401 SER B N 1
ATOM 6139 C CA . SER B 1 401 ? -25.344 23.547 27.781 1 95.88 401 SER B CA 1
ATOM 6140 C C . SER B 1 401 ? -24.844 24.984 27.672 1 95.88 401 SER B C 1
ATOM 6142 O O . SER B 1 401 ? -25.422 25.906 28.266 1 95.88 401 SER B O 1
ATOM 6144 N N . SER B 1 402 ? -23.828 25.156 26.969 1 96.44 402 SER B N 1
ATOM 6145 C CA . SER B 1 402 ? -23.234 26.484 26.922 1 96.44 402 SER B CA 1
ATOM 6146 C C . SER B 1 402 ? -23.922 27.359 25.875 1 96.44 402 SER B C 1
ATOM 6148 O O . SER B 1 402 ? -24.516 26.828 24.922 1 96.44 402 SER B O 1
ATOM 6150 N N . SER B 1 403 ? -23.797 28.688 26.062 1 93.88 403 SER B N 1
ATOM 6151 C CA . SER B 1 403 ? -24.359 29.625 25.109 1 93.88 403 SER B CA 1
ATOM 6152 C C . SER B 1 403 ? -23.547 29.656 23.812 1 93.88 403 SER B C 1
ATOM 6154 O O . SER B 1 403 ? -24.016 30.172 22.797 1 93.88 403 SER B O 1
ATOM 6156 N N . ALA B 1 404 ? -22.391 29.016 23.812 1 95.19 404 ALA B N 1
ATOM 6157 C CA . ALA B 1 404 ? -21.5 29.047 22.656 1 95.19 404 ALA B CA 1
ATOM 6158 C C . ALA B 1 404 ? -21.703 27.797 21.781 1 95.19 404 ALA B C 1
ATOM 6160 O O . ALA B 1 404 ? -21 27.625 20.781 1 95.19 404 ALA B O 1
ATOM 6161 N N . LEU B 1 405 ? -22.656 26.969 22.172 1 95.38 405 LEU B N 1
ATOM 6162 C CA . LEU B 1 405 ? -22.922 25.75 21.422 1 95.38 405 LEU B CA 1
ATOM 6163 C C . LEU B 1 405 ? -23.547 26.062 20.062 1 95.38 405 LEU B C 1
ATOM 6165 O O . LEU B 1 405 ? -24.484 26.844 19.969 1 95.38 405 LEU B O 1
ATOM 6169 N N . ALA B 1 406 ? -22.891 25.547 19.016 1 93.44 406 ALA B N 1
ATOM 6170 C CA . ALA B 1 406 ? -23.5 25.484 17.688 1 93.44 406 ALA B CA 1
ATOM 6171 C C . ALA B 1 406 ? -23.594 24.047 17.188 1 93.44 406 ALA B C 1
ATOM 6173 O O . ALA B 1 406 ? -22.594 23.312 17.219 1 93.44 406 ALA B O 1
ATOM 6174 N N . GLU B 1 407 ? -24.797 23.672 16.703 1 89.62 407 GLU B N 1
ATOM 6175 C CA . GLU B 1 407 ? -25.016 22.312 16.219 1 89.62 407 GLU B CA 1
ATOM 6176 C C . GLU B 1 407 ? -24.516 22.125 14.797 1 89.62 407 GLU B C 1
ATOM 6178 O O . GLU B 1 407 ? -24.281 23.109 14.086 1 89.62 407 GLU B O 1
ATOM 6183 N N . SER B 1 408 ? -24.375 20.828 14.445 1 87.19 408 SER B N 1
ATOM 6184 C CA . SER B 1 408 ? -24.047 20.5 13.062 1 87.19 408 SER B CA 1
ATOM 6185 C C . SER B 1 408 ? -25.062 21.078 12.094 1 87.19 408 SER B C 1
ATOM 6187 O O . SER B 1 408 ? -26.266 21.078 12.383 1 87.19 408 SER B O 1
ATOM 6189 N N . GLY B 1 409 ? -24.578 21.5 10.945 1 86.44 409 GLY B N 1
ATOM 6190 C CA . GLY B 1 409 ? -25.469 22.078 9.953 1 86.44 409 GLY B CA 1
ATOM 6191 C C . GLY B 1 409 ? -25.578 23.594 10.055 1 86.44 409 GLY B C 1
ATOM 6192 O O . GLY B 1 409 ? -26.016 24.25 9.109 1 86.44 409 GLY B O 1
ATOM 6193 N N . SER B 1 410 ? -25.141 24.141 11.227 1 86.44 410 SER B N 1
ATOM 6194 C CA . SER B 1 410 ? -25.25 25.578 11.438 1 86.44 410 SER B CA 1
ATOM 6195 C C . SER B 1 410 ? -23.891 26.188 11.766 1 86.44 410 SER B C 1
ATOM 6197 O O . SER B 1 410 ? -23.828 27.266 12.367 1 86.44 410 SER B O 1
ATOM 6199 N N . LEU B 1 411 ? -22.938 25.547 11.406 1 93.31 411 LEU B N 1
ATOM 6200 C CA . LEU B 1 411 ? -21.609 26 11.805 1 93.31 411 LEU B CA 1
ATOM 6201 C C . LEU B 1 411 ? -21.141 27.156 10.93 1 93.31 411 LEU B C 1
ATOM 6203 O O . LEU B 1 411 ? -21.281 27.125 9.711 1 93.31 411 LEU B O 1
ATOM 6207 N N . THR B 1 412 ? -20.766 28.203 11.586 1 94.5 412 THR B N 1
ATOM 6208 C CA . THR B 1 412 ? -20.109 29.328 10.938 1 94.5 412 THR B CA 1
ATOM 6209 C C . THR B 1 412 ? -18.734 29.594 11.555 1 94.5 412 THR B C 1
ATOM 6211 O O . THR B 1 412 ? -18.422 29.078 12.625 1 94.5 412 THR B O 1
ATOM 6214 N N . LEU B 1 413 ? -17.969 30.312 10.773 1 94.69 413 LEU B N 1
ATOM 6215 C CA . LEU B 1 413 ? -16.656 30.656 11.32 1 94.69 413 LEU B CA 1
ATOM 6216 C C . LEU B 1 413 ? -16.797 31.406 12.633 1 94.69 413 LEU B C 1
ATOM 6218 O O . LEU B 1 413 ? -16.062 31.156 13.586 1 94.69 413 LEU B O 1
ATOM 6222 N N . GLU B 1 414 ? -17.734 32.25 12.695 1 94.88 414 GLU B N 1
ATOM 6223 C CA . GLU B 1 414 ? -17.984 33.031 13.906 1 94.88 414 GLU B CA 1
ATOM 6224 C C . GLU B 1 414 ? -18.375 32.125 15.07 1 94.88 414 GLU B C 1
ATOM 6226 O O . GLU B 1 414 ? -17.922 32.344 16.203 1 94.88 414 GLU B O 1
ATOM 6231 N N . ALA B 1 415 ? -19.188 31.188 14.805 1 95.88 415 ALA B N 1
ATOM 6232 C CA . ALA B 1 415 ? -19.594 30.234 15.836 1 95.88 415 ALA B CA 1
ATOM 6233 C C . ALA B 1 415 ? -18.406 29.469 16.391 1 95.88 415 ALA B C 1
ATOM 6235 O O . ALA B 1 415 ? -18.312 29.219 17.594 1 95.88 415 ALA B O 1
ATOM 6236 N N . VAL B 1 416 ? -17.531 29.062 15.461 1 96.94 416 VAL B N 1
ATOM 6237 C CA . VAL B 1 416 ? -16.328 28.328 15.859 1 96.94 416 VAL B CA 1
ATOM 6238 C C . VAL B 1 416 ? -15.477 29.203 16.766 1 96.94 416 VAL B C 1
ATOM 6240 O O . VAL B 1 416 ? -15.039 28.75 17.844 1 96.94 416 VAL B O 1
ATOM 6243 N N . LEU B 1 417 ? -15.266 30.422 16.375 1 95 417 LEU B N 1
ATOM 6244 C CA . LEU B 1 417 ? -14.43 31.344 17.141 1 95 417 LEU B CA 1
ATOM 6245 C C . LEU B 1 417 ? -15.039 31.625 18.516 1 95 417 LEU B C 1
ATOM 6247 O O . LEU B 1 417 ? -14.32 31.688 19.516 1 95 417 LEU B O 1
ATOM 6251 N N . GLU B 1 418 ? -16.312 31.797 18.531 1 96.44 418 GLU B N 1
ATOM 6252 C CA . GLU B 1 418 ? -17 32.031 19.797 1 96.44 418 GLU B CA 1
ATOM 6253 C C . GLU B 1 418 ? -16.891 30.828 20.719 1 96.44 418 GLU B C 1
ATOM 6255 O O . GLU B 1 418 ? -16.641 30.984 21.922 1 96.44 418 GLU B O 1
ATOM 6260 N N . ALA B 1 419 ? -17.078 29.688 20.188 1 97.62 419 ALA B N 1
ATOM 6261 C CA . ALA B 1 419 ? -16.969 28.469 20.969 1 97.62 419 ALA B CA 1
ATOM 6262 C C . ALA B 1 419 ? -15.555 28.297 21.516 1 97.62 419 ALA B C 1
ATOM 6264 O O . ALA B 1 419 ? -15.375 27.859 22.656 1 97.62 419 ALA B O 1
ATOM 6265 N N . GLU B 1 420 ? -14.562 28.609 20.719 1 97.56 420 GLU B N 1
ATOM 6266 C CA . GLU B 1 420 ? -13.18 28.5 21.172 1 97.56 420 GLU B CA 1
ATOM 6267 C C . GLU B 1 420 ? -12.891 29.484 22.281 1 97.56 420 GLU B C 1
ATOM 6269 O O . GLU B 1 420 ? -12.203 29.156 23.25 1 97.56 420 GLU B O 1
ATOM 6274 N N . ARG B 1 421 ? -13.391 30.688 22.109 1 97 421 ARG B N 1
ATOM 6275 C CA . ARG B 1 421 ? -13.211 31.688 23.156 1 97 421 ARG B CA 1
ATOM 6276 C C . ARG B 1 421 ? -13.844 31.219 24.469 1 97 421 ARG B C 1
ATOM 6278 O O . ARG B 1 421 ? -13.234 31.344 25.531 1 97 421 ARG B O 1
ATOM 6285 N N . TRP B 1 422 ? -15.016 30.797 24.375 1 98.19 422 TRP B N 1
ATOM 6286 C CA . TRP B 1 422 ? -15.703 30.266 25.547 1 98.19 422 TRP B CA 1
ATOM 6287 C C . TRP B 1 422 ? -14.906 29.141 26.188 1 98.19 422 TRP B C 1
ATOM 6289 O O . TRP B 1 422 ? -14.719 29.125 27.406 1 98.19 422 TRP B O 1
ATOM 6299 N N . ALA B 1 423 ? -14.492 28.156 25.359 1 98.44 423 ALA B N 1
ATOM 6300 C CA . ALA B 1 423 ? -13.75 27 25.828 1 98.44 423 ALA B CA 1
ATOM 6301 C C . ALA B 1 423 ? -12.484 27.422 26.562 1 98.44 423 ALA B C 1
ATOM 6303 O O . ALA B 1 423 ? -12.148 26.859 27.609 1 98.44 423 ALA B O 1
ATOM 6304 N N . ARG B 1 424 ? -11.719 28.359 26 1 97.44 424 ARG B N 1
ATOM 6305 C CA . ARG B 1 424 ? -10.492 28.828 26.609 1 97.44 424 ARG B CA 1
ATOM 6306 C C . ARG B 1 424 ? -10.773 29.469 27.969 1 97.44 424 ARG B C 1
ATOM 6308 O O . ARG B 1 424 ? -10.062 29.234 28.938 1 97.44 424 ARG B O 1
ATOM 6315 N N . THR B 1 425 ? -11.797 30.312 27.984 1 97.81 425 THR B N 1
ATOM 6316 C CA . THR B 1 425 ? -12.18 30.953 29.234 1 97.81 425 THR B CA 1
ATOM 6317 C C . THR B 1 425 ? -12.555 29.922 30.297 1 97.81 425 THR B C 1
ATOM 6319 O O . THR B 1 425 ? -12.07 29.984 31.422 1 97.81 425 THR B O 1
ATOM 6322 N N . ARG B 1 426 ? -13.383 29.031 29.922 1 97.81 426 ARG B N 1
ATOM 6323 C CA . ARG B 1 426 ? -13.859 28.016 30.875 1 97.81 426 ARG B CA 1
ATOM 6324 C C . ARG B 1 426 ? -12.719 27.125 31.328 1 97.81 426 ARG B C 1
ATOM 6326 O O . ARG B 1 426 ? -12.625 26.781 32.5 1 97.81 426 ARG B O 1
ATOM 6333 N N . ALA B 1 427 ? -11.867 26.672 30.406 1 98.06 427 ALA B N 1
ATOM 6334 C CA . ALA B 1 427 ? -10.703 25.859 30.75 1 98.06 427 ALA B CA 1
ATOM 6335 C C . ALA B 1 427 ? -9.82 26.562 31.781 1 98.06 427 ALA B C 1
ATOM 6337 O O . ALA B 1 427 ? -9.406 25.953 32.781 1 98.06 427 ALA B O 1
ATOM 6338 N N . ASN B 1 428 ? -9.562 27.797 31.531 1 97.38 428 ASN B N 1
ATOM 6339 C CA . ASN B 1 428 ? -8.727 28.562 32.438 1 97.38 428 ASN B CA 1
ATOM 6340 C C . ASN B 1 428 ? -9.352 28.656 33.844 1 97.38 428 ASN B C 1
ATOM 6342 O O . ASN B 1 428 ? -8.641 28.641 34.844 1 97.38 428 ASN B O 1
ATOM 6346 N N . GLN B 1 429 ? -10.656 28.781 33.938 1 97.06 429 GLN B N 1
ATOM 6347 C CA . GLN B 1 429 ? -11.359 28.781 35.219 1 97.06 429 GLN B CA 1
ATOM 6348 C C . GLN B 1 429 ? -11.18 27.453 35.938 1 97.06 429 GLN B C 1
ATOM 6350 O O . GLN B 1 429 ? -10.922 27.422 37.156 1 97.06 429 GLN B O 1
ATOM 6355 N N . ILE B 1 430 ? -11.273 26.391 35.188 1 96.69 430 ILE B N 1
ATOM 6356 C CA . ILE B 1 430 ? -11.164 25.047 35.75 1 96.69 430 ILE B CA 1
ATOM 6357 C C . ILE B 1 430 ? -9.734 24.797 36.188 1 96.69 430 ILE B C 1
ATOM 6359 O O . ILE B 1 430 ? -9.508 24.156 37.219 1 96.69 430 ILE B O 1
ATOM 6363 N N . LEU B 1 431 ? -8.742 25.312 35.5 1 95.5 431 LEU B N 1
ATOM 6364 C CA . LEU B 1 431 ? -7.328 25.047 35.719 1 95.5 431 LEU B CA 1
ATOM 6365 C C . LEU B 1 431 ? -6.75 26.016 36.75 1 95.5 431 LEU B C 1
ATOM 6367 O O . LEU B 1 431 ? -5.59 25.891 37.156 1 95.5 431 LEU B O 1
ATOM 6371 N N . GLY B 1 432 ? -7.551 26.953 37.281 1 89 432 GLY B N 1
ATOM 6372 C CA . GLY B 1 432 ? -7.105 27.953 38.25 1 89 432 GLY B CA 1
ATOM 6373 C C . GLY B 1 432 ? -6.191 29 37.625 1 89 432 GLY B C 1
ATOM 6374 O O . GLY B 1 432 ? -5.258 29.469 38.281 1 89 432 GLY B O 1
ATOM 6375 N N . GLN B 1 433 ? -6.316 29.094 36.375 1 75.25 433 GLN B N 1
ATOM 6376 C CA . GLN B 1 433 ? -5.484 30.047 35.656 1 75.25 433 GLN B CA 1
ATOM 6377 C C . GLN B 1 433 ? -6.27 31.312 35.312 1 75.25 433 GLN B C 1
ATOM 6379 O O . GLN B 1 433 ? -5.793 32.156 34.562 1 75.25 433 GLN B O 1
ATOM 6384 N N . ALA B 1 434 ? -7.508 31.453 35.969 1 68.19 434 ALA B N 1
ATOM 6385 C CA . ALA B 1 434 ? -8.312 32.625 35.719 1 68.19 434 ALA B CA 1
ATOM 6386 C C . ALA B 1 434 ? -7.977 33.75 36.688 1 68.19 434 ALA B C 1
ATOM 6388 O O . ALA B 1 434 ? -7.613 33.5 37.844 1 68.19 434 ALA B O 1
#

InterPro domains:
  IPR003821 1-deoxy-D-xylulose 5-phosphate reductoisomerase [MF_00183] (30-430)
  IPR003821 1-deoxy-D-xylulose 5-phosphate reductoisomerase [PIRSF006205] (28-432)
  IPR003821 1-deoxy-D-xylulose 5-phosphate reductoisomerase [PTHR30525] (26-431)
  IPR003821 1-deoxy-D-xylulose 5-phosphate reductoisomerase [TIGR00243] (29-429)
  IPR013512 1-deoxy-D-xylulose 5-phosphate reductoisomerase, N-terminal [PF02670] (30-172)
  IPR013644 1-deoxy-D-xylulose 5-phosphate reductoisomerase, C-terminal [PF08436] (188-271)
  IPR026877 DXP reductoisomerase, C-terminal domain [PF13288] (304-425)
  IPR036169 DXP reductoisomerase, C-terminal domain superfamily [SSF69055] (335-431)
  IPR036291 NAD(P)-binding domain superfamily [SSF51735] (28-192)

Foldseek 3Di:
DPPPDPDDDDDDLLADDPVLCVLLVVAFEEEEEQLVFPLNVLLVVLLQSQQVNVVHGAQDPPGSYAYAEYEHELPPLLVQLLCCQRNVHQEYEYQDDPVSQVVNQVSNCVSHPPRDHHYYYHLCRLLVSLLSQGQEYEQPDEACSSQNSLLNNLQSQHAYAYPHLNNCLLPLVSNLVSQVVHPDPHRYAYLHQLRNFVVVQCVVDDLVFFQAKEFEALCFQQRPPALVRQQPDALVSQQPGPADNHDSLCSNCSNLCLNVLSVLSSNCSPSVDQSVRYFYKYKNQCFFGIWTATPVGDIDTHGARDDSQFSSSCSRRPPDGNRPSGDGDDPVDDDDIDIHGDDCNNRVNNVVSSVQVVQDFRLSLLLRLLLVLLSVCRNVVLHGSSVSVVLSVVLSVCLVPDPLTDGPPPHDPVSSVSSSVSSNVSSCVVSVND/DPPPDPDDDDDDLLADDPVLCVLLVVAFEEEEEQLVFDLNVLLVVLLQSLQVNVVHAAQDPPGSYAYAEYEHELPPLLVQLVCCQRNVHQEYEYQDDPVSQVVNQVSNCVSHPPRDHHYYYHLCRLLVSLLSQGQEYEQPDEALSSQNSLLNNLQSQHAYAYPHLNNCLLPLVSNLVSQVVHPDPHRYAYLHQLRNFVVVQCVVDDLVFFQAKEFEALCFQQRPPALVRQQPDALVSQCPGPADNHDSLCSNCSNLCLNVLSVLSSNCSPSVDQSVRYFYKYKNQCFFGIWTATPVGDIDTHGARDDSQFSSSCSRRPPDGNRPSGDGDDPVDDDDIDIHGDDCNNRVNNVVSSVQSVQDFRLSLLLRLLLVLLSVCRNVVLHGSSVSNVLSVVLSVCLVPDPLTDGPPGHDPVSSVSSSVSSNVSSCVVSVND

Organism: NCBI:txid85336